Protein AF-0000000072326561 (afdb_homodimer)

InterPro domains:
  IPR000277 Cys/Met metabolism, pyridoxal phosphate-dependent enzyme [PF01053] (8-387)
  IPR000277 Cys/Met metabolism, pyridoxal phosphate-dependent enzyme [PIRSF001434] (3-389)
  IPR000277 Cys/Met metabolism, pyridoxal phosphate-dependent enzyme [PTHR11808] (8-388)
  IPR000277 Cys/Met metabolism, pyridoxal phosphate-dependent enzyme [cd00614] (28-388)
  IPR006234 O-succinylhomoserine sulfhydrylase [MF_02056] (9-388)
  IPR006234 O-succinylhomoserine sulfhydrylase [TIGR01325] (8-387)
  IPR015421 Pyridoxal phosphate-dependent transferase, major domain [G3DSA:3.40.640.10] (3-254)
  IPR015422 Pyridoxal phosphate-dependent transferase, small domain [G3DSA:3.90.1150.10] (255-389)
  IPR015424 Pyridoxal phosphate-dependent transferase [SSF53383] (29-388)

Structure (mmCIF, N/CA/C/O backbone):
data_AF-0000000072326561-model_v1
#
loop_
_entity.id
_entity.type
_entity.pdbx_description
1 polymer 'O-succinylhomoserine sulfhydrylase'
#
loop_
_atom_site.group_PDB
_atom_site.id
_atom_site.type_symbol
_atom_site.label_atom_id
_atom_site.label_alt_id
_atom_site.label_comp_id
_atom_site.label_asym_id
_atom_site.label_entity_id
_atom_site.label_seq_id
_atom_site.pdbx_PDB_ins_code
_atom_site.Cartn_x
_atom_site.Cartn_y
_atom_site.Cartn_z
_atom_site.occupancy
_atom_site.B_iso_or_equiv
_atom_site.auth_seq_id
_atom_site.auth_comp_id
_atom_site.auth_asym_id
_atom_site.auth_atom_id
_atom_site.pdbx_PDB_model_num
ATOM 1 N N . MET A 1 1 ? -1.196 -5.125 36.438 1 35.28 1 MET A N 1
ATOM 2 C CA . MET A 1 1 ? -1.536 -3.768 36.844 1 35.28 1 MET A CA 1
ATOM 3 C C . MET A 1 1 ? -2.959 -3.412 36.438 1 35.28 1 MET A C 1
ATOM 5 O O . MET A 1 1 ? -3.293 -3.465 35.25 1 35.28 1 MET A O 1
ATOM 9 N N . SER A 1 2 ? -3.906 -3.475 37.281 1 46.22 2 SER A N 1
ATOM 10 C CA . SER A 1 2 ? -5.344 -3.227 37.219 1 46.22 2 SER A CA 1
ATOM 11 C C . SER A 1 2 ? -5.641 -1.83 36.688 1 46.22 2 SER A C 1
ATOM 13 O O . SER A 1 2 ? -6.746 -1.561 36.219 1 46.22 2 SER A O 1
ATOM 15 N N . LYS A 1 3 ? -4.75 -0.728 36.812 1 58.72 3 LYS A N 1
ATOM 16 C CA . LYS A 1 3 ? -5.02 0.653 36.406 1 58.72 3 LYS A CA 1
ATOM 17 C C . LYS A 1 3 ? -4.621 0.899 34.969 1 58.72 3 LYS A C 1
ATOM 19 O O . LYS A 1 3 ? -3.635 0.342 34.469 1 58.72 3 LYS A O 1
ATOM 24 N N . LYS A 1 4 ? -5.52 1.552 34.344 1 77.81 4 LYS A N 1
ATOM 25 C CA . LYS A 1 4 ? -5.25 1.966 33 1 77.81 4 LYS A CA 1
ATOM 26 C C . LYS A 1 4 ? -3.951 2.762 32.906 1 77.81 4 LYS A C 1
ATOM 28 O O . LYS A 1 4 ? -3.768 3.744 33.625 1 77.81 4 LYS A O 1
ATOM 33 N N . LEU A 1 5 ? -2.961 2.301 32.156 1 82.69 5 LEU A N 1
ATOM 34 C CA . LEU A 1 5 ? -1.663 2.949 32 1 82.69 5 LEU A CA 1
ATOM 35 C C . LEU A 1 5 ? -1.807 4.273 31.266 1 82.69 5 LEU A C 1
ATOM 37 O O . LEU A 1 5 ? -2.723 4.445 30.453 1 82.69 5 LEU A O 1
ATOM 41 N N . HIS A 1 6 ? -0.915 5.25 31.656 1 86.94 6 HIS A N 1
ATOM 42 C CA . HIS A 1 6 ? -0.875 6.535 30.953 1 86.94 6 HIS A CA 1
ATOM 43 C C . HIS A 1 6 ? -0.348 6.379 29.531 1 86.94 6 HIS A C 1
ATOM 45 O O . HIS A 1 6 ? 0.373 5.426 29.234 1 86.94 6 HIS A O 1
ATOM 51 N N . PRO A 1 7 ? -0.666 7.363 28.625 1 86.5 7 PRO A N 1
ATOM 52 C CA . PRO A 1 7 ? -0.297 7.262 27.219 1 86.5 7 PRO A CA 1
ATOM 53 C C . PRO A 1 7 ? 1.213 7.168 27.016 1 86.5 7 PRO A C 1
ATOM 55 O O . PRO A 1 7 ? 1.67 6.465 26.109 1 86.5 7 PRO A O 1
ATOM 58 N N . GLN A 1 8 ? 1.987 7.852 27.859 1 82.31 8 GLN A N 1
ATOM 59 C CA . GLN A 1 8 ? 3.439 7.805 27.703 1 82.31 8 GLN A CA 1
ATOM 60 C C . GLN A 1 8 ? 3.969 6.391 27.938 1 82.31 8 GLN A C 1
ATOM 62 O O . GLN A 1 8 ? 4.898 5.953 27.266 1 82.31 8 GLN A O 1
ATOM 67 N N . THR A 1 9 ? 3.398 5.73 28.922 1 83.38 9 THR A N 1
ATOM 68 C CA . THR A 1 9 ? 3.775 4.352 29.203 1 83.38 9 THR A CA 1
ATOM 69 C C . THR A 1 9 ? 3.297 3.418 28.094 1 83.38 9 THR A C 1
ATOM 71 O O . THR A 1 9 ? 4.031 2.527 27.656 1 83.38 9 THR A O 1
ATOM 74 N N . LEU A 1 10 ? 2.07 3.693 27.578 1 87.19 10 LEU A N 1
ATOM 75 C CA . LEU A 1 10 ? 1.508 2.871 26.516 1 87.19 10 LEU A CA 1
ATOM 76 C C . LEU A 1 10 ? 2.332 2.996 25.25 1 87.19 10 LEU A C 1
ATOM 78 O O . LEU A 1 10 ? 2.488 2.023 24.5 1 87.19 10 LEU A O 1
ATOM 82 N N . ALA A 1 11 ? 2.867 4.16 24.969 1 88.44 11 ALA A N 1
ATOM 83 C CA . ALA A 1 11 ? 3.682 4.406 23.781 1 88.44 11 ALA A CA 1
ATOM 84 C C . ALA A 1 11 ? 4.941 3.545 23.797 1 88.44 11 ALA A C 1
ATOM 86 O O . ALA A 1 11 ? 5.457 3.172 22.734 1 88.44 11 ALA A O 1
ATOM 87 N N . ILE A 1 12 ? 5.395 3.17 24.969 1 80.5 12 ILE A N 1
ATOM 88 C CA . ILE A 1 12 ? 6.648 2.441 25.109 1 80.5 12 ILE A CA 1
ATOM 89 C C . ILE A 1 12 ? 6.367 0.949 25.281 1 80.5 12 ILE A C 1
ATOM 91 O O . ILE A 1 12 ? 7.047 0.113 24.672 1 80.5 12 ILE A O 1
ATOM 95 N N . ARG A 1 13 ? 5.242 0.658 26.062 1 79.81 13 ARG A N 1
ATOM 96 C CA . ARG A 1 13 ? 5.078 -0.721 26.5 1 79.81 13 ARG A CA 1
ATOM 97 C C . ARG A 1 13 ? 3.852 -1.361 25.859 1 79.81 13 ARG A C 1
ATOM 99 O O . ARG A 1 13 ? 3.693 -2.584 25.906 1 79.81 13 ARG A O 1
ATOM 106 N N . GLY A 1 14 ? 2.988 -0.538 25.25 1 82.69 14 GLY A N 1
ATOM 107 C CA . GLY A 1 14 ? 1.776 -1.095 24.672 1 82.69 14 GLY A CA 1
ATOM 108 C C . GLY A 1 14 ? 2.041 -1.977 23.469 1 82.69 14 GLY A C 1
ATOM 109 O O . GLY A 1 14 ? 2.932 -1.689 22.656 1 82.69 14 GLY A O 1
ATOM 110 N N . GLY A 1 15 ? 1.3 -3.074 23.391 1 83.25 15 GLY A N 1
ATOM 111 C CA . GLY A 1 15 ? 1.213 -3.883 22.188 1 83.25 15 GLY A CA 1
ATOM 112 C C . GLY A 1 15 ? 2.432 -4.762 21.969 1 83.25 15 GLY A C 1
ATOM 113 O O . GLY A 1 15 ? 2.561 -5.402 20.922 1 83.25 15 GLY A O 1
ATOM 114 N N . LYS A 1 16 ? 3.354 -4.738 22.828 1 78.19 16 LYS A N 1
ATOM 115 C CA . LYS A 1 16 ? 4.535 -5.562 22.594 1 78.19 16 LYS A CA 1
ATOM 116 C C . LYS A 1 16 ? 4.215 -7.043 22.797 1 78.19 16 LYS A C 1
ATOM 118 O O . LYS A 1 16 ? 3.494 -7.41 23.719 1 78.19 16 LYS A O 1
ATOM 123 N N . GLU A 1 17 ? 4.754 -7.793 21.812 1 84.69 17 GLU A N 1
ATOM 124 C CA . GLU A 1 17 ? 4.734 -9.25 21.922 1 84.69 17 GLU A CA 1
ATOM 125 C C . GLU A 1 17 ? 6.152 -9.82 21.953 1 84.69 17 GLU A C 1
ATOM 127 O O . GLU A 1 17 ? 7.094 -9.18 21.484 1 84.69 17 GLU A O 1
ATOM 132 N N . GLN A 1 18 ? 6.246 -10.891 22.703 1 83.88 18 GLN A N 1
ATOM 133 C CA . GLN A 1 18 ? 7.566 -11.5 22.844 1 83.88 18 GLN A CA 1
ATOM 134 C C . GLN A 1 18 ? 7.535 -12.977 22.469 1 83.88 18 GLN A C 1
ATOM 136 O O . GLN A 1 18 ? 6.523 -13.656 22.688 1 83.88 18 GLN A O 1
ATOM 141 N N . THR A 1 19 ? 8.625 -13.43 21.844 1 90.5 19 THR A N 1
ATOM 142 C CA . THR A 1 19 ? 8.797 -14.852 21.562 1 90.5 19 THR A CA 1
ATOM 143 C C . THR A 1 19 ? 9.391 -15.57 22.781 1 90.5 19 THR A C 1
ATOM 145 O O . THR A 1 19 ? 9.539 -14.977 23.844 1 90.5 19 THR A O 1
ATOM 148 N N . GLU A 1 20 ? 9.609 -16.859 22.625 1 88.19 20 GLU A N 1
ATOM 149 C CA . GLU A 1 20 ? 10.188 -17.672 23.688 1 88.19 20 GLU A CA 1
ATOM 150 C C . GLU A 1 20 ? 11.586 -17.172 24.062 1 88.19 20 GLU A C 1
ATOM 152 O O . GLU A 1 20 ? 12.117 -17.531 25.109 1 88.19 20 GLU A O 1
ATOM 157 N N . TYR A 1 21 ? 12.227 -16.328 23.312 1 83.75 21 TYR A N 1
ATOM 158 C CA . TYR A 1 21 ? 13.578 -15.852 23.578 1 83.75 21 TYR A CA 1
ATOM 159 C C . TYR A 1 21 ? 13.562 -14.656 24.516 1 83.75 21 TYR A C 1
ATOM 161 O O . TYR A 1 21 ? 14.609 -14.188 24.969 1 83.75 21 TYR A O 1
ATOM 169 N N . ARG A 1 22 ? 12.445 -14.047 24.75 1 81.88 22 ARG A N 1
ATOM 170 C CA . ARG A 1 22 ? 12.211 -13 25.75 1 81.88 22 ARG A CA 1
ATOM 171 C C . ARG A 1 22 ? 12.953 -11.719 25.391 1 81.88 22 ARG A C 1
ATOM 173 O O . ARG A 1 22 ? 13.562 -11.094 26.25 1 81.88 22 ARG A O 1
ATOM 180 N N . GLU A 1 23 ? 13 -11.422 24.062 1 85.06 23 GLU A N 1
ATOM 181 C CA . GLU A 1 23 ? 13.664 -10.203 23.625 1 85.06 23 GLU A CA 1
ATOM 182 C C . GLU A 1 23 ? 12.992 -8.969 24.219 1 85.06 23 GLU A C 1
ATOM 184 O O . GLU A 1 23 ? 11.773 -8.945 24.422 1 85.06 23 GLU A O 1
ATOM 189 N N . HIS A 1 24 ? 13.75 -7.938 24.609 1 81.88 24 HIS A N 1
ATOM 190 C CA . HIS A 1 24 ? 13.281 -6.703 25.234 1 81.88 24 HIS A CA 1
ATOM 191 C C . HIS A 1 24 ? 12.578 -5.812 24.203 1 81.88 24 HIS A C 1
ATOM 193 O O . HIS A 1 24 ? 11.625 -5.109 24.547 1 81.88 24 HIS A O 1
ATOM 199 N N . ASN A 1 25 ? 13.062 -5.84 22.984 1 86 25 ASN A N 1
ATOM 200 C CA . ASN A 1 25 ? 12.461 -5.078 21.891 1 86 25 ASN A CA 1
ATOM 201 C C . ASN A 1 25 ? 11.586 -5.965 21 1 86 25 ASN A C 1
ATOM 203 O O . ASN A 1 25 ? 11.82 -7.168 20.906 1 86 25 ASN A O 1
ATOM 207 N N . GLN A 1 26 ? 10.539 -5.332 20.312 1 90.31 26 GLN A N 1
ATOM 208 C CA . GLN A 1 26 ? 9.711 -6.07 19.359 1 90.31 26 GLN A CA 1
ATOM 209 C C . GLN A 1 26 ? 10.562 -6.68 18.25 1 90.31 26 GLN A C 1
ATOM 211 O O . GLN A 1 26 ? 11.359 -5.98 17.609 1 90.31 26 GLN A O 1
ATOM 216 N N . ALA A 1 27 ? 10.445 -8 18.062 1 91.12 27 ALA A N 1
ATOM 217 C CA . ALA A 1 27 ? 11.172 -8.672 17 1 91.12 27 ALA A CA 1
ATOM 218 C C . ALA A 1 27 ? 10.664 -8.242 15.625 1 91.12 27 ALA A C 1
ATOM 220 O O . ALA A 1 27 ? 9.484 -7.902 15.477 1 91.12 27 ALA A O 1
ATOM 221 N N . LEU A 1 28 ? 11.586 -8.117 14.648 1 94 28 LEU A N 1
ATOM 222 C CA . LEU A 1 28 ? 11.266 -7.867 13.25 1 94 28 LEU A CA 1
ATOM 223 C C . LEU A 1 28 ? 11.078 -9.172 12.484 1 94 28 LEU A C 1
ATOM 225 O O . LEU A 1 28 ? 12.039 -9.922 12.281 1 94 28 LEU A O 1
ATOM 229 N N . PHE A 1 29 ? 9.828 -9.5 12.156 1 93.75 29 PHE A N 1
ATOM 230 C CA . PHE A 1 29 ? 9.531 -10.719 11.414 1 93.75 29 PHE A CA 1
ATOM 231 C C . PHE A 1 29 ? 9.477 -10.445 9.914 1 93.75 29 PHE A C 1
ATOM 233 O O . PHE A 1 29 ? 8.43 -10.062 9.383 1 93.75 29 PHE A O 1
ATOM 240 N N . LEU A 1 30 ? 10.562 -10.641 9.227 1 93.81 30 LEU A N 1
ATOM 241 C CA . LEU A 1 30 ? 10.656 -10.508 7.777 1 93.81 30 LEU A CA 1
ATOM 242 C C . LEU A 1 30 ? 10.312 -11.82 7.09 1 93.81 30 LEU A C 1
ATOM 244 O O . LEU A 1 30 ? 11.203 -12.57 6.68 1 93.81 30 LEU A O 1
ATOM 248 N N . THR A 1 31 ? 9.031 -12.109 6.934 1 90.44 31 THR A N 1
ATOM 249 C CA . THR A 1 31 ? 8.516 -13.305 6.273 1 90.44 31 THR A CA 1
ATOM 250 C C . THR A 1 31 ? 7.219 -12.992 5.531 1 90.44 31 THR A C 1
ATOM 252 O O . THR A 1 31 ? 6.414 -12.18 5.992 1 90.44 31 THR A O 1
ATOM 255 N N . SER A 1 32 ? 7.004 -13.602 4.387 1 90.25 32 SER A N 1
ATOM 256 C CA . SER A 1 32 ? 5.766 -13.414 3.637 1 90.25 32 SER A CA 1
ATOM 257 C C . SER A 1 32 ? 4.664 -14.336 4.145 1 90.25 32 SER A C 1
ATOM 259 O O . SER A 1 32 ? 3.49 -13.961 4.16 1 90.25 32 SER A O 1
ATOM 261 N N . SER A 1 33 ? 5.039 -15.578 4.527 1 91.25 33 SER A N 1
ATOM 262 C CA . SER A 1 33 ? 4.043 -16.547 4.969 1 91.25 33 SER A CA 1
ATOM 263 C C . SER A 1 33 ? 4.477 -17.234 6.258 1 91.25 33 SER A C 1
ATOM 265 O O . SER A 1 33 ? 5.621 -17.094 6.688 1 91.25 33 SER A O 1
ATOM 267 N N . PHE A 1 34 ? 3.537 -17.859 6.914 1 91.81 34 PHE A N 1
ATOM 268 C CA . PHE A 1 34 ? 3.754 -18.625 8.133 1 91.81 34 PHE A CA 1
ATOM 269 C C . PHE A 1 34 ? 3.352 -20.078 7.941 1 91.81 34 PHE A C 1
ATOM 271 O O . PHE A 1 34 ? 2.496 -20.391 7.109 1 91.81 34 PHE A O 1
ATOM 278 N N . MET A 1 35 ? 4.02 -20.953 8.594 1 91.56 35 MET A N 1
ATOM 279 C CA . MET A 1 35 ? 3.758 -22.391 8.492 1 91.56 35 MET A CA 1
ATOM 280 C C . MET A 1 35 ? 2.66 -22.812 9.461 1 91.56 35 MET A C 1
ATOM 282 O O . MET A 1 35 ? 2.301 -22.062 10.367 1 91.56 35 MET A O 1
ATOM 286 N N . TRP A 1 36 ? 1.998 -23.953 9.227 1 91.75 36 TRP A N 1
ATOM 287 C CA . TRP A 1 36 ? 1.013 -24.531 10.133 1 91.75 36 TRP A CA 1
ATOM 288 C C . TRP A 1 36 ? 1.427 -25.922 10.578 1 91.75 36 TRP A C 1
ATOM 290 O O . TRP A 1 36 ? 2.275 -26.562 9.938 1 91.75 36 TRP A O 1
ATOM 300 N N . ASP A 1 37 ? 0.875 -26.359 11.672 1 90.31 37 ASP A N 1
ATOM 301 C CA . ASP A 1 37 ? 1.261 -27.625 12.289 1 90.31 37 ASP A CA 1
ATOM 302 C C . ASP A 1 37 ? 0.8 -28.812 11.453 1 90.31 37 ASP A C 1
ATOM 304 O O . ASP A 1 37 ? 1.492 -29.828 11.375 1 90.31 37 ASP A O 1
ATOM 308 N N . ASN A 1 38 ? -0.322 -28.734 10.875 1 92.69 38 ASN A N 1
ATOM 309 C CA . ASN A 1 38 ? -0.953 -29.781 10.078 1 92.69 38 ASN A CA 1
ATOM 310 C C . ASN A 1 38 ? -2.15 -29.234 9.297 1 92.69 38 ASN A C 1
ATOM 312 O O . ASN A 1 38 ? -2.443 -28.047 9.344 1 92.69 38 ASN A O 1
ATOM 316 N N . ALA A 1 39 ? -2.74 -30.156 8.508 1 92.06 39 ALA A N 1
ATOM 317 C CA . ALA A 1 39 ? -3.826 -29.766 7.621 1 92.06 39 ALA A CA 1
ATOM 318 C C . ALA A 1 39 ? -5.004 -29.188 8.406 1 92.06 39 ALA A C 1
ATOM 320 O O . ALA A 1 39 ? -5.641 -28.234 7.977 1 92.06 39 ALA A O 1
ATOM 321 N N . GLN A 1 40 ? -5.355 -29.844 9.484 1 90.75 40 GLN A N 1
ATOM 322 C CA . GLN A 1 40 ? -6.457 -29.344 10.305 1 90.75 40 GLN A CA 1
ATOM 323 C C . GLN A 1 40 ? -6.176 -27.938 10.828 1 90.75 40 GLN A C 1
ATOM 325 O O . GLN A 1 40 ? -7.043 -27.062 10.773 1 90.75 40 GLN A O 1
ATOM 330 N N . HIS A 1 41 ? -4.957 -27.828 11.367 1 92.5 41 HIS A N 1
ATOM 331 C CA . HIS A 1 41 ? -4.547 -26.516 11.836 1 92.5 41 HIS A CA 1
ATOM 332 C C . HIS A 1 41 ? -4.695 -25.469 10.734 1 92.5 41 HIS A C 1
ATOM 334 O O . HIS A 1 41 ? -5.211 -24.375 10.977 1 92.5 41 HIS A O 1
ATOM 340 N N . ALA A 1 42 ? -4.238 -25.766 9.555 1 92.12 42 ALA A N 1
ATOM 341 C CA . ALA A 1 42 ? -4.352 -24.875 8.398 1 92.12 42 ALA A CA 1
ATOM 342 C C . ALA A 1 42 ? -5.809 -24.531 8.109 1 92.12 42 ALA A C 1
ATOM 344 O O . ALA A 1 42 ? -6.148 -23.359 7.922 1 92.12 42 ALA A O 1
ATOM 345 N N . ALA A 1 43 ? -6.613 -25.547 8.047 1 90.38 43 ALA A N 1
ATOM 346 C CA . ALA A 1 43 ? -8.031 -25.344 7.762 1 90.38 43 ALA A CA 1
ATOM 347 C C . ALA A 1 43 ? -8.672 -24.422 8.797 1 90.38 43 ALA A C 1
ATOM 349 O O . ALA A 1 43 ? -9.5 -23.578 8.453 1 90.38 43 ALA A O 1
ATOM 350 N N . ASP A 1 44 ? -8.336 -24.625 10.062 1 92.44 44 ASP A N 1
ATOM 351 C CA . ASP A 1 44 ? -8.883 -23.812 11.156 1 92.44 44 ASP A CA 1
ATOM 352 C C . ASP A 1 44 ? -8.43 -22.359 11.047 1 92.44 44 ASP A C 1
ATOM 354 O O . ASP A 1 44 ? -9.211 -21.453 11.328 1 92.44 44 ASP A O 1
ATOM 358 N N . LEU A 1 45 ? -7.207 -22.172 10.617 1 90.5 45 LEU A N 1
ATOM 359 C CA . LEU A 1 45 ? -6.68 -20.828 10.422 1 90.5 45 LEU A CA 1
ATOM 360 C C . LEU A 1 45 ? -7.41 -20.125 9.289 1 90.5 45 LEU A C 1
ATOM 362 O O . LEU A 1 45 ? -7.859 -18.984 9.445 1 90.5 45 LEU A O 1
ATOM 366 N N . PHE A 1 46 ? -7.605 -20.812 8.219 1 88.69 46 PHE A N 1
ATOM 367 C CA . PHE A 1 46 ? -8.18 -20.203 7.023 1 88.69 46 PHE A CA 1
ATOM 368 C C . PHE A 1 46 ? -9.672 -19.953 7.203 1 88.69 46 PHE A C 1
ATOM 370 O O . PHE A 1 46 ? -10.234 -19.047 6.602 1 88.69 46 PHE A O 1
ATOM 377 N N . SER A 1 47 ? -10.312 -20.781 8.047 1 87.75 47 SER A N 1
ATOM 378 C CA . SER A 1 47 ? -11.734 -20.594 8.32 1 87.75 47 SER A CA 1
ATOM 379 C C . SER A 1 47 ? -11.953 -19.625 9.477 1 87.75 47 SER A C 1
ATOM 381 O O . SER A 1 47 ? -13.094 -19.344 9.844 1 87.75 47 SER A O 1
ATOM 383 N N . LYS A 1 48 ? -10.875 -19.156 10.117 1 85.94 48 LYS A N 1
ATOM 384 C CA . LYS A 1 48 ? -10.883 -18.172 11.211 1 85.94 48 LYS A CA 1
ATOM 385 C C . LYS A 1 48 ? -11.484 -18.781 12.477 1 85.94 48 LYS A C 1
ATOM 387 O O . LYS A 1 48 ? -12.008 -18.047 13.328 1 85.94 48 LYS A O 1
ATOM 392 N N . LYS A 1 49 ? -11.539 -20.141 12.469 1 88.25 49 LYS A N 1
ATOM 393 C CA . LYS A 1 49 ? -11.945 -20.797 13.703 1 88.25 49 LYS A CA 1
ATOM 394 C C . LYS A 1 49 ? -10.945 -20.531 14.82 1 88.25 49 LYS A C 1
ATOM 396 O O . LYS A 1 49 ? -11.312 -20.484 16 1 88.25 49 LYS A O 1
ATOM 401 N N . ILE A 1 50 ? -9.719 -20.406 14.461 1 90 50 ILE A N 1
ATOM 402 C CA . ILE A 1 50 ? -8.672 -20.016 15.398 1 90 50 ILE A CA 1
ATOM 403 C C . ILE A 1 50 ? -7.922 -18.797 14.859 1 90 50 ILE A C 1
ATOM 405 O O . ILE A 1 50 ? -7.945 -18.531 13.656 1 90 50 ILE A O 1
ATOM 409 N N . LYS A 1 51 ? -7.324 -18.078 15.805 1 89.31 51 LYS A N 1
ATOM 410 C CA . LYS A 1 51 ? -6.523 -16.922 15.414 1 89.31 51 LYS A CA 1
ATOM 411 C C . LYS A 1 51 ? -5.074 -17.312 15.148 1 89.31 51 LYS A C 1
ATOM 413 O O . LYS A 1 51 ? -4.559 -18.25 15.758 1 89.31 51 LYS A O 1
ATOM 418 N N . GLY A 1 52 ? -4.465 -16.609 14.25 1 90.88 52 GLY A N 1
ATOM 419 C CA . GLY A 1 52 ? -3.062 -16.828 13.93 1 90.88 52 GLY A CA 1
ATOM 420 C C . GLY A 1 52 ? -2.621 -16.109 12.664 1 90.88 52 GLY A C 1
ATOM 421 O O . GLY A 1 52 ? -3.387 -15.336 12.086 1 90.88 52 GLY A O 1
ATOM 422 N N . PHE A 1 53 ? -1.328 -16.359 12.383 1 91.81 53 PHE A N 1
ATOM 423 C CA . PHE A 1 53 ? -0.737 -15.719 11.211 1 91.81 53 PHE A CA 1
ATOM 424 C C . PHE A 1 53 ? -0.609 -16.703 10.055 1 91.81 53 PHE A C 1
ATOM 426 O O . PHE A 1 53 ? -0.121 -17.828 10.242 1 91.81 53 PHE A O 1
ATOM 433 N N . THR A 1 54 ? -1.023 -16.328 8.867 1 90.75 54 THR A N 1
ATOM 434 C CA . THR A 1 54 ? -0.924 -17.188 7.691 1 90.75 54 THR A CA 1
ATOM 435 C C . THR A 1 54 ? -0.097 -16.516 6.602 1 90.75 54 THR A C 1
ATOM 437 O O . THR A 1 54 ? 0.666 -17.172 5.895 1 90.75 54 THR A O 1
ATOM 440 N N . TYR A 1 55 ? -0.328 -15.312 6.441 1 92.88 55 TYR A N 1
ATOM 441 C CA . TYR A 1 55 ? 0.274 -14.523 5.375 1 92.88 55 TYR A CA 1
ATOM 442 C C . TYR A 1 55 ? 0.442 -13.07 5.797 1 92.88 55 TYR A C 1
ATOM 444 O O . TYR A 1 55 ? -0.462 -12.484 6.395 1 92.88 55 TYR A O 1
ATOM 452 N N . THR A 1 56 ? 1.533 -12.438 5.469 1 92.69 56 THR A N 1
ATOM 453 C CA . THR A 1 56 ? 1.912 -11.125 5.984 1 92.69 56 THR A CA 1
ATOM 454 C C . THR A 1 56 ? 0.965 -10.047 5.469 1 92.69 56 THR A C 1
ATOM 456 O O . THR A 1 56 ? 0.666 -9.086 6.18 1 92.69 56 THR A O 1
ATOM 459 N N . ARG A 1 57 ? 0.479 -10.172 4.27 1 92.12 57 ARG A N 1
ATOM 460 C CA . ARG A 1 57 ? -0.478 -9.188 3.775 1 92.12 57 ARG A CA 1
ATOM 461 C C . ARG A 1 57 ? -1.696 -9.102 4.688 1 92.12 57 ARG A C 1
ATOM 463 O O . ARG A 1 57 ? -2.318 -8.047 4.805 1 92.12 57 ARG A O 1
ATOM 470 N N . THR A 1 58 ? -2.031 -10.25 5.301 1 92.62 58 THR A N 1
ATOM 471 C CA . THR A 1 58 ? -3.172 -10.32 6.207 1 92.62 58 THR A CA 1
ATOM 472 C C . THR A 1 58 ? -2.789 -9.836 7.602 1 92.62 58 THR A C 1
ATOM 474 O O . THR A 1 58 ? -3.5 -9.016 8.195 1 92.62 58 THR A O 1
ATOM 477 N N . ALA A 1 59 ? -1.818 -10.398 8.078 1 93.56 59 ALA A N 1
ATOM 478 C CA . ALA A 1 59 ? -1.331 -10.047 9.406 1 93.56 59 ALA A CA 1
ATOM 479 C C . ALA A 1 59 ? 0.118 -10.484 9.594 1 93.56 59 ALA A C 1
ATOM 481 O O . ALA A 1 59 ? 0.547 -11.492 9.023 1 93.56 59 ALA A O 1
ATOM 482 N N . ASN A 1 60 ? 0.863 -9.781 10.344 1 95.88 60 ASN A N 1
ATOM 483 C CA . ASN A 1 60 ? 2.254 -9.992 10.719 1 95.88 60 ASN A CA 1
ATOM 484 C C . ASN A 1 60 ? 2.506 -9.594 12.172 1 95.88 60 ASN A C 1
ATOM 486 O O . ASN A 1 60 ? 2.008 -8.562 12.633 1 95.88 60 ASN A O 1
ATOM 490 N N . PRO A 1 61 ? 3.268 -10.445 12.883 1 95 61 PRO A N 1
ATOM 491 C CA . PRO A 1 61 ? 3.432 -10.148 14.312 1 95 61 PRO A CA 1
ATOM 492 C C . PRO A 1 61 ? 4.016 -8.758 14.562 1 95 61 PRO A C 1
ATOM 494 O O . PRO A 1 61 ? 3.635 -8.094 15.531 1 95 61 PRO A O 1
ATOM 497 N N . THR A 1 62 ? 4.988 -8.312 13.758 1 95.62 62 THR A N 1
ATOM 498 C CA . THR A 1 62 ? 5.586 -6.996 13.93 1 95.62 62 THR A CA 1
ATOM 499 C C . THR A 1 62 ? 4.559 -5.898 13.664 1 95.62 62 THR A C 1
ATOM 501 O O . THR A 1 62 ? 4.434 -4.953 14.445 1 95.62 62 THR A O 1
ATOM 504 N N . THR A 1 63 ? 3.848 -6 12.555 1 97.56 63 THR A N 1
ATOM 505 C CA . THR A 1 63 ? 2.82 -5.023 12.211 1 97.56 63 THR A CA 1
ATOM 506 C C . THR A 1 63 ? 1.696 -5.031 13.242 1 97.56 63 THR A C 1
ATOM 508 O O . THR A 1 63 ? 1.166 -3.979 13.602 1 97.56 63 THR A O 1
ATOM 511 N N . ALA A 1 64 ? 1.346 -6.215 13.711 1 96.81 64 ALA A N 1
ATOM 512 C CA . ALA A 1 64 ? 0.301 -6.348 14.719 1 96.81 64 ALA A CA 1
ATOM 513 C C . ALA A 1 64 ? 0.676 -5.602 16 1 96.81 64 ALA A C 1
ATOM 515 O O . ALA A 1 64 ? -0.183 -5.004 16.656 1 96.81 64 ALA A O 1
ATOM 516 N N . ALA A 1 65 ? 1.919 -5.691 16.375 1 95.62 65 ALA A N 1
ATOM 517 C CA . ALA A 1 65 ? 2.381 -4.973 17.562 1 95.62 65 ALA A CA 1
ATOM 518 C C . ALA A 1 65 ? 2.195 -3.467 17.391 1 95.62 65 ALA A C 1
ATOM 520 O O . ALA A 1 65 ? 1.762 -2.785 18.328 1 95.62 65 ALA A O 1
ATOM 521 N N . PHE A 1 66 ? 2.506 -2.967 16.25 1 97.38 66 PHE A N 1
ATOM 522 C CA . PHE A 1 66 ? 2.318 -1.551 15.953 1 97.38 66 PHE A CA 1
ATOM 523 C C . PHE A 1 66 ? 0.846 -1.171 16.031 1 97.38 66 PHE A C 1
ATOM 525 O O . PHE A 1 66 ? 0.493 -0.16 16.641 1 97.38 66 PHE A O 1
ATOM 532 N N . GLU A 1 67 ? -0.007 -1.983 15.422 1 98.25 67 GLU A N 1
ATOM 533 C CA . GLU A 1 67 ? -1.447 -1.745 15.438 1 98.25 67 GLU A CA 1
ATOM 534 C C . GLU A 1 67 ? -1.987 -1.698 16.859 1 98.25 67 GLU A C 1
ATOM 536 O O . GLU A 1 67 ? -2.744 -0.792 17.219 1 98.25 67 GLU A O 1
ATOM 541 N N . LYS A 1 68 ? -1.593 -2.646 17.609 1 97.31 68 LYS A N 1
ATOM 542 C CA . LYS A 1 68 ? -2.055 -2.717 19 1 97.31 68 LYS A CA 1
ATOM 543 C C . LYS A 1 68 ? -1.613 -1.488 19.781 1 97.31 68 LYS A C 1
ATOM 545 O O . LYS A 1 68 ? -2.383 -0.949 20.578 1 97.31 68 LYS A O 1
ATOM 550 N N . ARG A 1 69 ? -0.423 -1.077 19.609 1 96.19 69 ARG A N 1
ATOM 551 C CA . ARG A 1 69 ? 0.1 0.078 20.328 1 96.19 69 ARG A CA 1
ATOM 552 C C . ARG A 1 69 ? -0.655 1.348 19.953 1 96.19 69 ARG A C 1
ATOM 554 O O . ARG A 1 69 ? -1.024 2.141 20.812 1 96.19 69 ARG A O 1
ATOM 561 N N . ILE A 1 70 ? -0.875 1.556 18.688 1 97.94 70 ILE A N 1
ATOM 562 C CA . ILE A 1 70 ? -1.59 2.748 18.234 1 97.94 70 ILE A CA 1
ATOM 563 C C . ILE A 1 70 ? -3.027 2.707 18.75 1 97.94 70 ILE A C 1
ATOM 565 O O . ILE A 1 70 ? -3.578 3.732 19.156 1 97.94 70 ILE A O 1
ATOM 569 N N . ALA A 1 71 ? -3.668 1.513 18.625 1 98.06 71 ALA A N 1
ATOM 570 C CA . ALA A 1 71 ? -5.023 1.39 19.156 1 98.06 71 ALA A CA 1
ATOM 571 C C . ALA A 1 71 ? -5.082 1.836 20.625 1 98.06 71 ALA A C 1
ATOM 573 O O . ALA A 1 71 ? -5.984 2.574 21.016 1 98.06 71 ALA A O 1
ATOM 574 N N . ALA A 1 72 ? -4.129 1.408 21.375 1 95.5 72 ALA A N 1
ATOM 575 C CA . ALA A 1 72 ? -4.078 1.775 22.781 1 95.5 72 ALA A CA 1
ATOM 576 C C . ALA A 1 72 ? -3.939 3.285 22.953 1 95.5 72 ALA A C 1
ATOM 578 O O . ALA A 1 72 ? -4.598 3.885 23.812 1 95.5 72 ALA A O 1
ATOM 579 N N . LEU A 1 73 ? -3.135 3.906 22.188 1 95.69 73 LEU A N 1
ATOM 580 C CA . LEU A 1 73 ? -2.877 5.34 22.297 1 95.69 73 LEU A CA 1
ATOM 581 C C . LEU A 1 73 ? -4.098 6.145 21.859 1 95.69 73 LEU A C 1
ATOM 583 O O . LEU A 1 73 ? -4.348 7.23 22.391 1 95.69 73 LEU A O 1
ATOM 587 N N . GLU A 1 74 ? -4.859 5.598 20.938 1 96.69 74 GLU A N 1
ATOM 588 C CA . GLU A 1 74 ? -6.043 6.281 20.422 1 96.69 74 GLU A CA 1
ATOM 589 C C . GLU A 1 74 ? -7.27 5.996 21.281 1 96.69 74 GLU A C 1
ATOM 591 O O . GLU A 1 74 ? -8.305 6.637 21.125 1 96.69 74 GLU A O 1
ATOM 596 N N . GLY A 1 75 ? -7.152 5.102 22.203 1 95.62 75 GLY A N 1
ATOM 597 C CA . GLY A 1 75 ? -8.328 4.645 22.922 1 95.62 75 GLY A CA 1
ATOM 598 C C . GLY A 1 75 ? -9.281 3.838 22.062 1 95.62 75 GLY A C 1
ATOM 599 O O . GLY A 1 75 ? -10.5 3.924 22.234 1 95.62 75 GLY A O 1
ATOM 600 N N . ALA A 1 76 ? -8.766 3.193 21.078 1 98.06 76 ALA A N 1
ATOM 601 C CA . ALA A 1 76 ? -9.57 2.41 20.141 1 98.06 76 ALA A CA 1
ATOM 602 C C . ALA A 1 76 ? -9.555 0.93 20.5 1 98.06 76 ALA A C 1
ATOM 604 O O . ALA A 1 76 ? -8.68 0.477 21.25 1 98.06 76 ALA A O 1
ATOM 605 N N . GLU A 1 77 ? -10.523 0.201 20.031 1 98.19 77 GLU A N 1
ATOM 606 C CA . GLU A 1 77 ? -10.531 -1.249 20.188 1 98.19 77 GLU A CA 1
ATOM 607 C C . GLU A 1 77 ? -9.539 -1.919 19.25 1 98.19 77 GLU A C 1
ATOM 609 O O . GLU A 1 77 ? -8.969 -2.963 19.578 1 98.19 77 GLU A O 1
ATOM 614 N N . ARG A 1 78 ? -9.375 -1.328 18.125 1 98.25 78 ARG A N 1
ATOM 615 C CA . ARG A 1 78 ? -8.531 -1.92 17.094 1 98.25 78 ARG A CA 1
ATOM 616 C C . ARG A 1 78 ? -7.93 -0.845 16.188 1 98.25 78 ARG A C 1
ATOM 618 O O . ARG A 1 78 ? -8.484 0.251 16.062 1 98.25 78 ARG A O 1
ATOM 625 N N . ALA A 1 79 ? -6.773 -1.11 15.703 1 98.75 79 ALA A N 1
ATOM 626 C CA . ALA A 1 79 ? -6.172 -0.302 14.648 1 98.75 79 ALA A CA 1
ATOM 627 C C . ALA A 1 79 ? -5.723 -1.174 13.477 1 98.75 79 ALA A C 1
ATOM 629 O O . ALA A 1 79 ? -5.457 -2.365 13.648 1 98.75 79 ALA A O 1
ATOM 630 N N . VAL A 1 80 ? -5.688 -0.651 12.289 1 98.81 80 VAL A N 1
ATOM 631 C CA . VAL A 1 80 ? -5.219 -1.309 11.07 1 98.81 80 VAL A CA 1
ATOM 632 C C . VAL A 1 80 ? -4.152 -0.451 10.398 1 98.81 80 VAL A C 1
ATOM 634 O O . VAL A 1 80 ? -4.391 0.719 10.086 1 98.81 80 VAL A O 1
ATOM 637 N N . ALA A 1 81 ? -2.986 -1.072 10.227 1 98.69 81 ALA A N 1
ATOM 638 C CA . ALA A 1 81 ? -1.858 -0.379 9.609 1 98.69 81 ALA A CA 1
ATOM 639 C C . ALA A 1 81 ? -1.885 -0.527 8.094 1 98.69 81 ALA A C 1
ATOM 641 O O . ALA A 1 81 ? -2.279 -1.573 7.574 1 98.69 81 ALA A O 1
ATOM 642 N N . THR A 1 82 ? -1.465 0.539 7.391 1 98.56 82 THR A N 1
ATOM 643 C CA . THR A 1 82 ? -1.439 0.529 5.934 1 98.56 82 THR A CA 1
ATOM 644 C C . THR A 1 82 ? -0.107 1.06 5.41 1 98.56 82 THR A C 1
ATOM 646 O O . THR A 1 82 ? 0.708 1.571 6.184 1 98.56 82 THR A O 1
ATOM 649 N N . SER A 1 83 ? 0.114 0.978 4.082 1 97.31 83 SER A N 1
ATOM 650 C CA . SER A 1 83 ? 1.396 1.275 3.451 1 97.31 83 SER A CA 1
ATOM 651 C C . SER A 1 83 ? 1.72 2.764 3.535 1 97.31 83 SER A C 1
ATOM 653 O O . SER A 1 83 ? 2.889 3.152 3.494 1 97.31 83 SER A O 1
ATOM 655 N N . ALA A 1 84 ? 0.727 3.621 3.566 1 97.38 84 ALA A N 1
ATOM 656 C CA . ALA A 1 84 ? 0.889 5.07 3.652 1 97.38 84 ALA A CA 1
ATOM 657 C C . ALA A 1 84 ? -0.345 5.727 4.266 1 97.38 84 ALA A C 1
ATOM 659 O O . ALA A 1 84 ? -1.373 5.07 4.457 1 97.38 84 ALA A O 1
ATOM 660 N N . GLY A 1 85 ? -0.18 6.965 4.613 1 97.81 85 GLY A N 1
ATOM 661 C CA . GLY A 1 85 ? -1.34 7.723 5.059 1 97.81 85 GLY A CA 1
ATOM 662 C C . GLY A 1 85 ? -2.453 7.766 4.031 1 97.81 85 GLY A C 1
ATOM 663 O O . GLY A 1 85 ? -3.629 7.629 4.371 1 97.81 85 GLY A O 1
ATOM 664 N N . MET A 1 86 ? -2.111 7.926 2.752 1 97.19 86 MET A N 1
ATOM 665 C CA . MET A 1 86 ? -3.109 7.973 1.688 1 97.19 86 MET A CA 1
ATOM 666 C C . MET A 1 86 ? -3.795 6.617 1.524 1 97.19 86 MET A C 1
ATOM 668 O O . MET A 1 86 ? -4.977 6.555 1.186 1 97.19 86 MET A O 1
ATOM 672 N N . SER A 1 87 ? -3.021 5.562 1.792 1 98.31 87 SER A N 1
ATOM 673 C CA . SER A 1 87 ? -3.643 4.242 1.795 1 98.31 87 SER A CA 1
ATOM 674 C C . SER A 1 87 ? -4.684 4.121 2.904 1 98.31 87 SER A C 1
ATOM 676 O O . SER A 1 87 ? -5.719 3.482 2.725 1 98.31 87 SER A O 1
ATOM 678 N N . ALA A 1 88 ? -4.414 4.66 4.039 1 98.69 88 ALA A N 1
ATOM 679 C CA . ALA A 1 88 ? -5.367 4.66 5.145 1 98.69 88 ALA A CA 1
ATOM 680 C C . ALA A 1 88 ? -6.617 5.457 4.793 1 98.69 88 ALA A C 1
ATOM 682 O O . ALA A 1 88 ? -7.738 5.031 5.086 1 98.69 88 ALA A O 1
ATOM 683 N N . ILE A 1 89 ? -6.434 6.609 4.18 1 98.5 89 ILE A N 1
ATOM 684 C CA . ILE A 1 89 ? -7.566 7.43 3.758 1 98.5 89 ILE A CA 1
ATOM 685 C C . ILE A 1 89 ? -8.391 6.68 2.715 1 98.5 89 ILE A C 1
ATOM 687 O O . ILE A 1 89 ? -9.617 6.648 2.793 1 98.5 89 ILE A O 1
ATOM 691 N N . GLN A 1 90 ? -7.707 6.066 1.767 1 98.06 90 GLN A N 1
ATOM 692 C CA . GLN A 1 90 ? -8.391 5.219 0.797 1 98.06 90 GLN A CA 1
ATOM 693 C C . GLN A 1 90 ? -9.281 4.195 1.495 1 98.06 90 GLN A C 1
ATOM 695 O O . GLN A 1 90 ? -10.453 4.039 1.143 1 98.06 90 GLN A O 1
ATOM 700 N N . ALA A 1 91 ? -8.695 3.486 2.414 1 98.62 91 ALA A N 1
ATOM 701 C CA . ALA A 1 91 ? -9.422 2.436 3.123 1 98.62 91 ALA A CA 1
ATOM 702 C C . ALA A 1 91 ? -10.617 3.008 3.877 1 98.62 91 ALA A C 1
ATOM 704 O O . ALA A 1 91 ? -11.688 2.395 3.916 1 98.62 91 ALA A O 1
ATOM 705 N N . ALA A 1 92 ? -10.469 4.18 4.48 1 98.62 92 ALA A N 1
ATOM 706 C CA . ALA A 1 92 ? -11.539 4.82 5.246 1 98.62 92 ALA A CA 1
ATOM 707 C C . ALA A 1 92 ? -12.727 5.16 4.352 1 98.62 92 ALA A C 1
ATOM 709 O O . ALA A 1 92 ? -13.867 5.211 4.82 1 98.62 92 ALA A O 1
ATOM 710 N N . PHE A 1 93 ? -12.477 5.426 3.074 1 98.5 93 PHE A N 1
ATOM 711 C CA . PHE A 1 93 ? -13.539 5.754 2.129 1 98.5 93 PHE A CA 1
ATOM 712 C C . PHE A 1 93 ? -14.133 4.488 1.521 1 98.5 93 PHE A C 1
ATOM 714 O O . PHE A 1 93 ? -15.328 4.223 1.669 1 98.5 93 PHE A O 1
ATOM 721 N N . PHE A 1 94 ? -13.32 3.639 0.973 1 98.19 94 PHE A N 1
ATOM 722 C CA . PHE A 1 94 ? -13.781 2.623 0.032 1 98.19 94 PHE A CA 1
ATOM 723 C C . PHE A 1 94 ? -14.242 1.372 0.77 1 98.19 94 PHE A C 1
ATOM 725 O O . PHE A 1 94 ? -14.906 0.51 0.186 1 98.19 94 PHE A O 1
ATOM 732 N N . THR A 1 95 ? -13.883 1.271 2.033 1 98.5 95 THR A N 1
ATOM 733 C CA . THR A 1 95 ? -14.477 0.208 2.834 1 98.5 95 THR A CA 1
ATOM 734 C C . THR A 1 95 ? -15.977 0.434 3.008 1 98.5 95 THR A C 1
ATOM 736 O O . THR A 1 95 ? -16.766 -0.516 2.975 1 98.5 95 THR A O 1
ATOM 739 N N . PHE A 1 96 ? -16.422 1.717 3.117 1 98.38 96 PHE A N 1
ATOM 740 C CA . PHE A 1 96 ? -17.75 1.981 3.633 1 98.38 96 PHE A CA 1
ATOM 741 C C . PHE A 1 96 ? -18.625 2.652 2.574 1 98.38 96 PHE A C 1
ATOM 743 O O . PHE A 1 96 ? -19.797 2.916 2.805 1 98.38 96 PHE A O 1
ATOM 750 N N . LEU A 1 97 ? -18.062 2.982 1.412 1 98.31 97 LEU A N 1
ATOM 751 C CA . LEU A 1 97 ? -18.812 3.672 0.365 1 98.31 97 LEU A CA 1
ATOM 752 C C . LEU A 1 97 ? -18.953 2.791 -0.873 1 98.31 97 LEU A C 1
ATOM 754 O O . LEU A 1 97 ? -18.109 1.917 -1.113 1 98.31 97 LEU A O 1
ATOM 758 N N . GLN A 1 98 ? -19.938 2.98 -1.633 1 97.94 98 GLN A N 1
ATOM 759 C CA . GLN A 1 98 ? -20.203 2.336 -2.916 1 97.94 98 GLN A CA 1
ATOM 760 C C . GLN A 1 98 ? -20.891 3.299 -3.881 1 97.94 98 GLN A C 1
ATOM 762 O O . GLN A 1 98 ? -21.297 4.395 -3.488 1 97.94 98 GLN A O 1
ATOM 767 N N . ALA A 1 99 ? -21 2.871 -5.172 1 97.69 99 ALA A N 1
ATOM 768 C CA . ALA A 1 99 ? -21.703 3.688 -6.16 1 97.69 99 ALA A CA 1
ATOM 769 C C . ALA A 1 99 ? -23.094 4.074 -5.66 1 97.69 99 ALA A C 1
ATOM 771 O O . ALA A 1 99 ? -23.844 3.232 -5.152 1 97.69 99 ALA A O 1
ATOM 772 N N . GLY A 1 100 ? -23.438 5.398 -5.785 1 97.88 100 GLY A N 1
ATOM 773 C CA . GLY A 1 100 ? -24.734 5.883 -5.352 1 97.88 100 GLY A CA 1
ATOM 774 C C . GLY A 1 100 ? -24.703 6.547 -3.986 1 97.88 100 GLY A C 1
ATOM 775 O O . GLY A 1 100 ? -25.625 7.27 -3.617 1 97.88 100 GLY A O 1
ATOM 776 N N . ASP A 1 101 ? -23.609 6.375 -3.254 1 98.56 101 ASP A N 1
ATOM 777 C CA . ASP A 1 101 ? -23.5 6.977 -1.931 1 98.56 101 ASP A CA 1
ATOM 778 C C . ASP A 1 101 ? -23.031 8.43 -2.029 1 98.56 101 ASP A C 1
ATOM 780 O O . ASP A 1 101 ? -22.672 8.906 -3.113 1 98.56 101 ASP A O 1
ATOM 784 N N . HIS A 1 102 ? -23.109 9.109 -0.879 1 98.75 102 HIS A N 1
ATOM 785 C CA . HIS A 1 102 ? -22.719 10.516 -0.777 1 98.75 102 HIS A CA 1
ATOM 786 C C . HIS A 1 102 ? -21.797 10.75 0.419 1 98.75 102 HIS A C 1
ATOM 788 O O . HIS A 1 102 ? -22.031 10.188 1.495 1 98.75 102 HIS A O 1
ATOM 794 N N . VAL A 1 103 ? -20.734 11.477 0.189 1 98.62 103 VAL A N 1
ATOM 795 C CA . VAL A 1 103 ? -19.797 11.867 1.241 1 98.62 103 VAL A CA 1
ATOM 796 C C . VAL A 1 103 ? -19.766 13.383 1.378 1 98.62 103 VAL A C 1
ATOM 798 O O . VAL A 1 103 ? -19.812 14.102 0.378 1 98.62 103 VAL A O 1
ATOM 801 N N . ILE A 1 104 ? -19.734 13.875 2.635 1 98.75 104 ILE A N 1
ATOM 802 C CA . ILE A 1 104 ? -19.453 15.281 2.918 1 98.75 104 ILE A CA 1
ATOM 803 C C . ILE A 1 104 ? -18.031 15.43 3.43 1 98.75 104 ILE A C 1
ATOM 805 O O . ILE A 1 104 ? -17.656 14.812 4.43 1 98.75 104 ILE A O 1
ATOM 809 N N . SER A 1 105 ? -17.266 16.219 2.73 1 97.5 105 SER A N 1
ATOM 810 C CA . SER A 1 105 ? -15.867 16.422 3.064 1 97.5 105 SER A CA 1
ATOM 811 C C . SER A 1 105 ? -15.57 17.891 3.334 1 97.5 105 SER A C 1
ATOM 813 O O . SER A 1 105 ? -16.109 18.766 2.664 1 97.5 105 SER A O 1
ATOM 815 N N . SER A 1 106 ? -14.703 18.125 4.316 1 95.25 106 SER A N 1
ATOM 816 C CA . SER A 1 106 ? -14.188 19.484 4.473 1 95.25 106 SER A CA 1
ATOM 817 C C . SER A 1 106 ? -13.391 19.906 3.246 1 95.25 106 SER A C 1
ATOM 819 O O . SER A 1 106 ? -12.797 19.078 2.559 1 95.25 106 SER A O 1
ATOM 821 N N . ARG A 1 107 ? -13.359 21.172 3 1 90.69 107 ARG A N 1
ATOM 822 C CA . ARG A 1 107 ? -12.602 21.688 1.865 1 90.69 107 ARG A CA 1
ATOM 823 C C . ARG A 1 107 ? -11.141 21.891 2.234 1 90.69 107 ARG A C 1
ATOM 825 O O . ARG A 1 107 ? -10.273 21.953 1.356 1 90.69 107 ARG A O 1
ATOM 832 N N . SER A 1 108 ? -10.852 22.062 3.498 1 90.44 108 SER A N 1
ATOM 833 C CA . SER A 1 108 ? -9.492 22.281 3.967 1 90.44 108 SER A CA 1
ATOM 834 C C . SER A 1 108 ? -8.781 20.969 4.25 1 90.44 108 SER A C 1
ATOM 836 O O . SER A 1 108 ? -8.719 20.516 5.398 1 90.44 108 SER A O 1
ATOM 838 N N . LEU A 1 109 ? -8.297 20.359 3.141 1 91.69 109 LEU A N 1
ATOM 839 C CA . LEU A 1 109 ? -7.629 19.062 3.242 1 91.69 109 LEU A CA 1
ATOM 840 C C . LEU A 1 109 ? -6.246 19.109 2.607 1 91.69 109 LEU A C 1
ATOM 842 O O . LEU A 1 109 ? -5.93 20.047 1.864 1 91.69 109 LEU A O 1
ATOM 846 N N . PHE A 1 110 ? -5.418 18.188 2.996 1 88.44 110 PHE A N 1
ATOM 847 C CA . PHE A 1 110 ? -4.184 17.891 2.277 1 88.44 110 PHE A CA 1
ATOM 848 C C . PHE A 1 110 ? -4.449 17.75 0.783 1 88.44 110 PHE A C 1
ATOM 850 O O . PHE A 1 110 ? -5.457 17.172 0.374 1 88.44 110 PHE A O 1
ATOM 857 N N . GLY A 1 111 ? -3.609 18.344 -0.051 1 86.94 111 GLY A N 1
ATOM 858 C CA . GLY A 1 111 ? -3.826 18.422 -1.486 1 86.94 111 GLY A CA 1
ATOM 859 C C . GLY A 1 111 ? -4.059 17.062 -2.131 1 86.94 111 GLY A C 1
ATOM 860 O O . GLY A 1 111 ? -4.957 16.922 -2.963 1 86.94 111 GLY A O 1
ATOM 861 N N . THR A 1 112 ? -3.234 16.109 -1.803 1 89.19 112 THR A N 1
ATOM 862 C CA . THR A 1 112 ? -3.379 14.789 -2.395 1 89.19 112 THR A CA 1
ATOM 863 C C . THR A 1 112 ? -4.707 14.156 -1.985 1 89.19 112 THR A C 1
ATOM 865 O O . THR A 1 112 ? -5.316 13.422 -2.766 1 89.19 112 THR A O 1
ATOM 868 N N . THR A 1 113 ? -5.152 14.453 -0.771 1 93.88 113 THR A N 1
ATOM 869 C CA . THR A 1 113 ? -6.457 13.977 -0.338 1 93.88 113 THR A CA 1
ATOM 870 C C . THR A 1 113 ? -7.566 14.586 -1.188 1 93.88 113 THR A C 1
ATOM 872 O O . THR A 1 113 ? -8.5 13.883 -1.596 1 93.88 113 THR A O 1
ATOM 875 N N . VAL A 1 114 ? -7.453 15.844 -1.436 1 90.62 114 VAL A N 1
ATOM 876 C CA . VAL A 1 114 ? -8.422 16.516 -2.293 1 90.62 114 VAL A CA 1
ATOM 877 C C . VAL A 1 114 ? -8.453 15.844 -3.666 1 90.62 114 VAL A C 1
ATOM 879 O O . VAL A 1 114 ? -9.523 15.555 -4.203 1 90.62 114 VAL A O 1
ATOM 882 N N . GLY A 1 115 ? -7.273 15.625 -4.23 1 91.44 115 GLY A N 1
ATOM 883 C CA . GLY A 1 115 ? -7.188 14.945 -5.516 1 91.44 115 GLY A CA 1
ATOM 884 C C . GLY A 1 115 ? -7.812 13.562 -5.504 1 91.44 115 GLY A C 1
ATOM 885 O O . GLY A 1 115 ? -8.539 13.195 -6.43 1 91.44 115 GLY A O 1
ATOM 886 N N . PHE A 1 116 ? -7.562 12.828 -4.492 1 95.25 116 PHE A N 1
ATOM 887 C CA . PHE A 1 116 ? -8.141 11.5 -4.324 1 95.25 116 PHE A CA 1
ATOM 888 C C . PHE A 1 116 ? -9.656 11.57 -4.309 1 95.25 116 PHE A C 1
ATOM 890 O O . PHE A 1 116 ? -10.328 10.797 -5.004 1 95.25 116 PHE A O 1
ATOM 897 N N . ILE A 1 117 ? -10.211 12.484 -3.543 1 95.5 117 ILE A N 1
ATOM 898 C CA . ILE A 1 117 ? -11.656 12.594 -3.391 1 95.5 117 ILE A CA 1
ATOM 899 C C . ILE A 1 117 ? -12.289 13.031 -4.711 1 95.5 117 ILE A C 1
ATOM 901 O O . ILE A 1 117 ? -13.242 12.414 -5.188 1 95.5 117 ILE A O 1
ATOM 905 N N . ASN A 1 118 ? -11.688 14.008 -5.352 1 92.44 118 ASN A N 1
ATOM 906 C CA . ASN A 1 118 ? -12.297 14.617 -6.527 1 92.44 118 ASN A CA 1
ATOM 907 C C . ASN A 1 118 ? -12.109 13.75 -7.77 1 92.44 118 ASN A C 1
ATOM 909 O O . ASN A 1 118 ? -12.961 13.734 -8.664 1 92.44 118 ASN A O 1
ATOM 913 N N . ASN A 1 119 ? -10.992 13 -7.82 1 92.75 119 ASN A N 1
ATOM 914 C CA . ASN A 1 119 ? -10.648 12.328 -9.062 1 92.75 119 ASN A CA 1
ATOM 915 C C . ASN A 1 119 ? -10.867 10.82 -8.969 1 92.75 119 ASN A C 1
ATOM 917 O O . ASN A 1 119 ? -11.102 10.164 -9.984 1 92.75 119 ASN A O 1
ATOM 921 N N . ILE A 1 120 ? -10.758 10.289 -7.812 1 95.06 120 ILE A N 1
ATOM 922 C CA . ILE A 1 120 ? -10.859 8.836 -7.68 1 95.06 120 ILE A CA 1
ATOM 923 C C . ILE A 1 120 ? -12.211 8.469 -7.078 1 95.06 120 ILE A C 1
ATOM 925 O O . ILE A 1 120 ? -12.977 7.703 -7.676 1 95.06 120 ILE A O 1
ATOM 929 N N . VAL A 1 121 ? -12.531 9.023 -5.969 1 96.62 121 VAL A N 1
ATOM 930 C CA . VAL A 1 121 ? -13.789 8.695 -5.305 1 96.62 121 VAL A CA 1
ATOM 931 C C . VAL A 1 121 ? -14.961 9.008 -6.234 1 96.62 121 VAL A C 1
ATOM 933 O O . VAL A 1 121 ? -15.852 8.172 -6.43 1 96.62 121 VAL A O 1
ATOM 936 N N . ALA A 1 122 ? -14.93 10.125 -6.871 1 94.06 122 ALA A N 1
ATOM 937 C CA . ALA A 1 122 ? -16.031 10.609 -7.703 1 94.06 122 ALA A CA 1
ATOM 938 C C . ALA A 1 122 ? -16.219 9.719 -8.93 1 94.06 122 ALA A C 1
ATOM 940 O O . ALA A 1 122 ? -17.344 9.508 -9.383 1 94.06 122 ALA A O 1
ATOM 941 N N . LYS A 1 123 ? -15.219 9.148 -9.43 1 94 123 LYS A N 1
ATOM 942 C CA . LYS A 1 123 ? -15.352 8.391 -10.672 1 94 123 LYS A CA 1
ATOM 943 C C . LYS A 1 123 ? -16.047 7.055 -10.43 1 94 123 LYS A C 1
ATOM 945 O O . LYS A 1 123 ? -16.531 6.414 -11.367 1 94 123 LYS A O 1
ATOM 950 N N . PHE A 1 124 ? -16.172 6.672 -9.211 1 96.12 124 PHE A N 1
ATOM 951 C CA . PHE A 1 124 ? -16.828 5.41 -8.883 1 96.12 124 PHE A CA 1
ATOM 952 C C . PHE A 1 124 ? -18.297 5.641 -8.523 1 96.12 124 PHE A C 1
ATOM 954 O O . PHE A 1 124 ? -18.906 4.82 -7.828 1 96.12 124 PHE A O 1
ATOM 961 N N . GLY A 1 125 ? -18.859 6.828 -8.914 1 95.38 125 GLY A N 1
ATOM 962 C CA . GLY A 1 125 ? -20.281 7.117 -8.758 1 95.38 125 GLY A CA 1
ATOM 963 C C . GLY A 1 125 ? -20.656 7.539 -7.352 1 95.38 125 GLY A C 1
ATOM 964 O O . GLY A 1 125 ? -21.797 7.352 -6.922 1 95.38 125 GLY A O 1
ATOM 965 N N . ILE A 1 126 ? -19.734 7.988 -6.582 1 98.12 126 ILE A N 1
ATOM 966 C CA . ILE A 1 126 ? -19.953 8.516 -5.238 1 98.12 126 ILE A CA 1
ATOM 967 C C . ILE A 1 126 ? -20.016 10.047 -5.293 1 98.12 126 ILE A C 1
ATOM 969 O O . ILE A 1 126 ? -19.109 10.695 -5.816 1 98.12 126 ILE A O 1
ATOM 973 N N . GLU A 1 127 ? -21.078 10.57 -4.789 1 98.12 127 GLU A N 1
ATOM 974 C CA . GLU A 1 127 ? -21.25 12.023 -4.773 1 98.12 127 GLU A CA 1
ATOM 975 C C . GLU A 1 127 ? -20.453 12.656 -3.633 1 98.12 127 GLU A C 1
ATOM 977 O O . GLU A 1 127 ? -20.344 12.078 -2.547 1 98.12 127 GLU A O 1
ATOM 982 N N . VAL A 1 128 ? -19.922 13.852 -3.908 1 97.94 128 VAL A N 1
ATOM 983 C CA . VAL A 1 128 ? -19.109 14.531 -2.9 1 97.94 128 VAL A CA 1
ATOM 984 C C . VAL A 1 128 ? -19.609 15.969 -2.723 1 97.94 128 VAL A C 1
ATOM 986 O O . VAL A 1 128 ? -19.859 16.672 -3.703 1 97.94 128 VAL A O 1
ATOM 989 N N . SER A 1 129 ? -19.828 16.359 -1.488 1 98.06 129 SER A N 1
ATOM 990 C CA . SER A 1 129 ? -20.031 17.766 -1.126 1 98.06 129 SER A CA 1
ATOM 991 C C . SER A 1 129 ? -18.859 18.297 -0.306 1 98.06 129 SER A C 1
ATOM 993 O O . SER A 1 129 ? -18.406 17.656 0.641 1 98.06 129 SER A O 1
ATOM 995 N N . HIS A 1 130 ? -18.406 19.469 -0.695 1 96.06 130 HIS A N 1
ATOM 996 C CA . HIS A 1 130 ? -17.344 20.141 0.053 1 96.06 130 HIS A CA 1
ATOM 997 C C . HIS A 1 130 ? -17.906 21.266 0.909 1 96.06 130 HIS A C 1
ATOM 999 O O . HIS A 1 130 ? -18.719 22.062 0.438 1 96.06 130 HIS A O 1
ATOM 1005 N N . VAL A 1 131 ? -17.438 21.281 2.16 1 96.81 131 VAL A N 1
ATOM 1006 C CA . VAL A 1 131 ? -17.984 22.266 3.088 1 96.81 131 VAL A CA 1
ATOM 1007 C C . VAL A 1 131 ? -16.859 22.859 3.924 1 96.81 131 VAL A C 1
ATOM 1009 O O . VAL A 1 131 ? -15.742 22.359 3.918 1 96.81 131 VAL A O 1
ATOM 1012 N N . SER A 1 132 ? -17.172 23.969 4.613 1 95.12 132 SER A N 1
ATOM 1013 C CA . SER A 1 132 ? -16.25 24.562 5.566 1 95.12 132 SER A CA 1
ATOM 1014 C C . SER A 1 132 ? -15.969 23.625 6.73 1 95.12 132 SER A C 1
ATOM 1016 O O . SER A 1 132 ? -16.891 23 7.27 1 95.12 132 SER A O 1
ATOM 1018 N N . PRO A 1 133 ? -14.719 23.5 7.102 1 94.62 133 PRO A N 1
ATOM 1019 C CA . PRO A 1 133 ? -14.453 22.656 8.258 1 94.62 133 PRO A CA 1
ATOM 1020 C C . PRO A 1 133 ? -15.039 23.203 9.555 1 94.62 133 PRO A C 1
ATOM 1022 O O . PRO A 1 133 ? -15.289 22.453 10.5 1 94.62 133 PRO A O 1
ATOM 1025 N N . THR A 1 134 ? -15.305 24.516 9.594 1 95.75 134 THR A N 1
ATOM 1026 C CA . THR A 1 134 ? -15.641 25.125 10.875 1 95.75 134 THR A CA 1
ATOM 1027 C C . THR A 1 134 ? -17.109 25.531 10.922 1 95.75 134 THR A C 1
ATOM 1029 O O . THR A 1 134 ? -17.641 25.828 11.992 1 95.75 134 THR A O 1
ATOM 1032 N N . ASP A 1 135 ? -17.812 25.578 9.82 1 96.88 135 ASP A N 1
ATOM 1033 C CA . ASP A 1 135 ? -19.203 26 9.789 1 96.88 135 ASP A CA 1
ATOM 1034 C C . ASP A 1 135 ? -20.156 24.812 9.82 1 96.88 135 ASP A C 1
ATOM 1036 O O . ASP A 1 135 ? -20.516 24.266 8.773 1 96.88 135 ASP A O 1
ATOM 1040 N N . ILE A 1 136 ? -20.688 24.594 10.969 1 97.75 136 ILE A N 1
ATOM 1041 C CA . ILE A 1 136 ? -21.547 23.438 11.172 1 97.75 136 ILE A CA 1
ATOM 1042 C C . ILE A 1 136 ? -22.797 23.562 10.305 1 97.75 136 ILE A C 1
ATOM 1044 O O . ILE A 1 136 ? -23.359 22.562 9.883 1 97.75 136 ILE A O 1
ATOM 1048 N N . ASN A 1 137 ? -23.203 24.734 9.992 1 98.19 137 ASN A N 1
ATOM 1049 C CA . ASN A 1 137 ? -24.406 24.922 9.18 1 98.19 137 ASN A CA 1
ATOM 1050 C C . ASN A 1 137 ? -24.203 24.469 7.746 1 98.19 137 ASN A C 1
ATOM 1052 O O . ASN A 1 137 ? -25.125 23.984 7.105 1 98.19 137 ASN A O 1
ATOM 1056 N N . GLU A 1 138 ? -23.016 24.625 7.234 1 98.25 138 GLU A N 1
ATOM 1057 C CA . GLU A 1 138 ? -22.719 24.109 5.902 1 98.25 138 GLU A CA 1
ATOM 1058 C C . GLU A 1 138 ? -22.766 22.578 5.879 1 98.25 138 GLU A C 1
ATOM 1060 O O . GLU A 1 138 ? -23.234 21.984 4.902 1 98.25 138 GLU A O 1
ATOM 1065 N N . TRP A 1 139 ? -22.297 21.984 6.93 1 98.56 139 TRP A N 1
ATOM 1066 C CA . TRP A 1 139 ? -22.375 20.531 7.035 1 98.56 139 TRP A CA 1
ATOM 1067 C C . TRP A 1 139 ? -23.828 20.047 7.031 1 98.56 139 TRP A C 1
ATOM 1069 O O . TRP A 1 139 ? -24.188 19.156 6.273 1 98.56 139 TRP A O 1
ATOM 1079 N N . LYS A 1 140 ? -24.641 20.703 7.828 1 98.69 140 LYS A N 1
ATOM 1080 C CA . LYS A 1 140 ? -26.047 20.344 7.918 1 98.69 140 LYS A CA 1
ATOM 1081 C C . LYS A 1 140 ? -26.75 20.516 6.57 1 98.69 140 LYS A C 1
ATOM 1083 O O . LYS A 1 140 ? -27.547 19.656 6.164 1 98.69 140 LYS A O 1
ATOM 1088 N N . ALA A 1 141 ? -26.422 21.531 5.898 1 98.69 141 ALA A N 1
ATOM 1089 C CA . ALA A 1 141 ? -27.078 21.859 4.629 1 98.69 141 ALA A CA 1
ATOM 1090 C C . ALA A 1 141 ? -26.672 20.859 3.541 1 98.69 141 ALA A C 1
ATOM 1092 O O . ALA A 1 141 ? -27.406 20.656 2.574 1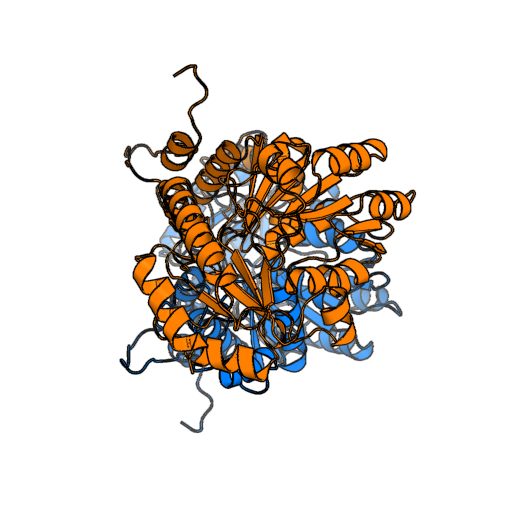 98.69 141 ALA A O 1
ATOM 1093 N N . ALA A 1 142 ? -25.531 20.219 3.719 1 98.69 142 ALA A N 1
ATOM 1094 C CA . ALA A 1 142 ? -25 19.328 2.689 1 98.69 142 ALA A CA 1
ATOM 1095 C C . ALA A 1 142 ? -25.547 17.906 2.848 1 98.69 142 ALA A C 1
ATOM 1097 O O . ALA A 1 142 ? -25.359 17.062 1.969 1 98.69 142 ALA A O 1
ATOM 1098 N N . VAL A 1 143 ? -26.281 17.625 3.895 1 98.75 143 VAL A N 1
ATOM 1099 C CA . VAL A 1 143 ? -26.781 16.281 4.176 1 98.75 143 VAL A CA 1
ATOM 1100 C C . VAL A 1 143 ? -27.812 15.875 3.125 1 98.75 143 VAL A C 1
ATOM 1102 O O . VAL A 1 143 ? -28.656 16.688 2.734 1 98.75 143 VAL A O 1
ATOM 1105 N N . LYS A 1 144 ? -27.625 14.742 2.631 1 98.62 144 LYS A N 1
ATOM 1106 C CA . LYS A 1 144 ? -28.578 14.078 1.743 1 98.62 144 LYS A CA 1
ATOM 1107 C C . LYS A 1 144 ? -29 12.727 2.311 1 98.62 144 LYS A C 1
ATOM 1109 O O . LYS A 1 144 ? -28.406 12.234 3.27 1 98.62 144 LYS A O 1
ATOM 1114 N N . ALA A 1 145 ? -30.062 12.117 1.677 1 98.25 145 ALA A N 1
ATOM 1115 C CA . ALA A 1 145 ? -30.594 10.836 2.139 1 98.25 145 ALA A CA 1
ATOM 1116 C C . ALA A 1 145 ? -29.547 9.727 1.995 1 98.25 145 ALA A C 1
ATOM 1118 O O . ALA A 1 145 ? -29.531 8.781 2.785 1 98.25 145 ALA A O 1
ATOM 1119 N N . ASN A 1 146 ? -28.672 9.891 1.05 1 98.56 146 ASN A N 1
ATOM 1120 C CA . ASN A 1 146 ? -27.688 8.844 0.769 1 98.56 146 ASN A CA 1
ATOM 1121 C C . ASN A 1 146 ? -26.328 9.18 1.37 1 98.56 146 ASN A C 1
ATOM 1123 O O . ASN A 1 146 ? -25.312 8.586 0.986 1 98.56 146 ASN A O 1
ATOM 1127 N N . THR A 1 147 ? -26.25 10.164 2.318 1 98.81 147 THR A N 1
ATOM 1128 C CA . THR A 1 147 ? -25 10.492 2.973 1 98.81 147 THR A CA 1
ATOM 1129 C C . THR A 1 147 ? -24.562 9.375 3.914 1 98.81 147 THR A C 1
ATOM 1131 O O . THR A 1 147 ? -25.328 8.961 4.789 1 98.81 147 THR A O 1
ATOM 1134 N N . LYS A 1 148 ? -23.312 8.906 3.703 1 98.81 148 LYS A N 1
ATOM 1135 C CA . LYS A 1 148 ? -22.875 7.754 4.484 1 98.81 148 LYS A CA 1
ATOM 1136 C C . LYS A 1 148 ? -21.641 8.086 5.316 1 98.81 148 LYS A C 1
ATOM 1138 O O . LYS A 1 148 ? -21.297 7.367 6.258 1 98.81 148 LYS A O 1
ATOM 1143 N N . LEU A 1 149 ? -20.953 9.188 4.969 1 98.81 149 LEU A N 1
ATOM 1144 C CA . LEU A 1 149 ? -19.656 9.445 5.57 1 98.81 149 LEU A CA 1
ATOM 1145 C C . LEU A 1 149 ? -19.359 10.945 5.613 1 98.81 149 LEU A C 1
ATOM 1147 O O . LEU A 1 149 ? -19.625 11.664 4.641 1 98.81 149 LEU A O 1
ATOM 1151 N N . LEU A 1 150 ? -18.953 11.469 6.75 1 98.94 150 LEU A N 1
ATOM 1152 C CA . LEU A 1 150 ? -18.312 12.773 6.902 1 98.94 150 LEU A CA 1
ATOM 1153 C C . LEU A 1 150 ? -16.812 12.633 7.09 1 98.94 150 LEU A C 1
ATOM 1155 O O . LEU A 1 150 ? -16.359 11.805 7.879 1 98.94 150 LEU A O 1
ATOM 1159 N N . PHE A 1 151 ? -16.062 13.422 6.332 1 98.75 151 PHE A N 1
ATOM 1160 C CA . PHE A 1 151 ? -14.602 13.344 6.387 1 98.75 151 PHE A CA 1
ATOM 1161 C C . PHE A 1 151 ? -13.984 14.727 6.59 1 98.75 151 PHE A C 1
ATOM 1163 O O . PHE A 1 151 ? -14.414 15.695 5.965 1 98.75 151 PHE A O 1
ATOM 1170 N N . LEU A 1 152 ? -12.969 14.789 7.492 1 97.88 152 LEU A N 1
ATOM 1171 C CA . LEU A 1 152 ? -12.258 16.047 7.664 1 97.88 152 LEU A CA 1
ATOM 1172 C C . LEU A 1 152 ? -10.852 15.812 8.211 1 97.88 152 LEU A C 1
ATOM 1174 O O . LEU A 1 152 ? -10.539 14.711 8.664 1 97.88 152 LEU A O 1
ATOM 1178 N N . GLU A 1 153 ? -10.062 16.812 8.031 1 96.19 153 GLU A N 1
ATOM 1179 C CA . GLU A 1 153 ? -8.75 16.969 8.648 1 96.19 153 GLU A CA 1
ATOM 1180 C C . GLU A 1 153 ? -8.75 18.125 9.656 1 96.19 153 GLU A C 1
ATOM 1182 O O . GLU A 1 153 ? -9.211 19.234 9.344 1 96.19 153 GLU A O 1
ATOM 1187 N N . THR A 1 154 ? -8.312 17.828 10.867 1 95.12 154 THR A N 1
ATOM 1188 C CA . THR A 1 154 ? -8.305 18.875 11.883 1 95.12 154 THR A CA 1
ATOM 1189 C C . THR A 1 154 ? -7.102 18.734 12.805 1 95.12 154 THR A C 1
ATOM 1191 O O . THR A 1 154 ? -6.816 17.625 13.289 1 95.12 154 THR A O 1
ATOM 1194 N N . PRO A 1 155 ? -6.359 19.828 13.07 1 95.88 155 PRO A N 1
ATOM 1195 C CA . PRO A 1 155 ? -6.496 21.125 12.406 1 95.88 155 PRO A CA 1
ATOM 1196 C C . PRO A 1 155 ? -6.137 21.062 10.922 1 95.88 155 PRO A C 1
ATOM 1198 O O . PRO A 1 155 ? -5.434 20.156 10.484 1 95.88 155 PRO A O 1
ATOM 1201 N N . SER A 1 156 ? -6.734 22 10.172 1 92.94 156 SER A N 1
ATOM 1202 C CA . SER A 1 156 ? -6.387 22.047 8.758 1 92.94 156 SER A CA 1
ATOM 1203 C C . SER A 1 156 ? -4.934 22.484 8.555 1 92.94 156 SER A C 1
ATOM 1205 O O . SER A 1 156 ? -4.355 23.141 9.422 1 92.94 156 SER A O 1
ATOM 1207 N N . ASN A 1 157 ? -4.344 22.078 7.484 1 89.06 157 ASN A N 1
ATOM 1208 C CA . ASN A 1 157 ? -2.982 22.406 7.07 1 89.06 157 ASN A CA 1
ATOM 1209 C C . ASN A 1 157 ? -2.967 23.344 5.863 1 89.06 157 ASN A C 1
ATOM 1211 O O . ASN A 1 157 ? -3.555 23.031 4.828 1 89.06 157 ASN A O 1
ATOM 1215 N N . PRO A 1 158 ? -2.426 24.516 5.996 1 89.12 158 PRO A N 1
ATOM 1216 C CA . PRO A 1 158 ? -1.573 24.984 7.094 1 89.12 158 PRO A CA 1
ATOM 1217 C C . PRO A 1 158 ? -2.25 26.047 7.957 1 89.12 158 PRO A C 1
ATOM 1219 O O . PRO A 1 158 ? -1.599 26.672 8.805 1 89.12 158 PRO A O 1
ATOM 1222 N N . LEU A 1 159 ? -3.512 26.234 7.805 1 91.19 159 LEU A N 1
ATOM 1223 C CA . LEU A 1 159 ? -4.125 27.422 8.375 1 91.19 159 LEU A CA 1
ATOM 1224 C C . LEU A 1 159 ? -4.625 27.156 9.797 1 91.19 159 LEU A C 1
ATOM 1226 O O . LEU A 1 159 ? -5.023 28.078 10.508 1 91.19 159 LEU A O 1
ATOM 1230 N N . GLY A 1 160 ? -4.641 25.922 10.18 1 93.88 160 GLY A N 1
ATOM 1231 C CA . GLY A 1 160 ? -4.957 25.609 11.562 1 93.88 160 GLY A CA 1
ATOM 1232 C C . GLY A 1 160 ? -6.418 25.828 11.906 1 93.88 160 GLY A C 1
ATOM 1233 O O . GLY A 1 160 ? -6.738 26.297 13 1 93.88 160 GLY A O 1
ATOM 1234 N N . GLU A 1 161 ? -7.293 25.594 10.977 1 94.25 161 GLU A N 1
ATOM 1235 C CA . GLU A 1 161 ? -8.727 25.594 11.258 1 94.25 161 GLU A CA 1
ATOM 1236 C C . GLU A 1 161 ? -9.141 24.328 11.992 1 94.25 161 GLU A C 1
ATOM 1238 O O . GLU A 1 161 ? -8.75 23.219 11.602 1 94.25 161 GLU A O 1
ATOM 1243 N N . VAL A 1 162 ? -9.938 24.547 13.07 1 96.94 162 VAL A N 1
ATOM 1244 C CA . VAL A 1 162 ? -10.273 23.406 13.922 1 96.94 162 VAL A CA 1
ATOM 1245 C C . VAL A 1 162 ? -11.766 23.109 13.82 1 96.94 162 VAL A C 1
ATOM 1247 O O . VAL A 1 162 ? -12.602 24 14.016 1 96.94 162 VAL A O 1
ATOM 1250 N N . ALA A 1 163 ? -12.07 21.891 13.492 1 97.12 163 ALA A N 1
ATOM 1251 C CA . ALA A 1 163 ? -13.461 21.453 13.406 1 97.12 163 ALA A CA 1
ATOM 1252 C C . ALA A 1 163 ? -13.992 21.047 14.781 1 97.12 163 ALA A C 1
ATOM 1254 O O . ALA A 1 163 ? -13.25 20.484 15.594 1 97.12 163 ALA A O 1
ATOM 1255 N N . ASP A 1 164 ? -15.289 21.312 15.047 1 98.06 164 ASP A N 1
ATOM 1256 C CA . ASP A 1 164 ? -15.953 20.875 16.266 1 98.06 164 ASP A CA 1
ATOM 1257 C C . ASP A 1 164 ? -16.359 19.406 16.156 1 98.06 164 ASP A C 1
ATOM 1259 O O . ASP A 1 164 ? -17.438 19.094 15.656 1 98.06 164 ASP A O 1
ATOM 1263 N N . LEU A 1 165 ? -15.555 18.531 16.703 1 98.56 165 LEU A N 1
ATOM 1264 C CA . LEU A 1 165 ? -15.719 17.094 16.516 1 98.56 165 LEU A CA 1
ATOM 1265 C C . LEU A 1 165 ? -17 16.609 17.172 1 98.56 165 LEU A C 1
ATOM 1267 O O . LEU A 1 165 ? -17.703 15.75 16.625 1 98.56 165 LEU A O 1
ATOM 1271 N N . GLU A 1 166 ? -17.344 17.094 18.359 1 98.5 166 GLU A N 1
ATOM 1272 C CA . GLU A 1 166 ? -18.578 16.656 19.031 1 98.5 166 GLU A CA 1
ATOM 1273 C C . GLU A 1 166 ? -19.812 17.031 18.219 1 98.5 166 GLU A C 1
ATOM 1275 O O . GLU A 1 166 ? -20.734 16.234 18.078 1 98.5 166 GLU A O 1
ATOM 1280 N N . ALA A 1 167 ? -19.797 18.234 17.719 1 98.44 167 ALA A N 1
ATOM 1281 C CA . ALA A 1 167 ? -20.922 18.672 16.906 1 98.44 167 ALA A CA 1
ATOM 1282 C C . ALA A 1 167 ? -21.047 17.828 15.633 1 98.44 167 ALA A C 1
ATOM 1284 O O . ALA A 1 167 ? -22.141 17.453 15.234 1 98.44 167 ALA A O 1
ATOM 1285 N N . LEU A 1 168 ? -19.953 17.578 15.016 1 98.75 168 LEU A N 1
ATOM 1286 C CA . LEU A 1 168 ? -19.953 16.781 13.789 1 98.75 168 LEU A CA 1
ATOM 1287 C C . LEU A 1 168 ? -20.359 15.344 14.062 1 98.75 168 LEU A C 1
ATOM 1289 O O . LEU A 1 168 ? -21.016 14.711 13.234 1 98.75 168 LEU A O 1
ATOM 1293 N N . ALA A 1 169 ? -19.906 14.797 15.172 1 98.75 169 ALA A N 1
ATOM 1294 C CA . ALA A 1 169 ? -20.297 13.438 15.555 1 98.75 169 ALA A CA 1
ATOM 1295 C C . ALA A 1 169 ? -21.797 13.336 15.742 1 98.75 169 ALA A C 1
ATOM 1297 O O . ALA A 1 169 ? -22.422 12.367 15.305 1 98.75 169 ALA A O 1
ATOM 1298 N N . GLU A 1 170 ? -22.328 14.32 16.438 1 98.69 170 GLU A N 1
ATOM 1299 C CA . GLU A 1 170 ? -23.781 14.344 16.625 1 98.69 170 GLU A CA 1
ATOM 1300 C C . GLU A 1 170 ? -24.516 14.367 15.289 1 98.69 170 GLU A C 1
ATOM 1302 O O . GLU A 1 170 ? -25.484 13.641 15.094 1 98.69 170 GLU A O 1
ATOM 1307 N N . LEU A 1 171 ? -24.031 15.219 14.414 1 98.62 171 LEU A N 1
ATOM 1308 C CA . LEU A 1 171 ? -24.625 15.312 13.086 1 98.62 171 LEU A CA 1
ATOM 1309 C C . LEU A 1 171 ? -24.531 13.984 12.344 1 98.62 171 LEU A C 1
ATOM 1311 O O . LEU A 1 171 ? -25.547 13.484 11.836 1 98.62 171 LEU A O 1
ATOM 1315 N N . ALA A 1 172 ? -23.359 13.398 12.258 1 98.81 172 ALA A N 1
ATOM 1316 C CA . ALA A 1 172 ? -23.109 12.156 11.523 1 98.81 172 ALA A CA 1
ATOM 1317 C C . ALA A 1 172 ? -24 11.031 12.055 1 98.81 172 ALA A C 1
ATOM 1319 O O . ALA A 1 172 ? -24.703 10.367 11.289 1 98.81 172 ALA A O 1
ATOM 1320 N N . HIS A 1 173 ? -24.016 10.867 13.344 1 98.69 173 HIS A N 1
ATOM 1321 C CA . HIS A 1 173 ? -24.75 9.781 13.969 1 98.69 173 HIS A CA 1
ATOM 1322 C C . HIS A 1 173 ? -26.25 9.992 13.844 1 98.69 173 HIS A C 1
ATOM 1324 O O . HIS A 1 173 ? -27.016 9.023 13.734 1 98.69 173 HIS A O 1
ATOM 1330 N N . GLY A 1 174 ? -26.641 11.242 13.867 1 98.5 174 GLY A N 1
ATOM 1331 C CA . GLY A 1 174 ? -28.047 11.547 13.703 1 98.5 174 GLY A CA 1
ATOM 1332 C C . GLY A 1 174 ? -28.609 11.086 12.375 1 98.5 174 GLY A C 1
ATOM 1333 O O . GLY A 1 174 ? -29.797 10.797 12.258 1 98.5 174 GLY A O 1
ATOM 1334 N N . ILE A 1 175 ? -27.781 10.953 11.367 1 98.44 175 ILE A N 1
ATOM 1335 C CA . ILE A 1 175 ? -28.25 10.562 10.039 1 98.44 175 ILE A CA 1
ATOM 1336 C C . ILE A 1 175 ? -27.75 9.156 9.711 1 98.44 175 ILE A C 1
ATOM 1338 O O . ILE A 1 175 ? -27.875 8.703 8.57 1 98.44 175 ILE A O 1
ATOM 1342 N N . GLY A 1 176 ? -27.109 8.516 10.648 1 98.38 176 GLY A N 1
ATOM 1343 C CA . GLY A 1 176 ? -26.625 7.156 10.461 1 98.38 176 GLY A CA 1
ATOM 1344 C C . GLY A 1 176 ? -25.344 7.086 9.648 1 98.38 176 GLY A C 1
ATOM 1345 O O . GLY A 1 176 ? -25.047 6.059 9.039 1 98.38 176 GLY A O 1
ATOM 1346 N N . ALA A 1 177 ? -24.609 8.188 9.578 1 98.81 177 ALA A N 1
ATOM 1347 C CA . ALA A 1 177 ? -23.359 8.234 8.844 1 98.81 177 ALA A CA 1
ATOM 1348 C C . ALA A 1 177 ? -22.172 8.07 9.781 1 98.81 177 ALA A C 1
ATOM 1350 O O . ALA A 1 177 ? -22.312 8.148 11 1 98.81 177 ALA A O 1
ATOM 1351 N N . LEU A 1 178 ? -21.016 7.734 9.164 1 98.88 178 LEU A N 1
ATOM 1352 C CA . LEU A 1 178 ? -19.766 7.648 9.906 1 98.88 178 LEU A CA 1
ATOM 1353 C C . LEU A 1 178 ? -19.031 8.992 9.906 1 98.88 178 LEU A C 1
ATOM 1355 O O . LEU A 1 178 ? -19.109 9.734 8.93 1 98.88 178 LEU A O 1
ATOM 1359 N N . LEU A 1 179 ? -18.359 9.328 10.984 1 98.94 179 LEU A N 1
ATOM 1360 C CA . LEU A 1 179 ? -17.422 10.438 11.039 1 98.94 179 LEU A CA 1
ATOM 1361 C C . LEU A 1 179 ? -15.984 9.938 11.047 1 98.94 179 LEU A C 1
ATOM 1363 O O . LEU A 1 179 ? -15.562 9.266 11.992 1 98.94 179 LEU A O 1
ATOM 1367 N N . VAL A 1 180 ? -15.25 10.25 9.977 1 98.94 180 VAL A N 1
ATOM 1368 C CA . VAL A 1 180 ? -13.836 9.898 9.852 1 98.94 180 VAL A CA 1
ATOM 1369 C C . VAL A 1 180 ? -12.977 11.148 9.953 1 98.94 180 VAL A C 1
ATOM 1371 O O . VAL A 1 180 ? -13.219 12.141 9.258 1 98.94 180 VAL A O 1
ATOM 1374 N N . VAL A 1 181 ? -11.938 11.117 10.797 1 98.81 181 VAL A N 1
ATOM 1375 C CA . VAL A 1 181 ? -11.109 12.289 11.062 1 98.81 181 VAL A CA 1
ATOM 1376 C C . VAL A 1 181 ? -9.648 11.969 10.742 1 98.81 181 VAL A C 1
ATOM 1378 O O . VAL A 1 181 ? -9.086 11.008 11.289 1 98.81 181 VAL A O 1
ATOM 1381 N N . ASP A 1 182 ? -9.047 12.727 9.844 1 98.44 182 ASP A N 1
ATOM 1382 C CA . ASP A 1 182 ? -7.602 12.68 9.641 1 98.44 182 ASP A CA 1
ATOM 1383 C C . ASP A 1 182 ? -6.867 13.445 10.734 1 98.44 182 ASP A C 1
ATOM 1385 O O . ASP A 1 182 ? -6.887 14.68 10.766 1 98.44 182 ASP A O 1
ATOM 1389 N N . ASN A 1 183 ? -6.191 12.734 11.547 1 97.81 183 ASN A N 1
ATOM 1390 C CA . ASN A 1 183 ? -5.508 13.258 12.727 1 97.81 183 ASN A CA 1
ATOM 1391 C C . ASN A 1 183 ? -3.996 13.289 12.531 1 97.81 183 ASN A C 1
ATOM 1393 O O . ASN A 1 183 ? -3.24 13.227 13.5 1 97.81 183 ASN A O 1
ATOM 1397 N N . SER A 1 184 ? -3.541 13.391 11.312 1 96.94 184 SER A N 1
ATOM 1398 C CA . SER A 1 184 ? -2.129 13.266 10.961 1 96.94 184 SER A CA 1
ATOM 1399 C C . SER A 1 184 ? -1.305 14.391 11.586 1 96.94 184 SER A C 1
ATOM 1401 O O . SER A 1 184 ? -0.143 14.18 11.945 1 96.94 184 SER A O 1
ATOM 1403 N N . LEU A 1 185 ? -1.855 15.562 11.766 1 95.62 185 LEU A N 1
ATOM 1404 C CA . LEU A 1 185 ? -1.074 16.719 12.203 1 95.62 185 LEU A CA 1
ATOM 1405 C C . LEU A 1 185 ? -0.795 16.656 13.695 1 95.62 185 LEU A C 1
ATOM 1407 O O . LEU A 1 185 ? 0.245 17.125 14.164 1 95.62 185 LEU A O 1
ATOM 1411 N N . LEU A 1 186 ? -1.777 16.109 14.453 1 96.81 186 LEU A N 1
ATOM 1412 C CA . LEU A 1 186 ? -1.644 16.141 15.906 1 96.81 186 LEU A CA 1
ATOM 1413 C C . LEU A 1 186 ? -1.278 14.773 16.453 1 96.81 186 LEU A C 1
ATOM 1415 O O . LEU A 1 186 ? -0.841 14.656 17.609 1 96.81 186 LEU A O 1
ATOM 1419 N N . SER A 1 187 ? -1.45 13.703 15.625 1 95.31 187 SER A N 1
ATOM 1420 C CA . SER A 1 187 ? -1.218 12.344 16.109 1 95.31 187 SER A CA 1
ATOM 1421 C C . SER A 1 187 ? -2.047 12.047 17.359 1 95.31 187 SER A C 1
ATOM 1423 O O . SER A 1 187 ? -2.826 12.891 17.797 1 95.31 187 SER A O 1
ATOM 1425 N N . PRO A 1 188 ? -1.892 10.836 17.953 1 94.56 188 PRO A N 1
ATOM 1426 C CA . PRO A 1 188 ? -2.666 10.516 19.156 1 94.56 188 PRO A CA 1
ATOM 1427 C C . PRO A 1 188 ? -2.232 11.328 20.375 1 94.56 188 PRO A C 1
ATOM 1429 O O . PRO A 1 188 ? -2.939 11.359 21.391 1 94.56 188 PRO A O 1
ATOM 1432 N N . VAL A 1 189 ? -1.154 11.977 20.297 1 93.62 189 VAL A N 1
ATOM 1433 C CA . VAL A 1 189 ? -0.655 12.773 21.422 1 93.62 189 VAL A CA 1
ATOM 1434 C C . VAL A 1 189 ? -1.401 14.102 21.484 1 93.62 189 VAL A C 1
ATOM 1436 O O . VAL A 1 189 ? -1.821 14.539 22.562 1 93.62 189 VAL A O 1
ATOM 1439 N N . GLY A 1 190 ? -1.592 14.711 20.406 1 96 190 GLY A N 1
ATOM 1440 C CA . GLY A 1 190 ? -2.195 16.031 20.359 1 96 190 GLY A CA 1
ATOM 1441 C C . GLY A 1 190 ? -3.713 16 20.359 1 96 190 GLY A C 1
ATOM 1442 O O . GLY A 1 190 ? -4.363 16.953 20.766 1 96 190 GLY A O 1
ATOM 1443 N N . SER A 1 191 ? -4.234 14.93 19.859 1 96.25 191 SER A N 1
ATOM 1444 C CA . SER A 1 191 ? -5.684 14.797 19.75 1 96.25 191 SER A CA 1
ATOM 1445 C C . SER A 1 191 ? -6.098 13.336 19.656 1 96.25 191 SER A C 1
ATOM 1447 O O . SER A 1 191 ? -5.363 12.508 19.109 1 96.25 191 SER A O 1
ATOM 1449 N N . GLN A 1 192 ? -7.191 12.977 20.266 1 96.88 192 GLN A N 1
ATOM 1450 C CA . GLN A 1 192 ? -7.848 11.68 20.141 1 96.88 192 GLN A CA 1
ATOM 1451 C C . GLN A 1 192 ? -9.297 11.836 19.672 1 96.88 192 GLN A C 1
ATOM 1453 O O . GLN A 1 192 ? -10.219 11.797 20.484 1 96.88 192 GLN A O 1
ATOM 1458 N N . PRO A 1 193 ? -9.477 11.906 18.391 1 98.31 193 PRO A N 1
ATOM 1459 C CA . PRO A 1 193 ? -10.789 12.203 17.828 1 98.31 193 PRO A CA 1
ATOM 1460 C C . PRO A 1 193 ? -11.875 11.25 18.312 1 98.31 193 PRO A C 1
ATOM 1462 O O . PRO A 1 193 ? -13.039 11.641 18.453 1 98.31 193 PRO A O 1
ATOM 1465 N N . LEU A 1 194 ? -11.516 10.008 18.625 1 98.44 194 LEU A N 1
ATOM 1466 C CA . LEU A 1 194 ? -12.492 9.008 19.047 1 98.44 194 LEU A CA 1
ATOM 1467 C C . LEU A 1 194 ? -13.156 9.43 20.359 1 98.44 194 LEU A C 1
ATOM 1469 O O . LEU A 1 194 ? -14.336 9.141 20.578 1 98.44 194 LEU A O 1
ATOM 1473 N N . LYS A 1 195 ? -12.438 10.117 21.234 1 97.25 195 LYS A N 1
ATOM 1474 C CA . LYS A 1 195 ? -12.969 10.609 22.5 1 97.25 195 LYS A CA 1
ATOM 1475 C C . LYS A 1 195 ? -14.055 11.656 22.281 1 97.25 195 LYS A C 1
ATOM 1477 O O . LYS A 1 195 ? -14.891 11.891 23.141 1 97.25 195 LYS A O 1
ATOM 1482 N N . HIS A 1 196 ? -14 12.25 21.188 1 98.06 196 HIS A N 1
ATOM 1483 C CA . HIS A 1 196 ? -14.938 13.336 20.891 1 98.06 196 HIS A CA 1
ATOM 1484 C C . HIS A 1 196 ? -16.016 12.883 19.922 1 98.06 196 HIS A C 1
ATOM 1486 O O . HIS A 1 196 ? -16.688 13.711 19.312 1 98.06 196 HIS A O 1
ATOM 1492 N N . GLY A 1 197 ? -16.078 11.586 19.625 1 98.5 197 GLY A N 1
ATOM 1493 C CA . GLY A 1 197 ? -17.219 11.031 18.938 1 98.5 197 GLY A CA 1
ATOM 1494 C C . GLY A 1 197 ? -16.891 10.547 17.531 1 98.5 197 GLY A C 1
ATOM 1495 O O . GLY A 1 197 ? -17.734 9.969 16.859 1 98.5 197 GLY A O 1
ATOM 1496 N N . ALA A 1 198 ? -15.695 10.773 17 1 98.81 198 ALA A N 1
ATOM 1497 C CA . ALA A 1 198 ? -15.328 10.227 15.703 1 98.81 198 ALA A CA 1
ATOM 1498 C C . ALA A 1 198 ? -15.438 8.703 15.703 1 98.81 198 ALA A C 1
ATOM 1500 O O . ALA A 1 198 ? -15.219 8.062 16.734 1 98.81 198 ALA A O 1
ATOM 1501 N N . ASP A 1 199 ? -15.805 8.109 14.562 1 98.88 199 ASP A N 1
ATOM 1502 C CA . ASP A 1 199 ? -15.898 6.66 14.445 1 98.88 199 ASP A CA 1
ATOM 1503 C C . ASP A 1 199 ? -14.539 6.055 14.094 1 98.88 199 ASP A C 1
ATOM 1505 O O . ASP A 1 199 ? -14.219 4.949 14.531 1 98.88 199 ASP A O 1
ATOM 1509 N N . ILE A 1 200 ? -13.828 6.742 13.242 1 98.94 200 ILE A N 1
ATOM 1510 C CA . ILE A 1 200 ? -12.508 6.293 12.805 1 98.94 200 ILE A CA 1
ATOM 1511 C C . ILE A 1 200 ? -11.531 7.465 12.828 1 98.94 200 ILE A C 1
ATOM 1513 O O . ILE A 1 200 ? -11.844 8.547 12.328 1 98.94 200 ILE A O 1
ATOM 1517 N N . SER A 1 201 ? -10.414 7.297 13.484 1 98.88 201 SER A N 1
ATOM 1518 C CA . SER A 1 201 ? -9.273 8.203 13.406 1 98.88 201 SER A CA 1
ATOM 1519 C C . SER A 1 201 ? -8.219 7.688 12.43 1 98.88 201 SER A C 1
ATOM 1521 O O . SER A 1 201 ? -7.766 6.551 12.547 1 98.88 201 SER A O 1
ATOM 1523 N N . VAL A 1 202 ? -7.883 8.492 11.453 1 98.69 202 VAL A N 1
ATOM 1524 C CA . VAL A 1 202 ? -6.863 8.156 10.469 1 98.69 202 VAL A CA 1
ATOM 1525 C C . VAL A 1 202 ? -5.605 8.984 10.727 1 98.69 202 VAL A C 1
ATOM 1527 O O . VAL A 1 202 ? -5.688 10.172 11.031 1 98.69 202 VAL A O 1
ATOM 1530 N N . SER A 1 203 ? -4.434 8.336 10.602 1 98.19 203 SER A N 1
ATOM 1531 C CA . SER A 1 203 ? -3.178 9.062 10.75 1 98.19 203 SER A CA 1
ATOM 1532 C C . SER A 1 203 ? -2.15 8.602 9.719 1 98.19 203 SER A C 1
ATOM 1534 O O . SER A 1 203 ? -2.047 7.41 9.43 1 98.19 203 SER A O 1
ATOM 1536 N N . SER A 1 204 ? -1.444 9.57 9.133 1 98.06 204 SER A N 1
ATOM 1537 C CA . SER A 1 204 ? -0.202 9.234 8.453 1 98.06 204 SER A CA 1
ATOM 1538 C C . SER A 1 204 ? 0.915 8.93 9.445 1 98.06 204 SER A C 1
ATOM 1540 O O . SER A 1 204 ? 1.404 9.836 10.125 1 98.06 204 SER A O 1
ATOM 1542 N N . ALA A 1 205 ? 1.321 7.688 9.453 1 97.94 205 ALA A N 1
ATOM 1543 C CA . ALA A 1 205 ? 2.4 7.301 10.359 1 97.94 205 ALA A CA 1
ATOM 1544 C C . ALA A 1 205 ? 3.75 7.801 9.852 1 97.94 205 ALA A C 1
ATOM 1546 O O . ALA A 1 205 ? 4.734 7.82 10.594 1 97.94 205 ALA A O 1
ATOM 1547 N N . THR A 1 206 ? 3.773 8.297 8.617 1 96.44 206 THR A N 1
ATOM 1548 C CA . THR A 1 206 ? 4.965 8.859 7.996 1 96.44 206 THR A CA 1
ATOM 1549 C C . THR A 1 206 ? 5.402 10.133 8.719 1 96.44 206 THR A C 1
ATOM 1551 O O . THR A 1 206 ? 6.574 10.508 8.672 1 96.44 206 THR A O 1
ATOM 1554 N N . LYS A 1 207 ? 4.477 10.82 9.336 1 96.88 207 LYS A N 1
ATOM 1555 C CA . LYS A 1 207 ? 4.707 12.133 9.922 1 96.88 207 LYS A CA 1
ATOM 1556 C C . LYS A 1 207 ? 5.254 12.016 11.344 1 96.88 207 LYS A C 1
ATOM 1558 O O . LYS A 1 207 ? 6.281 11.375 11.562 1 96.88 207 LYS A O 1
ATOM 1563 N N . ALA A 1 208 ? 4.602 12.531 12.305 1 95.88 208 ALA A N 1
ATOM 1564 C CA . ALA A 1 208 ? 5.121 12.617 13.664 1 95.88 208 ALA A CA 1
ATOM 1565 C C . ALA A 1 208 ? 5.312 11.227 14.266 1 95.88 208 ALA A C 1
ATOM 1567 O O . ALA A 1 208 ? 6.188 11.023 15.109 1 95.88 208 ALA A O 1
ATOM 1568 N N . ILE A 1 209 ? 4.508 10.242 13.883 1 97 209 ILE A N 1
ATOM 1569 C CA . ILE A 1 209 ? 4.629 8.898 14.438 1 97 209 ILE A CA 1
ATOM 1570 C C . ILE A 1 209 ? 6.008 8.32 14.117 1 97 209 ILE A C 1
ATOM 1572 O O . ILE A 1 209 ? 6.672 7.75 14.984 1 97 209 ILE A O 1
ATOM 1576 N N . ASP A 1 210 ? 6.41 8.422 12.867 1 97 210 ASP A N 1
ATOM 1577 C CA . ASP A 1 210 ? 7.809 8.117 12.57 1 97 210 ASP A CA 1
ATOM 1578 C C . ASP A 1 210 ? 8.75 9.047 13.336 1 97 210 ASP A C 1
ATOM 1580 O O . ASP A 1 210 ? 9.531 8.594 14.172 1 97 210 ASP A O 1
ATOM 1584 N N . GLY A 1 211 ? 8.633 10.289 13.102 1 95 211 GLY A N 1
ATOM 1585 C CA . GLY A 1 211 ? 9.32 11.328 13.852 1 95 211 GLY A CA 1
ATOM 1586 C C . GLY A 1 211 ? 10.703 11.633 13.32 1 95 211 GLY A C 1
ATOM 1587 O O . GLY A 1 211 ? 11.297 12.656 13.664 1 95 211 GLY A O 1
ATOM 1588 N N . HIS A 1 212 ? 11.258 10.781 12.438 1 92.19 212 HIS A N 1
ATOM 1589 C CA . HIS A 1 212 ? 12.633 10.953 11.984 1 92.19 212 HIS A CA 1
ATOM 1590 C C . HIS A 1 212 ? 12.711 10.969 10.461 1 92.19 212 HIS A C 1
ATOM 1592 O O . HIS A 1 212 ? 13.812 10.969 9.898 1 92.19 212 HIS A O 1
ATOM 1598 N N . GLY A 1 213 ? 11.555 10.992 9.797 1 93.62 213 GLY A N 1
ATOM 1599 C CA . GLY A 1 213 ? 11.516 11.109 8.344 1 93.62 213 GLY A CA 1
ATOM 1600 C C . GLY A 1 213 ? 12.102 9.898 7.637 1 93.62 213 GLY A C 1
ATOM 1601 O O . GLY A 1 213 ? 12.742 10.031 6.59 1 93.62 213 GLY A O 1
ATOM 1602 N N . ARG A 1 214 ? 11.906 8.617 8.094 1 92 214 ARG A N 1
ATOM 1603 C CA . ARG A 1 214 ? 12.648 7.457 7.613 1 92 214 ARG A CA 1
ATOM 1604 C C . ARG A 1 214 ? 11.766 6.574 6.73 1 92 214 ARG A C 1
ATOM 1606 O O . ARG A 1 214 ? 12.227 6.047 5.715 1 92 214 ARG A O 1
ATOM 1613 N N . VAL A 1 215 ? 10.43 6.402 7.156 1 95.44 215 VAL A N 1
ATOM 1614 C CA . VAL A 1 215 ? 9.609 5.41 6.469 1 95.44 215 VAL A CA 1
ATOM 1615 C C . VAL A 1 215 ? 8.188 5.941 6.301 1 95.44 215 VAL A C 1
ATOM 1617 O O . VAL A 1 215 ? 7.797 6.906 6.957 1 95.44 215 VAL A O 1
ATOM 1620 N N . MET A 1 216 ? 7.441 5.285 5.418 1 96.19 216 MET A N 1
ATOM 1621 C CA . MET A 1 216 ? 6.031 5.602 5.207 1 96.19 216 MET A CA 1
ATOM 1622 C C . MET A 1 216 ? 5.137 4.66 6.008 1 96.19 216 MET A C 1
ATOM 1624 O O . MET A 1 216 ? 5.551 3.553 6.359 1 96.19 216 MET A O 1
ATOM 1628 N N . GLY A 1 217 ? 3.963 5.094 6.238 1 97.62 217 GLY A N 1
ATOM 1629 C CA . GLY A 1 217 ? 2.926 4.281 6.852 1 97.62 217 GLY A CA 1
ATOM 1630 C C . GLY A 1 217 ? 1.634 5.039 7.086 1 97.62 217 GLY A C 1
ATOM 1631 O O . GLY A 1 217 ? 1.617 6.273 7.055 1 97.62 217 GLY A O 1
ATOM 1632 N N . GLY A 1 218 ? 0.575 4.34 7.238 1 98.56 218 GLY A N 1
ATOM 1633 C CA . GLY A 1 218 ? -0.725 4.828 7.668 1 98.56 218 GLY A CA 1
ATOM 1634 C C . GLY A 1 218 ? -1.375 3.951 8.719 1 98.56 218 GLY A C 1
ATOM 1635 O O . GLY A 1 218 ? -0.934 2.824 8.953 1 98.56 218 GLY A O 1
ATOM 1636 N N . VAL A 1 219 ? -2.365 4.496 9.383 1 98.75 219 VAL A N 1
ATOM 1637 C CA . VAL A 1 219 ? -3.055 3.689 10.391 1 98.75 219 VAL A CA 1
ATOM 1638 C C . VAL A 1 219 ? -4.457 4.242 10.617 1 98.75 219 VAL A C 1
ATOM 1640 O O . VAL A 1 219 ? -4.664 5.457 10.602 1 98.75 219 VAL A O 1
ATOM 1643 N N . LEU A 1 220 ? -5.418 3.377 10.695 1 98.88 220 LEU A N 1
ATOM 1644 C CA . LEU A 1 220 ? -6.789 3.656 11.109 1 98.88 220 LEU A CA 1
ATOM 1645 C C . LEU A 1 220 ? -7.074 3.07 12.484 1 98.88 220 LEU A C 1
ATOM 1647 O O . LEU A 1 220 ? -6.641 1.956 12.789 1 98.88 220 LEU A O 1
ATOM 1651 N N . ALA A 1 221 ? -7.785 3.725 13.336 1 98.81 221 ALA A N 1
ATOM 1652 C CA . ALA A 1 221 ? -8.164 3.252 14.664 1 98.81 221 ALA A CA 1
ATOM 1653 C C . ALA A 1 221 ? -9.648 3.48 14.922 1 98.81 221 ALA A C 1
ATOM 1655 O O . ALA A 1 221 ? -10.203 4.516 14.539 1 98.81 221 ALA A O 1
ATOM 1656 N N . GLY A 1 222 ? -10.359 2.582 15.547 1 98.81 222 GLY A N 1
ATOM 1657 C CA . GLY A 1 222 ? -11.781 2.635 15.859 1 98.81 222 GLY A CA 1
ATOM 1658 C C . GLY A 1 222 ? -12.289 1.375 16.531 1 98.81 222 GLY A C 1
ATOM 1659 O O . GLY A 1 222 ? -11.547 0.708 17.266 1 98.81 222 GLY A O 1
ATOM 1660 N N . SER A 1 223 ? -13.555 1.117 16.359 1 98.75 223 SER A N 1
ATOM 1661 C CA . SER A 1 223 ? -14.164 -0.065 16.953 1 98.75 223 SER A CA 1
ATOM 1662 C C . SER A 1 223 ? -13.742 -1.337 16.234 1 98.75 223 SER A C 1
ATOM 1664 O O . SER A 1 223 ? -13.367 -1.291 15.055 1 98.75 223 SER A O 1
ATOM 1666 N N . GLU A 1 224 ? -13.781 -2.436 16.969 1 98.19 224 GLU A N 1
ATOM 1667 C CA . GLU A 1 224 ? -13.5 -3.73 16.359 1 98.19 224 GLU A CA 1
ATOM 1668 C C . GLU A 1 224 ? -14.414 -3.986 15.164 1 98.19 224 GLU A C 1
ATOM 1670 O O . GLU A 1 224 ? -13.969 -4.504 14.133 1 98.19 224 GLU A O 1
ATOM 1675 N N . GLU A 1 225 ? -15.617 -3.648 15.305 1 98.25 225 GLU A N 1
ATOM 1676 C CA . GLU A 1 225 ? -16.609 -3.883 14.258 1 98.25 225 GLU A CA 1
ATOM 1677 C C . GLU A 1 225 ? -16.234 -3.152 12.969 1 98.25 225 GLU A C 1
ATOM 1679 O O . GLU A 1 225 ? -16.219 -3.752 11.891 1 98.25 225 GLU A O 1
ATOM 1684 N N . LEU A 1 226 ? -15.961 -1.905 13.055 1 98.56 226 LEU A N 1
ATOM 1685 C CA . LEU A 1 226 ? -15.617 -1.1 11.891 1 98.56 226 LEU A CA 1
ATOM 1686 C C . LEU A 1 226 ? -14.258 -1.504 11.328 1 98.56 226 LEU A C 1
ATOM 1688 O O . LEU A 1 226 ? -14.109 -1.663 10.109 1 98.56 226 LEU A O 1
ATOM 1692 N N . LEU A 1 227 ? -13.273 -1.76 12.219 1 98.69 227 LEU A N 1
ATOM 1693 C CA . LEU A 1 227 ? -11.906 -1.982 11.758 1 98.69 227 LEU A CA 1
ATOM 1694 C C . LEU A 1 227 ? -11.742 -3.398 11.219 1 98.69 227 LEU A C 1
ATOM 1696 O O . LEU A 1 227 ? -10.836 -3.66 10.422 1 98.69 227 LEU A O 1
ATOM 1700 N N . ALA A 1 228 ? -12.586 -4.285 11.617 1 97.75 228 ALA A N 1
ATOM 1701 C CA . ALA A 1 228 ? -12.578 -5.594 10.969 1 97.75 228 ALA A CA 1
ATOM 1702 C C . ALA A 1 228 ? -12.922 -5.48 9.484 1 97.75 228 ALA A C 1
ATOM 1704 O O . ALA A 1 228 ? -12.336 -6.172 8.648 1 97.75 228 ALA A O 1
ATOM 1705 N N . GLN A 1 229 ? -13.852 -4.617 9.18 1 97.94 229 GLN A N 1
ATOM 1706 C CA . GLN A 1 229 ? -14.211 -4.375 7.785 1 97.94 229 GLN A CA 1
ATOM 1707 C C . GLN A 1 229 ? -13.062 -3.701 7.031 1 97.94 229 GLN A C 1
ATOM 1709 O O . GLN A 1 229 ? -12.789 -4.039 5.879 1 97.94 229 GLN A O 1
ATOM 1714 N N . VAL A 1 230 ? -12.438 -2.781 7.723 1 98.5 230 VAL A N 1
ATOM 1715 C CA . VAL A 1 230 ? -11.305 -2.09 7.117 1 98.5 230 VAL A CA 1
ATOM 1716 C C . VAL A 1 230 ? -10.195 -3.092 6.805 1 98.5 230 VAL A C 1
ATOM 1718 O O . VAL A 1 230 ? -9.594 -3.045 5.73 1 98.5 230 VAL A O 1
ATOM 1721 N N . ALA A 1 231 ? -9.938 -3.965 7.742 1 97.69 231 ALA A N 1
ATOM 1722 C CA . ALA A 1 231 ? -8.883 -4.961 7.562 1 97.69 231 ALA A CA 1
ATOM 1723 C C . ALA A 1 231 ? -9.164 -5.844 6.348 1 97.69 231 ALA A C 1
ATOM 1725 O O . ALA A 1 231 ? -8.25 -6.195 5.602 1 97.69 231 ALA A O 1
ATOM 1726 N N . MET A 1 232 ? -10.391 -6.207 6.195 1 95.94 232 MET A N 1
ATOM 1727 C CA . MET A 1 232 ? -10.773 -7.031 5.051 1 95.94 232 MET A CA 1
ATOM 1728 C C . MET A 1 232 ? -10.531 -6.289 3.74 1 95.94 232 MET A C 1
ATOM 1730 O O . MET A 1 232 ? -10.016 -6.867 2.783 1 95.94 232 MET A O 1
ATOM 1734 N N . TYR A 1 233 ? -10.914 -5.051 3.662 1 97.5 233 TYR A N 1
ATOM 1735 C CA . TYR A 1 233 ? -10.672 -4.238 2.479 1 97.5 233 TYR A CA 1
ATOM 1736 C C . TYR A 1 233 ? -9.18 -4.125 2.193 1 97.5 233 TYR A C 1
ATOM 1738 O O . TYR A 1 233 ? -8.742 -4.293 1.05 1 97.5 233 TYR A O 1
ATOM 1746 N N . CYS A 1 234 ? -8.422 -3.818 3.262 1 97.56 234 CYS A N 1
ATOM 1747 C CA . CYS A 1 234 ? -6.984 -3.646 3.102 1 97.56 234 CYS A CA 1
ATOM 1748 C C . CYS A 1 234 ? -6.336 -4.922 2.586 1 97.56 234 CYS A C 1
ATOM 1750 O O . CYS A 1 234 ? -5.43 -4.871 1.75 1 97.56 234 CYS A O 1
ATOM 1752 N N . ASN A 1 235 ? -6.762 -6 3.123 1 95.56 235 ASN A N 1
ATOM 1753 C CA . ASN A 1 235 ? -6.234 -7.277 2.654 1 95.56 235 ASN A CA 1
ATOM 1754 C C . ASN A 1 235 ? -6.559 -7.512 1.182 1 95.56 235 ASN A C 1
ATOM 1756 O O . ASN A 1 235 ? -5.688 -7.91 0.407 1 95.56 235 ASN A O 1
ATOM 1760 N N . SER A 1 236 ? -7.777 -7.234 0.794 1 94.62 236 SER A N 1
ATOM 1761 C CA . SER A 1 236 ? -8.242 -7.457 -0.571 1 94.62 236 SER A CA 1
ATOM 1762 C C . SER A 1 236 ? -7.504 -6.562 -1.562 1 94.62 236 SER A C 1
ATOM 1764 O O . SER A 1 236 ? -7.262 -6.961 -2.703 1 94.62 236 SER A O 1
ATOM 1766 N N . CYS A 1 237 ? -7.121 -5.398 -1.075 1 95.25 237 CYS A N 1
ATOM 1767 C CA . CYS A 1 237 ? -6.605 -4.395 -1.998 1 95.25 237 CYS A CA 1
ATOM 1768 C C . CYS A 1 237 ? -5.094 -4.254 -1.856 1 95.25 237 CYS A C 1
ATOM 1770 O O . CYS A 1 237 ? -4.465 -3.486 -2.59 1 95.25 237 CYS A O 1
ATOM 1772 N N . GLY A 1 238 ? -4.531 -4.988 -0.944 1 96 238 GLY A N 1
ATOM 1773 C CA . GLY A 1 238 ? -3.086 -5.051 -0.807 1 96 238 GLY A CA 1
ATOM 1774 C C . GLY A 1 238 ? -2.49 -3.789 -0.206 1 96 238 GLY A C 1
ATOM 1775 O O . GLY A 1 238 ? -1.419 -3.344 -0.622 1 96 238 GLY A O 1
ATOM 1776 N N . LEU A 1 239 ? -3.152 -3.148 0.759 1 96.5 239 LEU A N 1
ATOM 1777 C CA . LEU A 1 239 ? -2.684 -1.904 1.359 1 96.5 239 LEU A CA 1
ATOM 1778 C C . LEU A 1 239 ? -1.771 -2.186 2.549 1 96.5 239 LEU A C 1
ATOM 1780 O O . LEU A 1 239 ? -1.685 -1.377 3.477 1 96.5 239 LEU A O 1
ATOM 1784 N N . ALA A 1 240 ? -1.043 -3.25 2.549 1 93.75 240 ALA A N 1
ATOM 1785 C CA . ALA A 1 240 ? -0.328 -3.742 3.725 1 93.75 240 ALA A CA 1
ATOM 1786 C C . ALA A 1 240 ? 0.931 -2.92 3.984 1 93.75 240 ALA A C 1
ATOM 1788 O O . ALA A 1 240 ? 1.657 -2.574 3.051 1 93.75 240 ALA A O 1
ATOM 1789 N N . MET A 1 241 ? 1.171 -2.611 5.246 1 96.56 241 MET A N 1
ATOM 1790 C CA . MET A 1 241 ? 2.422 -1.999 5.684 1 96.56 241 MET A CA 1
ATOM 1791 C C . MET A 1 241 ? 3.551 -3.023 5.703 1 96.56 241 MET A C 1
ATOM 1793 O O . MET A 1 241 ? 3.344 -4.176 6.094 1 96.56 241 MET A O 1
ATOM 1797 N N . SER A 1 242 ? 4.75 -2.539 5.289 1 96.5 242 SER A N 1
ATOM 1798 C CA . SER A 1 242 ? 5.945 -3.363 5.441 1 96.5 242 SER A CA 1
ATOM 1799 C C . SER A 1 242 ? 6.258 -3.617 6.914 1 96.5 242 SER A C 1
ATOM 1801 O O . SER A 1 242 ? 6.258 -2.686 7.723 1 96.5 242 SER A O 1
ATOM 1803 N N . PRO A 1 243 ? 6.605 -4.914 7.246 1 96.44 243 PRO A N 1
ATOM 1804 C CA . PRO A 1 243 ? 7.008 -5.18 8.633 1 96.44 243 PRO A CA 1
ATOM 1805 C C . PRO A 1 243 ? 8.219 -4.352 9.062 1 96.44 243 PRO A C 1
ATOM 1807 O O . PRO A 1 243 ? 8.312 -3.961 10.227 1 96.44 243 PRO A O 1
ATOM 1810 N N . PHE A 1 244 ? 9.141 -4.082 8.133 1 96.44 244 PHE A N 1
ATOM 1811 C CA . PHE A 1 244 ? 10.273 -3.234 8.469 1 96.44 244 PHE A CA 1
ATOM 1812 C C . PHE A 1 244 ? 9.812 -1.837 8.859 1 96.44 244 PHE A C 1
ATOM 1814 O O . PHE A 1 244 ? 10.312 -1.259 9.828 1 96.44 244 PHE A O 1
ATOM 1821 N N . ASN A 1 245 ? 8.93 -1.259 8.055 1 97.75 245 ASN A N 1
ATOM 1822 C CA . ASN A 1 245 ? 8.406 0.056 8.398 1 97.75 245 ASN A CA 1
ATOM 1823 C C . ASN A 1 245 ? 7.707 0.038 9.758 1 97.75 245 ASN A C 1
ATOM 1825 O O . ASN A 1 245 ? 7.863 0.966 10.555 1 97.75 245 ASN A O 1
ATOM 1829 N N . ALA A 1 246 ? 6.934 -1.056 10 1 97.75 246 ALA A N 1
ATOM 1830 C CA . ALA A 1 246 ? 6.262 -1.18 11.289 1 97.75 246 ALA A CA 1
ATOM 1831 C C . ALA A 1 246 ? 7.27 -1.188 12.43 1 97.75 246 ALA A C 1
ATOM 1833 O O . ALA A 1 246 ? 7.051 -0.55 13.469 1 97.75 246 ALA A O 1
ATOM 1834 N N . TRP A 1 247 ? 8.305 -1.95 12.203 1 95.44 247 TRP A N 1
ATOM 1835 C CA . TRP A 1 247 ? 9.359 -2.059 13.203 1 95.44 247 TRP A CA 1
ATOM 1836 C C . TRP A 1 247 ? 9.977 -0.693 13.492 1 95.44 247 TRP A C 1
ATOM 1838 O O . TRP A 1 247 ? 10.188 -0.338 14.656 1 95.44 247 TRP A O 1
ATOM 1848 N N . GLN A 1 248 ? 10.242 0.075 12.469 1 95.62 248 GLN A N 1
ATOM 1849 C CA . GLN A 1 248 ? 10.773 1.423 12.625 1 95.62 248 GLN A CA 1
ATOM 1850 C C . GLN A 1 248 ? 9.773 2.342 13.312 1 95.62 248 GLN A C 1
ATOM 1852 O O . GLN A 1 248 ? 10.148 3.145 14.172 1 95.62 248 GLN A O 1
ATOM 1857 N N . LEU A 1 249 ? 8.531 2.264 12.938 1 97.12 249 LEU A N 1
ATOM 1858 C CA . LEU A 1 249 ? 7.484 3.123 13.492 1 97.12 249 LEU A CA 1
ATOM 1859 C C . LEU A 1 249 ? 7.27 2.842 14.969 1 97.12 249 LEU A C 1
ATOM 1861 O O . LEU A 1 249 ? 6.977 3.754 15.742 1 97.12 249 LEU A O 1
ATOM 1865 N N . LEU A 1 250 ? 7.398 1.553 15.359 1 95.44 250 LEU A N 1
ATOM 1866 C CA . LEU A 1 250 ? 7.312 1.22 16.781 1 95.44 250 LEU A CA 1
ATOM 1867 C C . LEU A 1 250 ? 8.328 2.014 17.578 1 95.44 250 LEU A C 1
ATOM 1869 O O . LEU A 1 250 ? 8.008 2.539 18.656 1 95.44 250 LEU A O 1
ATOM 1873 N N . SER A 1 251 ? 9.508 2.113 17.078 1 92.12 251 SER A N 1
ATOM 1874 C CA . SER A 1 251 ? 10.539 2.9 17.734 1 92.12 251 SER A CA 1
ATOM 1875 C C . SER A 1 251 ? 10.164 4.379 17.766 1 92.12 251 SER A C 1
ATOM 1877 O O . SER A 1 251 ? 10.43 5.07 18.766 1 92.12 251 SER A O 1
ATOM 1879 N N . GLY A 1 252 ? 9.609 4.91 16.672 1 94.88 252 GLY A N 1
ATOM 1880 C CA . GLY A 1 252 ? 9.156 6.293 16.625 1 94.88 252 GLY A CA 1
ATOM 1881 C C . GLY A 1 252 ? 8.109 6.605 17.688 1 94.88 252 GLY A C 1
ATOM 1882 O O . GLY A 1 252 ? 8.148 7.668 18.312 1 94.88 252 GLY A O 1
ATOM 1883 N N . VAL A 1 253 ? 7.211 5.676 17.922 1 95.75 253 VAL A N 1
ATOM 1884 C CA . VAL A 1 253 ? 6.109 5.867 18.859 1 95.75 253 VAL A CA 1
ATOM 1885 C C . VAL A 1 253 ? 6.656 5.977 20.281 1 95.75 253 VAL A C 1
ATOM 1887 O O . VAL A 1 253 ? 6.113 6.715 21.109 1 95.75 253 VAL A O 1
ATOM 1890 N N . GLU A 1 254 ? 7.719 5.293 20.609 1 91.69 254 GLU A N 1
ATOM 1891 C CA . GLU A 1 254 ? 8.258 5.246 21.953 1 91.69 254 GLU A CA 1
ATOM 1892 C C . GLU A 1 254 ? 8.641 6.637 22.453 1 91.69 254 GLU A C 1
ATOM 1894 O O . GLU A 1 254 ? 8.578 6.91 23.656 1 91.69 254 GLU A O 1
ATOM 1899 N N . THR A 1 255 ? 8.992 7.578 21.547 1 93 255 THR A N 1
ATOM 1900 C CA . THR A 1 255 ? 9.391 8.922 21.953 1 93 255 THR A CA 1
ATOM 1901 C C . THR A 1 255 ? 8.367 9.953 21.5 1 93 255 THR A C 1
ATOM 1903 O O . THR A 1 255 ? 8.625 11.156 21.562 1 93 255 THR A O 1
ATOM 1906 N N . LEU A 1 256 ? 7.258 9.5 20.984 1 95.38 25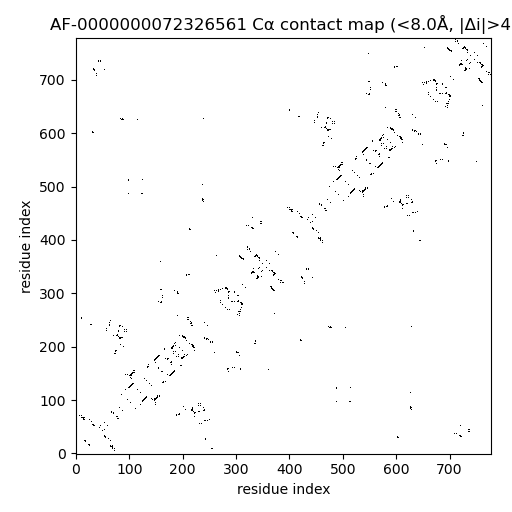6 LEU A N 1
ATOM 1907 C CA . LEU A 1 256 ? 6.289 10.367 20.312 1 95.38 256 LEU A CA 1
ATOM 1908 C C . LEU A 1 256 ? 5.844 11.492 21.25 1 95.38 256 LEU A C 1
ATOM 1910 O O . LEU A 1 256 ? 5.879 12.664 20.875 1 95.38 256 LEU A O 1
ATOM 1914 N N . SER A 1 257 ? 5.438 11.148 22.484 1 93.81 257 SER A N 1
ATOM 1915 C CA . SER A 1 257 ? 4.941 12.156 23.422 1 93.81 257 SER A CA 1
ATOM 1916 C C . SER A 1 257 ? 6.016 13.188 23.734 1 93.81 257 SER A C 1
ATOM 1918 O O . SER A 1 257 ? 5.746 14.391 23.719 1 93.81 257 SER A O 1
ATOM 1920 N N . LEU A 1 258 ? 7.207 12.734 24 1 91.5 258 LEU A N 1
ATOM 1921 C CA . LEU A 1 258 ? 8.32 13.617 24.344 1 91.5 258 LEU A CA 1
ATOM 1922 C C . LEU A 1 258 ? 8.625 14.562 23.172 1 91.5 258 LEU A C 1
ATOM 1924 O O . LEU A 1 258 ? 8.812 15.766 23.391 1 91.5 258 LEU A O 1
ATOM 1928 N N . ARG A 1 259 ? 8.672 14.047 22 1 96.06 259 ARG A N 1
ATOM 1929 C CA . ARG A 1 259 ? 9.008 14.836 20.828 1 96.06 259 ARG A CA 1
ATOM 1930 C C . ARG A 1 259 ? 7.922 15.867 20.531 1 96.06 259 ARG A C 1
ATOM 1932 O O . ARG A 1 259 ? 8.219 17.047 20.359 1 96.06 259 ARG A O 1
ATOM 1939 N N . MET A 1 260 ? 6.684 15.43 20.578 1 95.5 260 MET A N 1
ATOM 1940 C CA . MET A 1 260 ? 5.605 16.328 20.172 1 95.5 260 MET A CA 1
ATOM 1941 C C . MET A 1 260 ? 5.414 17.438 21.203 1 95.5 260 MET A C 1
ATOM 1943 O O . MET A 1 260 ? 5.191 18.594 20.844 1 95.5 260 MET A O 1
ATOM 1947 N N . GLU A 1 261 ? 5.52 17.125 22.469 1 94.31 261 GLU A N 1
ATOM 1948 C CA . GLU A 1 261 ? 5.398 18.156 23.5 1 94.31 261 GLU A CA 1
ATOM 1949 C C . GLU A 1 261 ? 6.465 19.219 23.328 1 94.31 261 GLU A C 1
ATOM 1951 O O . GLU A 1 261 ? 6.168 20.422 23.406 1 94.31 261 GLU A O 1
ATOM 1956 N N . LYS A 1 262 ? 7.676 18.766 23.094 1 94.44 262 LYS A N 1
ATOM 1957 C CA . LYS A 1 262 ? 8.766 19.719 22.875 1 94.44 262 LYS A CA 1
ATOM 1958 C C . LYS A 1 262 ? 8.547 20.516 21.594 1 94.44 262 LYS A C 1
ATOM 1960 O O . LYS A 1 262 ? 8.812 21.719 21.547 1 94.44 262 LYS A O 1
ATOM 1965 N N . GLN A 1 263 ? 8.086 19.906 20.547 1 96.94 263 GLN A N 1
ATOM 1966 C CA . GLN A 1 263 ? 7.832 20.578 19.281 1 96.94 263 GLN A CA 1
ATOM 1967 C C . GLN A 1 263 ? 6.691 21.594 19.422 1 96.94 263 GLN A C 1
ATOM 1969 O O . GLN A 1 263 ? 6.715 22.641 18.781 1 96.94 263 GLN A O 1
ATOM 1974 N N . PHE A 1 264 ? 5.672 21.266 20.25 1 97.06 264 PHE A N 1
ATOM 1975 C CA . PHE A 1 264 ? 4.605 22.219 20.547 1 97.06 264 PHE A CA 1
ATOM 1976 C C . PHE A 1 264 ? 5.168 23.469 21.219 1 97.06 264 PHE A C 1
ATOM 1978 O O . PHE A 1 264 ? 4.824 24.594 20.828 1 97.06 264 PHE A O 1
ATOM 1985 N N . ASP A 1 265 ? 6.035 23.219 22.156 1 96.69 265 ASP A N 1
ATOM 1986 C CA . ASP A 1 265 ? 6.656 24.328 22.875 1 96.69 265 ASP A CA 1
ATOM 1987 C C . ASP A 1 265 ? 7.461 25.203 21.922 1 96.69 265 ASP A C 1
ATOM 1989 O O . ASP A 1 265 ? 7.363 26.438 21.984 1 96.69 265 ASP A O 1
ATOM 1993 N N . ASN A 1 266 ? 8.297 24.562 21.125 1 97.5 266 ASN A N 1
ATOM 1994 C CA . ASN A 1 266 ? 9.102 25.297 20.156 1 97.5 266 ASN A CA 1
ATOM 1995 C C . ASN A 1 266 ? 8.227 26.078 19.188 1 97.5 266 ASN A C 1
ATOM 1997 O O . ASN A 1 266 ? 8.516 27.25 18.891 1 97.5 266 ASN A O 1
ATOM 2001 N N . ALA A 1 267 ? 7.168 25.453 18.688 1 98.25 267 ALA A N 1
ATOM 2002 C CA . ALA A 1 267 ? 6.277 26.094 17.719 1 98.25 267 ALA A CA 1
ATOM 2003 C C . ALA A 1 267 ? 5.598 27.312 18.328 1 98.25 267 ALA A C 1
ATOM 2005 O O . ALA A 1 267 ? 5.453 28.344 17.672 1 98.25 267 ALA A O 1
ATOM 2006 N N . LEU A 1 268 ? 5.176 27.203 19.547 1 98 268 LEU A N 1
ATOM 2007 C CA . LEU A 1 268 ? 4.539 28.328 20.219 1 98 268 LEU A CA 1
ATOM 2008 C C . LEU A 1 268 ? 5.492 29.516 20.312 1 98 268 LEU A C 1
ATOM 2010 O O . LEU A 1 268 ? 5.109 30.641 20 1 98 268 LEU A O 1
ATOM 2014 N N . LYS A 1 269 ? 6.719 29.297 20.688 1 98 269 LYS A N 1
ATOM 2015 C CA . LYS A 1 269 ? 7.715 30.359 20.797 1 98 269 LYS A CA 1
ATOM 2016 C C . LYS A 1 269 ? 7.977 31.016 19.438 1 98 269 LYS A C 1
ATOM 2018 O O . LYS A 1 269 ? 8.062 32.25 19.359 1 98 269 LYS A O 1
ATOM 2023 N N . ILE A 1 270 ? 8.07 30.203 18.453 1 98.5 270 ILE A N 1
ATOM 2024 C CA . ILE A 1 270 ? 8.328 30.719 17.109 1 98.5 270 ILE A CA 1
ATOM 2025 C C . ILE A 1 270 ? 7.125 31.531 16.625 1 98.5 270 ILE A C 1
A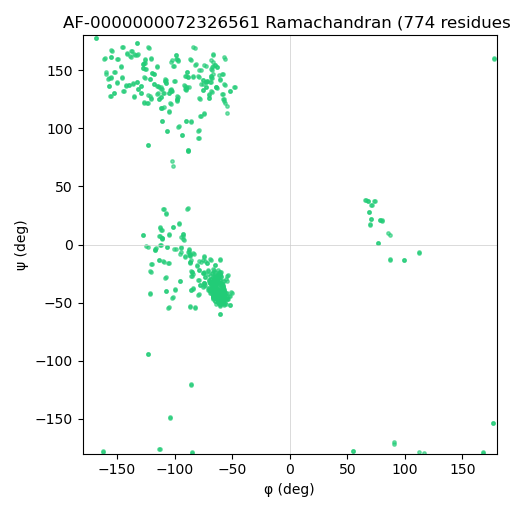TOM 2027 O O . ILE A 1 270 ? 7.281 32.625 16.062 1 98.5 270 ILE A O 1
ATOM 2031 N N . ALA A 1 271 ? 5.918 31 16.844 1 98.5 271 ALA A N 1
ATOM 2032 C CA . ALA A 1 271 ? 4.703 31.703 16.422 1 98.5 271 ALA A CA 1
ATOM 2033 C C . ALA A 1 271 ? 4.582 33.062 17.109 1 98.5 271 ALA A C 1
ATOM 2035 O O . ALA A 1 271 ? 4.258 34.062 16.453 1 98.5 271 ALA A O 1
ATOM 2036 N N . GLN A 1 272 ? 4.852 33.094 18.359 1 98.31 272 GLN A N 1
ATOM 2037 C CA . GLN A 1 272 ? 4.805 34.344 19.109 1 98.31 272 GLN A CA 1
ATOM 2038 C C . GLN A 1 272 ? 5.844 35.344 18.594 1 98.31 272 GLN A C 1
ATOM 2040 O O . GLN A 1 272 ? 5.555 36.531 18.453 1 98.31 272 GLN A O 1
ATOM 2045 N N . TRP A 1 273 ? 6.98 34.844 18.344 1 98.38 273 TRP A N 1
ATOM 2046 C CA . TRP A 1 273 ? 8.023 35.719 17.781 1 98.38 273 TRP A CA 1
ATOM 2047 C C . TRP A 1 273 ? 7.609 36.25 16.422 1 98.38 273 TRP A C 1
ATOM 2049 O O . TRP A 1 273 ? 7.805 37.438 16.125 1 98.38 273 TRP A O 1
ATOM 2059 N N . LEU A 1 274 ? 7.066 35.375 15.578 1 98.56 274 LEU A N 1
ATOM 2060 C CA . LEU A 1 274 ? 6.629 35.781 14.242 1 98.56 274 LEU A CA 1
ATOM 2061 C C . LEU A 1 274 ? 5.574 36.875 14.328 1 98.56 274 LEU A C 1
ATOM 2063 O O . LEU A 1 274 ? 5.57 37.812 13.508 1 98.56 274 LEU A O 1
ATOM 2067 N N . GLN A 1 275 ? 4.691 36.812 15.266 1 97.62 275 GLN A N 1
ATOM 2068 C CA . GLN A 1 275 ? 3.627 37.812 15.422 1 97.62 275 GLN A CA 1
ATOM 2069 C C . GLN A 1 275 ? 4.199 39.188 15.656 1 97.62 275 GLN A C 1
ATOM 2071 O O . GLN A 1 275 ? 3.557 40.188 15.344 1 97.62 275 GLN A O 1
ATOM 2076 N N . ALA A 1 276 ? 5.395 39.25 16.141 1 97.44 276 ALA A N 1
ATOM 2077 C CA . ALA A 1 276 ? 5.996 40.531 16.531 1 97.44 276 ALA A CA 1
ATOM 2078 C C . ALA A 1 276 ? 6.828 41.094 15.391 1 97.44 276 ALA A C 1
ATOM 2080 O O . ALA A 1 276 ? 7.363 42.219 15.508 1 97.44 276 ALA A O 1
ATOM 2081 N N . GLN A 1 277 ? 6.938 40.406 14.312 1 97.38 277 GLN A N 1
ATOM 2082 C CA . GLN A 1 277 ? 7.789 40.875 13.219 1 97.38 277 GLN A CA 1
ATOM 2083 C C . GLN A 1 277 ? 7.012 41.75 12.242 1 97.38 277 GLN A C 1
ATOM 2085 O O . GLN A 1 277 ? 5.938 41.344 11.773 1 97.38 277 GLN A O 1
ATOM 2090 N N . PRO A 1 278 ? 7.566 42.906 11.812 1 96.88 278 PRO A N 1
ATOM 2091 C CA . PRO A 1 278 ? 6.844 43.844 10.93 1 96.88 278 PRO A CA 1
ATOM 2092 C C . PRO A 1 278 ? 6.625 43.25 9.531 1 96.88 278 PRO A C 1
ATOM 2094 O O . PRO A 1 278 ? 5.684 43.656 8.836 1 96.88 278 PRO A O 1
ATOM 2097 N N . GLN A 1 279 ? 7.43 42.312 9.086 1 96.56 279 GLN A N 1
ATOM 2098 C CA . GLN A 1 279 ? 7.32 41.75 7.754 1 96.56 279 GLN A CA 1
ATOM 2099 C C . GLN A 1 279 ? 6.195 40.719 7.695 1 96.56 279 GLN A C 1
ATOM 2101 O O . GLN A 1 279 ? 5.801 40.281 6.613 1 96.56 279 GLN A O 1
ATOM 2106 N N . VAL A 1 280 ? 5.734 40.312 8.883 1 98.19 280 VAL A N 1
ATOM 2107 C CA . VAL A 1 280 ? 4.742 39.25 8.969 1 98.19 280 VAL A CA 1
ATOM 2108 C C . VAL A 1 280 ? 3.348 39.844 9.117 1 98.19 280 VAL A C 1
ATOM 2110 O O . VAL A 1 280 ? 3.094 40.625 10.039 1 98.19 280 VAL A O 1
ATOM 2113 N N . GLN A 1 281 ? 2.469 39.406 8.25 1 97.62 281 GLN A N 1
ATOM 2114 C CA . GLN A 1 281 ? 1.139 40 8.18 1 97.62 281 GLN A CA 1
ATOM 2115 C C . GLN A 1 281 ? 0.13 39.219 8.992 1 97.62 281 GLN A C 1
ATOM 2117 O O . GLN A 1 281 ? -0.874 39.75 9.461 1 97.62 281 GLN A O 1
ATOM 2122 N N . ALA A 1 282 ? 0.338 37.969 9.062 1 97.25 282 ALA A N 1
ATOM 2123 C CA . ALA A 1 282 ? -0.548 37.062 9.789 1 97.25 282 ALA A CA 1
ATOM 2124 C C . ALA A 1 282 ? 0.194 35.812 10.234 1 97.25 282 ALA A C 1
ATOM 2126 O O . ALA A 1 282 ? 1.123 35.375 9.562 1 97.25 282 ALA A O 1
ATOM 2127 N N . VAL A 1 283 ? -0.137 35.312 11.367 1 98 283 VAL A N 1
ATOM 2128 C CA . VAL A 1 283 ? 0.389 34.062 11.867 1 98 283 VAL A CA 1
ATOM 2129 C C . VAL A 1 283 ? -0.764 33.094 12.164 1 98 283 VAL A C 1
ATOM 2131 O O . VAL A 1 283 ? -1.743 33.469 12.805 1 98 283 VAL A O 1
ATOM 2134 N N . TYR A 1 284 ? -0.675 31.906 11.641 1 97.25 284 TYR A N 1
ATOM 2135 C CA . TYR A 1 284 ? -1.649 30.828 11.852 1 97.25 284 TYR A CA 1
ATOM 2136 C C . TYR A 1 284 ? -1.051 29.703 12.688 1 97.25 284 TYR A C 1
ATOM 2138 O O . TYR A 1 284 ? -0.238 28.922 12.195 1 97.25 284 TYR A O 1
ATOM 2146 N N . TYR A 1 285 ? -1.465 29.641 13.891 1 97.56 285 TYR A N 1
ATOM 2147 C CA . TYR A 1 285 ? -1.018 28.594 14.805 1 97.56 285 TYR A CA 1
ATOM 2148 C C . TYR A 1 285 ? -2.041 28.359 15.906 1 97.56 285 TYR A C 1
ATOM 2150 O O . TYR A 1 285 ? -2.396 29.297 16.641 1 97.56 285 TYR A O 1
ATOM 2158 N N . THR A 1 286 ? -2.422 27.125 16.078 1 96.56 286 THR A N 1
ATOM 2159 C CA . THR A 1 286 ? -3.531 26.781 16.969 1 96.56 286 THR A CA 1
ATOM 2160 C C . THR A 1 286 ? -3.135 26.953 18.422 1 96.56 286 THR A C 1
ATOM 2162 O O . THR A 1 286 ? -3.996 27.047 19.297 1 96.56 286 THR A O 1
ATOM 2165 N N . GLY A 1 287 ? -1.856 27.047 18.703 1 95.56 287 GLY A N 1
ATOM 2166 C CA . GLY A 1 287 ? -1.403 27.156 20.078 1 95.56 287 GLY A CA 1
ATOM 2167 C C . GLY A 1 287 ? -1.431 28.578 20.594 1 95.56 287 GLY A C 1
ATOM 2168 O O . GLY A 1 287 ? -1.219 28.812 21.797 1 95.56 287 GLY A O 1
ATOM 2169 N N . LEU A 1 288 ? -1.685 29.5 19.781 1 96.19 288 LEU A N 1
ATOM 2170 C CA . LEU A 1 288 ? -1.715 30.891 20.188 1 96.19 288 LEU A CA 1
ATOM 2171 C C . LEU A 1 288 ? -2.949 31.172 21.047 1 96.19 288 LEU A C 1
ATOM 2173 O O . LEU A 1 288 ? -4.043 30.703 20.734 1 96.19 288 LEU A O 1
ATOM 2177 N N . SER A 1 289 ? -2.787 31.953 22.031 1 93.25 289 SER A N 1
ATOM 2178 C CA . SER A 1 289 ? -3.875 32.25 22.953 1 93.25 289 SER A CA 1
ATOM 2179 C C . SER A 1 289 ? -4.941 33.125 22.281 1 93.25 289 SER A C 1
ATOM 2181 O O . SER A 1 289 ? -6.113 33.094 22.672 1 93.25 289 SER A O 1
ATOM 2183 N N . ASP A 1 290 ? -4.578 33.844 21.328 1 93.56 290 ASP A N 1
ATOM 2184 C CA . ASP A 1 290 ? -5.512 34.75 20.656 1 93.56 290 ASP A CA 1
ATOM 2185 C C . ASP A 1 290 ? -6.133 34.094 19.438 1 93.56 290 ASP A C 1
ATOM 2187 O O . ASP A 1 290 ? -6.762 34.75 18.609 1 93.56 290 ASP A O 1
ATOM 2191 N N . HIS A 1 291 ? -5.867 32.844 19.266 1 94.12 291 HIS A N 1
ATOM 2192 C CA . HIS A 1 291 ? -6.547 32.125 18.188 1 94.12 291 HIS A CA 1
ATOM 2193 C C . HIS A 1 291 ? -8.062 32.219 18.328 1 94.12 291 HIS A C 1
ATOM 2195 O O . HIS A 1 291 ? -8.602 32.094 19.422 1 94.12 291 HIS A O 1
ATOM 2201 N N . PRO A 1 292 ? -8.758 32.438 17.219 1 93.19 292 PRO A N 1
ATOM 2202 C CA . PRO A 1 292 ? -10.203 32.656 17.281 1 93.19 292 PRO A CA 1
ATOM 2203 C C . PRO A 1 292 ? -10.961 31.453 17.859 1 93.19 292 PRO A C 1
ATOM 2205 O O . PRO A 1 292 ? -12.055 31.609 18.406 1 93.19 292 PRO A O 1
ATOM 2208 N N . GLN A 1 293 ? -10.375 30.266 17.781 1 95.94 293 GLN A N 1
ATOM 2209 C CA . GLN A 1 293 ? -11.039 29.047 18.25 1 95.94 293 GLN A CA 1
ATOM 2210 C C . GLN A 1 293 ? -10.383 28.516 19.516 1 95.94 293 GLN A C 1
ATOM 2212 O O . GLN A 1 293 ? -10.359 27.312 19.75 1 95.94 293 GLN A O 1
ATOM 2217 N N . ALA A 1 294 ? -9.852 29.359 20.297 1 95.25 294 ALA A N 1
ATOM 2218 C CA . ALA A 1 294 ? -9.031 29 21.453 1 95.25 294 ALA A CA 1
ATOM 2219 C C . ALA A 1 294 ? -9.82 28.094 22.422 1 95.25 294 ALA A C 1
ATOM 2221 O O . ALA A 1 294 ? -9.273 27.141 22.969 1 95.25 294 ALA A O 1
ATOM 2222 N N . ALA A 1 295 ? -11.055 28.375 22.672 1 95.75 295 ALA A N 1
ATOM 2223 C CA . ALA A 1 295 ? -11.867 27.578 23.594 1 95.75 295 ALA A CA 1
ATOM 2224 C C . ALA A 1 295 ? -12.062 26.156 23.078 1 95.75 295 ALA A C 1
ATOM 2226 O O . ALA A 1 295 ? -11.961 25.203 23.844 1 95.75 295 ALA A O 1
ATOM 2227 N N . LEU A 1 296 ? -12.375 26.062 21.781 1 96.56 296 LEU A N 1
ATOM 2228 C CA . LEU A 1 296 ? -12.562 24.75 21.172 1 96.56 296 LEU A CA 1
ATOM 2229 C C . LEU A 1 296 ? -11.266 23.953 21.188 1 96.56 296 LEU A C 1
ATOM 2231 O O . LEU A 1 296 ? -11.273 22.75 21.453 1 96.56 296 LEU A O 1
ATOM 2235 N N . ILE A 1 297 ? -10.172 24.609 20.922 1 96.75 297 ILE A N 1
ATOM 2236 C CA . ILE A 1 297 ? -8.852 24 20.891 1 96.75 297 ILE A CA 1
ATOM 2237 C C . ILE A 1 297 ? -8.516 23.453 22.281 1 96.75 297 ILE A C 1
ATOM 2239 O O . ILE A 1 297 ? -8.086 22.297 22.406 1 96.75 297 ILE A O 1
ATOM 2243 N N . ARG A 1 298 ? -8.75 24.203 23.266 1 94.75 298 ARG A N 1
ATOM 2244 C CA . ARG A 1 298 ? -8.484 23.781 24.641 1 94.75 298 ARG A CA 1
ATOM 2245 C C . ARG A 1 298 ? -9.32 22.562 25.016 1 94.75 298 ARG A C 1
ATOM 2247 O O . ARG A 1 298 ? -8.867 21.703 25.766 1 94.75 298 ARG A O 1
ATOM 2254 N N . LYS A 1 299 ? -10.461 22.516 24.453 1 95.06 299 LYS A N 1
ATOM 2255 C CA . LYS A 1 299 ? -11.398 21.438 24.781 1 95.06 299 LYS A CA 1
ATOM 2256 C C . LYS A 1 299 ? -10.984 20.125 24.125 1 95.06 299 LYS A C 1
ATOM 2258 O O . LYS A 1 299 ? -11.141 19.062 24.703 1 95.06 299 LYS A O 1
ATOM 2263 N N . GLN A 1 300 ? -10.438 20.156 22.891 1 95.81 300 GLN A N 1
ATOM 2264 C CA . GLN A 1 300 ? -10.352 18.891 22.188 1 95.81 300 GLN A CA 1
ATOM 2265 C C . GLN A 1 300 ? -8.922 18.578 21.781 1 95.81 300 GLN A C 1
ATOM 2267 O O . GLN A 1 300 ? -8.641 17.516 21.219 1 95.81 300 GLN A O 1
ATOM 2272 N N . GLN A 1 301 ? -7.945 19.469 22.062 1 95.31 301 GLN A N 1
ATOM 2273 C CA . GLN A 1 301 ? -6.547 19.234 21.719 1 95.31 301 GLN A CA 1
ATOM 2274 C C . GLN A 1 301 ? -5.652 19.359 22.953 1 95.31 301 GLN A C 1
ATOM 2276 O O . GLN A 1 301 ? -6 20.031 23.906 1 95.31 301 GLN A O 1
ATOM 2281 N N . ASN A 1 302 ? -4.559 18.562 22.828 1 91.44 302 ASN A N 1
ATOM 2282 C CA . ASN A 1 302 ? -3.475 18.672 23.797 1 91.44 302 ASN A CA 1
ATOM 2283 C C . ASN A 1 302 ? -2.301 19.469 23.234 1 91.44 302 ASN A C 1
ATOM 2285 O O . ASN A 1 302 ? -1.264 18.891 22.891 1 91.44 302 ASN A O 1
ATOM 2289 N N . GLY A 1 303 ? -2.43 20.828 22.969 1 89.06 303 GLY A N 1
ATOM 2290 C CA . GLY A 1 303 ? -1.38 21.672 22.422 1 89.06 303 GLY A CA 1
ATOM 2291 C C . GLY A 1 303 ? -1.733 22.234 21.062 1 89.06 303 GLY A C 1
ATOM 2292 O O . GLY A 1 303 ? -2.84 22.031 20.547 1 89.06 303 GLY A O 1
ATOM 2293 N N . GLY A 1 304 ? -0.775 23.016 20.516 1 93.75 304 GLY A N 1
ATOM 2294 C CA . GLY A 1 304 ? -1.081 23.75 19.312 1 93.75 304 GLY A CA 1
ATOM 2295 C C . GLY A 1 304 ? -0.578 23.078 18.047 1 93.75 304 GLY A C 1
ATOM 2296 O O . GLY A 1 304 ? -0.821 23.562 16.938 1 93.75 304 GLY A O 1
ATOM 2297 N N . GLY A 1 305 ? 0.137 21.953 18.156 1 95.12 305 GLY A N 1
ATOM 2298 C CA . GLY A 1 305 ? 0.665 21.266 16.984 1 95.12 305 GLY A CA 1
ATOM 2299 C C . GLY A 1 305 ? 2.059 21.734 16.609 1 95.12 305 GLY A C 1
ATOM 2300 O O . GLY A 1 305 ? 2.707 22.453 17.359 1 95.12 305 GLY A O 1
ATOM 2301 N N . ILE A 1 306 ? 2.514 21.25 15.406 1 96.25 306 ILE A N 1
ATOM 2302 C CA . ILE A 1 306 ? 3.906 21.469 15.023 1 96.25 306 ILE A CA 1
ATOM 2303 C C . ILE A 1 306 ? 3.973 22.344 13.781 1 96.25 306 ILE A C 1
ATOM 2305 O O . ILE A 1 306 ? 5.059 22.703 13.32 1 96.25 306 ILE A O 1
ATOM 2309 N N . VAL A 1 307 ? 2.795 22.688 13.234 1 97.56 307 VAL A N 1
ATOM 2310 C CA . VAL A 1 307 ? 2.738 23.406 11.969 1 97.56 307 VAL A CA 1
ATOM 2311 C C . VAL A 1 307 ? 2.377 24.875 12.219 1 97.56 307 VAL A C 1
ATOM 2313 O O . VAL A 1 307 ? 1.453 25.172 12.984 1 97.56 307 VAL A O 1
ATOM 2316 N N . ILE A 1 308 ? 3.135 25.781 11.641 1 98.06 308 ILE A N 1
ATOM 2317 C CA . ILE A 1 308 ? 2.859 27.219 11.656 1 98.06 308 ILE A CA 1
ATOM 2318 C C . ILE A 1 308 ? 2.715 27.734 10.227 1 98.06 308 ILE A C 1
ATOM 2320 O O . ILE A 1 308 ? 3.574 27.469 9.383 1 98.06 308 ILE A O 1
ATOM 2324 N N . GLY A 1 309 ? 1.604 28.359 9.977 1 97.69 309 GLY A N 1
ATOM 2325 C CA . GLY A 1 309 ? 1.518 29.188 8.789 1 97.69 309 GLY A CA 1
ATOM 2326 C C . GLY A 1 309 ? 1.708 30.672 9.07 1 97.69 309 GLY A C 1
ATOM 2327 O O . GLY A 1 309 ? 1.259 31.172 10.102 1 97.69 309 GLY A O 1
ATOM 2328 N N . PHE A 1 310 ? 2.406 31.391 8.195 1 98.31 310 PHE A N 1
ATOM 2329 C CA . PHE A 1 310 ? 2.465 32.844 8.32 1 98.31 310 PHE A CA 1
ATOM 2330 C C . PHE A 1 310 ? 2.535 33.5 6.949 1 98.31 310 PHE A C 1
ATOM 2332 O O . PHE A 1 310 ? 2.941 32.875 5.969 1 98.31 310 PHE A O 1
ATOM 2339 N N . GLU A 1 311 ? 2.072 34.688 6.914 1 98.06 311 GLU A N 1
ATOM 2340 C CA . GLU A 1 311 ? 1.985 35.375 5.633 1 98.06 311 GLU A CA 1
ATOM 2341 C C . GLU A 1 311 ? 2.947 36.562 5.582 1 98.06 311 GLU A C 1
ATOM 2343 O O . GLU A 1 311 ? 3.076 37.312 6.559 1 98.06 311 GLU A O 1
ATOM 2348 N N . VAL A 1 312 ? 3.602 36.656 4.48 1 98.12 312 VAL A N 1
ATOM 2349 C CA . VAL A 1 312 ? 4.371 37.844 4.109 1 98.12 312 VAL A CA 1
ATOM 2350 C C . VAL A 1 312 ? 3.727 38.5 2.896 1 98.12 312 VAL A C 1
ATOM 2352 O O . VAL A 1 312 ? 2.623 38.156 2.486 1 98.12 312 VAL A O 1
ATOM 2355 N N . ALA A 1 313 ? 4.332 39.531 2.369 1 96.81 313 ALA A N 1
ATOM 2356 C CA . ALA A 1 313 ? 3.688 40.469 1.461 1 96.81 313 ALA A CA 1
ATOM 2357 C C . ALA A 1 313 ? 3.182 39.781 0.205 1 96.81 313 ALA A C 1
ATOM 2359 O O . ALA A 1 313 ? 2.098 40.062 -0.293 1 96.81 313 ALA A O 1
ATOM 2360 N N . ASP A 1 314 ? 3.967 39 -0.385 1 96.88 314 ASP A N 1
ATOM 2361 C CA . ASP A 1 314 ? 3.66 38.344 -1.664 1 96.88 314 ASP A CA 1
ATOM 2362 C C . ASP A 1 314 ? 4.562 37.156 -1.912 1 96.88 314 ASP A C 1
ATOM 2364 O O . ASP A 1 314 ? 5.277 36.719 -1.012 1 96.88 314 ASP A O 1
ATOM 2368 N N . GLN A 1 315 ? 4.355 36.562 -3.068 1 96.75 315 GLN A N 1
ATOM 2369 C CA . GLN A 1 315 ? 5.125 35.375 -3.42 1 96.75 315 GLN A CA 1
ATOM 2370 C C . GLN A 1 315 ? 6.625 35.656 -3.387 1 96.75 315 GLN A C 1
ATOM 2372 O O . GLN A 1 315 ? 7.41 34.844 -2.926 1 96.75 315 GLN A O 1
ATOM 2377 N N . GLU A 1 316 ? 7.027 36.781 -3.949 1 96.94 316 GLU A N 1
ATOM 2378 C CA . GLU A 1 316 ? 8.445 37.156 -3.98 1 96.94 316 GLU A CA 1
ATOM 2379 C C . GLU A 1 316 ? 9.031 37.188 -2.572 1 96.94 316 GLU A C 1
ATOM 2381 O O . GLU A 1 316 ? 10.117 36.656 -2.336 1 96.94 316 GLU A O 1
ATOM 2386 N N . ALA A 1 317 ? 8.32 37.812 -1.681 1 97.38 317 ALA A N 1
ATOM 2387 C CA . ALA A 1 317 ? 8.773 37.875 -0.293 1 97.38 317 ALA A CA 1
ATOM 2388 C C . ALA A 1 317 ? 8.836 36.469 0.328 1 97.38 317 ALA A C 1
ATOM 2390 O O . ALA A 1 317 ? 9.773 36.156 1.066 1 97.38 317 ALA A O 1
ATOM 2391 N N . ALA A 1 318 ? 7.832 35.688 0.102 1 97.75 318 ALA A N 1
ATOM 2392 C CA . ALA A 1 318 ? 7.805 34.312 0.622 1 97.75 318 ALA A CA 1
ATOM 2393 C C . ALA A 1 318 ? 8.992 33.5 0.113 1 97.75 318 ALA A C 1
ATOM 2395 O O . ALA A 1 318 ? 9.625 32.781 0.876 1 97.75 318 ALA A O 1
ATOM 2396 N N . TRP A 1 319 ? 9.289 33.625 -1.16 1 97.25 319 TRP A N 1
ATOM 2397 C CA . TRP A 1 319 ? 10.414 32.906 -1.756 1 97.25 319 TRP A CA 1
ATOM 2398 C C . TRP A 1 319 ? 11.734 33.375 -1.142 1 97.25 319 TRP A C 1
ATOM 2400 O O . TRP A 1 319 ? 12.641 32.562 -0.938 1 97.25 319 TRP A O 1
ATOM 2410 N N . LYS A 1 320 ? 11.828 34.625 -0.912 1 96.94 320 LYS A N 1
ATOM 2411 C CA . LYS A 1 320 ? 13.039 35.125 -0.273 1 96.94 320 LYS A CA 1
ATOM 2412 C C . LYS A 1 320 ? 13.25 34.5 1.094 1 96.94 320 LYS A C 1
ATOM 2414 O O . LYS A 1 320 ? 14.383 34.188 1.463 1 96.94 320 LYS A O 1
ATOM 2419 N N . VAL A 1 321 ? 12.195 34.375 1.854 1 97.56 321 VAL A N 1
ATOM 2420 C CA . VAL A 1 321 ? 12.297 33.75 3.162 1 97.56 321 VAL A CA 1
ATOM 2421 C C . VAL A 1 321 ? 12.742 32.281 2.996 1 97.56 321 VAL A C 1
ATOM 2423 O O . VAL A 1 321 ? 13.703 31.844 3.637 1 97.56 321 VAL A O 1
ATOM 2426 N N . VAL A 1 322 ? 12.078 31.5 2.133 1 97.38 322 VAL A N 1
ATOM 2427 C CA . VAL A 1 322 ? 12.367 30.094 1.904 1 97.38 322 VAL A CA 1
ATOM 2428 C C . VAL A 1 322 ? 13.812 29.922 1.439 1 97.38 322 VAL A C 1
ATOM 2430 O O . VAL A 1 322 ? 14.523 29.016 1.894 1 97.38 322 VAL A O 1
ATOM 2433 N N . ASP A 1 323 ? 14.242 30.812 0.563 1 97.06 323 ASP A N 1
ATOM 2434 C CA . ASP A 1 323 ? 15.594 30.719 0.023 1 97.06 323 ASP A CA 1
ATOM 2435 C C . ASP A 1 323 ? 16.625 31.172 1.059 1 97.06 323 ASP A C 1
ATOM 2437 O O . ASP A 1 323 ? 17.797 30.781 0.982 1 97.06 323 ASP A O 1
ATOM 2441 N N . GLY A 1 324 ? 16.188 31.969 1.96 1 95.81 324 GLY A N 1
ATOM 2442 C CA . GLY A 1 324 ? 17.109 32.625 2.871 1 95.81 324 GLY A CA 1
ATOM 2443 C C . GLY A 1 324 ? 17.469 31.781 4.082 1 95.81 324 GLY A C 1
ATOM 2444 O O . GLY A 1 324 ? 18.484 32.031 4.734 1 95.81 324 GLY A O 1
ATOM 2445 N N . VAL A 1 325 ? 16.609 30.828 4.434 1 95.25 325 VAL A N 1
ATOM 2446 C CA . VAL A 1 325 ? 16.875 30.031 5.633 1 95.25 325 VAL A CA 1
ATOM 2447 C C . VAL A 1 325 ? 18.094 29.141 5.406 1 95.25 325 VAL A C 1
ATOM 2449 O O . VAL A 1 325 ? 18.375 28.719 4.281 1 95.25 325 VAL A O 1
ATOM 2452 N N . GLU A 1 326 ? 18.828 28.828 6.484 1 91.44 326 GLU A N 1
ATOM 2453 C CA . GLU A 1 326 ? 20.047 28.031 6.43 1 91.44 326 GLU A CA 1
ATOM 2454 C C . GLU A 1 326 ? 19.922 26.766 7.27 1 91.44 326 GLU A C 1
ATOM 2456 O O . GLU A 1 326 ? 20.656 25.797 7.066 1 91.44 326 GLU A O 1
ATOM 2461 N N . LEU A 1 327 ? 19.031 26.859 8.227 1 92.38 327 LEU A N 1
ATOM 2462 C CA . LEU A 1 327 ? 18.859 25.734 9.141 1 92.38 327 LEU A CA 1
ATOM 2463 C C . LEU A 1 327 ? 17.625 24.922 8.781 1 92.38 327 LEU A C 1
ATOM 2465 O O . LEU A 1 327 ? 17.656 23.688 8.773 1 92.38 327 LEU A O 1
ATOM 2469 N N . PHE A 1 328 ? 16.453 25.594 8.5 1 95.19 328 PHE A N 1
ATOM 2470 C CA . PHE A 1 328 ? 15.234 24.906 8.078 1 95.19 328 PHE A CA 1
ATOM 2471 C C . PHE A 1 328 ? 15.484 24.109 6.801 1 95.19 328 PHE A C 1
ATOM 2473 O O . PHE A 1 328 ? 16.109 24.609 5.859 1 95.19 328 PHE A O 1
ATOM 2480 N N . SER A 1 329 ? 15.086 22.812 6.824 1 94.62 329 SER A N 1
ATOM 2481 C CA . SER A 1 329 ? 15.109 22.047 5.582 1 94.62 329 SER A CA 1
ATOM 2482 C C . SER A 1 329 ? 14.031 22.531 4.617 1 94.62 329 SER A C 1
ATOM 2484 O O . SER A 1 329 ? 12.867 22.672 4.996 1 94.62 329 SER A O 1
ATOM 2486 N N . ARG A 1 330 ? 14.406 22.828 3.385 1 95.31 330 ARG A N 1
ATOM 2487 C CA . ARG A 1 330 ? 13.445 23.156 2.34 1 95.31 330 ARG A CA 1
ATOM 2488 C C . ARG A 1 330 ? 12.789 21.906 1.781 1 95.31 330 ARG A C 1
ATOM 2490 O O . ARG A 1 330 ? 13.281 21.312 0.817 1 95.31 330 ARG A O 1
ATOM 2497 N N . THR A 1 331 ? 11.711 21.547 2.332 1 94 331 THR A N 1
ATOM 2498 C CA . THR A 1 331 ? 10.906 20.391 1.954 1 94 331 THR A CA 1
ATOM 2499 C C . THR A 1 331 ? 9.484 20.516 2.488 1 94 331 THR A C 1
ATOM 2501 O O . THR A 1 331 ? 9.227 21.312 3.396 1 94 331 THR A O 1
ATOM 2504 N N . ALA A 1 332 ? 8.602 19.812 1.929 1 92.06 332 ALA A N 1
ATOM 2505 C CA . ALA A 1 332 ? 7.195 19.984 2.266 1 92.06 332 ALA A CA 1
ATOM 2506 C C . ALA A 1 332 ? 6.758 19 3.336 1 92.06 332 ALA A C 1
ATOM 2508 O O . ALA A 1 332 ? 5.633 19.062 3.834 1 92.06 332 ALA A O 1
ATOM 2509 N N . ASN A 1 333 ? 7.582 18.062 3.742 1 89.81 333 ASN A N 1
ATOM 2510 C CA . ASN A 1 333 ? 7.211 17.062 4.75 1 89.81 333 ASN A CA 1
ATOM 2511 C C . ASN A 1 333 ? 7 17.719 6.117 1 89.81 333 ASN A C 1
ATOM 2513 O O . ASN A 1 333 ? 7.352 18.875 6.32 1 89.81 333 ASN A O 1
ATOM 2517 N N . LEU A 1 334 ? 6.332 16.984 7.008 1 93.62 334 LEU A N 1
ATOM 2518 C CA . LEU A 1 334 ? 6.09 17.469 8.367 1 93.62 334 LEU A CA 1
ATOM 2519 C C . LEU A 1 334 ? 6.316 16.359 9.383 1 93.62 334 LEU A C 1
ATOM 2521 O O . LEU A 1 334 ? 6.348 15.18 9.031 1 93.62 334 LEU A O 1
ATOM 2525 N N . GLY A 1 335 ? 6.5 16.781 10.617 1 93.38 335 GLY A N 1
ATOM 2526 C CA . GLY A 1 335 ? 6.535 15.852 11.734 1 93.38 335 GLY A CA 1
ATOM 2527 C C . GLY A 1 335 ? 7.906 15.242 11.961 1 93.38 335 GLY A C 1
ATOM 2528 O O . GLY A 1 335 ? 8.062 14.336 12.781 1 93.38 335 GLY A O 1
ATOM 2529 N N . ASP A 1 336 ? 8.938 15.758 11.273 1 94.19 336 ASP A N 1
ATOM 2530 C CA . ASP A 1 336 ? 10.328 15.336 11.453 1 94.19 336 ASP A CA 1
ATOM 2531 C C . ASP A 1 336 ? 10.969 16.031 12.641 1 94.19 336 ASP A C 1
ATOM 2533 O O . ASP A 1 336 ? 10.5 17.094 13.078 1 94.19 336 ASP A O 1
ATOM 2537 N N . VAL A 1 337 ? 12.039 15.375 13.258 1 92.56 337 VAL A N 1
ATOM 2538 C CA . VAL A 1 337 ? 12.789 16.047 14.32 1 92.56 337 VAL A CA 1
ATOM 2539 C C . VAL A 1 337 ? 13.5 17.266 13.758 1 92.56 337 VAL A C 1
ATOM 2541 O O . VAL A 1 337 ? 13.914 18.156 14.508 1 92.56 337 VAL A O 1
ATOM 2544 N N . ARG A 1 338 ? 13.672 17.391 12.43 1 93.62 338 ARG A N 1
ATOM 2545 C CA . ARG A 1 338 ? 14.227 18.547 11.75 1 93.62 338 ARG A CA 1
ATOM 2546 C C . ARG A 1 338 ? 13.117 19.516 11.328 1 93.62 338 ARG A C 1
ATOM 2548 O O . ARG A 1 338 ? 12.078 19.094 10.812 1 93.62 338 ARG A O 1
ATOM 2555 N N . SER A 1 339 ? 13.312 20.688 11.5 1 95.31 339 SER A N 1
ATOM 2556 C CA . SER A 1 339 ? 12.367 21.719 11.07 1 95.31 339 SER A CA 1
ATOM 2557 C C . SER A 1 339 ? 12.383 21.891 9.555 1 95.31 339 SER A C 1
ATOM 2559 O O . SER A 1 339 ? 13.438 21.844 8.93 1 95.31 339 SER A O 1
ATOM 2561 N N . THR A 1 340 ? 11.141 22.078 9.008 1 96.56 340 THR A N 1
ATOM 2562 C CA . THR A 1 340 ? 11.031 22.203 7.559 1 96.56 340 THR A CA 1
ATOM 2563 C C . THR A 1 340 ? 10.258 23.469 7.188 1 96.56 340 THR A C 1
ATOM 2565 O O . THR A 1 340 ? 9.516 24.016 8.008 1 96.56 340 THR A O 1
ATOM 2568 N N . ILE A 1 341 ? 10.5 24 5.98 1 96.62 341 ILE A N 1
ATOM 2569 C CA . ILE A 1 341 ? 9.859 25.203 5.465 1 96.62 341 ILE A CA 1
ATOM 2570 C C . ILE A 1 341 ? 9.445 24.984 4.012 1 96.62 341 ILE A C 1
ATOM 2572 O O . ILE A 1 341 ? 10.18 24.344 3.244 1 96.62 341 ILE A O 1
ATOM 2576 N N . THR A 1 342 ? 8.273 25.438 3.67 1 96.56 342 THR A N 1
ATOM 2577 C CA . THR A 1 342 ? 7.812 25.344 2.287 1 96.56 342 THR A CA 1
ATOM 2578 C C . THR A 1 342 ? 6.883 26.516 1.954 1 96.56 342 THR A C 1
ATOM 2580 O O . THR A 1 342 ? 6.457 27.25 2.848 1 96.56 342 THR A O 1
ATOM 2583 N N . HIS A 1 343 ? 6.73 26.781 0.661 1 97.12 343 HIS A N 1
ATOM 2584 C CA . HIS A 1 343 ? 5.793 27.766 0.112 1 97.12 343 HIS A CA 1
ATOM 2585 C C . HIS A 1 343 ? 4.609 27.078 -0.555 1 97.12 343 HIS A C 1
ATOM 2587 O O . HIS A 1 343 ? 4.645 26.781 -1.754 1 97.12 343 HIS A O 1
ATOM 2593 N N . PRO A 1 344 ? 3.467 26.953 0.19 1 94.44 344 PRO A N 1
ATOM 2594 C CA . PRO A 1 344 ? 2.35 26.125 -0.272 1 94.44 344 PRO A CA 1
ATOM 2595 C C . PRO A 1 344 ? 1.819 26.562 -1.637 1 94.44 344 PRO A C 1
ATOM 2597 O O . PRO A 1 344 ? 1.463 25.719 -2.463 1 94.44 344 PRO A O 1
ATOM 2600 N N . TRP A 1 345 ? 1.785 27.797 -1.942 1 94 345 TRP A N 1
ATOM 2601 C CA . TRP A 1 345 ? 1.203 28.328 -3.172 1 94 345 TRP A CA 1
ATOM 2602 C C . TRP A 1 345 ? 1.882 27.719 -4.398 1 94 345 TRP A C 1
ATOM 2604 O O . TRP A 1 345 ? 1.229 27.469 -5.41 1 94 345 TRP A O 1
ATOM 2614 N N . THR A 1 346 ? 3.174 27.453 -4.324 1 93.62 346 THR A N 1
ATOM 2615 C CA . THR A 1 346 ? 3.898 27 -5.508 1 93.62 346 THR A CA 1
ATOM 2616 C C . THR A 1 346 ? 4.348 25.547 -5.34 1 93.62 346 THR A C 1
ATOM 2618 O O . THR A 1 346 ? 5.047 25.016 -6.199 1 93.62 346 THR A O 1
ATOM 2621 N N . THR A 1 347 ? 4.062 24.891 -4.227 1 92.88 347 THR A N 1
ATOM 2622 C CA . THR A 1 347 ? 4.484 23.516 -3.994 1 92.88 347 THR A CA 1
ATOM 2623 C C . THR A 1 347 ? 3.281 22.625 -3.705 1 92.88 347 THR A C 1
ATOM 2625 O O . THR A 1 347 ? 2.582 22.188 -4.625 1 92.88 347 THR A O 1
ATOM 2628 N N . THR A 1 348 ? 2.939 22.422 -2.467 1 86.81 348 THR A N 1
ATOM 2629 C CA . THR A 1 348 ? 1.944 21.453 -2.025 1 86.81 348 THR A CA 1
ATOM 2630 C C . THR A 1 348 ? 0.579 21.766 -2.631 1 86.81 348 THR A C 1
ATOM 2632 O O . THR A 1 348 ? -0.237 20.859 -2.836 1 86.81 348 THR A O 1
ATOM 2635 N N . HIS A 1 349 ? 0.297 22.969 -2.877 1 85.56 349 HIS A N 1
ATOM 2636 C CA . HIS A 1 349 ? -0.978 23.359 -3.463 1 85.56 349 HIS A CA 1
ATOM 2637 C C . HIS A 1 349 ? -0.788 23.906 -4.871 1 85.56 349 HIS A C 1
ATOM 2639 O O . HIS A 1 349 ? -1.686 24.562 -5.414 1 85.56 349 HIS A O 1
ATOM 2645 N N . GLY A 1 350 ? 0.33 23.672 -5.434 1 83.88 350 GLY A N 1
ATOM 2646 C CA . GLY A 1 350 ? 0.708 24.25 -6.715 1 83.88 350 GLY A CA 1
ATOM 2647 C C . GLY A 1 350 ? -0.2 23.828 -7.852 1 83.88 350 GLY A C 1
ATOM 2648 O O . GLY A 1 350 ? -0.359 24.547 -8.836 1 83.88 350 GLY A O 1
ATOM 2649 N N . ARG A 1 351 ? -0.822 22.688 -7.766 1 77.75 351 ARG A N 1
ATOM 2650 C CA . ARG A 1 351 ? -1.595 22.125 -8.875 1 77.75 351 ARG A CA 1
ATOM 2651 C C . ARG A 1 351 ? -3.025 22.656 -8.859 1 77.75 351 ARG A C 1
ATOM 2653 O O . ARG A 1 351 ? -3.773 22.453 -9.82 1 77.75 351 ARG A O 1
ATOM 2660 N N . MET A 1 352 ? -3.363 23.328 -7.824 1 79.69 352 MET A N 1
ATOM 2661 C CA . MET A 1 352 ? -4.691 23.922 -7.742 1 79.69 352 MET A CA 1
ATOM 2662 C C . MET A 1 352 ? -4.762 25.203 -8.562 1 79.69 352 MET A C 1
ATOM 2664 O O . MET A 1 352 ? -3.756 25.906 -8.719 1 79.69 352 MET A O 1
ATOM 2668 N N . GLN A 1 353 ? -5.957 25.469 -9.055 1 85.12 353 GLN A N 1
ATOM 2669 C CA . GLN A 1 353 ? -6.16 26.75 -9.727 1 85.12 353 GLN A CA 1
ATOM 2670 C C . GLN A 1 353 ? -6.09 27.906 -8.734 1 85.12 353 GLN A C 1
ATOM 2672 O O . GLN A 1 353 ? -6.469 27.75 -7.566 1 85.12 353 GLN A O 1
ATOM 2677 N N . PRO A 1 354 ? -5.539 29.031 -9.25 1 90.06 354 PRO A N 1
ATOM 2678 C CA . PRO A 1 354 ? -5.391 30.172 -8.344 1 90.06 354 PRO A CA 1
ATOM 2679 C C . PRO A 1 354 ? -6.68 30.5 -7.594 1 90.06 354 PRO A C 1
ATOM 2681 O O . PRO A 1 354 ? -6.645 30.797 -6.398 1 90.06 354 PRO A O 1
ATOM 2684 N N . GLU A 1 355 ? -7.777 30.453 -8.258 1 88.69 355 GLU A N 1
ATOM 2685 C CA . GLU A 1 355 ? -9.055 30.781 -7.633 1 88.69 355 GLU A CA 1
ATOM 2686 C C . GLU A 1 355 ? -9.391 29.797 -6.512 1 88.69 355 GLU A C 1
ATOM 2688 O O . GLU A 1 355 ? -9.922 30.188 -5.469 1 88.69 355 GLU A O 1
ATOM 2693 N N . GLU A 1 356 ? -9.094 28.531 -6.688 1 82.25 356 GLU A N 1
ATOM 2694 C CA . GLU A 1 356 ? -9.336 27.5 -5.676 1 82.25 356 GLU A CA 1
ATOM 2695 C C . GLU A 1 356 ? -8.422 27.703 -4.469 1 82.25 356 GLU A C 1
ATOM 2697 O O . GLU A 1 356 ? -8.844 27.5 -3.328 1 82.25 356 GLU A O 1
ATOM 2702 N N . LYS A 1 357 ? -7.156 28.109 -4.773 1 87.88 357 LYS A N 1
ATOM 2703 C CA . LYS A 1 357 ? -6.211 28.375 -3.695 1 87.88 357 LYS A CA 1
ATOM 2704 C C . LYS A 1 357 ? -6.695 29.516 -2.809 1 87.88 357 LYS A C 1
ATOM 2706 O O . LYS A 1 357 ? -6.711 29.391 -1.583 1 87.88 357 LYS A O 1
ATOM 2711 N N . LEU A 1 358 ? -7.129 30.531 -3.484 1 89.06 358 LEU A N 1
ATOM 2712 C CA . LEU A 1 358 ? -7.598 31.703 -2.756 1 89.06 358 LEU A CA 1
ATOM 2713 C C . LEU A 1 358 ? -8.859 31.375 -1.959 1 89.06 358 LEU A C 1
ATOM 2715 O O . LEU A 1 358 ? -9.016 31.844 -0.825 1 89.06 358 LEU A O 1
ATOM 2719 N N . ALA A 1 359 ? -9.695 30.516 -2.529 1 82.38 359 ALA A N 1
ATOM 2720 C CA . ALA A 1 359 ? -10.914 30.094 -1.84 1 82.38 359 ALA A CA 1
ATOM 2721 C C . ALA A 1 359 ? -10.578 29.266 -0.592 1 82.38 359 ALA A C 1
ATOM 2723 O O . ALA A 1 359 ? -11.312 29.312 0.401 1 82.38 359 ALA A O 1
ATOM 2724 N N . ALA A 1 360 ? -9.477 28.625 -0.64 1 81.56 360 ALA A N 1
ATOM 2725 C CA . ALA A 1 360 ? -9.031 27.828 0.496 1 81.56 360 ALA A CA 1
ATOM 2726 C C . ALA A 1 360 ? -8.125 28.641 1.418 1 81.56 360 ALA A C 1
ATOM 2728 O O . ALA A 1 360 ? -7.508 28.094 2.334 1 81.56 360 ALA A O 1
ATOM 2729 N N . ASN A 1 361 ? -7.969 29.938 1.096 1 87.88 361 ASN A N 1
ATOM 2730 C CA . ASN A 1 361 ? -7.191 30.906 1.87 1 87.88 361 ASN A CA 1
ATOM 2731 C C . ASN A 1 361 ? -5.695 30.625 1.769 1 87.88 361 ASN A C 1
ATOM 2733 O O . ASN A 1 361 ? -4.941 30.906 2.701 1 87.88 361 ASN A O 1
ATOM 2737 N N . ILE A 1 362 ? -5.34 29.938 0.729 1 91.69 362 ILE A N 1
ATOM 2738 C CA . ILE A 1 362 ? -3.928 29.797 0.4 1 91.69 362 ILE A CA 1
ATOM 2739 C C . ILE A 1 362 ? -3.461 30.984 -0.437 1 91.69 362 ILE A C 1
ATOM 2741 O O . ILE A 1 362 ? -3.73 31.047 -1.639 1 91.69 362 ILE A O 1
ATOM 2745 N N . ARG A 1 363 ? -2.723 31.844 0.167 1 95.12 363 ARG A N 1
ATOM 2746 C CA . ARG A 1 363 ? -2.314 33.094 -0.47 1 95.12 363 ARG A CA 1
ATOM 2747 C C . ARG A 1 363 ? -0.868 33.031 -0.946 1 95.12 363 ARG A C 1
ATOM 2749 O O . ARG A 1 363 ? -0.086 32.219 -0.448 1 95.12 363 ARG A O 1
ATOM 2756 N N . PRO A 1 364 ? -0.513 33.844 -1.905 1 96.31 364 PRO A N 1
ATOM 2757 C CA . PRO A 1 364 ? 0.833 33.812 -2.48 1 96.31 364 PRO A CA 1
ATOM 2758 C C . PRO A 1 364 ? 1.925 34.094 -1.449 1 96.31 364 PRO A C 1
ATOM 2760 O O . PRO A 1 364 ? 3.064 33.656 -1.614 1 96.31 364 PRO A O 1
ATOM 2763 N N . GLY A 1 365 ? 1.573 34.812 -0.424 1 97.62 365 GLY A N 1
ATOM 2764 C CA . GLY A 1 365 ? 2.576 35.125 0.573 1 97.62 365 GLY A CA 1
ATOM 2765 C C . GLY A 1 365 ? 2.633 34.156 1.724 1 97.62 365 GLY A C 1
ATOM 2766 O O . GLY A 1 365 ? 3.396 34.344 2.674 1 97.62 365 GLY A O 1
ATOM 2767 N N . LEU A 1 366 ? 1.907 33.031 1.621 1 97.62 366 LEU A N 1
ATOM 2768 C CA . LEU A 1 366 ? 1.81 32.062 2.707 1 97.62 366 LEU A CA 1
ATOM 2769 C C . LEU A 1 366 ? 3.053 31.188 2.764 1 97.62 366 LEU A C 1
ATOM 2771 O O . LEU A 1 366 ? 3.471 30.625 1.747 1 97.62 366 LEU A O 1
ATOM 2775 N N . VAL A 1 367 ? 3.705 31.109 3.922 1 98.19 367 VAL A N 1
ATOM 2776 C CA . VAL A 1 367 ? 4.816 30.219 4.223 1 98.19 367 VAL A CA 1
ATOM 2777 C C . VAL A 1 367 ? 4.406 29.234 5.316 1 98.19 367 VAL A C 1
ATOM 2779 O O . VAL A 1 367 ? 3.721 29.609 6.27 1 98.19 367 VAL A O 1
ATOM 2782 N N . ARG A 1 368 ? 4.738 28.016 5.156 1 98 368 ARG A N 1
ATOM 2783 C CA . ARG A 1 368 ? 4.406 27 6.152 1 98 368 ARG A CA 1
ATOM 2784 C C . ARG A 1 368 ? 5.668 26.422 6.789 1 98 368 ARG A C 1
ATOM 2786 O O . ARG A 1 368 ? 6.598 26.016 6.082 1 98 368 ARG A O 1
ATOM 2793 N N . LEU A 1 369 ? 5.691 26.391 8.055 1 98.06 369 LEU A N 1
ATOM 2794 C CA . LEU A 1 369 ? 6.742 25.734 8.828 1 98.06 369 LEU A CA 1
ATOM 2795 C C . LEU A 1 369 ? 6.227 24.453 9.469 1 98.06 369 LEU A C 1
ATOM 2797 O O . LEU A 1 369 ? 5.059 24.375 9.852 1 98.06 369 LEU A O 1
ATOM 2801 N N . SER A 1 370 ? 7.004 23.422 9.523 1 97.94 370 SER A N 1
ATOM 2802 C CA . SER A 1 370 ? 6.898 22.328 10.484 1 97.94 370 SER A CA 1
ATOM 2803 C C . SER A 1 370 ? 8.07 22.328 11.453 1 97.94 370 SER A C 1
ATOM 2805 O O . SER A 1 370 ? 9.219 22.094 11.062 1 97.94 370 SER A O 1
ATOM 2807 N N . VAL A 1 371 ? 7.781 22.516 12.703 1 97.62 371 VAL A N 1
ATOM 2808 C CA . VAL A 1 371 ? 8.82 22.828 13.688 1 97.62 371 VAL A CA 1
ATOM 2809 C C . VAL A 1 371 ? 9.359 21.531 14.289 1 97.62 371 VAL A C 1
ATOM 2811 O O . VAL A 1 371 ? 8.586 20.641 14.672 1 97.62 371 VAL A O 1
ATOM 2814 N N . GLY A 1 372 ? 10.68 21.422 14.375 1 96.25 372 GLY A N 1
ATOM 2815 C CA . GLY A 1 372 ? 11.352 20.25 14.898 1 96.25 372 GLY A CA 1
ATOM 2816 C C . GLY A 1 372 ? 11.898 20.453 16.297 1 96.25 372 GLY A C 1
ATOM 2817 O O . GLY A 1 372 ? 11.273 21.125 17.125 1 96.25 372 GLY A O 1
ATOM 2818 N N . LEU A 1 373 ? 13.031 19.734 16.578 1 94.81 373 LEU A N 1
ATOM 2819 C CA . LEU A 1 373 ? 13.531 19.656 17.953 1 94.81 373 LEU A CA 1
ATOM 2820 C C . LEU A 1 373 ? 14.836 20.422 18.109 1 94.81 373 LEU A C 1
ATOM 2822 O O . LEU A 1 373 ? 15.477 20.375 19.156 1 94.81 373 LEU A O 1
ATOM 2826 N N . GLU A 1 374 ? 15.266 21.109 17.078 1 92.81 374 GLU A N 1
ATOM 2827 C CA . GLU A 1 374 ? 16.453 21.953 17.203 1 92.81 374 GLU A CA 1
ATOM 2828 C C . GLU A 1 374 ? 16.297 22.984 18.328 1 92.81 374 GLU A C 1
ATOM 2830 O O . GLU A 1 374 ? 15.172 23.25 18.766 1 92.81 374 GLU A O 1
ATOM 2835 N N . TYR A 1 375 ? 17.469 23.484 18.766 1 92.69 375 TYR A N 1
ATOM 2836 C CA . TYR A 1 375 ? 17.375 24.578 19.719 1 92.69 375 TYR A CA 1
ATOM 2837 C C . TYR A 1 375 ? 16.547 25.734 19.172 1 92.69 375 TYR A C 1
ATOM 2839 O O . TYR A 1 375 ? 16.875 26.281 18.109 1 92.69 375 TYR A O 1
ATOM 2847 N N . VAL A 1 376 ? 15.492 26.062 19.891 1 96.44 376 VAL A N 1
ATOM 2848 C CA . VAL A 1 376 ? 14.477 26.969 19.359 1 96.44 376 VAL A CA 1
ATOM 2849 C C . VAL A 1 376 ? 15.102 28.328 19.062 1 96.44 376 VAL A C 1
ATOM 2851 O O . VAL A 1 376 ? 14.719 29.016 18.109 1 96.44 376 VAL A O 1
ATOM 2854 N N . GLY A 1 377 ? 16.047 28.812 19.844 1 95.56 377 GLY A N 1
ATOM 2855 C CA . GLY A 1 377 ? 16.75 30.062 19.578 1 95.56 377 GLY A CA 1
ATOM 2856 C C . GLY A 1 377 ? 17.438 30.078 18.219 1 95.56 377 GLY A C 1
ATOM 2857 O O . GLY A 1 377 ? 17.469 31.109 17.547 1 95.56 377 GLY A O 1
ATOM 2858 N N . ASP A 1 378 ? 18.016 28.891 17.828 1 96.06 378 ASP A N 1
ATOM 2859 C CA . ASP A 1 378 ? 18.656 28.781 16.516 1 96.06 378 ASP A CA 1
ATOM 2860 C C . ASP A 1 378 ? 17.641 28.891 15.391 1 96.06 378 ASP A C 1
ATOM 2862 O O . ASP A 1 378 ? 17.922 29.469 14.344 1 96.06 378 ASP A O 1
ATOM 2866 N N . LEU A 1 379 ? 16.484 28.312 15.578 1 96.94 379 LEU A N 1
ATOM 2867 C CA . LEU A 1 379 ? 15.414 28.375 14.586 1 96.94 379 LEU A CA 1
ATOM 2868 C C . LEU A 1 379 ? 14.938 29.812 14.398 1 96.94 379 LEU A C 1
ATOM 2870 O O . LEU A 1 379 ? 14.742 30.266 13.266 1 96.94 379 LEU A O 1
ATOM 2874 N N . ILE A 1 380 ? 14.773 30.516 15.5 1 97.56 380 ILE A N 1
ATOM 2875 C CA . ILE A 1 380 ? 14.32 31.906 15.461 1 97.56 380 ILE A CA 1
ATOM 2876 C C . ILE A 1 380 ? 15.383 32.75 14.773 1 97.56 380 ILE A C 1
ATOM 2878 O O . ILE A 1 380 ? 15.062 33.594 13.93 1 97.56 380 ILE A O 1
ATOM 2882 N N . ASP A 1 381 ? 16.656 32.5 15.086 1 96.38 381 ASP A N 1
ATOM 2883 C CA . ASP A 1 381 ? 17.75 33.25 14.461 1 96.38 381 ASP A CA 1
ATOM 2884 C C . ASP A 1 381 ? 17.781 33.031 12.953 1 96.38 381 ASP A C 1
ATOM 2886 O O . ASP A 1 381 ? 18.078 33.938 12.18 1 96.38 381 ASP A O 1
ATOM 2890 N N . ASP A 1 382 ? 17.531 31.812 12.578 1 96.75 382 ASP A N 1
ATOM 2891 C CA . ASP A 1 382 ? 17.5 31.469 11.156 1 96.75 382 ASP A CA 1
ATOM 2892 C C . ASP A 1 382 ? 16.391 32.25 10.438 1 96.75 382 ASP A C 1
ATOM 2894 O O . ASP A 1 382 ? 16.625 32.844 9.383 1 96.75 382 ASP A O 1
ATOM 2898 N N . LEU A 1 383 ? 15.203 32.281 10.977 1 97.88 383 LEU A N 1
ATOM 2899 C CA . LEU A 1 383 ? 14.078 33 10.406 1 97.88 383 LEU A CA 1
ATOM 2900 C C . LEU A 1 383 ? 14.336 34.5 10.398 1 97.88 383 LEU A C 1
ATOM 2902 O O . LEU A 1 383 ? 13.969 35.219 9.453 1 97.88 383 LEU A O 1
ATOM 2906 N N . LYS A 1 384 ? 14.93 34.969 11.492 1 97.19 384 LYS A N 1
ATOM 2907 C CA . LYS A 1 384 ? 15.234 36.375 11.609 1 97.19 384 LYS A CA 1
ATOM 2908 C C . LYS A 1 384 ? 16.109 36.844 10.461 1 97.19 384 LYS A C 1
ATOM 2910 O O . LYS A 1 384 ? 15.805 37.844 9.805 1 97.19 384 LYS A O 1
ATOM 2915 N N . GLN A 1 385 ? 17.156 36.156 10.258 1 96.44 385 GLN A N 1
ATOM 2916 C CA . GLN A 1 385 ? 18.062 36.531 9.18 1 96.44 385 GLN A CA 1
ATOM 2917 C C . GLN A 1 385 ? 17.406 36.375 7.816 1 96.44 385 GLN A C 1
ATOM 2919 O O . GLN A 1 385 ? 17.672 37.125 6.891 1 96.44 385 GLN A O 1
ATOM 2924 N N . ALA A 1 386 ? 16.578 35.375 7.625 1 96.25 386 ALA A N 1
ATOM 2925 C CA . ALA A 1 386 ? 15.891 35.156 6.352 1 96.25 386 ALA A CA 1
ATOM 2926 C C . ALA A 1 386 ? 14.883 36.25 6.07 1 96.25 386 ALA A C 1
ATOM 2928 O O . ALA A 1 386 ? 14.719 36.688 4.922 1 96.25 386 ALA A O 1
ATOM 2929 N N . LEU A 1 387 ? 14.195 36.75 7.07 1 96.5 387 LEU A N 1
ATOM 2930 C CA . LEU A 1 387 ? 13.188 37.781 6.938 1 96.5 387 LEU A CA 1
ATOM 2931 C C . LEU A 1 387 ? 13.836 39.156 6.699 1 96.5 387 LEU A C 1
ATOM 2933 O O . LEU A 1 387 ? 13.203 40.062 6.156 1 96.5 387 LEU A O 1
ATOM 2937 N N . ALA A 1 388 ? 15.039 39.25 7.113 1 92.62 388 ALA A N 1
ATOM 2938 C CA . ALA A 1 388 ? 15.742 40.531 6.996 1 92.62 388 ALA A CA 1
ATOM 2939 C C . ALA A 1 388 ? 16.281 40.75 5.586 1 92.62 388 ALA A C 1
ATOM 2941 O O . ALA A 1 388 ? 16.625 41.844 5.195 1 92.62 388 ALA A O 1
ATOM 2942 N N . ARG A 1 389 ? 16.406 39.688 4.781 1 86 389 ARG A N 1
ATOM 2943 C CA . ARG A 1 389 ? 16.938 39.75 3.428 1 86 389 ARG A CA 1
ATOM 2944 C C . ARG A 1 389 ? 15.945 40.406 2.482 1 86 389 ARG A C 1
ATOM 2946 O O . ARG A 1 389 ? 14.734 40.281 2.648 1 86 389 ARG A O 1
ATOM 2953 N N . MET B 1 1 ? 27.875 -0.283 -24.422 1 34.59 1 MET B N 1
ATOM 2954 C CA . MET B 1 1 ? 27.5 -1.505 -25.125 1 34.59 1 MET B CA 1
ATOM 2955 C C . MET B 1 1 ? 26.203 -1.307 -25.906 1 34.59 1 MET B C 1
ATOM 2957 O O . MET B 1 1 ? 25.156 -1.012 -25.328 1 34.59 1 MET B O 1
ATOM 2961 N N . SER B 1 2 ? 26.266 -1.028 -27.141 1 44.38 2 SER B N 1
ATOM 2962 C CA . SER B 1 2 ? 25.234 -0.778 -28.141 1 44.38 2 SER B CA 1
ATOM 2963 C C . SER B 1 2 ? 24.219 -1.915 -28.203 1 44.38 2 SER B C 1
ATOM 2965 O O . SER B 1 2 ? 23.125 -1.758 -28.75 1 44.38 2 SER B O 1
ATOM 2967 N N . LYS B 1 3 ? 24.547 -3.264 -27.812 1 58.41 3 LYS B N 1
ATOM 2968 C CA . LYS B 1 3 ? 23.688 -4.441 -27.969 1 58.41 3 LYS B CA 1
ATOM 2969 C C . LYS B 1 3 ? 22.766 -4.613 -26.766 1 58.41 3 LYS B C 1
ATOM 2971 O O . LYS B 1 3 ? 23.156 -4.297 -25.641 1 58.41 3 LYS B O 1
ATOM 2976 N N . LYS B 1 4 ? 21.547 -4.887 -27.125 1 78.75 4 LYS B N 1
ATOM 2977 C CA . LYS B 1 4 ? 20.562 -5.199 -26.078 1 78.75 4 LYS B CA 1
ATOM 2978 C C . LYS B 1 4 ? 21.062 -6.332 -25.188 1 78.75 4 LYS B C 1
ATOM 2980 O O . LYS B 1 4 ? 21.469 -7.387 -25.672 1 78.75 4 LYS B O 1
ATOM 2985 N N . LEU B 1 5 ? 21.344 -6.051 -23.953 1 83.5 5 LEU B N 1
ATOM 2986 C CA . LEU B 1 5 ? 21.828 -7.035 -22.984 1 83.5 5 LEU B CA 1
ATOM 2987 C C . LEU B 1 5 ? 20.797 -8.141 -22.781 1 83.5 5 LEU B C 1
ATOM 2989 O O . LEU B 1 5 ? 19.594 -7.922 -22.953 1 83.5 5 LEU B O 1
ATOM 2993 N N . HIS B 1 6 ? 21.312 -9.398 -22.547 1 87 6 HIS B N 1
ATOM 2994 C CA . HIS B 1 6 ? 20.438 -10.531 -22.219 1 87 6 HIS B CA 1
ATOM 2995 C C . HIS B 1 6 ? 19.766 -10.344 -20.875 1 87 6 HIS B C 1
ATOM 2997 O O . HIS B 1 6 ? 20.266 -9.617 -20.016 1 87 6 HIS B O 1
ATOM 3003 N N . PRO B 1 7 ? 18.609 -11.031 -20.641 1 86.5 7 PRO B N 1
ATOM 3004 C CA . PRO B 1 7 ? 17.828 -10.852 -19.406 1 86.5 7 PRO B CA 1
ATOM 3005 C C . PRO B 1 7 ? 18.609 -11.18 -18.156 1 86.5 7 PRO B C 1
ATOM 3007 O O . PRO B 1 7 ? 18.438 -10.531 -17.125 1 86.5 7 PRO B O 1
ATOM 3010 N N . GLN B 1 8 ? 19.516 -12.18 -18.219 1 82.5 8 GLN B N 1
ATOM 3011 C CA . GLN B 1 8 ? 20.297 -12.547 -17.047 1 82.5 8 GLN B CA 1
ATOM 3012 C C . GLN B 1 8 ? 21.219 -11.398 -16.625 1 82.5 8 GLN B C 1
ATOM 3014 O O . GLN B 1 8 ? 21.406 -11.172 -15.422 1 82.5 8 GLN B O 1
ATOM 3019 N N . THR B 1 9 ? 21.797 -10.734 -17.609 1 83.31 9 THR B N 1
ATOM 3020 C CA . THR B 1 9 ? 22.641 -9.578 -17.328 1 83.31 9 THR B CA 1
ATOM 3021 C C . THR B 1 9 ? 21.812 -8.406 -16.812 1 83.31 9 THR B C 1
ATOM 3023 O O . THR B 1 9 ? 22.203 -7.723 -15.867 1 83.31 9 THR B O 1
ATOM 3026 N N . LEU B 1 10 ? 20.609 -8.227 -17.438 1 87.31 10 LEU B N 1
ATOM 3027 C CA . LEU B 1 10 ? 19.734 -7.137 -17.031 1 87.31 10 LEU B CA 1
ATOM 3028 C C . LEU B 1 10 ? 19.25 -7.324 -15.594 1 87.31 10 LEU B C 1
ATOM 3030 O O . LEU B 1 10 ? 19.078 -6.348 -14.859 1 87.31 10 LEU B O 1
ATOM 3034 N N . ALA B 1 11 ? 19.031 -8.547 -15.164 1 88.5 11 ALA B N 1
ATOM 3035 C CA . ALA B 1 11 ? 18.578 -8.852 -13.812 1 88.5 11 ALA B CA 1
ATOM 3036 C C . ALA B 1 11 ? 19.594 -8.414 -12.773 1 88.5 11 ALA B C 1
ATOM 3038 O O . ALA B 1 11 ? 19.234 -8.07 -11.648 1 88.5 11 ALA B O 1
ATOM 3039 N N . ILE B 1 12 ? 20.844 -8.344 -13.172 1 80.38 12 ILE B N 1
ATOM 3040 C CA . ILE B 1 12 ? 21.938 -8.047 -12.242 1 80.38 12 ILE B CA 1
ATOM 3041 C C . ILE B 1 12 ? 22.312 -6.57 -12.359 1 80.38 12 ILE B C 1
ATOM 3043 O O . ILE B 1 12 ? 22.531 -5.898 -11.344 1 80.38 12 ILE B O 1
ATOM 3047 N N . ARG B 1 13 ? 22.297 -6.074 -13.664 1 79.69 13 ARG B N 1
ATOM 3048 C CA . ARG B 1 13 ? 22.938 -4.781 -13.898 1 79.69 13 ARG B CA 1
ATOM 3049 C C . ARG B 1 13 ? 21.906 -3.729 -14.297 1 79.69 13 ARG B C 1
ATOM 3051 O O . ARG B 1 13 ? 22.203 -2.531 -14.273 1 79.69 13 ARG B O 1
ATOM 3058 N N . GLY B 1 14 ? 20.688 -4.172 -14.641 1 82.88 14 GLY B N 1
ATOM 3059 C CA . GLY B 1 14 ? 19.703 -3.211 -15.094 1 82.88 14 GLY B CA 1
ATOM 3060 C C . GLY B 1 14 ? 19.219 -2.287 -13.984 1 82.88 14 GLY B C 1
ATOM 3061 O O . GLY B 1 14 ? 19.078 -2.709 -12.836 1 82.88 14 GLY B O 1
ATOM 3062 N N . GLY B 1 15 ? 19.047 -1.025 -14.336 1 83.5 15 GLY B N 1
ATOM 3063 C CA . GLY B 1 15 ? 18.344 -0.07 -13.5 1 83.5 15 GLY B CA 1
ATOM 3064 C C . GLY B 1 15 ? 19.172 0.43 -12.328 1 83.5 15 GLY B C 1
ATOM 3065 O O . GLY B 1 15 ? 18.672 1.142 -11.461 1 83.5 15 GLY B O 1
ATOM 3066 N N . LYS B 1 16 ? 20.359 0.013 -12.211 1 78.19 16 LYS B N 1
ATOM 3067 C CA . LYS B 1 16 ? 21.141 0.477 -11.07 1 78.19 16 LYS B CA 1
ATOM 3068 C C . LYS B 1 16 ? 21.547 1.94 -11.234 1 78.19 16 LYS B C 1
ATOM 3070 O O . LYS B 1 16 ? 21.906 2.367 -12.336 1 78.19 16 LYS B O 1
ATOM 3075 N N . GLU B 1 17 ? 21.375 2.633 -10.109 1 84.69 17 GLU B N 1
ATOM 3076 C CA . GLU B 1 17 ? 21.875 4 -9.992 1 84.69 17 GLU B CA 1
ATOM 3077 C C . GLU B 1 17 ? 22.922 4.113 -8.898 1 84.69 17 GLU B C 1
ATOM 3079 O O . GLU B 1 17 ? 22.953 3.299 -7.973 1 84.69 17 GLU B O 1
ATOM 3084 N N . GLN B 1 18 ? 23.859 5.008 -9.156 1 84 18 GLN B N 1
ATOM 3085 C CA . GLN B 1 18 ? 24.922 5.176 -8.188 1 84 18 GLN B CA 1
ATOM 3086 C C . GLN B 1 18 ? 25.062 6.637 -7.766 1 84 18 GLN B C 1
ATOM 3088 O O . GLN B 1 18 ? 24.812 7.543 -8.562 1 84 18 GLN B O 1
ATOM 3093 N N . THR B 1 19 ? 25.391 6.824 -6.488 1 90.56 19 THR B N 1
ATOM 3094 C CA . THR B 1 19 ? 25.703 8.156 -5.984 1 90.56 19 THR B CA 1
ATOM 3095 C C . THR B 1 19 ? 27.172 8.492 -6.246 1 90.56 19 THR B C 1
ATOM 3097 O O . THR B 1 19 ? 27.875 7.742 -6.918 1 90.56 19 THR B O 1
ATOM 3100 N N . GLU B 1 20 ? 27.547 9.664 -5.809 1 88 20 GLU B N 1
ATOM 3101 C CA . GLU B 1 20 ? 28.938 10.117 -5.969 1 88 20 GLU B CA 1
ATOM 3102 C C . GLU B 1 20 ? 29.906 9.188 -5.246 1 88 20 GLU B C 1
ATOM 3104 O O . GLU B 1 20 ? 31.109 9.227 -5.488 1 88 20 GLU B O 1
ATOM 3109 N N . TYR B 1 21 ? 29.5 8.281 -4.398 1 83.75 21 TYR B N 1
ATOM 3110 C CA . TYR B 1 21 ? 30.359 7.395 -3.633 1 83.75 21 TYR B CA 1
ATOM 3111 C C . TYR B 1 21 ? 30.703 6.141 -4.43 1 83.75 21 TYR B C 1
ATOM 3113 O O . TYR B 1 21 ? 31.516 5.328 -4.004 1 83.75 21 TYR B O 1
ATOM 3121 N N . ARG B 1 22 ? 30 5.883 -5.484 1 82.12 22 ARG B N 1
ATOM 3122 C CA . ARG B 1 22 ? 30.281 4.836 -6.461 1 82.12 22 ARG B CA 1
ATOM 3123 C C . ARG B 1 22 ? 30.094 3.451 -5.848 1 82.12 22 ARG B C 1
ATOM 3125 O O . ARG B 1 22 ? 30.922 2.559 -6.055 1 82.12 22 ARG B O 1
ATOM 3132 N N . GLU B 1 23 ? 29.078 3.326 -4.988 1 84.94 23 GLU B N 1
ATOM 3133 C CA . GLU B 1 23 ? 28.797 2.033 -4.371 1 84.94 23 GLU B CA 1
ATOM 3134 C C . GLU B 1 23 ? 28.469 0.979 -5.426 1 84.94 23 GLU B C 1
ATOM 3136 O O . GLU B 1 23 ? 27.859 1.29 -6.457 1 84.94 23 GLU B O 1
ATOM 3141 N N . HIS B 1 24 ? 28.891 -0.268 -5.258 1 82.19 24 HIS B N 1
ATOM 3142 C CA . HIS B 1 24 ? 28.703 -1.376 -6.184 1 82.19 24 HIS B CA 1
ATOM 3143 C C . HIS B 1 24 ? 27.266 -1.879 -6.148 1 82.19 24 HIS B C 1
ATOM 3145 O O . HIS B 1 24 ? 26.734 -2.316 -7.172 1 82.19 24 HIS B O 1
ATOM 3151 N N . ASN B 1 25 ? 26.641 -1.817 -4.984 1 86.19 25 ASN B N 1
ATOM 3152 C CA . ASN B 1 25 ? 25.25 -2.207 -4.812 1 86.19 25 ASN B CA 1
ATOM 3153 C C . ASN B 1 25 ? 24.328 -0.989 -4.75 1 86.19 25 ASN B C 1
ATOM 3155 O O . ASN B 1 25 ? 24.75 0.096 -4.352 1 86.19 25 ASN B O 1
ATOM 3159 N N . GLN B 1 26 ? 23 -1.181 -5.16 1 90.44 26 GLN B N 1
ATOM 3160 C CA . GLN B 1 26 ? 22.016 -0.107 -5.039 1 90.44 26 GLN B CA 1
ATOM 3161 C C . GLN B 1 26 ? 21.906 0.367 -3.594 1 90.44 26 GLN B C 1
ATOM 3163 O O . GLN B 1 26 ? 21.703 -0.441 -2.684 1 90.44 26 GLN B O 1
ATOM 3168 N N . ALA B 1 27 ? 22.078 1.673 -3.383 1 91 27 ALA B N 1
ATOM 3169 C CA . ALA B 1 27 ? 21.938 2.238 -2.043 1 91 27 ALA B CA 1
ATOM 3170 C C . ALA B 1 27 ? 20.484 2.168 -1.574 1 91 27 ALA B C 1
ATOM 3172 O O . ALA B 1 27 ? 19.562 2.215 -2.389 1 91 27 ALA B O 1
ATOM 3173 N N . LEU B 1 28 ? 20.281 1.913 -0.257 1 94.06 28 LEU B N 1
ATOM 3174 C CA . LEU B 1 28 ? 18.984 1.96 0.397 1 94.06 28 LEU B CA 1
ATOM 3175 C C . LEU B 1 28 ? 18.688 3.355 0.939 1 94.06 28 LEU B C 1
ATOM 3177 O O . LEU B 1 28 ? 19.344 3.805 1.886 1 94.06 28 LEU B O 1
ATOM 3181 N N . PHE B 1 29 ? 17.781 4.082 0.284 1 93.81 29 PHE B N 1
ATOM 3182 C CA . PHE B 1 29 ? 17.422 5.426 0.718 1 93.81 29 PHE B CA 1
ATOM 3183 C C . PHE B 1 29 ? 16.203 5.387 1.63 1 93.81 29 PHE B C 1
ATOM 3185 O O . PHE B 1 29 ? 15.062 5.41 1.155 1 93.81 29 PHE B O 1
ATOM 3192 N N . LEU B 1 30 ? 16.406 5.344 2.91 1 93.88 30 LEU B N 1
ATOM 3193 C CA . LEU B 1 30 ? 15.352 5.395 3.92 1 93.88 30 LEU B CA 1
ATOM 3194 C C . LEU B 1 30 ? 15.023 6.836 4.293 1 93.88 30 LEU B C 1
ATOM 3196 O O . LEU B 1 30 ? 15.492 7.336 5.32 1 93.88 30 LEU B O 1
ATOM 3200 N N . THR B 1 31 ? 14.219 7.508 3.496 1 90.56 31 THR B N 1
ATOM 3201 C CA . THR B 1 31 ? 13.766 8.883 3.705 1 90.56 31 THR B CA 1
ATOM 3202 C C . THR B 1 31 ? 12.336 9.07 3.191 1 90.56 31 THR B C 1
ATOM 3204 O O . THR B 1 31 ? 11.953 8.477 2.18 1 90.56 31 THR B O 1
ATOM 3207 N N . SER B 1 32 ? 11.547 9.859 3.865 1 90.56 32 SER B N 1
ATOM 3208 C CA . SER B 1 32 ? 10.195 10.148 3.416 1 90.56 32 SER B CA 1
ATOM 3209 C C . SER B 1 32 ? 10.18 11.281 2.387 1 90.56 32 SER B C 1
ATOM 3211 O O . SER B 1 32 ? 9.398 11.242 1.435 1 90.56 32 SER B O 1
ATOM 3213 N N . SER B 1 33 ? 11.039 12.305 2.588 1 91.5 33 SER B N 1
ATOM 3214 C CA . SER B 1 33 ? 11.047 13.453 1.686 1 91.5 33 SER B CA 1
ATOM 3215 C C . SER B 1 33 ? 12.469 13.797 1.248 1 91.5 33 SER B C 1
ATOM 3217 O O . SER B 1 33 ? 13.438 13.258 1.788 1 91.5 33 SER B O 1
ATOM 3219 N N . PHE B 1 34 ? 12.57 14.57 0.213 1 92.06 34 PHE B N 1
ATOM 3220 C CA . PHE B 1 34 ? 13.828 15.055 -0.332 1 92.06 34 PHE B CA 1
ATOM 3221 C C . PHE B 1 34 ? 13.883 16.578 -0.304 1 92.06 34 PHE B C 1
ATOM 3223 O O . PHE B 1 34 ? 12.836 17.234 -0.343 1 92.06 34 PHE B O 1
ATOM 3230 N N . MET B 1 35 ? 15.031 17.125 -0.124 1 91.88 35 MET B N 1
ATOM 3231 C CA . MET B 1 35 ? 15.219 18.562 -0.051 1 91.88 35 MET B CA 1
ATOM 3232 C C . MET B 1 35 ? 15.398 19.156 -1.443 1 91.88 35 MET B C 1
ATOM 3234 O O . MET B 1 35 ? 15.641 18.438 -2.408 1 91.88 35 MET B O 1
ATOM 3238 N N . TRP B 1 36 ? 15.164 20.469 -1.62 1 91.94 36 TRP B N 1
ATOM 3239 C CA . TRP B 1 36 ? 15.406 21.172 -2.873 1 91.94 36 TRP B CA 1
ATOM 3240 C C . TRP B 1 36 ? 16.406 22.312 -2.672 1 91.94 36 TRP B C 1
ATOM 3242 O O . TRP B 1 36 ? 16.625 22.75 -1.544 1 91.94 36 TRP B O 1
ATOM 3252 N N . ASP B 1 37 ? 17 22.75 -3.738 1 90.5 37 ASP B N 1
ATOM 3253 C CA . ASP B 1 37 ? 18.078 23.734 -3.697 1 90.5 37 ASP B CA 1
ATOM 3254 C C . ASP B 1 37 ? 17.531 25.109 -3.324 1 90.5 37 ASP B C 1
ATOM 3256 O O . ASP B 1 37 ? 18.188 25.891 -2.631 1 90.5 37 ASP B O 1
ATOM 3260 N N . ASN B 1 38 ? 16.391 25.438 -3.781 1 92.94 38 ASN B N 1
ATOM 3261 C CA . ASN B 1 38 ? 15.719 26.719 -3.58 1 92.94 38 ASN B CA 1
ATOM 3262 C C . ASN B 1 38 ? 14.266 26.672 -4.02 1 92.94 38 ASN B C 1
ATOM 3264 O O . ASN B 1 38 ? 13.766 25.609 -4.43 1 92.94 38 ASN B O 1
ATOM 3268 N N . ALA B 1 39 ? 13.602 27.812 -3.814 1 92.19 39 ALA B N 1
ATOM 3269 C CA . ALA B 1 39 ? 12.172 27.891 -4.082 1 92.19 39 ALA B CA 1
ATOM 3270 C C . ALA B 1 39 ? 11.875 27.594 -5.551 1 92.19 39 ALA B C 1
ATOM 3272 O O . ALA B 1 39 ? 10.883 26.922 -5.867 1 92.19 39 ALA B O 1
ATOM 3273 N N . GLN B 1 40 ? 12.641 28.156 -6.441 1 90.88 40 GLN B N 1
ATOM 3274 C CA . GLN B 1 40 ? 12.438 27.906 -7.863 1 90.88 40 GLN B CA 1
ATOM 3275 C C . GLN B 1 40 ? 12.578 26.422 -8.188 1 90.88 40 GLN B C 1
ATOM 3277 O O . GLN B 1 40 ? 11.758 25.859 -8.922 1 90.88 40 GLN B O 1
ATOM 3282 N N . HIS B 1 41 ? 13.672 25.875 -7.652 1 92.5 41 HIS B N 1
ATOM 3283 C CA . HIS B 1 41 ? 13.875 24.438 -7.84 1 92.5 41 HIS B CA 1
ATOM 3284 C C . HIS B 1 41 ? 12.664 23.641 -7.363 1 92.5 41 HIS B C 1
ATOM 3286 O O . HIS B 1 41 ? 12.211 22.734 -8.055 1 92.5 41 HIS B O 1
ATOM 3292 N N . ALA B 1 42 ? 12.148 23.969 -6.215 1 92.19 42 ALA B N 1
ATOM 3293 C CA . ALA B 1 42 ? 10.969 23.312 -5.656 1 92.19 42 ALA B CA 1
ATOM 3294 C C . ALA B 1 42 ? 9.773 23.453 -6.594 1 92.19 42 ALA B C 1
ATOM 3296 O O . ALA B 1 42 ? 9.078 22.484 -6.879 1 92.19 42 ALA B O 1
ATOM 3297 N N . ALA B 1 43 ? 9.539 24.672 -7 1 90.31 43 ALA B N 1
ATOM 3298 C CA . ALA B 1 43 ? 8.414 24.938 -7.891 1 90.31 43 ALA B CA 1
ATOM 3299 C C . ALA B 1 43 ? 8.523 24.109 -9.172 1 90.31 43 ALA B C 1
ATOM 3301 O O . ALA B 1 43 ? 7.516 23.609 -9.672 1 90.31 43 ALA B O 1
ATOM 3302 N N . ASP B 1 44 ? 9.719 24.031 -9.734 1 92.44 44 ASP B N 1
ATOM 3303 C CA . ASP B 1 44 ? 9.961 23.281 -10.969 1 92.44 44 ASP B CA 1
ATOM 3304 C C . ASP B 1 44 ? 9.711 21.781 -10.758 1 92.44 44 ASP B C 1
ATOM 3306 O O . ASP B 1 44 ? 9.18 21.109 -11.641 1 92.44 44 ASP B O 1
ATOM 3310 N N . LEU B 1 45 ? 10.078 21.297 -9.602 1 90.62 45 LEU B N 1
ATOM 3311 C CA . LEU B 1 45 ? 9.852 19.8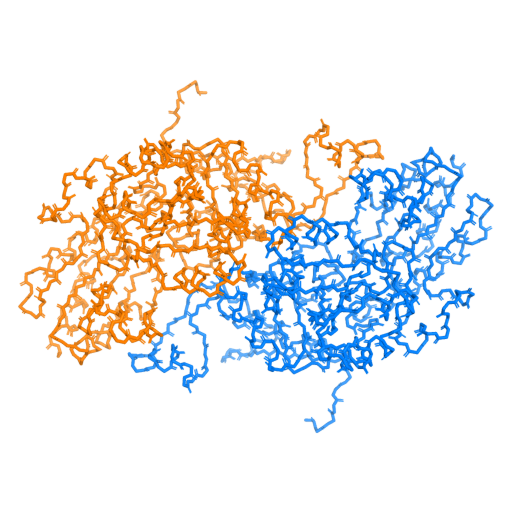91 -9.273 1 90.62 45 LEU B CA 1
ATOM 3312 C C . LEU B 1 45 ? 8.359 19.594 -9.156 1 90.62 45 LEU B C 1
ATOM 3314 O O . LEU B 1 45 ? 7.867 18.641 -9.75 1 90.62 45 LEU B O 1
ATOM 3318 N N . PHE B 1 46 ? 7.668 20.453 -8.5 1 88.75 46 PHE B N 1
ATOM 3319 C CA . PHE B 1 46 ? 6.258 20.219 -8.219 1 88.75 46 PHE B CA 1
ATOM 3320 C C . PHE B 1 46 ? 5.414 20.406 -9.477 1 88.75 46 PHE B C 1
ATOM 3322 O O . PHE B 1 46 ? 4.359 19.781 -9.617 1 88.75 46 PHE B O 1
ATOM 3329 N N . SER B 1 47 ? 5.895 21.25 -10.383 1 87.69 47 SER B N 1
ATOM 3330 C CA . SER B 1 47 ? 5.184 21.453 -11.641 1 87.69 47 SER B CA 1
ATOM 3331 C C . SER B 1 47 ? 5.613 20.438 -12.695 1 87.69 47 SER B C 1
ATOM 3333 O O . SER B 1 47 ? 5.113 20.469 -13.82 1 87.69 47 SER B O 1
ATOM 3335 N N . LYS B 1 48 ? 6.602 19.594 -12.398 1 85.88 48 LYS B N 1
ATOM 3336 C CA . LYS B 1 48 ? 7.117 18.516 -13.25 1 85.88 48 LYS B CA 1
ATOM 3337 C C . LYS B 1 48 ? 7.867 19.094 -14.453 1 85.88 48 LYS B C 1
ATOM 3339 O O . LYS B 1 48 ? 7.957 18.438 -15.5 1 85.88 48 LYS B O 1
ATOM 3344 N N . LYS B 1 49 ? 8.242 20.406 -14.305 1 88.19 49 LYS B N 1
ATOM 3345 C CA . LYS B 1 49 ? 9.102 20.969 -15.328 1 88.19 49 LYS B CA 1
ATOM 3346 C C . LYS B 1 49 ? 10.453 20.266 -15.367 1 88.19 49 LYS B C 1
ATOM 3348 O O . LYS B 1 49 ? 11.086 20.172 -16.422 1 88.19 49 LYS B O 1
ATOM 3353 N N . ILE B 1 50 ? 10.883 19.828 -14.242 1 89.94 50 ILE B N 1
ATOM 3354 C CA . ILE B 1 50 ? 12.094 19.031 -14.148 1 89.94 50 ILE B CA 1
ATOM 3355 C C . ILE B 1 50 ? 11.789 17.734 -13.398 1 89.94 50 ILE B C 1
ATOM 3357 O O . ILE B 1 50 ? 10.812 17.656 -12.656 1 89.94 50 ILE B O 1
ATOM 3361 N N . LYS B 1 51 ? 12.633 16.734 -13.664 1 89.38 51 LYS B N 1
ATOM 3362 C CA . LYS B 1 51 ? 12.484 15.453 -12.977 1 89.38 51 LYS B CA 1
ATOM 3363 C C . LYS B 1 51 ? 13.281 15.445 -11.672 1 89.38 51 LYS B C 1
ATOM 3365 O O . LYS B 1 51 ? 14.328 16.094 -11.57 1 89.38 51 LYS B O 1
ATOM 3370 N N . GLY B 1 52 ? 12.773 14.719 -10.727 1 90.88 52 GLY B N 1
ATOM 3371 C CA . GLY B 1 52 ? 13.453 14.562 -9.453 1 90.88 52 GLY B CA 1
ATOM 3372 C C . GLY B 1 52 ? 12.57 13.93 -8.391 1 90.88 52 GLY B C 1
ATOM 3373 O O . GLY B 1 52 ? 11.453 13.5 -8.672 1 90.88 52 GLY B O 1
ATOM 3374 N N . PHE B 1 53 ? 13.219 13.812 -7.207 1 91.81 53 PHE B N 1
ATOM 3375 C CA . PHE B 1 53 ? 12.523 13.195 -6.086 1 91.81 53 PHE B CA 1
ATOM 3376 C C . PHE B 1 53 ? 12.039 14.258 -5.102 1 91.81 53 PHE B C 1
ATOM 3378 O O . PHE B 1 53 ? 12.797 15.148 -4.715 1 91.81 53 PHE B O 1
ATOM 3385 N N . THR B 1 54 ? 10.797 14.18 -4.672 1 90.81 54 THR B N 1
ATOM 3386 C CA . THR B 1 54 ? 10.234 15.125 -3.707 1 90.81 54 THR B CA 1
ATOM 3387 C C . THR B 1 54 ? 9.734 14.391 -2.465 1 90.81 54 THR B C 1
ATOM 3389 O O . THR B 1 54 ? 9.875 14.891 -1.346 1 90.81 54 THR B O 1
ATOM 3392 N N . TYR B 1 55 ? 9.125 13.344 -2.699 1 92.94 55 TYR B N 1
ATOM 3393 C CA . TYR B 1 55 ? 8.477 12.562 -1.649 1 92.94 55 TYR B CA 1
ATOM 3394 C C . TYR B 1 55 ? 8.461 11.078 -1.999 1 92.94 55 TYR B C 1
ATOM 3396 O O . TYR B 1 55 ? 8.188 10.711 -3.143 1 92.94 55 TYR B O 1
ATOM 3404 N N . THR B 1 56 ? 8.688 10.203 -1.058 1 92.81 56 THR B N 1
ATOM 3405 C CA . THR B 1 56 ? 8.906 8.781 -1.294 1 92.81 56 THR B CA 1
ATOM 3406 C C . THR B 1 56 ? 7.633 8.109 -1.799 1 92.81 56 THR B C 1
ATOM 3408 O O . THR B 1 56 ? 7.691 7.195 -2.619 1 92.81 56 THR B O 1
ATOM 3411 N N . ARG B 1 57 ? 6.492 8.539 -1.348 1 92.31 57 ARG B N 1
ATOM 3412 C CA . ARG B 1 57 ? 5.254 7.953 -1.86 1 92.31 57 ARG B CA 1
ATOM 3413 C C . ARG B 1 57 ? 5.168 8.102 -3.375 1 92.31 57 ARG B C 1
ATOM 3415 O O . ARG B 1 57 ? 4.559 7.27 -4.051 1 92.31 57 ARG B O 1
ATOM 3422 N N . THR B 1 58 ? 5.758 9.203 -3.871 1 92.69 58 THR B N 1
ATOM 3423 C CA . THR B 1 58 ? 5.754 9.477 -5.305 1 92.69 58 THR B CA 1
ATOM 3424 C C . THR B 1 58 ? 6.875 8.711 -6.004 1 92.69 58 THR B C 1
ATOM 3426 O O . THR B 1 58 ? 6.645 8.07 -7.027 1 92.69 58 THR B O 1
ATOM 3429 N N . ALA B 1 59 ? 7.984 8.906 -5.535 1 93.62 59 ALA B N 1
ATOM 3430 C CA . ALA B 1 59 ? 9.164 8.25 -6.102 1 93.62 59 ALA B CA 1
ATOM 3431 C C . ALA B 1 59 ? 10.312 8.219 -5.098 1 93.62 59 ALA B C 1
ATOM 3433 O O . ALA B 1 59 ? 10.438 9.125 -4.27 1 93.62 59 ALA B O 1
ATOM 3434 N N . ASN B 1 60 ? 11.102 7.23 -5.125 1 95.94 60 ASN B N 1
ATOM 3435 C CA . ASN B 1 60 ? 12.289 6.973 -4.32 1 95.94 60 ASN B CA 1
ATOM 3436 C C . ASN B 1 60 ? 13.391 6.32 -5.145 1 95.94 60 ASN B C 1
ATOM 3438 O O . ASN B 1 60 ? 13.125 5.43 -5.953 1 95.94 60 ASN B O 1
ATOM 3442 N N . PRO B 1 61 ? 14.641 6.812 -4.934 1 95 61 PRO B N 1
ATOM 3443 C CA . PRO B 1 61 ? 15.703 6.289 -5.797 1 95 61 PRO B CA 1
ATOM 3444 C C . PRO B 1 61 ? 15.828 4.77 -5.719 1 95 61 PRO B C 1
ATOM 3446 O O . PRO B 1 61 ? 16.125 4.117 -6.727 1 95 61 PRO B O 1
ATOM 3449 N N . THR B 1 62 ? 15.688 4.164 -4.527 1 95.62 62 THR B N 1
ATOM 3450 C CA . THR B 1 62 ? 15.789 2.717 -4.371 1 95.62 62 THR B CA 1
ATOM 3451 C C . THR B 1 62 ? 14.648 2.016 -5.105 1 95.62 62 THR B C 1
ATOM 3453 O O . THR B 1 62 ? 14.875 1.053 -5.84 1 95.62 62 THR B O 1
ATOM 3456 N N . THR B 1 63 ? 13.43 2.471 -4.891 1 97.56 63 THR B N 1
ATOM 3457 C CA . THR B 1 63 ? 12.266 1.895 -5.555 1 97.56 63 THR B CA 1
ATOM 3458 C C . THR B 1 63 ? 12.344 2.094 -7.066 1 97.56 63 THR B C 1
ATOM 3460 O O . THR B 1 63 ? 11.977 1.204 -7.836 1 97.56 63 THR B O 1
ATOM 3463 N N . ALA B 1 64 ? 12.82 3.258 -7.473 1 96.75 64 ALA B N 1
ATOM 3464 C CA . ALA B 1 64 ? 12.977 3.553 -8.891 1 96.75 64 ALA B CA 1
ATOM 3465 C C . ALA B 1 64 ? 13.93 2.564 -9.555 1 96.75 64 ALA B C 1
ATOM 3467 O O . ALA B 1 64 ? 13.719 2.16 -10.703 1 96.75 64 ALA B O 1
ATOM 3468 N N . ALA B 1 65 ? 14.984 2.234 -8.867 1 95.69 65 ALA B N 1
ATOM 3469 C CA . ALA B 1 65 ? 15.938 1.262 -9.406 1 95.69 65 ALA B CA 1
ATOM 3470 C C . ALA B 1 65 ? 15.258 -0.087 -9.641 1 95.69 65 ALA B C 1
ATOM 3472 O O . ALA B 1 65 ? 15.492 -0.732 -10.664 1 95.69 65 ALA B O 1
ATOM 3473 N N . PHE B 1 66 ? 14.453 -0.5 -8.719 1 97.38 66 PHE B N 1
ATOM 3474 C CA . PHE B 1 66 ? 13.711 -1.746 -8.859 1 97.38 66 PHE B CA 1
ATOM 3475 C C . PHE B 1 66 ? 12.766 -1.685 -10.055 1 97.38 66 PHE B C 1
ATOM 3477 O O . PHE B 1 66 ? 12.703 -2.619 -10.852 1 97.38 66 PHE B O 1
ATOM 3484 N N . GLU B 1 67 ? 12.023 -0.585 -10.18 1 98.19 67 GLU B N 1
ATOM 3485 C CA . GLU B 1 67 ? 11.094 -0.389 -11.289 1 98.19 67 GLU B CA 1
ATOM 3486 C C . GLU B 1 67 ? 11.812 -0.471 -12.633 1 98.19 67 GLU B C 1
ATOM 3488 O O . GLU B 1 67 ? 11.344 -1.154 -13.547 1 98.19 67 GLU B O 1
ATOM 3493 N N . LYS B 1 68 ? 12.891 0.214 -12.711 1 97.25 68 LYS B N 1
ATOM 3494 C CA . LYS B 1 68 ? 13.656 0.229 -13.953 1 97.25 68 LYS B CA 1
ATOM 3495 C C . LYS B 1 68 ? 14.148 -1.171 -14.312 1 97.25 68 LYS B C 1
ATOM 3497 O O . LYS B 1 68 ? 14.109 -1.563 -15.477 1 97.25 68 LYS B O 1
ATOM 3502 N N . ARG B 1 69 ? 14.602 -1.887 -13.359 1 96.12 69 ARG B N 1
ATOM 3503 C CA . ARG B 1 69 ? 15.109 -3.232 -13.609 1 96.12 69 ARG B CA 1
ATOM 3504 C C . ARG B 1 69 ? 14 -4.16 -14.086 1 96.12 69 ARG B C 1
ATOM 3506 O O . ARG B 1 69 ? 14.188 -4.918 -15.039 1 96.12 69 ARG B O 1
ATOM 3513 N N . ILE B 1 70 ? 12.875 -4.125 -13.445 1 97.88 70 ILE B N 1
ATOM 3514 C CA . ILE B 1 70 ? 11.766 -4.98 -13.852 1 97.88 70 ILE B CA 1
ATOM 3515 C C . ILE B 1 70 ? 11.281 -4.586 -15.242 1 97.88 70 ILE B C 1
ATOM 3517 O O . ILE B 1 70 ? 10.953 -5.449 -16.062 1 97.88 70 ILE B O 1
ATOM 3521 N N . ALA B 1 71 ? 11.148 -3.25 -15.469 1 98 71 ALA B N 1
ATOM 3522 C CA . ALA B 1 71 ? 10.766 -2.807 -16.812 1 98 71 ALA B CA 1
ATOM 3523 C C . ALA B 1 71 ? 11.672 -3.41 -17.875 1 98 71 ALA B C 1
ATOM 3525 O O . ALA B 1 71 ? 11.203 -3.9 -18.906 1 98 71 ALA B O 1
ATOM 3526 N N . ALA B 1 72 ? 12.945 -3.389 -17.609 1 95.5 72 ALA B N 1
ATOM 3527 C CA . ALA B 1 72 ? 13.914 -3.945 -18.547 1 95.5 72 ALA B CA 1
ATOM 3528 C C . ALA B 1 72 ? 13.672 -5.438 -18.766 1 95.5 72 ALA B C 1
ATOM 3530 O O . ALA B 1 72 ? 13.727 -5.926 -19.891 1 95.5 72 ALA B O 1
ATOM 3531 N N . LEU B 1 73 ? 13.398 -6.156 -17.75 1 95.69 73 LEU B N 1
ATOM 3532 C CA . LEU B 1 73 ? 13.219 -7.602 -17.812 1 95.69 73 LEU B CA 1
ATOM 3533 C C . LEU B 1 73 ? 11.922 -7.949 -18.547 1 95.69 73 LEU B C 1
ATOM 3535 O O . LEU B 1 73 ? 11.844 -8.977 -19.234 1 95.69 73 LEU B O 1
ATOM 3539 N N . GLU B 1 74 ? 10.945 -7.082 -18.438 1 96.69 74 GLU B N 1
ATOM 3540 C CA . GLU B 1 74 ? 9.648 -7.312 -19.062 1 96.69 74 GLU B CA 1
ATOM 3541 C C . GLU B 1 74 ? 9.625 -6.801 -20.5 1 96.69 74 GLU B C 1
ATOM 3543 O O . GLU B 1 74 ? 8.688 -7.09 -21.25 1 96.69 74 GLU B O 1
ATOM 3548 N N . GLY B 1 75 ? 10.633 -6.109 -20.891 1 95.62 75 GLY B N 1
ATOM 3549 C CA . GLY B 1 75 ? 10.594 -5.43 -22.172 1 95.62 75 GLY B CA 1
ATOM 3550 C C . GLY B 1 75 ? 9.609 -4.27 -22.203 1 95.62 75 GLY B C 1
ATOM 3551 O O . GLY B 1 75 ? 8.969 -4.02 -23.234 1 95.62 75 GLY B O 1
ATOM 3552 N N . ALA B 1 76 ? 9.375 -3.67 -21.078 1 98.06 76 ALA B N 1
ATOM 3553 C CA . ALA B 1 76 ? 8.43 -2.564 -20.953 1 98.06 76 ALA B CA 1
ATOM 3554 C C . ALA B 1 76 ? 9.148 -1.22 -20.984 1 98.06 76 ALA B C 1
ATOM 3556 O O . ALA B 1 76 ? 10.367 -1.15 -20.766 1 98.06 76 ALA B O 1
ATOM 3557 N N . GLU B 1 77 ? 8.43 -0.178 -21.297 1 98.12 77 GLU B N 1
ATOM 3558 C CA . GLU B 1 77 ? 8.969 1.177 -21.219 1 98.12 77 GLU B CA 1
ATOM 3559 C C . GLU B 1 77 ? 9.078 1.647 -19.766 1 98.12 77 GLU B C 1
ATOM 3561 O O . GLU B 1 77 ? 9.969 2.424 -19.422 1 98.12 77 GLU B O 1
ATOM 3566 N N . ARG B 1 78 ? 8.156 1.188 -18.969 1 98.25 78 ARG B N 1
ATOM 3567 C CA . ARG B 1 78 ? 8.078 1.641 -17.594 1 98.25 78 ARG B CA 1
ATOM 3568 C C . ARG B 1 78 ? 7.461 0.57 -16.703 1 98.25 78 ARG B C 1
ATOM 3570 O O . ARG B 1 78 ? 6.715 -0.289 -17.172 1 98.25 78 ARG B O 1
ATOM 3577 N N . ALA B 1 79 ? 7.895 0.55 -15.484 1 98.75 79 ALA B N 1
ATOM 3578 C CA . ALA B 1 79 ? 7.242 -0.249 -14.453 1 98.75 79 ALA B CA 1
ATOM 3579 C C . ALA B 1 79 ? 6.902 0.604 -13.234 1 98.75 79 ALA B C 1
ATOM 3581 O O . ALA B 1 79 ? 7.539 1.632 -12.992 1 98.75 79 ALA B O 1
ATOM 3582 N N . VAL B 1 80 ? 5.883 0.254 -12.492 1 98.81 80 VAL B N 1
ATOM 3583 C CA . VAL B 1 80 ? 5.461 0.904 -11.258 1 98.81 80 VAL B CA 1
ATOM 3584 C C . VAL B 1 80 ? 5.355 -0.13 -10.141 1 98.81 80 VAL B C 1
ATOM 3586 O O . VAL B 1 80 ? 4.637 -1.123 -10.266 1 98.81 80 VAL B O 1
ATOM 3589 N N . ALA B 1 81 ? 6.121 0.139 -9.086 1 98.69 81 ALA B N 1
ATOM 3590 C CA . ALA B 1 81 ? 6.148 -0.766 -7.938 1 98.69 81 ALA B CA 1
ATOM 3591 C C . ALA B 1 81 ? 5.055 -0.412 -6.934 1 98.69 81 ALA B C 1
ATOM 3593 O O . ALA B 1 81 ? 4.734 0.764 -6.742 1 98.69 81 ALA B O 1
ATOM 3594 N N . THR B 1 82 ? 4.48 -1.455 -6.305 1 98.56 82 THR B N 1
ATOM 3595 C CA . THR B 1 82 ? 3.42 -1.255 -5.32 1 98.56 82 THR B CA 1
ATOM 3596 C C . THR B 1 82 ? 3.686 -2.078 -4.062 1 98.56 82 THR B C 1
ATOM 3598 O O . THR B 1 82 ? 4.598 -2.906 -4.039 1 98.56 82 THR B O 1
ATOM 3601 N N . SER B 1 83 ? 2.865 -1.878 -3.014 1 97.31 83 SER B N 1
ATOM 3602 C CA . SER B 1 83 ? 3.088 -2.449 -1.69 1 97.31 83 SER B CA 1
ATOM 3603 C C . SER B 1 83 ? 2.906 -3.965 -1.705 1 97.31 83 SER B C 1
ATOM 3605 O O . SER B 1 83 ? 3.475 -4.672 -0.871 1 97.31 83 SER B O 1
ATOM 3607 N N . ALA B 1 84 ? 2.07 -4.484 -2.568 1 97.38 84 ALA B N 1
ATOM 3608 C CA . ALA B 1 84 ? 1.801 -5.914 -2.699 1 97.38 84 ALA B CA 1
ATOM 3609 C C . ALA B 1 84 ? 1.313 -6.254 -4.105 1 97.38 84 ALA B C 1
ATOM 3611 O O . ALA B 1 84 ? 1.021 -5.355 -4.902 1 97.38 84 ALA B O 1
ATOM 3612 N N . GLY B 1 85 ? 1.306 -7.531 -4.387 1 97.88 85 GLY B N 1
ATOM 3613 C CA . GLY B 1 85 ? 0.709 -7.965 -5.641 1 97.88 85 GLY B CA 1
ATOM 3614 C C . GLY B 1 85 ? -0.74 -7.543 -5.789 1 97.88 85 GLY B C 1
ATOM 3615 O O . GLY B 1 85 ? -1.158 -7.109 -6.867 1 97.88 85 GLY B O 1
ATOM 3616 N N . MET B 1 86 ? -1.521 -7.613 -4.715 1 97.19 86 MET B N 1
ATOM 3617 C CA . MET B 1 86 ? -2.928 -7.219 -4.758 1 97.19 86 MET B CA 1
ATOM 3618 C C . MET B 1 86 ? -3.064 -5.715 -4.977 1 97.19 86 MET B C 1
ATOM 3620 O O . MET B 1 86 ? -4.012 -5.262 -5.621 1 97.19 86 MET B O 1
ATOM 3624 N N . SER B 1 87 ? -2.092 -4.977 -4.438 1 98.31 87 SER B N 1
ATOM 3625 C CA . SER B 1 87 ? -2.078 -3.547 -4.723 1 98.31 87 SER B CA 1
ATOM 3626 C C . SER B 1 87 ? -1.852 -3.281 -6.207 1 98.31 87 SER B C 1
ATOM 3628 O O . SER B 1 87 ? -2.422 -2.346 -6.77 1 98.31 87 SER B O 1
ATOM 3630 N N . ALA B 1 88 ? -1.006 -4.023 -6.828 1 98.69 88 ALA B N 1
ATOM 3631 C CA . ALA B 1 88 ? -0.76 -3.896 -8.266 1 98.69 88 ALA B CA 1
ATOM 3632 C C . ALA B 1 88 ? -2.012 -4.238 -9.07 1 98.69 88 ALA B C 1
ATOM 3634 O O . ALA B 1 88 ? -2.348 -3.545 -10.031 1 98.69 88 ALA B O 1
ATOM 3635 N N . ILE B 1 89 ? -2.697 -5.297 -8.68 1 98.56 89 ILE B N 1
ATOM 3636 C CA . ILE B 1 89 ? -3.932 -5.688 -9.352 1 98.56 89 ILE B CA 1
ATOM 3637 C C . ILE B 1 89 ? -4.98 -4.594 -9.18 1 98.56 89 ILE B C 1
ATOM 3639 O O . ILE B 1 89 ? -5.656 -4.211 -10.133 1 98.56 89 ILE B O 1
ATOM 3643 N N . GLN B 1 90 ? -5.082 -4.082 -7.965 1 98.06 90 GLN B N 1
ATOM 3644 C CA . GLN B 1 90 ? -5.969 -2.949 -7.719 1 98.06 90 GLN B CA 1
ATOM 3645 C C . GLN B 1 90 ? -5.691 -1.812 -8.695 1 98.06 90 GLN B C 1
ATOM 3647 O O . GLN B 1 90 ? -6.613 -1.271 -9.305 1 98.06 90 GLN B O 1
ATOM 3652 N N . ALA B 1 91 ? -4.453 -1.443 -8.773 1 98.62 91 ALA B N 1
ATOM 3653 C CA . ALA B 1 91 ? -4.062 -0.33 -9.633 1 98.62 91 ALA B CA 1
ATOM 3654 C C . ALA B 1 91 ? -4.395 -0.621 -11.094 1 98.62 91 ALA B C 1
ATOM 3656 O O . ALA B 1 91 ? -4.836 0.269 -11.828 1 98.62 91 ALA B O 1
ATOM 3657 N N . ALA B 1 92 ? -4.203 -1.852 -11.539 1 98.62 92 ALA B N 1
ATOM 3658 C CA . ALA B 1 92 ? -4.469 -2.246 -12.922 1 98.62 92 ALA B CA 1
ATOM 3659 C C . ALA B 1 92 ? -5.953 -2.1 -13.25 1 98.62 92 ALA B C 1
ATOM 3661 O O . ALA B 1 92 ? -6.316 -1.875 -14.406 1 98.62 92 ALA B O 1
ATOM 3662 N N . PHE B 1 93 ? -6.816 -2.256 -12.266 1 98.5 93 PHE B N 1
ATOM 3663 C CA . PHE B 1 93 ? -8.258 -2.127 -12.469 1 98.5 93 PHE B CA 1
ATOM 3664 C C . PHE B 1 93 ? -8.695 -0.672 -12.336 1 98.5 93 PHE B C 1
ATOM 3666 O O . PHE B 1 93 ? -9.227 -0.09 -13.281 1 98.5 93 PHE B O 1
ATOM 3673 N N . PHE B 1 94 ? -8.367 -0.03 -11.266 1 98.12 94 PHE B N 1
ATOM 3674 C CA . PHE B 1 94 ? -9.039 1.193 -10.844 1 98.12 94 PHE B CA 1
ATOM 3675 C C . PHE B 1 94 ? -8.406 2.414 -11.508 1 98.12 94 PHE B C 1
ATOM 3677 O O . PHE B 1 94 ? -8.992 3.5 -11.492 1 98.12 94 PHE B O 1
ATOM 3684 N N . THR B 1 95 ? -7.223 2.23 -12.055 1 98.5 95 THR B N 1
ATOM 3685 C CA . THR B 1 95 ? -6.68 3.305 -12.883 1 98.5 95 THR B CA 1
ATOM 3686 C C . THR B 1 95 ? -7.523 3.504 -14.133 1 98.5 95 THR B C 1
ATOM 3688 O O . THR B 1 95 ? -7.746 4.637 -14.562 1 98.5 95 THR B O 1
ATOM 3691 N N . PHE B 1 96 ? -8.086 2.41 -14.695 1 98.38 96 PHE B N 1
ATOM 3692 C CA . PHE B 1 96 ? -8.594 2.484 -16.062 1 98.38 96 PHE B CA 1
ATOM 3693 C C . PHE B 1 96 ? -10.094 2.244 -16.094 1 98.38 96 PHE B C 1
ATOM 3695 O O . PHE B 1 96 ? -10.719 2.312 -17.156 1 98.38 96 PHE B O 1
ATOM 3702 N N . LEU B 1 97 ? -10.711 1.926 -14.977 1 98.31 97 LEU B N 1
ATOM 3703 C CA . LEU B 1 97 ? -12.141 1.637 -14.93 1 98.31 97 LEU B CA 1
ATOM 3704 C C . LEU B 1 97 ? -12.883 2.678 -14.094 1 98.31 97 LEU B C 1
ATOM 3706 O O . LEU B 1 97 ? -12.297 3.291 -13.195 1 98.31 97 LEU B O 1
ATOM 3710 N N . GLN B 1 98 ? -14.109 2.9 -14.352 1 97.88 98 GLN B N 1
ATOM 3711 C CA . GLN B 1 98 ? -15.023 3.762 -13.617 1 97.88 98 GLN B CA 1
ATOM 3712 C C . GLN B 1 98 ? -16.438 3.184 -13.617 1 97.88 98 GLN B C 1
ATOM 3714 O O . GLN B 1 98 ? -16.719 2.215 -14.32 1 97.88 98 GLN B O 1
ATOM 3719 N N . ALA B 1 99 ? -17.328 3.795 -12.789 1 97.69 99 ALA B N 1
ATOM 3720 C CA . ALA B 1 99 ? -18.734 3.361 -12.766 1 97.69 99 ALA B CA 1
ATOM 3721 C C . ALA B 1 99 ? -19.312 3.336 -14.18 1 97.69 99 ALA B C 1
ATOM 3723 O O . ALA B 1 99 ? -19.141 4.281 -14.945 1 97.69 99 ALA B O 1
ATOM 3724 N N . GLY B 1 100 ? -20 2.205 -14.523 1 97.88 100 GLY B N 1
ATOM 3725 C CA . GLY B 1 100 ? -20.609 2.068 -15.844 1 97.88 100 GLY B CA 1
ATOM 3726 C C . GLY B 1 100 ? -19.766 1.242 -16.797 1 97.88 100 GLY B C 1
ATOM 3727 O O . GLY B 1 100 ? -20.281 0.78 -17.828 1 97.88 100 GLY B O 1
ATOM 3728 N N . ASP B 1 101 ? -18.531 0.989 -16.453 1 98.5 101 ASP B N 1
ATOM 3729 C CA . ASP B 1 101 ? -17.641 0.203 -17.312 1 98.5 101 ASP B CA 1
ATOM 3730 C C . ASP B 1 101 ? -17.875 -1.293 -17.109 1 98.5 101 ASP B C 1
ATOM 3732 O O . ASP B 1 101 ? -18.594 -1.697 -16.203 1 98.5 101 ASP B O 1
ATOM 3736 N N . HIS B 1 102 ? -17.266 -2.072 -18.016 1 98.75 102 HIS B N 1
ATOM 3737 C CA . HIS B 1 102 ? -17.375 -3.525 -17.984 1 98.75 102 HIS B CA 1
ATOM 3738 C C . HIS B 1 102 ? -16 -4.18 -18.125 1 98.75 102 HIS B C 1
ATOM 3740 O O . HIS B 1 102 ? -15.172 -3.73 -18.938 1 98.75 102 HIS B O 1
ATOM 3746 N N . VAL B 1 103 ? -15.734 -5.152 -17.281 1 98.62 103 VAL B N 1
ATOM 3747 C CA . VAL B 1 103 ? -14.5 -5.93 -17.344 1 98.62 103 VAL B CA 1
ATOM 3748 C C . VAL B 1 103 ? -14.828 -7.398 -17.609 1 98.62 103 VAL B C 1
ATOM 3750 O O . VAL B 1 103 ? -15.805 -7.93 -17.078 1 98.62 103 VAL B O 1
ATOM 3753 N N . ILE B 1 104 ? -14.031 -8.039 -18.484 1 98.75 104 ILE B N 1
ATOM 3754 C CA . ILE B 1 104 ? -14.062 -9.484 -18.656 1 98.75 104 ILE B CA 1
ATOM 3755 C C . ILE B 1 104 ? -12.867 -10.117 -17.953 1 98.75 104 ILE B C 1
ATOM 3757 O O . ILE B 1 104 ? -11.719 -9.781 -18.25 1 98.75 104 ILE B O 1
ATOM 3761 N N . SER B 1 105 ? -13.156 -10.992 -17.031 1 97.5 105 SER B N 1
ATOM 3762 C CA . SER B 1 105 ? -12.117 -11.648 -16.25 1 97.5 105 SER B CA 1
ATOM 3763 C C . SER B 1 105 ? -12.18 -13.164 -16.406 1 97.5 105 SER B C 1
ATOM 3765 O O . SER B 1 105 ? -13.258 -13.75 -16.484 1 97.5 105 SER B O 1
ATOM 3767 N N . SER B 1 106 ? -10.992 -13.766 -16.453 1 95.19 106 SER B N 1
ATOM 3768 C CA . SER B 1 106 ? -10.969 -15.219 -16.375 1 95.19 106 SER B CA 1
ATOM 3769 C C . SER B 1 106 ? -11.508 -15.711 -15.031 1 95.19 106 SER B C 1
ATOM 3771 O O . SER B 1 106 ? -11.422 -15 -14.023 1 95.19 106 SER B O 1
ATOM 3773 N N . ARG B 1 107 ? -12.047 -16.891 -15.016 1 90.44 107 ARG B N 1
ATOM 3774 C CA . ARG B 1 107 ? -12.578 -17.453 -13.781 1 90.44 107 ARG B CA 1
ATOM 3775 C C . ARG B 1 107 ? -11.469 -18.109 -12.961 1 90.44 107 ARG B C 1
ATOM 3777 O O . ARG B 1 107 ? -11.617 -18.297 -11.75 1 90.44 107 ARG B O 1
ATOM 3784 N N . SER B 1 108 ? -10.414 -18.531 -13.602 1 90.19 108 SER B N 1
ATOM 3785 C CA . SER B 1 108 ? -9.312 -19.203 -12.93 1 90.19 108 SER B CA 1
ATOM 3786 C C . SER B 1 108 ? -8.281 -18.203 -12.414 1 90.19 108 SER B C 1
ATOM 3788 O O . SER B 1 108 ? -7.262 -17.969 -13.062 1 90.19 108 SER B O 1
ATOM 3790 N N . LEU B 1 109 ? -8.633 -17.625 -11.25 1 91.62 109 LEU B N 1
ATOM 3791 C CA . LEU B 1 109 ? -7.773 -16.609 -10.648 1 91.62 109 LEU B CA 1
ATOM 3792 C C . LEU B 1 109 ? -7.422 -16.984 -9.211 1 91.62 109 LEU B C 1
ATOM 3794 O O . LEU B 1 109 ? -8.062 -17.859 -8.617 1 91.62 109 LEU B O 1
ATOM 3798 N N . PHE B 1 110 ? -6.359 -16.391 -8.727 1 88.31 110 PHE B N 1
ATOM 3799 C CA . PHE B 1 110 ? -6.055 -16.375 -7.297 1 88.31 110 PHE B CA 1
ATOM 3800 C C . PHE B 1 110 ? -7.281 -15.969 -6.484 1 88.31 110 PHE B C 1
ATOM 3802 O O . PHE B 1 110 ? -8.023 -15.078 -6.887 1 88.31 110 PHE B O 1
ATOM 3809 N N . GLY B 1 111 ? -7.559 -16.656 -5.398 1 86.81 111 GLY B N 1
ATOM 3810 C CA . GLY B 1 111 ? -8.773 -16.469 -4.621 1 86.81 111 GLY B CA 1
ATOM 3811 C C . GLY B 1 111 ? -8.992 -15.031 -4.184 1 86.81 111 GLY B C 1
ATOM 3812 O O . GLY B 1 111 ? -10.109 -14.508 -4.277 1 86.81 111 GLY B O 1
ATOM 3813 N N . THR B 1 112 ? -7.969 -14.43 -3.664 1 89.12 112 THR B N 1
ATOM 3814 C CA . THR B 1 112 ? -8.109 -13.055 -3.201 1 89.12 112 THR B CA 1
ATOM 3815 C C . THR B 1 112 ? -8.422 -12.117 -4.363 1 89.12 112 THR B C 1
ATOM 3817 O O . THR B 1 112 ? -9.148 -11.141 -4.203 1 89.12 112 THR B O 1
ATOM 3820 N N . THR B 1 113 ? -7.879 -12.438 -5.531 1 93.88 113 THR B N 1
ATOM 3821 C CA . THR B 1 113 ? -8.203 -11.656 -6.719 1 93.88 113 THR B CA 1
ATOM 3822 C C . THR B 1 113 ? -9.688 -11.789 -7.062 1 93.88 113 THR B C 1
ATOM 3824 O O . THR B 1 113 ? -10.344 -10.797 -7.387 1 93.88 113 THR B O 1
ATOM 3827 N N . VAL B 1 114 ? -10.172 -12.969 -6.988 1 90.56 114 VAL B N 1
ATOM 3828 C CA . VAL B 1 114 ? -11.594 -13.195 -7.234 1 90.56 114 VAL B CA 1
ATOM 3829 C C . VAL B 1 114 ? -12.43 -12.375 -6.258 1 90.56 114 VAL B C 1
ATOM 3831 O O . VAL B 1 114 ? -13.391 -11.719 -6.656 1 90.56 114 VAL B O 1
ATOM 3834 N N . GLY B 1 115 ? -12.07 -12.445 -4.977 1 91.38 115 GLY B N 1
ATOM 3835 C CA . GLY B 1 115 ? -12.766 -11.648 -3.975 1 91.38 115 GLY B CA 1
ATOM 3836 C C . GLY B 1 115 ? -12.727 -10.164 -4.258 1 91.38 115 GLY B C 1
ATOM 3837 O O . GLY B 1 115 ? -13.742 -9.477 -4.137 1 91.38 115 GLY B O 1
ATOM 3838 N N . PHE B 1 116 ? -11.609 -9.672 -4.641 1 95.25 116 PHE B N 1
ATOM 3839 C CA . PHE B 1 116 ? -11.445 -8.273 -5 1 95.25 116 PHE B CA 1
ATOM 3840 C C . PHE B 1 116 ? -12.375 -7.895 -6.145 1 95.25 116 PHE B C 1
ATOM 3842 O O . PHE B 1 116 ? -13.07 -6.879 -6.078 1 95.25 116 PHE B O 1
ATOM 3849 N N . ILE B 1 117 ? -12.414 -8.695 -7.191 1 95.31 117 ILE B N 1
ATOM 3850 C CA . ILE B 1 117 ? -13.211 -8.391 -8.383 1 95.31 117 ILE B CA 1
ATOM 3851 C C . ILE B 1 117 ? -14.695 -8.445 -8.039 1 95.31 117 ILE B C 1
ATOM 3853 O O . ILE B 1 117 ? -15.445 -7.52 -8.352 1 95.31 117 ILE B O 1
ATOM 3857 N N . ASN B 1 118 ? -15.094 -9.453 -7.293 1 92.38 118 ASN B N 1
ATOM 3858 C CA . ASN B 1 118 ? -16.516 -9.695 -7.055 1 92.38 118 ASN B CA 1
ATOM 3859 C C . ASN B 1 118 ? -17.062 -8.766 -5.977 1 92.38 118 ASN B C 1
ATOM 3861 O O . ASN B 1 118 ? -18.234 -8.375 -6.02 1 92.38 118 ASN B O 1
ATOM 3865 N N . ASN B 1 119 ? -16.203 -8.375 -5.02 1 92.75 119 ASN B N 1
ATOM 3866 C CA . ASN B 1 119 ? -16.719 -7.676 -3.85 1 92.75 119 ASN B CA 1
ATOM 3867 C C . ASN B 1 119 ? -16.344 -6.199 -3.871 1 92.75 119 ASN B C 1
ATOM 3869 O O . ASN B 1 119 ? -17.047 -5.363 -3.291 1 92.75 119 ASN B O 1
ATOM 3873 N N . ILE B 1 120 ? -15.25 -5.883 -4.473 1 95.06 120 ILE B N 1
ATOM 3874 C CA . ILE B 1 120 ? -14.789 -4.5 -4.434 1 95.06 120 ILE B CA 1
ATOM 3875 C C . ILE B 1 120 ? -15.055 -3.83 -5.781 1 95.06 120 ILE B C 1
ATOM 3877 O O . ILE B 1 120 ? -15.734 -2.801 -5.844 1 95.06 120 ILE B O 1
ATOM 3881 N N . VAL B 1 121 ? -14.594 -4.406 -6.828 1 96.56 121 VAL B N 1
ATOM 3882 C CA . VAL B 1 121 ? -14.773 -3.812 -8.148 1 96.56 121 VAL B CA 1
ATOM 3883 C C . VAL B 1 121 ? -16.266 -3.641 -8.445 1 96.56 121 VAL B C 1
ATOM 3885 O O . VAL B 1 121 ? -16.703 -2.564 -8.859 1 96.56 121 VAL B O 1
ATOM 3888 N N . ALA B 1 122 ? -17.047 -4.621 -8.156 1 93.94 122 ALA B N 1
ATOM 3889 C CA . ALA B 1 122 ? -18.469 -4.641 -8.484 1 93.94 122 ALA B CA 1
ATOM 3890 C C . ALA B 1 122 ? -19.219 -3.576 -7.695 1 93.94 122 ALA B C 1
ATOM 3892 O O . ALA B 1 122 ? -20.188 -2.99 -8.203 1 93.94 122 ALA B O 1
ATOM 3893 N N . LYS B 1 123 ? -18.828 -3.26 -6.547 1 94 123 LYS B N 1
ATOM 3894 C CA . LYS B 1 123 ? -19.594 -2.334 -5.727 1 94 123 LYS B CA 1
ATOM 3895 C C . LYS B 1 123 ? -19.453 -0.9 -6.23 1 94 123 LYS B C 1
ATOM 3897 O O . LYS B 1 123 ? -20.25 -0.026 -5.871 1 94 123 LYS B O 1
ATOM 3902 N N . PHE B 1 124 ? -18.516 -0.67 -7.066 1 96.19 124 PHE B N 1
ATOM 3903 C CA . PHE B 1 124 ? -18.312 0.671 -7.598 1 96.19 124 PHE B CA 1
ATOM 3904 C C . PHE B 1 124 ? -19 0.833 -8.945 1 96.19 124 PHE B C 1
ATOM 3906 O O . PHE B 1 124 ? -18.609 1.694 -9.742 1 96.19 124 PHE B O 1
ATOM 3913 N N . GLY B 1 125 ? -19.984 -0.076 -9.273 1 95.44 125 GLY B N 1
ATOM 3914 C CA . GLY B 1 125 ? -20.812 0.046 -10.461 1 95.44 125 GLY B CA 1
ATOM 3915 C C . GLY B 1 125 ? -20.109 -0.433 -11.719 1 95.44 125 GLY B C 1
ATOM 3916 O O . GLY B 1 125 ? -20.438 0.022 -12.82 1 95.44 125 GLY B O 1
ATOM 3917 N N . ILE B 1 126 ? -19.109 -1.234 -11.609 1 98.12 126 ILE B N 1
ATOM 3918 C CA . ILE B 1 126 ? -18.406 -1.848 -12.727 1 98.12 126 ILE B CA 1
ATOM 3919 C C . ILE B 1 126 ? -18.938 -3.266 -12.953 1 98.12 126 ILE B C 1
ATOM 3921 O O . ILE B 1 126 ? -18.953 -4.078 -12.023 1 98.12 126 ILE B O 1
ATOM 3925 N N . GLU B 1 127 ? -19.359 -3.516 -14.141 1 98.06 127 GLU B N 1
ATOM 3926 C CA . GLU B 1 127 ? -19.875 -4.844 -14.469 1 98.06 127 GLU B CA 1
ATOM 3927 C C . GLU B 1 127 ? -18.734 -5.828 -14.719 1 98.06 127 GLU B C 1
ATOM 3929 O O . GLU B 1 127 ? -17.703 -5.461 -15.281 1 98.06 127 GLU B O 1
ATOM 3934 N N . VAL B 1 128 ? -18.969 -7.082 -14.305 1 97.94 128 VAL B N 1
ATOM 3935 C CA . VAL B 1 128 ? -17.938 -8.102 -14.461 1 97.94 128 VAL B CA 1
ATOM 3936 C C . VAL B 1 128 ? -18.531 -9.336 -15.141 1 97.94 128 VAL B C 1
ATOM 3938 O O . VAL B 1 128 ? -19.609 -9.805 -14.766 1 97.94 128 VAL B O 1
ATOM 3941 N N . SER B 1 129 ? -17.859 -9.812 -16.172 1 98 129 SER B N 1
ATOM 3942 C CA . SER B 1 129 ? -18.141 -11.117 -16.75 1 98 129 SER B CA 1
ATOM 3943 C C . SER B 1 129 ? -16.984 -12.086 -16.5 1 98 129 SER B C 1
ATOM 3945 O O . SER B 1 129 ? -15.812 -11.734 -16.703 1 98 129 SER B O 1
ATOM 3947 N N . HIS B 1 130 ? -17.344 -13.281 -16.078 1 96 130 HIS B N 1
ATOM 3948 C CA . HIS B 1 130 ? -16.344 -14.328 -15.867 1 96 130 HIS B CA 1
ATOM 3949 C C . HIS B 1 130 ? -16.375 -15.344 -17 1 96 130 HIS B C 1
ATOM 3951 O O . HIS B 1 130 ? -17.453 -15.797 -17.406 1 96 130 HIS B O 1
ATOM 3957 N N . VAL B 1 131 ? -15.172 -15.656 -17.5 1 96.69 131 VAL B N 1
ATOM 3958 C CA . VAL B 1 131 ? -15.109 -16.547 -18.641 1 96.69 131 VAL B CA 1
ATOM 3959 C C . VAL B 1 131 ? -13.984 -17.562 -18.453 1 96.69 131 VAL B C 1
ATOM 3961 O O . VAL B 1 131 ? -13.156 -17.422 -17.547 1 96.69 131 VAL B O 1
ATOM 3964 N N . SER B 1 132 ? -13.984 -18.609 -19.281 1 95 132 SER B N 1
ATOM 3965 C CA . SER B 1 132 ? -12.891 -19.578 -19.297 1 95 132 SER B CA 1
ATOM 3966 C C . SER B 1 132 ? -11.586 -18.922 -19.734 1 95 132 SER B C 1
ATOM 3968 O O . SER B 1 132 ? -11.562 -18.125 -20.656 1 95 132 SER B O 1
ATOM 3970 N N . PRO B 1 133 ? -10.523 -19.234 -19.031 1 94.62 133 PRO B N 1
ATOM 3971 C CA . PRO B 1 133 ? -9.258 -18.656 -19.484 1 94.62 133 PRO B CA 1
ATOM 3972 C C . PRO B 1 133 ? -8.82 -19.188 -20.844 1 94.62 133 PRO B C 1
ATOM 3974 O O . PRO B 1 133 ? -8.047 -18.531 -21.547 1 94.62 133 PRO B O 1
ATOM 3977 N N . THR B 1 134 ? -9.328 -20.359 -21.25 1 95.75 134 THR B N 1
ATOM 3978 C CA . THR B 1 134 ? -8.766 -21.016 -22.422 1 95.75 134 THR B CA 1
ATOM 3979 C C . THR B 1 134 ? -9.734 -20.969 -23.594 1 95.75 134 THR B C 1
ATOM 3981 O O . THR B 1 134 ? -9.359 -21.234 -24.734 1 95.75 134 THR B O 1
ATOM 3984 N N . ASP B 1 135 ? -11 -20.656 -23.406 1 96.81 135 ASP B N 1
ATOM 3985 C CA . ASP B 1 135 ? -11.992 -20.656 -24.469 1 96.81 135 ASP B CA 1
ATOM 3986 C C . ASP B 1 135 ? -12.195 -19.25 -25.031 1 96.81 135 ASP B C 1
ATOM 3988 O O . ASP B 1 135 ? -13.023 -18.484 -24.531 1 96.81 135 ASP B O 1
ATOM 3992 N N . ILE B 1 136 ? -11.602 -19.031 -26.141 1 97.69 136 ILE B N 1
ATOM 3993 C CA . ILE B 1 136 ? -11.633 -17.719 -26.766 1 97.69 136 ILE B CA 1
ATOM 3994 C C . ILE B 1 136 ? -13.07 -17.344 -27.125 1 97.69 136 ILE B C 1
ATOM 3996 O O . ILE B 1 136 ? -13.438 -16.172 -27.125 1 97.69 136 ILE B O 1
ATOM 4000 N N . ASN B 1 137 ? -13.898 -18.281 -27.391 1 98.19 137 ASN B N 1
ATOM 4001 C CA . ASN B 1 137 ? -15.273 -18.016 -27.766 1 98.19 137 ASN B CA 1
ATOM 4002 C C . ASN B 1 137 ? -16.078 -17.438 -26.609 1 98.19 137 ASN B C 1
ATOM 4004 O O . ASN B 1 137 ? -16.969 -16.609 -26.797 1 98.19 137 ASN B O 1
ATOM 4008 N N . GLU B 1 138 ? -15.781 -17.875 -25.406 1 98.25 138 GLU B N 1
ATOM 4009 C CA . GLU B 1 138 ? -16.422 -17.297 -24.234 1 98.25 138 GLU B CA 1
ATOM 4010 C C . GLU B 1 138 ? -16.031 -15.836 -24.062 1 98.25 138 GLU B C 1
ATOM 4012 O O . GLU B 1 138 ? -16.859 -15 -23.672 1 98.25 138 GLU B O 1
ATOM 4017 N N . TRP B 1 139 ? -14.797 -15.539 -24.328 1 98.56 139 TRP B N 1
ATOM 4018 C CA . TRP B 1 139 ? -14.336 -14.156 -24.25 1 98.56 139 TRP B CA 1
ATOM 4019 C C . TRP B 1 139 ? -15.078 -13.289 -25.266 1 98.56 139 TRP B C 1
ATOM 4021 O O . TRP B 1 139 ? -15.594 -12.227 -24.906 1 98.56 139 TRP B O 1
ATOM 4031 N N . LYS B 1 140 ? -15.172 -13.758 -26.469 1 98.69 140 LYS B N 1
ATOM 4032 C CA . LYS B 1 140 ? -15.859 -13.023 -27.531 1 98.69 140 LYS B CA 1
ATOM 4033 C C . LYS B 1 140 ? -17.328 -12.789 -27.172 1 98.69 140 LYS B C 1
ATOM 4035 O O . LYS B 1 140 ? -17.844 -11.688 -27.375 1 98.69 140 LYS B O 1
ATOM 4040 N N . ALA B 1 141 ? -17.922 -13.758 -26.625 1 98.69 141 ALA B N 1
ATOM 4041 C CA . ALA B 1 141 ? -19.344 -13.695 -26.312 1 98.69 141 ALA B CA 1
ATOM 4042 C C . ALA B 1 141 ? -19.609 -12.734 -25.156 1 98.69 141 ALA B C 1
ATOM 4044 O O . ALA B 1 141 ? -20.719 -12.188 -25.047 1 98.69 141 ALA B O 1
ATOM 4045 N N . ALA B 1 142 ? -18.609 -12.484 -24.359 1 98.69 142 ALA B N 1
ATOM 4046 C CA . ALA B 1 142 ? -18.781 -11.664 -23.156 1 98.69 142 ALA B CA 1
ATOM 4047 C C . ALA B 1 142 ? -18.578 -10.18 -23.469 1 98.69 142 ALA B C 1
ATOM 4049 O O . ALA B 1 142 ? -18.875 -9.32 -22.641 1 98.69 142 ALA B O 1
ATOM 4050 N N . VAL B 1 143 ? -18.172 -9.836 -24.672 1 98.75 143 VAL B N 1
ATOM 4051 C CA . VAL B 1 143 ? -17.859 -8.461 -25.047 1 98.75 143 VAL B CA 1
ATOM 4052 C C . VAL B 1 143 ? -19.141 -7.629 -25.062 1 98.75 143 VAL B C 1
ATOM 4054 O O . VAL B 1 143 ? -20.172 -8.086 -25.547 1 98.75 143 VAL B O 1
ATOM 4057 N N . LYS B 1 144 ? -19.062 -6.539 -24.453 1 98.62 144 LYS B N 1
ATOM 4058 C CA . LYS B 1 144 ? -20.109 -5.512 -24.484 1 98.62 144 LYS B CA 1
ATOM 4059 C C . LYS B 1 144 ? -19.547 -4.184 -24.984 1 98.62 144 LYS B C 1
ATOM 4061 O O . LYS B 1 144 ? -18.344 -4.02 -25.109 1 98.62 144 LYS B O 1
ATOM 4066 N N . ALA B 1 145 ? -20.484 -3.209 -25.25 1 98.25 145 ALA B N 1
ATOM 4067 C CA . ALA B 1 145 ? -20.078 -1.902 -25.781 1 98.25 145 ALA B CA 1
ATOM 4068 C C . ALA B 1 145 ? -19.234 -1.142 -24.766 1 98.25 145 ALA B C 1
ATOM 4070 O O . ALA B 1 145 ? -18.359 -0.357 -25.141 1 98.25 145 ALA B O 1
ATOM 4071 N N . ASN B 1 146 ? -19.438 -1.43 -23.5 1 98.56 146 ASN B N 1
ATOM 4072 C CA . ASN B 1 146 ? -18.75 -0.691 -22.453 1 98.56 146 ASN B CA 1
ATOM 4073 C C . ASN B 1 146 ? -17.562 -1.486 -21.891 1 98.56 146 ASN B C 1
ATOM 4075 O O . ASN B 1 146 ? -17.062 -1.175 -20.812 1 98.56 146 ASN B O 1
ATOM 4079 N N . THR B 1 147 ? -17.109 -2.572 -22.594 1 98.81 147 THR B N 1
ATOM 4080 C CA . THR B 1 147 ? -15.969 -3.346 -22.141 1 98.81 147 THR B CA 1
ATOM 4081 C C . THR B 1 147 ? -14.68 -2.539 -22.297 1 98.81 147 THR B C 1
ATOM 4083 O O . THR B 1 147 ? -14.375 -2.045 -23.375 1 98.81 147 THR B O 1
ATOM 4086 N N . LYS B 1 148 ? -13.945 -2.436 -21.156 1 98.81 148 LYS B N 1
ATOM 4087 C CA . LYS B 1 148 ? -12.758 -1.58 -21.188 1 98.81 148 LYS B CA 1
ATOM 4088 C C . LYS B 1 148 ? -11.492 -2.375 -20.875 1 98.81 148 LYS B C 1
ATOM 4090 O O . LYS B 1 148 ? -10.383 -1.919 -21.156 1 98.81 148 LYS B O 1
ATOM 4095 N N . LEU B 1 149 ? -11.664 -3.574 -20.297 1 98.81 149 LEU B N 1
ATOM 4096 C CA . LEU B 1 149 ? -10.508 -4.285 -19.766 1 98.81 149 LEU B CA 1
ATOM 4097 C C . LEU B 1 149 ? -10.734 -5.793 -19.781 1 98.81 149 LEU B C 1
ATOM 4099 O O . LEU B 1 149 ? -11.82 -6.262 -19.438 1 98.81 149 LEU B O 1
ATOM 4103 N N . LEU B 1 150 ? -9.797 -6.559 -20.297 1 98.94 150 LEU B N 1
ATOM 4104 C CA . LEU B 1 150 ? -9.688 -8 -20.109 1 98.94 150 LEU B CA 1
ATOM 4105 C C . LEU B 1 150 ? -8.594 -8.336 -19.094 1 98.94 150 LEU B C 1
ATOM 4107 O O . LEU B 1 150 ? -7.488 -7.797 -19.172 1 98.94 150 LEU B O 1
ATOM 4111 N N . PHE B 1 151 ? -8.93 -9.203 -18.141 1 98.75 151 PHE B N 1
ATOM 4112 C CA . PHE B 1 151 ? -7.984 -9.562 -17.094 1 98.75 151 PHE B CA 1
ATOM 4113 C C . PHE B 1 151 ? -7.871 -11.078 -16.953 1 98.75 151 PHE B C 1
ATOM 4115 O O . PHE B 1 151 ? -8.875 -11.789 -17 1 98.75 151 PHE B O 1
ATOM 4122 N N . LEU B 1 152 ? -6.602 -11.562 -16.812 1 97.88 152 LEU B N 1
ATOM 4123 C CA . LEU B 1 152 ? -6.418 -12.984 -16.578 1 97.88 152 LEU B CA 1
ATOM 4124 C C . LEU B 1 152 ? -5.094 -13.25 -15.867 1 97.88 152 LEU B C 1
ATOM 4126 O O . LEU B 1 152 ? -4.242 -12.367 -15.781 1 97.88 152 LEU B O 1
ATOM 4130 N N . GLU B 1 153 ? -5.039 -14.414 -15.289 1 96.19 153 GLU B N 1
ATOM 4131 C CA . GLU B 1 153 ? -3.836 -15.039 -14.75 1 96.19 153 GLU B CA 1
ATOM 4132 C C . GLU B 1 153 ? -3.438 -16.266 -15.57 1 96.19 153 GLU B C 1
ATOM 4134 O O . GLU B 1 153 ? -4.27 -17.141 -15.844 1 96.19 153 GLU B O 1
ATOM 4139 N N . THR B 1 154 ? -2.193 -16.281 -16.016 1 95.25 154 THR B N 1
ATOM 4140 C CA . THR B 1 154 ? -1.749 -17.406 -16.828 1 95.25 154 THR B CA 1
ATOM 4141 C C . THR B 1 154 ? -0.29 -17.734 -16.531 1 95.25 154 THR B C 1
ATOM 4143 O O . THR B 1 154 ? 0.565 -16.859 -16.516 1 95.25 154 THR B O 1
ATOM 4146 N N . PRO B 1 155 ? 0.027 -19.047 -16.297 1 95.81 155 PRO B N 1
ATOM 4147 C CA . PRO B 1 155 ? -0.93 -20.141 -16.125 1 95.81 155 PRO B CA 1
ATOM 4148 C C . PRO B 1 155 ? -1.791 -19.984 -14.875 1 95.81 155 PRO B C 1
ATOM 4150 O O . PRO B 1 155 ? -1.414 -19.266 -13.945 1 95.81 155 PRO B O 1
ATOM 4153 N N . SER B 1 156 ? -2.979 -20.594 -14.945 1 92.94 156 SER B N 1
ATOM 4154 C CA . SER B 1 156 ? -3.828 -20.562 -13.758 1 92.94 156 SER B CA 1
ATOM 4155 C C . SER B 1 156 ? -3.217 -21.359 -12.617 1 92.94 156 SER B C 1
ATOM 4157 O O . SER B 1 156 ? -2.42 -22.266 -12.844 1 92.94 156 SER B O 1
ATOM 4159 N N . ASN B 1 157 ? -3.541 -21.016 -11.414 1 89.19 157 ASN B N 1
ATOM 4160 C CA . ASN B 1 157 ? -3.105 -21.672 -10.18 1 89.19 157 ASN B CA 1
ATOM 4161 C C . ASN B 1 157 ? -4.258 -22.391 -9.492 1 89.19 157 ASN B C 1
ATOM 4163 O O . ASN B 1 157 ? -5.285 -21.781 -9.188 1 89.19 157 ASN B O 1
ATOM 4167 N N . PRO B 1 158 ? -4.191 -23.688 -9.344 1 89.12 158 PRO B N 1
ATOM 4168 C CA . PRO B 1 158 ? -3.002 -24.531 -9.508 1 89.12 158 PRO B CA 1
ATOM 4169 C C . PRO B 1 158 ? -3.094 -25.453 -10.727 1 89.12 158 PRO B C 1
ATOM 4171 O O . PRO B 1 158 ? -2.258 -26.344 -10.898 1 89.12 158 PRO B O 1
ATOM 4174 N N . LEU B 1 159 ? -4.023 -25.234 -11.586 1 91.06 159 LEU B N 1
ATOM 4175 C CA . LEU B 1 159 ? -4.324 -26.25 -12.578 1 91.06 159 LEU B CA 1
ATOM 4176 C C . LEU B 1 159 ? -3.496 -26.031 -13.844 1 91.06 159 LEU B C 1
ATOM 4178 O O . LEU B 1 159 ? -3.492 -26.875 -14.742 1 91.06 159 LEU B O 1
ATOM 4182 N N . GLY B 1 160 ? -2.85 -24.938 -13.938 1 93.81 160 GLY B N 1
ATOM 4183 C CA . GLY B 1 160 ? -1.923 -24.719 -15.039 1 93.81 160 GLY B CA 1
ATOM 4184 C C . GLY B 1 160 ? -2.615 -24.547 -16.375 1 93.81 160 GLY B C 1
ATOM 4185 O O . GLY B 1 160 ? -2.139 -25.031 -17.406 1 93.81 160 GLY B O 1
ATOM 4186 N N . GLU B 1 161 ? -3.77 -23.953 -16.391 1 94.12 161 GLU B N 1
ATOM 4187 C CA . GLU B 1 161 ? -4.426 -23.562 -17.641 1 94.12 161 GLU B CA 1
ATOM 4188 C C . GLU B 1 161 ? -3.766 -22.328 -18.25 1 94.12 161 GLU B C 1
ATOM 4190 O O . GLU B 1 161 ? -3.492 -21.359 -17.547 1 94.12 161 GLU B O 1
ATOM 4195 N N . VAL B 1 162 ? -3.516 -22.453 -19.578 1 96.88 162 VAL B N 1
ATOM 4196 C CA . VAL B 1 162 ? -2.754 -21.391 -20.234 1 96.88 162 VAL B CA 1
ATOM 4197 C C . VAL B 1 162 ? -3.646 -20.656 -21.234 1 96.88 162 VAL B C 1
ATOM 4199 O O . VAL B 1 162 ? -4.266 -21.281 -22.094 1 96.88 162 VAL B O 1
ATOM 4202 N N . ALA B 1 163 ? -3.729 -19.375 -21.078 1 97.12 163 ALA B N 1
ATOM 4203 C CA . ALA B 1 163 ? -4.508 -18.531 -22 1 97.12 163 ALA B CA 1
ATOM 4204 C C . ALA B 1 163 ? -3.693 -18.172 -23.234 1 97.12 163 ALA B C 1
ATOM 4206 O O . ALA B 1 163 ? -2.48 -17.969 -23.141 1 97.12 163 ALA B O 1
ATOM 4207 N N . ASP B 1 164 ? -4.359 -18.094 -24.391 1 98.06 164 ASP B N 1
ATOM 4208 C CA . ASP B 1 164 ? -3.73 -17.625 -25.625 1 98.06 164 ASP B CA 1
ATOM 4209 C C . ASP B 1 164 ? -3.621 -16.109 -25.656 1 98.06 164 ASP B C 1
ATOM 4211 O O . ASP B 1 164 ? -4.555 -15.422 -26.078 1 98.06 164 ASP B O 1
ATOM 4215 N N . LEU B 1 165 ? -2.471 -15.602 -25.312 1 98.56 165 LEU B N 1
ATOM 4216 C CA . LEU B 1 165 ? -2.285 -14.172 -25.109 1 98.56 165 LEU B CA 1
ATOM 4217 C C . LEU B 1 165 ? -2.428 -13.414 -26.422 1 98.56 165 LEU B C 1
ATOM 4219 O O . LEU B 1 165 ? -3 -12.328 -26.469 1 98.56 165 LEU B O 1
ATOM 4223 N N . GLU B 1 166 ? -1.912 -13.93 -27.531 1 98.5 166 GLU B N 1
ATOM 4224 C CA . GLU B 1 166 ? -2.025 -13.266 -28.812 1 98.5 166 GLU B CA 1
ATOM 4225 C C . GLU B 1 166 ? -3.482 -13.141 -29.25 1 98.5 166 GLU B C 1
ATOM 4227 O O . GLU B 1 166 ? -3.906 -12.086 -29.734 1 98.5 166 GLU B O 1
ATOM 4232 N N . ALA B 1 167 ? -4.207 -14.203 -29.078 1 98.38 167 ALA B N 1
ATOM 4233 C CA . ALA B 1 167 ? -5.625 -14.18 -29.422 1 98.38 167 ALA B CA 1
ATOM 4234 C C . ALA B 1 167 ? -6.383 -13.172 -28.562 1 98.38 167 ALA B C 1
ATOM 4236 O O . ALA B 1 167 ? -7.242 -12.438 -29.062 1 98.38 167 ALA B O 1
ATOM 4237 N N . LEU B 1 168 ? -6.098 -13.164 -27.312 1 98.69 168 LEU B N 1
ATOM 4238 C CA . LEU B 1 168 ? -6.777 -12.258 -26.391 1 98.69 168 LEU B CA 1
ATOM 4239 C C . LEU B 1 168 ? -6.391 -10.805 -26.672 1 98.69 168 LEU B C 1
ATOM 4241 O O . LEU B 1 168 ? -7.219 -9.898 -26.531 1 98.69 168 LEU B O 1
ATOM 4245 N N . ALA B 1 169 ? -5.133 -10.57 -27 1 98.75 169 ALA B N 1
ATOM 4246 C CA . ALA B 1 169 ? -4.688 -9.227 -27.359 1 98.75 169 ALA B CA 1
ATOM 4247 C C . ALA B 1 169 ? -5.43 -8.711 -28.578 1 98.75 169 ALA B C 1
ATOM 4249 O O . ALA B 1 169 ? -5.852 -7.551 -28.625 1 98.75 169 ALA B O 1
ATOM 4250 N N . GLU B 1 170 ? -5.531 -9.57 -29.562 1 98.69 170 GLU B N 1
ATOM 4251 C CA . GLU B 1 170 ? -6.277 -9.203 -30.766 1 98.69 170 GLU B CA 1
ATOM 4252 C C . GLU B 1 170 ? -7.719 -8.828 -30.422 1 98.69 170 GLU B C 1
ATOM 4254 O O . GLU B 1 170 ? -8.234 -7.824 -30.922 1 98.69 170 GLU B O 1
ATOM 4259 N N . LEU B 1 171 ? -8.328 -9.656 -29.609 1 98.62 171 LEU B N 1
ATOM 4260 C CA . LEU B 1 171 ? -9.703 -9.391 -29.188 1 98.62 171 LEU B CA 1
ATOM 4261 C C . LEU B 1 171 ? -9.797 -8.062 -28.453 1 98.62 171 LEU B C 1
ATOM 4263 O O . LEU B 1 171 ? -10.641 -7.223 -28.797 1 98.62 171 LEU B O 1
ATOM 4267 N N . ALA B 1 172 ? -8.977 -7.844 -27.422 1 98.81 172 ALA B N 1
ATOM 4268 C CA . ALA B 1 172 ? -9.008 -6.641 -26.609 1 98.81 172 ALA B CA 1
ATOM 4269 C C . ALA B 1 172 ? -8.82 -5.387 -27.453 1 98.81 172 ALA B C 1
ATOM 4271 O O . ALA B 1 172 ? -9.617 -4.449 -27.375 1 98.81 172 ALA B O 1
ATOM 4272 N N . HIS B 1 173 ? -7.828 -5.402 -28.297 1 98.69 173 HIS B N 1
ATOM 4273 C CA . HIS B 1 173 ? -7.492 -4.238 -29.109 1 98.69 173 HIS B CA 1
ATOM 4274 C C . HIS B 1 173 ? -8.555 -3.98 -30.172 1 98.69 173 HIS B C 1
ATOM 4276 O O . HIS B 1 173 ? -8.812 -2.828 -30.531 1 98.69 173 HIS B O 1
ATOM 4282 N N . GLY B 1 174 ? -9.148 -5.039 -30.641 1 98.5 174 GLY B N 1
ATOM 4283 C CA . GLY B 1 174 ? -10.219 -4.898 -31.609 1 98.5 174 GLY B CA 1
ATOM 4284 C C . GLY B 1 174 ? -11.406 -4.113 -31.094 1 98.5 174 GLY B C 1
ATOM 4285 O O . GLY B 1 174 ? -12.133 -3.477 -31.859 1 98.5 174 GLY B O 1
ATOM 4286 N N . ILE B 1 175 ? -11.602 -4.102 -29.781 1 98.44 175 ILE B N 1
ATOM 4287 C CA . ILE B 1 175 ? -12.75 -3.41 -29.203 1 98.44 175 ILE B CA 1
ATOM 4288 C C . ILE B 1 175 ? -12.273 -2.188 -28.422 1 98.44 175 ILE B C 1
ATOM 4290 O O . ILE B 1 175 ? -13.055 -1.564 -27.703 1 98.44 175 ILE B O 1
ATOM 4294 N N . GLY B 1 176 ? -11 -1.896 -28.484 1 98.38 176 GLY B N 1
ATOM 4295 C CA . GLY B 1 176 ? -10.445 -0.729 -27.828 1 98.38 176 GLY B CA 1
ATOM 4296 C C . GLY B 1 176 ? -10.25 -0.931 -26.328 1 98.38 176 GLY B C 1
ATOM 4297 O O . GLY B 1 176 ? -10.211 0.036 -25.562 1 98.38 176 GLY B O 1
ATOM 4298 N N . ALA B 1 177 ? -10.188 -2.174 -25.906 1 98.81 177 ALA B N 1
ATOM 4299 C CA . ALA B 1 177 ? -9.977 -2.49 -24.484 1 98.81 177 ALA B CA 1
ATOM 4300 C C . ALA B 1 177 ? -8.516 -2.812 -24.203 1 98.81 177 ALA B C 1
ATOM 4302 O O . ALA B 1 177 ? -7.727 -3.014 -25.125 1 98.81 177 ALA B O 1
ATOM 4303 N N . LEU B 1 178 ? -8.172 -2.752 -22.906 1 98.88 178 LEU B N 1
ATOM 4304 C CA . LEU B 1 178 ? -6.836 -3.139 -22.469 1 98.88 178 LEU B CA 1
ATOM 4305 C C . LEU B 1 178 ? -6.789 -4.621 -22.109 1 98.88 178 LEU B C 1
ATOM 4307 O O . LEU B 1 178 ? -7.773 -5.172 -21.609 1 98.88 178 LEU B O 1
ATOM 4311 N N . LEU B 1 179 ? -5.684 -5.281 -22.375 1 98.94 179 LEU B N 1
ATOM 4312 C CA . LEU B 1 179 ? -5.398 -6.621 -21.859 1 98.94 179 LEU B CA 1
ATOM 4313 C C . LEU B 1 179 ? -4.375 -6.57 -20.734 1 98.94 179 LEU B C 1
ATOM 4315 O O . LEU B 1 179 ? -3.223 -6.188 -20.953 1 98.94 179 LEU B O 1
ATOM 4319 N N . VAL B 1 180 ? -4.809 -6.941 -19.531 1 98.94 180 VAL B N 1
ATOM 4320 C CA . VAL B 1 180 ? -3.945 -7 -18.344 1 98.94 180 VAL B CA 1
ATOM 4321 C C . VAL B 1 180 ? -3.717 -8.453 -17.953 1 98.94 180 VAL B C 1
ATOM 4323 O O . VAL B 1 180 ? -4.672 -9.227 -17.797 1 98.94 180 VAL B O 1
ATOM 4326 N N . VAL B 1 181 ? -2.455 -8.836 -17.734 1 98.81 181 VAL B N 1
ATOM 4327 C CA . VAL B 1 181 ? -2.102 -10.227 -17.453 1 98.81 181 VAL B CA 1
ATOM 4328 C C . VAL B 1 181 ? -1.356 -10.305 -16.125 1 98.81 181 VAL B C 1
ATOM 4330 O O . VAL B 1 181 ? -0.334 -9.648 -15.93 1 98.81 181 VAL B O 1
ATOM 4333 N N . ASP B 1 182 ? -1.891 -11.086 -15.18 1 98.44 182 ASP B N 1
ATOM 4334 C CA . ASP B 1 182 ? -1.157 -11.438 -13.969 1 98.44 182 ASP B CA 1
ATOM 4335 C C . ASP B 1 182 ? -0.124 -12.531 -14.25 1 98.44 182 ASP B C 1
ATOM 4337 O O . ASP B 1 182 ? -0.479 -13.695 -14.453 1 98.44 182 ASP B O 1
ATOM 4341 N N . ASN B 1 183 ? 1.097 -12.156 -14.188 1 97.81 183 ASN B N 1
ATOM 4342 C CA . ASN B 1 183 ? 2.225 -13.016 -14.531 1 97.81 183 ASN B CA 1
ATOM 4343 C C . ASN B 1 183 ? 2.99 -13.461 -13.289 1 97.81 183 ASN B C 1
ATOM 4345 O O . ASN B 1 183 ? 4.18 -13.773 -13.367 1 97.81 183 ASN B O 1
ATOM 4349 N N . SER B 1 184 ? 2.332 -13.531 -12.164 1 96.94 184 SER B N 1
ATOM 4350 C CA . SER B 1 184 ? 2.963 -13.789 -10.875 1 96.94 184 SER B CA 1
ATOM 4351 C C . SER B 1 184 ? 3.598 -15.172 -10.828 1 96.94 184 SER B C 1
ATOM 4353 O O . SER B 1 184 ? 4.629 -15.367 -10.188 1 96.94 184 SER B O 1
ATOM 4355 N N . LEU B 1 185 ? 3.053 -16.141 -11.516 1 95.62 185 LEU B N 1
ATOM 4356 C CA . LEU B 1 185 ? 3.508 -17.531 -11.383 1 95.62 185 LEU B CA 1
ATOM 4357 C C . LEU B 1 185 ? 4.805 -17.75 -12.156 1 95.62 185 LEU B C 1
ATOM 4359 O O . LEU B 1 185 ? 5.641 -18.562 -11.75 1 95.62 185 LEU B O 1
ATOM 4363 N N . LEU B 1 186 ? 4.93 -17.047 -13.305 1 96.75 186 LEU B N 1
ATOM 4364 C CA . LEU B 1 186 ? 6.07 -17.312 -14.172 1 96.75 186 LEU B CA 1
ATOM 4365 C C . LEU B 1 186 ? 7.105 -16.203 -14.07 1 96.75 186 LEU B C 1
ATOM 4367 O O . LEU B 1 186 ? 8.25 -16.375 -14.484 1 96.75 186 LEU B O 1
ATOM 4371 N N . SER B 1 187 ? 6.707 -15.031 -13.508 1 95.44 187 SER B N 1
ATOM 4372 C CA . SER B 1 187 ? 7.602 -13.875 -13.469 1 95.44 187 SER B CA 1
ATOM 4373 C C . SER B 1 187 ? 8.109 -13.523 -14.859 1 95.44 187 SER B C 1
ATOM 4375 O O . SER B 1 187 ? 7.723 -14.156 -15.844 1 95.44 187 SER B O 1
ATOM 4377 N N . PRO B 1 188 ? 8.992 -12.5 -14.984 1 94.62 188 PRO B N 1
ATOM 4378 C CA . PRO B 1 188 ? 9.508 -12.133 -16.297 1 94.62 188 PRO B CA 1
ATOM 4379 C C . PRO B 1 188 ? 10.43 -13.188 -16.891 1 94.62 188 PRO B C 1
ATOM 4381 O O . PRO B 1 188 ? 10.75 -13.148 -18.094 1 94.62 188 PRO B O 1
ATOM 4384 N N . VAL B 1 189 ? 10.852 -14.117 -16.125 1 93.75 189 VAL B N 1
ATOM 4385 C CA . VAL B 1 189 ? 11.742 -15.164 -16.609 1 93.75 189 VAL B CA 1
ATOM 4386 C C . VAL B 1 189 ? 10.953 -16.219 -17.375 1 93.75 189 VAL B C 1
ATOM 4388 O O . VAL B 1 189 ? 11.367 -16.641 -18.453 1 93.75 189 VAL B O 1
ATOM 4391 N N . GLY B 1 190 ? 9.852 -16.594 -16.891 1 96 190 GLY B N 1
ATOM 4392 C CA . GLY B 1 190 ? 9.07 -17.656 -17.5 1 96 190 GLY B CA 1
ATOM 4393 C C . GLY B 1 190 ? 8.156 -17.172 -18.609 1 96 190 GLY B C 1
ATOM 4394 O O . GLY B 1 190 ? 7.785 -17.953 -19.5 1 96 190 GLY B O 1
ATOM 4395 N N . SER B 1 191 ? 7.777 -15.945 -18.516 1 96.31 191 SER B N 1
ATOM 4396 C CA . SER B 1 191 ? 6.863 -15.375 -19.5 1 96.31 191 SER B CA 1
ATOM 4397 C C . SER B 1 191 ? 6.98 -13.859 -19.547 1 96.31 191 SER B C 1
ATOM 4399 O O . SER B 1 191 ? 7.262 -13.219 -18.531 1 96.31 191 SER B O 1
ATOM 4401 N N . GLN B 1 192 ? 6.871 -13.281 -20.703 1 96.88 192 GLN B N 1
ATOM 4402 C CA . GLN B 1 192 ? 6.762 -11.844 -20.938 1 96.88 192 GLN B CA 1
ATOM 4403 C C . GLN B 1 192 ? 5.5 -11.5 -21.719 1 96.88 192 GLN B C 1
ATOM 4405 O O . GLN B 1 192 ? 5.555 -11.305 -22.938 1 96.88 192 GLN B O 1
ATOM 4410 N N . PRO B 1 193 ? 4.418 -11.344 -21.016 1 98.31 193 PRO B N 1
ATOM 4411 C CA . PRO B 1 193 ? 3.113 -11.156 -21.656 1 98.31 193 PRO B CA 1
ATOM 4412 C C . PRO B 1 193 ? 3.104 -10 -22.656 1 98.31 193 PRO B C 1
ATOM 4414 O O . PRO B 1 193 ? 2.381 -10.047 -23.656 1 98.31 193 PRO B O 1
ATOM 4417 N N . LEU B 1 194 ? 3.9 -8.969 -22.422 1 98.44 194 LEU B N 1
ATOM 4418 C CA . LEU B 1 194 ? 3.922 -7.801 -23.297 1 98.44 194 LEU B CA 1
ATOM 4419 C C . LEU B 1 194 ? 4.363 -8.18 -24.703 1 98.44 194 LEU B C 1
ATOM 4421 O O . LEU B 1 194 ? 3.904 -7.59 -25.688 1 98.44 194 LEU B O 1
ATOM 4425 N N . LYS B 1 195 ? 5.23 -9.164 -24.844 1 97.25 195 LYS B N 1
ATOM 4426 C CA . LYS B 1 195 ? 5.707 -9.641 -26.141 1 97.25 195 LYS B CA 1
ATOM 4427 C C . LYS B 1 195 ? 4.578 -10.281 -26.938 1 97.25 195 LYS B C 1
ATOM 4429 O O . LYS B 1 195 ? 4.648 -10.375 -28.156 1 97.25 195 LYS B O 1
ATOM 4434 N N . HIS B 1 196 ? 3.627 -10.711 -26.25 1 98.06 196 HIS B N 1
ATOM 4435 C CA . HIS B 1 196 ? 2.527 -11.422 -26.906 1 98.06 196 HIS B CA 1
ATOM 4436 C C . HIS B 1 196 ? 1.285 -10.547 -27 1 98.06 196 HIS B C 1
ATOM 4438 O O . HIS B 1 196 ? 0.18 -11.047 -27.219 1 98.06 196 HIS B O 1
ATOM 4444 N N . GLY B 1 197 ? 1.42 -9.266 -26.672 1 98.44 197 GLY B N 1
ATOM 4445 C CA . GLY B 1 197 ? 0.372 -8.312 -26.984 1 98.44 197 GLY B CA 1
ATOM 4446 C C . GLY B 1 197 ? -0.323 -7.762 -25.75 1 98.44 197 GLY B C 1
ATOM 4447 O O . GLY B 1 197 ? -1.168 -6.871 -25.859 1 98.44 197 GLY B O 1
ATOM 4448 N N . ALA B 1 198 ? -0.049 -8.258 -24.562 1 98.81 198 ALA B N 1
ATOM 4449 C CA . ALA B 1 198 ? -0.628 -7.664 -23.359 1 98.81 198 ALA B CA 1
ATOM 4450 C C . ALA B 1 198 ? -0.246 -6.195 -23.234 1 98.81 198 ALA B C 1
ATOM 4452 O O . ALA B 1 198 ? 0.834 -5.785 -23.672 1 98.81 198 ALA B O 1
ATOM 4453 N N . ASP B 1 199 ? -1.133 -5.367 -22.672 1 98.88 199 ASP B N 1
ATOM 4454 C CA . ASP B 1 199 ? -0.848 -3.949 -22.453 1 98.88 199 ASP B CA 1
ATOM 4455 C C . ASP B 1 199 ? -0.112 -3.727 -21.141 1 98.88 199 ASP B C 1
ATOM 4457 O O . ASP B 1 199 ? 0.737 -2.838 -21.047 1 98.88 199 ASP B O 1
ATOM 4461 N N . ILE B 1 200 ? -0.512 -4.477 -20.156 1 98.94 200 ILE B N 1
ATOM 4462 C CA . ILE B 1 200 ? 0.094 -4.379 -18.828 1 98.94 200 ILE B CA 1
ATOM 4463 C C . ILE B 1 200 ? 0.36 -5.777 -18.281 1 98.94 200 ILE B C 1
ATOM 4465 O O . ILE B 1 200 ? -0.514 -6.648 -18.328 1 98.94 200 ILE B O 1
ATOM 4469 N N . SER B 1 201 ? 1.572 -6.039 -17.859 1 98.88 201 SER B N 1
ATOM 4470 C CA . SER B 1 201 ? 1.938 -7.223 -17.078 1 98.88 201 SER B CA 1
ATOM 4471 C C . SER B 1 201 ? 2.006 -6.91 -15.586 1 98.88 201 SER B C 1
ATOM 4473 O O . SER B 1 201 ? 2.699 -5.977 -15.18 1 98.88 201 SER B O 1
ATOM 4475 N N . VAL B 1 202 ? 1.255 -7.645 -14.812 1 98.69 202 VAL B N 1
ATOM 4476 C CA . VAL B 1 202 ? 1.244 -7.492 -13.359 1 98.69 202 VAL B CA 1
ATOM 4477 C C . VAL B 1 202 ? 1.952 -8.68 -12.711 1 98.69 202 VAL B C 1
ATOM 4479 O O . VAL B 1 202 ? 1.773 -9.82 -13.133 1 98.69 202 VAL B O 1
ATOM 4482 N N . SER B 1 203 ? 2.762 -8.391 -11.672 1 98.19 203 SER B N 1
ATOM 4483 C CA . SER B 1 203 ? 3.416 -9.469 -10.938 1 98.19 203 SER B CA 1
ATOM 4484 C C . SER B 1 203 ? 3.408 -9.195 -9.438 1 98.19 203 SER B C 1
ATOM 4486 O O . SER B 1 203 ? 3.604 -8.055 -9.008 1 98.19 203 SER B O 1
ATOM 4488 N N . SER B 1 204 ? 3.121 -10.242 -8.656 1 98.12 204 SER B N 1
ATOM 4489 C CA . SER B 1 204 ? 3.461 -10.195 -7.242 1 98.12 204 SER B CA 1
ATOM 4490 C C . SER B 1 204 ? 4.957 -10.375 -7.023 1 98.12 204 SER B C 1
ATOM 4492 O O . SER B 1 204 ? 5.492 -11.469 -7.227 1 98.12 204 SER B O 1
ATOM 4494 N N . ALA B 1 205 ? 5.578 -9.312 -6.562 1 97.94 205 ALA B N 1
ATOM 4495 C CA . ALA B 1 205 ? 7.016 -9.383 -6.309 1 97.94 205 ALA B CA 1
ATOM 4496 C C . ALA B 1 205 ? 7.309 -10.188 -5.043 1 97.94 205 ALA B C 1
ATOM 4498 O O . ALA B 1 205 ? 8.445 -10.594 -4.809 1 97.94 205 ALA B O 1
ATOM 4499 N N . THR B 1 206 ? 6.27 -10.492 -4.277 1 96.44 206 THR B N 1
ATOM 4500 C CA . THR B 1 206 ? 6.367 -11.297 -3.062 1 96.44 206 THR B CA 1
ATOM 4501 C C . THR B 1 206 ? 6.793 -12.719 -3.391 1 96.44 206 THR B C 1
ATOM 4503 O O . THR B 1 206 ? 7.352 -13.414 -2.541 1 96.44 206 THR B O 1
ATOM 4506 N N . LYS B 1 207 ? 6.484 -13.188 -4.578 1 96.88 207 LYS B N 1
ATOM 4507 C CA . LYS B 1 207 ? 6.668 -14.578 -4.973 1 96.88 207 LYS B CA 1
ATOM 4508 C C . LYS B 1 207 ? 8.086 -14.82 -5.492 1 96.88 207 LYS B C 1
ATOM 4510 O O . LYS B 1 207 ? 9.062 -14.555 -4.789 1 96.88 207 LYS B O 1
ATOM 4515 N N . ALA B 1 208 ? 8.242 -15.25 -6.676 1 95.88 208 ALA B N 1
ATOM 4516 C CA . ALA B 1 208 ? 9.539 -15.672 -7.203 1 95.88 208 ALA B CA 1
ATOM 4517 C C . ALA B 1 208 ? 10.508 -14.492 -7.273 1 95.88 208 ALA B C 1
ATOM 4519 O O . ALA B 1 208 ? 11.727 -14.672 -7.16 1 95.88 208 ALA B O 1
ATOM 4520 N N . ILE B 1 209 ? 10.031 -13.273 -7.48 1 97 209 ILE B N 1
ATOM 4521 C CA . ILE B 1 209 ? 10.914 -12.109 -7.578 1 97 209 ILE B CA 1
ATOM 4522 C C . ILE B 1 209 ? 11.68 -11.93 -6.27 1 97 209 ILE B C 1
ATOM 4524 O O . ILE B 1 209 ? 12.891 -11.703 -6.277 1 97 209 ILE B O 1
ATOM 4528 N N . ASP B 1 210 ? 10.969 -11.977 -5.16 1 97 210 ASP B N 1
ATOM 4529 C CA . ASP B 1 210 ? 11.688 -12.055 -3.893 1 97 210 ASP B CA 1
ATOM 4530 C C . ASP B 1 210 ? 12.547 -13.32 -3.826 1 97 210 ASP B C 1
ATOM 4532 O O . ASP B 1 210 ? 13.773 -13.242 -3.729 1 97 210 ASP B O 1
ATOM 4536 N N . GLY B 1 211 ? 11.938 -14.422 -3.92 1 95 211 GLY B N 1
ATOM 4537 C CA . GLY B 1 211 ? 12.594 -15.719 -4.047 1 95 211 GLY B CA 1
ATOM 4538 C C . GLY B 1 211 ? 12.953 -16.344 -2.711 1 95 211 GLY B C 1
ATOM 4539 O O . GLY B 1 211 ? 13.258 -17.531 -2.637 1 95 211 GLY B O 1
ATOM 4540 N N . HIS B 1 212 ? 12.883 -15.578 -1.613 1 92.06 212 HIS B N 1
ATOM 4541 C CA . HIS B 1 212 ? 13.344 -16.078 -0.322 1 92.06 212 HIS B CA 1
ATOM 4542 C C . HIS B 1 212 ? 12.266 -15.906 0.748 1 92.06 212 HIS B C 1
ATOM 4544 O O . HIS B 1 212 ? 12.523 -16.125 1.934 1 92.06 212 HIS B O 1
ATOM 4550 N N . GLY B 1 213 ? 11.055 -15.516 0.343 1 93.44 213 GLY B N 1
ATOM 4551 C CA . GLY B 1 213 ? 9.938 -15.414 1.265 1 93.44 213 GLY B CA 1
ATOM 4552 C C . GLY B 1 213 ? 10.125 -14.344 2.322 1 93.44 213 GLY B C 1
ATOM 4553 O O . GLY B 1 213 ? 9.711 -14.516 3.471 1 93.44 213 GLY B O 1
ATOM 4554 N N . ARG B 1 214 ? 10.719 -13.125 2.045 1 91.06 214 ARG B N 1
ATOM 4555 C CA . ARG B 1 214 ? 11.156 -12.172 3.062 1 91.06 214 ARG B CA 1
ATOM 4556 C C . ARG B 1 214 ? 10.234 -10.961 3.115 1 91.06 214 ARG B C 1
ATOM 4558 O O . ARG B 1 214 ? 9.922 -10.461 4.199 1 91.06 214 ARG B O 1
ATOM 4565 N N . VAL B 1 215 ? 9.781 -10.469 1.861 1 95.38 215 VAL B N 1
ATOM 4566 C CA . VAL B 1 215 ? 9.062 -9.195 1.847 1 95.38 215 VAL B CA 1
ATOM 4567 C C . VAL B 1 215 ? 7.922 -9.258 0.839 1 95.38 215 VAL B C 1
ATOM 4569 O O . VAL B 1 215 ? 7.891 -10.141 -0.023 1 95.38 215 VAL B O 1
ATOM 4572 N N . MET B 1 216 ? 7.008 -8.297 0.956 1 96.06 216 MET B N 1
ATOM 4573 C CA . MET B 1 216 ? 5.902 -8.148 0.009 1 96.06 216 MET B CA 1
ATOM 4574 C C . MET B 1 216 ? 6.234 -7.105 -1.053 1 96.06 216 MET B C 1
ATOM 4576 O O . MET B 1 216 ? 7.074 -6.23 -0.83 1 96.06 216 MET B O 1
ATOM 4580 N N . GLY B 1 217 ? 5.57 -7.199 -2.129 1 97.56 217 GLY B N 1
ATOM 4581 C CA . GLY B 1 217 ? 5.633 -6.207 -3.189 1 97.56 217 GLY B CA 1
ATOM 4582 C C . GLY B 1 217 ? 4.801 -6.574 -4.402 1 97.56 217 GLY B C 1
ATOM 4583 O O . GLY B 1 217 ? 4.398 -7.727 -4.559 1 97.56 217 GLY B O 1
ATOM 4584 N N . GLY B 1 218 ? 4.484 -5.625 -5.199 1 98.56 218 GLY B N 1
ATOM 4585 C CA . GLY B 1 218 ? 3.869 -5.766 -6.512 1 98.56 218 GLY B CA 1
ATOM 4586 C C . GLY B 1 218 ? 4.512 -4.887 -7.566 1 98.56 218 GLY B C 1
ATOM 4587 O O . GLY B 1 218 ? 5.285 -3.982 -7.242 1 98.56 218 GLY B O 1
ATOM 4588 N N . VAL B 1 219 ? 4.238 -5.199 -8.812 1 98.75 219 VAL B N 1
ATOM 4589 C CA . VAL B 1 219 ? 4.797 -4.367 -9.875 1 98.75 219 VAL B CA 1
ATOM 4590 C C . VAL B 1 219 ? 3.957 -4.512 -11.141 1 98.75 219 VAL B C 1
ATOM 4592 O O . VAL B 1 219 ? 3.463 -5.598 -11.445 1 98.75 219 VAL B O 1
ATOM 4595 N N . LEU B 1 220 ? 3.686 -3.42 -11.781 1 98.88 220 LEU B N 1
ATOM 4596 C CA . LEU B 1 220 ? 3.078 -3.338 -13.109 1 98.88 220 LEU B CA 1
ATOM 4597 C C . LEU B 1 220 ? 4.098 -2.887 -14.148 1 98.88 220 LEU B C 1
ATOM 4599 O O . LEU B 1 220 ? 4.914 -2.004 -13.875 1 98.88 220 LEU B O 1
ATOM 4603 N N . ALA B 1 221 ? 4.098 -3.412 -15.32 1 98.81 221 ALA B N 1
ATOM 4604 C CA . ALA B 1 221 ? 4.992 -3.035 -16.422 1 98.81 221 ALA B CA 1
ATOM 4605 C C . ALA B 1 221 ? 4.219 -2.848 -17.719 1 98.81 221 ALA B C 1
ATOM 4607 O O . ALA B 1 221 ? 3.293 -3.607 -18.016 1 98.81 221 ALA B O 1
ATOM 4608 N N . GLY B 1 222 ? 4.52 -1.867 -18.531 1 98.81 222 GLY B N 1
ATOM 4609 C CA . GLY B 1 222 ? 3.873 -1.54 -19.797 1 98.81 222 GLY B CA 1
ATOM 4610 C C . GLY B 1 222 ? 4.434 -0.289 -20.438 1 98.81 222 GLY B C 1
ATOM 4611 O O . GLY B 1 222 ? 5.613 0.028 -20.281 1 98.81 222 GLY B O 1
ATOM 4612 N N . SER B 1 223 ? 3.607 0.349 -21.219 1 98.75 223 SER B N 1
ATOM 4613 C CA . SER B 1 223 ? 4.031 1.562 -21.922 1 98.75 223 SER B CA 1
ATOM 4614 C C . SER B 1 223 ? 4.121 2.742 -20.953 1 98.75 223 SER B C 1
ATOM 4616 O O . SER B 1 223 ? 3.475 2.746 -19.906 1 98.75 223 SER B O 1
ATOM 4618 N N . GLU B 1 224 ? 4.973 3.691 -21.328 1 98.12 224 GLU B N 1
ATOM 4619 C CA . GLU B 1 224 ? 5.07 4.918 -20.547 1 98.12 224 GLU B CA 1
ATOM 4620 C C . GLU B 1 224 ? 3.705 5.59 -20.391 1 98.12 224 GLU B C 1
ATOM 4622 O O . GLU B 1 224 ? 3.369 6.094 -19.328 1 98.12 224 GLU B O 1
ATOM 4627 N N . GLU B 1 225 ? 2.977 5.602 -21.422 1 98.25 225 GLU B N 1
ATOM 4628 C CA . GLU B 1 225 ? 1.67 6.254 -21.438 1 98.25 225 GLU B CA 1
ATOM 4629 C C . GLU B 1 225 ? 0.734 5.625 -20.406 1 98.25 225 GLU B C 1
ATOM 4631 O O . GLU B 1 225 ? 0.122 6.336 -19.609 1 98.25 225 GLU B O 1
ATOM 4636 N N . LEU B 1 226 ? 0.604 4.355 -20.422 1 98.56 226 LEU B N 1
ATOM 4637 C CA . LEU B 1 226 ? -0.291 3.65 -19.516 1 98.56 226 LEU B CA 1
ATOM 4638 C C . LEU B 1 226 ? 0.235 3.711 -18.078 1 98.56 226 LEU B C 1
ATOM 4640 O O . LEU B 1 226 ? -0.523 3.982 -17.156 1 98.56 226 LEU B O 1
ATOM 4644 N N . LEU B 1 227 ? 1.568 3.539 -17.922 1 98.62 227 LEU B N 1
ATOM 4645 C CA . LEU B 1 227 ? 2.119 3.408 -16.578 1 98.62 227 LEU B CA 1
ATOM 4646 C C . LEU B 1 227 ? 2.236 4.77 -15.898 1 98.62 227 LEU B C 1
ATOM 4648 O O . LEU B 1 227 ? 2.275 4.859 -14.672 1 98.62 227 LEU B O 1
ATOM 4652 N N . ALA B 1 228 ? 2.283 5.816 -16.656 1 97.75 228 ALA B N 1
ATOM 4653 C CA . ALA B 1 228 ? 2.199 7.141 -16.047 1 97.75 228 ALA B CA 1
ATOM 4654 C C . ALA B 1 228 ? 0.863 7.332 -15.336 1 97.75 228 ALA B C 1
ATOM 4656 O O . ALA B 1 228 ? 0.807 7.926 -14.258 1 97.75 228 ALA B O 1
ATOM 4657 N N . GLN B 1 229 ? -0.188 6.832 -15.945 1 97.94 229 GLN B N 1
ATOM 4658 C CA . GLN B 1 229 ? -1.507 6.898 -15.32 1 97.94 229 GLN B CA 1
ATOM 4659 C C . GLN B 1 229 ? -1.57 6.023 -14.07 1 97.94 229 GLN B C 1
ATOM 4661 O O . GLN B 1 229 ? -2.152 6.418 -13.062 1 97.94 229 GLN B O 1
ATOM 4666 N N . VAL B 1 230 ? -0.943 4.875 -14.188 1 98.5 230 VAL B N 1
ATOM 4667 C CA . VAL B 1 230 ? -0.907 3.971 -13.047 1 98.5 230 VAL B CA 1
ATOM 4668 C C . VAL B 1 230 ? -0.171 4.633 -11.883 1 98.5 230 VAL B C 1
ATOM 4670 O O . VAL B 1 230 ? -0.613 4.559 -10.734 1 98.5 230 VAL B O 1
ATOM 4673 N N . ALA B 1 231 ? 0.936 5.258 -12.188 1 97.69 231 ALA B N 1
ATOM 4674 C CA . ALA B 1 231 ? 1.734 5.914 -11.164 1 97.69 231 ALA B CA 1
ATOM 4675 C C . ALA B 1 231 ? 0.926 6.996 -10.445 1 97.69 231 ALA B C 1
ATOM 4677 O O . ALA B 1 231 ? 1.032 7.156 -9.227 1 97.69 231 ALA B O 1
ATOM 4678 N N . MET B 1 232 ? 0.175 7.723 -11.203 1 95.88 232 MET B N 1
ATOM 4679 C CA . MET B 1 232 ? -0.657 8.773 -10.617 1 95.88 232 MET B CA 1
ATOM 4680 C C . MET B 1 232 ? -1.701 8.18 -9.68 1 95.88 232 MET B C 1
ATOM 4682 O O . MET B 1 232 ? -1.932 8.703 -8.594 1 95.88 232 MET B O 1
ATOM 4686 N N . TYR B 1 233 ? -2.348 7.125 -10.078 1 97.5 233 TYR B N 1
ATOM 4687 C CA . TYR B 1 233 ? -3.314 6.445 -9.227 1 97.5 233 TYR B CA 1
ATOM 4688 C C . TYR B 1 233 ? -2.654 5.938 -7.945 1 97.5 233 TYR B C 1
ATOM 4690 O O . TYR B 1 233 ? -3.189 6.125 -6.848 1 97.5 233 TYR B O 1
ATOM 4698 N N . CYS B 1 234 ? -1.5 5.277 -8.1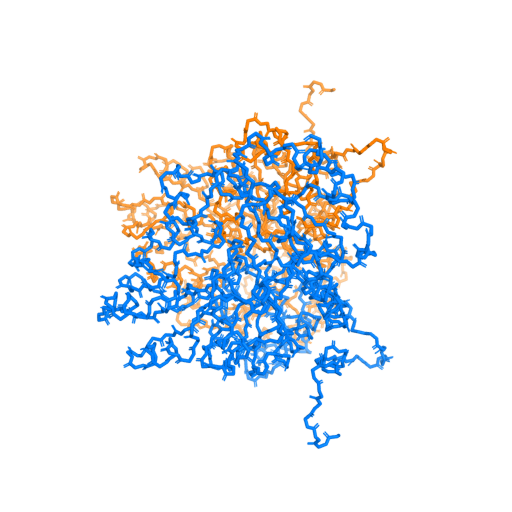33 1 97.56 234 CYS B N 1
ATOM 4699 C CA . CYS B 1 234 ? -0.799 4.711 -6.988 1 97.56 234 CYS B CA 1
ATOM 4700 C C . CYS B 1 234 ? -0.412 5.801 -5.992 1 97.56 234 CYS B C 1
ATOM 4702 O O . CYS B 1 234 ? -0.496 5.598 -4.781 1 97.56 234 CYS B O 1
ATOM 4704 N N . ASN B 1 235 ? 0.04 6.871 -6.512 1 95.62 235 ASN B N 1
ATOM 4705 C CA . ASN B 1 235 ? 0.388 7.992 -5.645 1 95.62 235 ASN B CA 1
ATOM 4706 C C . ASN B 1 235 ? -0.828 8.508 -4.879 1 95.62 235 ASN B C 1
ATOM 4708 O O . ASN B 1 235 ? -0.755 8.734 -3.67 1 95.62 235 ASN B O 1
ATOM 4712 N N . SER B 1 236 ? -1.935 8.656 -5.562 1 94.62 236 SER B N 1
ATOM 4713 C CA . SER B 1 236 ? -3.158 9.195 -4.973 1 94.62 236 S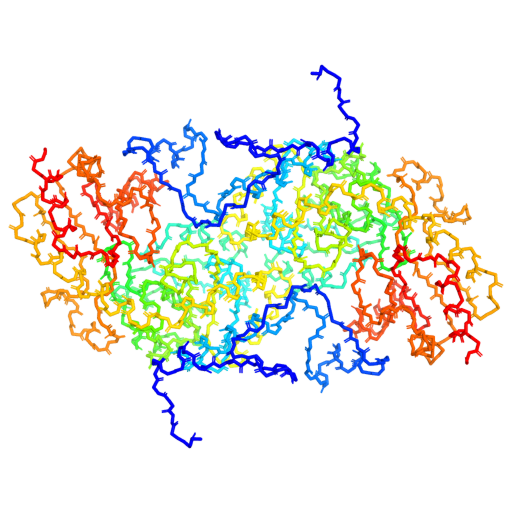ER B CA 1
ATOM 4714 C C . SER B 1 236 ? -3.707 8.266 -3.9 1 94.62 236 SER B C 1
ATOM 4716 O O . SER B 1 236 ? -4.285 8.719 -2.912 1 94.62 236 SER B O 1
ATOM 4718 N N . CYS B 1 237 ? -3.457 6.984 -4.098 1 95.31 237 CYS B N 1
ATOM 4719 C CA . CYS B 1 237 ? -4.121 6.008 -3.242 1 95.31 237 CYS B CA 1
ATOM 4720 C C . CYS B 1 237 ? -3.146 5.41 -2.236 1 95.31 237 CYS B C 1
ATOM 4722 O O . CYS B 1 237 ? -3.537 4.602 -1.39 1 95.31 237 CYS B O 1
ATOM 4724 N N . GLY B 1 238 ? -1.917 5.809 -2.322 1 96.06 238 GLY B N 1
ATOM 4725 C CA . GLY B 1 238 ? -0.923 5.426 -1.332 1 96.06 238 GLY B CA 1
ATOM 4726 C C . GLY B 1 238 ? -0.486 3.977 -1.456 1 96.06 238 GLY B C 1
ATOM 4727 O O . GLY B 1 238 ? -0.276 3.297 -0.449 1 96.06 238 GLY B O 1
ATOM 4728 N N . LEU B 1 239 ? -0.36 3.434 -2.674 1 96.56 239 LEU B N 1
ATOM 4729 C CA . LEU B 1 239 ? 0.002 2.035 -2.887 1 96.56 239 LEU B CA 1
ATOM 4730 C C . LEU B 1 239 ? 1.517 1.871 -2.955 1 96.56 239 LEU B C 1
ATOM 4732 O O . LEU B 1 239 ? 2.016 0.954 -3.609 1 96.56 239 LEU B O 1
ATOM 4736 N N . ALA B 1 240 ? 2.268 2.68 -2.279 1 93.94 240 ALA B N 1
ATOM 4737 C CA . ALA B 1 240 ? 3.715 2.773 -2.457 1 93.94 240 ALA B CA 1
ATOM 4738 C C . ALA B 1 240 ? 4.426 1.588 -1.812 1 93.94 240 ALA B C 1
ATOM 4740 O O . ALA B 1 240 ? 4.074 1.173 -0.704 1 93.94 240 ALA B O 1
ATOM 4741 N N . MET B 1 241 ? 5.414 1.051 -2.502 1 96.62 241 MET B N 1
ATOM 4742 C CA . MET B 1 241 ? 6.312 0.043 -1.949 1 96.62 241 MET B CA 1
ATOM 4743 C C . MET B 1 241 ? 7.312 0.674 -0.986 1 96.62 241 MET B C 1
ATOM 4745 O O . MET B 1 241 ? 7.812 1.771 -1.237 1 96.62 241 MET B O 1
ATOM 4749 N N . SER B 1 242 ? 7.586 -0.084 0.102 1 96.5 242 SER B N 1
ATOM 4750 C CA . SER B 1 242 ? 8.664 0.318 0.997 1 96.5 242 SER B CA 1
ATOM 4751 C C . SER B 1 242 ? 10.016 0.269 0.29 1 96.5 242 SER B C 1
ATOM 4753 O O . SER B 1 242 ? 10.344 -0.722 -0.365 1 96.5 242 SER B O 1
ATOM 4755 N N . PRO B 1 243 ? 10.844 1.352 0.507 1 96.5 243 PRO B N 1
ATOM 4756 C CA . PRO B 1 243 ? 12.195 1.299 -0.072 1 96.5 243 PRO B CA 1
ATOM 4757 C C . PRO B 1 243 ? 13 0.104 0.426 1 96.5 243 PRO B C 1
ATOM 4759 O O . PRO B 1 243 ? 13.805 -0.456 -0.323 1 96.5 243 PRO B O 1
ATOM 4762 N N . PHE B 1 244 ? 12.797 -0.291 1.688 1 96.38 244 PHE B N 1
ATOM 4763 C CA . PHE B 1 244 ? 13.484 -1.472 2.193 1 96.38 244 PHE B CA 1
ATOM 4764 C C . PHE B 1 244 ? 13.086 -2.713 1.403 1 96.38 244 PHE B C 1
ATOM 4766 O O . PHE B 1 244 ? 13.938 -3.537 1.062 1 96.38 244 PHE B O 1
ATOM 4773 N N . ASN B 1 245 ? 11.797 -2.895 1.206 1 97.75 245 ASN B N 1
ATOM 4774 C CA . ASN B 1 245 ? 11.344 -4.027 0.406 1 97.75 245 ASN B CA 1
ATOM 4775 C C . ASN B 1 245 ? 11.93 -3.99 -1.002 1 97.75 245 ASN B C 1
ATOM 4777 O O . ASN B 1 245 ? 12.344 -5.02 -1.536 1 97.75 245 ASN B O 1
ATOM 4781 N N . ALA B 1 246 ? 11.961 -2.764 -1.589 1 97.75 246 ALA B N 1
ATOM 4782 C CA . ALA B 1 246 ? 12.539 -2.625 -2.92 1 97.75 246 ALA B CA 1
ATOM 4783 C C . ALA B 1 246 ? 14 -3.07 -2.93 1 97.75 246 ALA B C 1
ATOM 4785 O O . ALA B 1 246 ? 14.445 -3.748 -3.859 1 97.75 246 ALA B O 1
ATOM 4786 N N . TRP B 1 247 ? 14.68 -2.621 -1.901 1 95.44 247 TRP B N 1
ATOM 4787 C CA . TRP B 1 247 ? 16.094 -2.965 -1.768 1 95.44 247 TRP B CA 1
ATOM 4788 C C . TRP B 1 247 ? 16.281 -4.477 -1.691 1 95.44 247 TRP B C 1
ATOM 4790 O O . TRP B 1 247 ? 17.156 -5.035 -2.348 1 95.44 247 TRP B O 1
ATOM 4800 N N . GLN B 1 248 ? 15.453 -5.145 -0.926 1 95.69 248 GLN B N 1
ATOM 4801 C CA . GLN B 1 248 ? 15.5 -6.598 -0.809 1 95.69 248 GLN B CA 1
ATOM 4802 C C . GLN B 1 248 ? 15.133 -7.27 -2.131 1 95.69 248 GLN B C 1
ATOM 4804 O O . GLN B 1 248 ? 15.758 -8.25 -2.529 1 95.69 248 GLN B O 1
ATOM 4809 N N . LEU B 1 249 ? 14.117 -6.781 -2.799 1 97.06 249 LEU B N 1
ATOM 4810 C CA . LEU B 1 249 ? 13.641 -7.359 -4.047 1 97.06 249 LEU B CA 1
ATOM 4811 C C . LEU B 1 249 ? 14.688 -7.23 -5.145 1 97.06 249 LEU B C 1
ATOM 4813 O O . LEU B 1 249 ? 14.82 -8.117 -5.996 1 97.06 249 LEU B O 1
ATOM 4817 N N . LEU B 1 250 ? 15.438 -6.102 -5.133 1 95.44 250 LEU B N 1
ATOM 4818 C CA . LEU B 1 250 ? 16.531 -5.953 -6.086 1 95.44 250 LEU B CA 1
ATOM 4819 C C . LEU B 1 250 ? 17.516 -7.117 -5.977 1 95.44 250 LEU B C 1
ATOM 4821 O O . LEU B 1 250 ? 17.953 -7.664 -6.988 1 95.44 250 LEU B O 1
ATOM 4825 N N . SER B 1 251 ? 17.812 -7.48 -4.781 1 92.12 251 SER B N 1
ATOM 4826 C CA . SER B 1 251 ? 18.703 -8.617 -4.562 1 92.12 251 SER B CA 1
ATOM 4827 C C . SER B 1 251 ? 18.078 -9.914 -5.055 1 92.12 251 SER B C 1
ATOM 4829 O O . SER B 1 251 ? 18.75 -10.773 -5.617 1 92.12 251 SER B O 1
ATOM 4831 N N . GLY B 1 252 ? 16.766 -10.109 -4.809 1 94.88 252 GLY B N 1
ATOM 4832 C CA . GLY B 1 252 ? 16.062 -11.281 -5.305 1 94.88 252 GLY B CA 1
ATOM 4833 C C . GLY B 1 252 ? 16.109 -11.414 -6.816 1 94.88 252 GLY B C 1
ATOM 4834 O O . GLY B 1 252 ? 16.281 -12.508 -7.344 1 94.88 252 GLY B O 1
ATOM 4835 N N . VAL B 1 253 ? 16 -10.297 -7.52 1 95.75 253 VAL B N 1
ATOM 4836 C CA . VAL B 1 253 ? 15.969 -10.281 -8.977 1 95.75 253 VAL B CA 1
ATOM 4837 C C . VAL B 1 253 ? 17.312 -10.734 -9.531 1 95.75 253 VAL B C 1
ATOM 4839 O O . VAL B 1 253 ? 17.375 -11.383 -10.578 1 95.75 253 VAL B O 1
ATOM 4842 N N . GLU B 1 254 ? 18.406 -10.445 -8.867 1 91.69 254 GLU B N 1
ATOM 4843 C CA . GLU B 1 254 ? 19.75 -10.734 -9.359 1 91.69 254 GLU B CA 1
ATOM 4844 C C . GLU B 1 254 ? 19.938 -12.234 -9.594 1 91.69 254 GLU B C 1
ATOM 4846 O O . GLU B 1 254 ? 20.703 -12.641 -10.469 1 91.69 254 GLU B O 1
ATOM 4851 N N . THR B 1 255 ? 19.203 -13.109 -8.859 1 93.06 255 THR B N 1
ATOM 4852 C CA . THR B 1 255 ? 19.359 -14.555 -9.016 1 93.06 255 THR B CA 1
ATOM 4853 C C . THR B 1 255 ? 18.094 -15.172 -9.609 1 93.06 255 THR B C 1
ATOM 4855 O O . THR B 1 255 ? 17.938 -16.391 -9.625 1 93.06 255 THR B O 1
ATOM 4858 N N . LEU B 1 256 ? 17.172 -14.344 -10.016 1 95.38 256 LEU B N 1
ATOM 4859 C CA . LEU B 1 256 ? 15.836 -14.789 -10.414 1 95.38 256 LEU B CA 1
ATOM 4860 C C . LEU B 1 256 ? 15.93 -15.852 -11.508 1 95.38 256 LEU B C 1
ATOM 4862 O O . LEU B 1 256 ? 15.328 -16.922 -11.391 1 95.38 256 LEU B O 1
ATOM 4866 N N . SER B 1 257 ? 16.688 -15.57 -12.578 1 93.88 257 SER B N 1
ATOM 4867 C CA . SER B 1 257 ? 16.797 -16.5 -13.695 1 93.88 257 SER B CA 1
ATOM 4868 C C . SER B 1 257 ? 17.375 -17.844 -13.242 1 93.88 257 SER B C 1
ATOM 4870 O O . SER B 1 257 ? 16.844 -18.891 -13.594 1 93.88 257 SER B O 1
ATOM 4872 N N . LEU B 1 258 ? 18.422 -17.797 -12.484 1 91.5 258 LEU B N 1
ATOM 4873 C CA . LEU B 1 258 ? 19.094 -19 -12 1 91.5 258 LEU B CA 1
ATOM 4874 C C . LEU B 1 258 ? 18.141 -19.828 -11.141 1 91.5 258 LEU B C 1
ATOM 4876 O O . LEU B 1 258 ? 18.047 -21.047 -11.305 1 91.5 258 LEU B O 1
ATOM 4880 N N . ARG B 1 259 ? 17.453 -19.188 -10.273 1 96.06 259 ARG B N 1
ATOM 4881 C CA . ARG B 1 259 ? 16.547 -19.875 -9.352 1 96.06 259 ARG B CA 1
ATOM 4882 C C . ARG B 1 259 ? 15.375 -20.5 -10.102 1 96.06 259 ARG B C 1
ATOM 4884 O O . ARG B 1 259 ? 15.086 -21.688 -9.938 1 96.06 259 ARG B O 1
ATOM 4891 N N . MET B 1 260 ? 14.773 -19.719 -10.984 1 95.5 260 MET B N 1
ATOM 4892 C CA . MET B 1 260 ? 13.562 -20.203 -11.633 1 95.5 260 MET B CA 1
ATOM 4893 C C . MET B 1 260 ? 13.875 -21.344 -12.609 1 95.5 260 MET B C 1
ATOM 4895 O O . MET B 1 260 ? 13.133 -22.312 -12.695 1 95.5 260 MET B O 1
ATOM 4899 N N . GLU B 1 261 ? 14.969 -21.234 -13.328 1 94.25 261 GLU B N 1
ATOM 4900 C CA . GLU B 1 261 ? 15.352 -22.312 -14.234 1 94.25 261 GLU B CA 1
ATOM 4901 C C . GLU B 1 261 ? 15.555 -23.625 -13.477 1 94.25 261 GLU B C 1
ATOM 4903 O O . GLU B 1 261 ? 15.078 -24.688 -13.914 1 94.25 261 GLU B O 1
ATOM 4908 N N . LYS B 1 262 ? 16.266 -23.531 -12.367 1 94.44 262 LYS B N 1
ATOM 4909 C CA . LYS B 1 262 ? 16.469 -24.719 -11.547 1 94.44 262 LYS B CA 1
ATOM 4910 C C . LYS B 1 262 ? 15.156 -25.234 -10.969 1 94.44 262 LYS B C 1
ATOM 4912 O O . LYS B 1 262 ? 14.93 -26.438 -10.906 1 94.44 262 LYS B O 1
ATOM 4917 N N . GLN B 1 263 ? 14.289 -24.375 -10.531 1 96.94 263 GLN B N 1
ATOM 4918 C CA . GLN B 1 263 ? 12.992 -24.766 -9.984 1 96.94 263 GLN B CA 1
ATOM 4919 C C . GLN B 1 263 ? 12.109 -25.406 -11.055 1 96.94 263 GLN B C 1
ATOM 4921 O O . GLN B 1 263 ? 11.344 -26.328 -10.766 1 96.94 263 GLN B O 1
ATOM 4926 N N . PHE B 1 264 ? 12.203 -24.906 -12.32 1 97.06 264 PHE B N 1
ATOM 4927 C CA . PHE B 1 264 ? 11.5 -25.531 -13.43 1 97.06 264 PHE B CA 1
ATOM 4928 C C . PHE B 1 264 ? 11.969 -26.969 -13.625 1 97.06 264 PHE B C 1
ATOM 4930 O O . PHE B 1 264 ? 11.148 -27.875 -13.781 1 97.06 264 PHE B O 1
ATOM 4937 N N . ASP B 1 265 ? 13.258 -27.125 -13.562 1 96.62 265 ASP B N 1
ATOM 4938 C CA . ASP B 1 265 ? 13.844 -28.453 -13.727 1 96.62 265 ASP B CA 1
ATOM 4939 C C . ASP B 1 265 ? 13.375 -29.391 -12.625 1 96.62 265 ASP B C 1
ATOM 4941 O O . ASP B 1 265 ? 12.992 -30.531 -12.898 1 96.62 265 ASP B O 1
ATOM 4945 N N . ASN B 1 266 ? 13.477 -28.922 -11.391 1 97.44 266 ASN B N 1
ATOM 4946 C CA . ASN B 1 266 ? 13.023 -29.719 -10.258 1 97.44 266 ASN B CA 1
ATOM 4947 C C . ASN B 1 266 ? 11.547 -30.078 -10.375 1 97.44 266 ASN B C 1
ATOM 4949 O O . ASN B 1 266 ? 11.156 -31.219 -10.125 1 97.44 266 ASN B O 1
ATOM 4953 N N . ALA B 1 267 ? 10.727 -29.094 -10.75 1 98.19 267 ALA B N 1
ATOM 4954 C CA . ALA B 1 267 ? 9.281 -29.297 -10.859 1 98.19 267 ALA B CA 1
ATOM 4955 C C . ALA B 1 267 ? 8.961 -30.344 -11.93 1 98.19 267 ALA B C 1
ATOM 4957 O O . ALA B 1 267 ? 8.078 -31.188 -11.734 1 98.19 267 ALA B O 1
ATOM 4958 N N . LEU B 1 268 ? 9.641 -30.281 -13.023 1 98 268 LEU B N 1
ATOM 4959 C CA . LEU B 1 268 ? 9.422 -31.25 -14.086 1 98 268 LEU B CA 1
ATOM 4960 C C . LEU B 1 268 ? 9.711 -32.656 -13.602 1 98 268 LEU B C 1
ATOM 4962 O O . LEU B 1 268 ? 8.914 -33.594 -13.836 1 98 268 LEU B O 1
ATOM 4966 N N . LYS B 1 269 ? 10.789 -32.875 -12.914 1 98 269 LYS B N 1
ATOM 4967 C CA . LYS B 1 269 ? 11.164 -34.188 -12.391 1 98 269 LYS B CA 1
ATOM 4968 C C . LYS B 1 269 ? 10.125 -34.719 -11.398 1 98 269 LYS B C 1
ATOM 4970 O O . LYS B 1 269 ? 9.75 -35.875 -11.445 1 98 269 LYS B O 1
ATOM 4975 N N . ILE B 1 270 ? 9.688 -33.844 -10.562 1 98.5 270 ILE B N 1
ATOM 4976 C CA . ILE B 1 270 ? 8.703 -34.219 -9.562 1 98.5 270 ILE B CA 1
ATOM 4977 C C . ILE B 1 270 ? 7.375 -34.562 -10.242 1 98.5 270 ILE B C 1
ATOM 4979 O O . ILE B 1 270 ? 6.734 -35.562 -9.906 1 98.5 270 ILE B O 1
ATOM 4983 N N . ALA B 1 271 ? 6.957 -33.719 -11.211 1 98.5 271 ALA B N 1
ATOM 4984 C CA . ALA B 1 271 ? 5.707 -33.969 -11.93 1 98.5 271 ALA B CA 1
ATOM 4985 C C . ALA B 1 271 ? 5.738 -35.312 -12.648 1 98.5 271 ALA B C 1
ATOM 4987 O O . ALA B 1 271 ? 4.77 -36.062 -12.602 1 98.5 271 ALA B O 1
ATOM 4988 N N . GLN B 1 272 ? 6.82 -35.594 -13.281 1 98.25 272 GLN B N 1
ATOM 4989 C CA . GLN B 1 272 ? 6.977 -36.875 -13.984 1 98.25 272 GLN B CA 1
ATOM 4990 C C . GLN B 1 272 ? 6.93 -38.031 -13.008 1 98.25 272 GLN B C 1
ATOM 4992 O O . GLN B 1 272 ? 6.297 -39.062 -13.281 1 98.25 272 GLN B O 1
ATOM 4997 N N . TRP B 1 273 ? 7.574 -37.906 -11.93 1 98.38 273 TRP B N 1
ATOM 4998 C CA . TRP B 1 273 ? 7.539 -38.938 -10.906 1 98.38 273 TRP B CA 1
ATOM 4999 C C . TRP B 1 273 ? 6.121 -39.156 -10.391 1 98.38 273 TRP B C 1
ATOM 5001 O O . TRP B 1 273 ? 5.676 -40.281 -10.219 1 98.38 273 TRP B O 1
ATOM 5011 N N . LEU B 1 274 ? 5.426 -38.031 -10.117 1 98.5 274 LEU B N 1
ATOM 5012 C CA . LEU B 1 274 ? 4.059 -38.094 -9.617 1 98.5 274 LEU B CA 1
ATOM 5013 C C . LEU B 1 274 ? 3.156 -38.844 -10.602 1 98.5 274 LEU B C 1
ATOM 5015 O O . LEU B 1 274 ? 2.279 -39.625 -10.195 1 98.5 274 LEU B O 1
ATOM 5019 N N . GLN B 1 275 ? 3.324 -38.656 -11.867 1 97.56 275 GLN B N 1
ATOM 5020 C CA . GLN B 1 275 ? 2.512 -39.312 -12.898 1 97.56 275 GLN B CA 1
ATOM 5021 C C . GLN B 1 275 ? 2.625 -40.812 -12.82 1 97.56 275 GLN B C 1
ATOM 5023 O O . GLN B 1 275 ? 1.707 -41.531 -13.219 1 97.56 275 GLN B O 1
ATOM 5028 N N . ALA B 1 276 ? 3.689 -41.281 -12.258 1 97.38 276 ALA B N 1
ATOM 5029 C CA . ALA B 1 276 ? 3.967 -42.719 -12.242 1 97.38 276 ALA B CA 1
ATOM 5030 C C . ALA B 1 276 ? 3.453 -43.344 -10.953 1 97.38 276 ALA B C 1
ATOM 5032 O O . ALA B 1 276 ? 3.531 -44.562 -10.789 1 97.38 276 ALA B O 1
ATOM 5033 N N . GLN B 1 277 ? 2.928 -42.594 -10.07 1 97.31 277 GLN B N 1
ATOM 5034 C CA . GLN B 1 277 ? 2.498 -43.125 -8.781 1 97.31 277 GLN B CA 1
ATOM 5035 C C . GLN B 1 277 ? 1.045 -43.594 -8.836 1 97.31 277 GLN B C 1
ATOM 5037 O O . GLN B 1 277 ? 0.164 -42.844 -9.266 1 97.31 277 GLN B O 1
ATOM 5042 N N . PRO B 1 278 ? 0.717 -44.812 -8.312 1 96.81 278 PRO B N 1
ATOM 5043 C CA . PRO B 1 278 ? -0.643 -45.344 -8.398 1 96.81 278 PRO B CA 1
ATOM 5044 C C . PRO B 1 278 ? -1.642 -44.531 -7.555 1 96.81 278 PRO B C 1
ATOM 5046 O O . PRO B 1 278 ? -2.84 -44.562 -7.848 1 96.81 278 PRO B O 1
ATOM 5049 N N . GLN B 1 279 ? -1.207 -43.844 -6.531 1 96.56 279 GLN B N 1
ATOM 5050 C CA . GLN B 1 279 ? -2.086 -43.062 -5.652 1 96.56 279 GLN B CA 1
ATOM 5051 C C . GLN B 1 279 ? -2.508 -41.75 -6.309 1 96.56 279 GLN B C 1
ATOM 5053 O O . GLN B 1 279 ? -3.42 -41.094 -5.824 1 96.56 279 GLN B O 1
ATOM 5058 N N . VAL B 1 280 ? -1.786 -41.406 -7.367 1 98.19 280 VAL B N 1
ATOM 5059 C CA . VAL B 1 280 ? -2.014 -40.125 -8.008 1 98.19 280 VAL B CA 1
ATOM 5060 C C . VAL B 1 280 ? -2.928 -40.281 -9.219 1 98.19 280 VAL B C 1
ATOM 5062 O O . VAL B 1 280 ? -2.625 -41.062 -10.125 1 98.19 280 VAL B O 1
ATOM 5065 N N . GLN B 1 281 ? -3.977 -39.5 -9.242 1 97.62 281 GLN B N 1
ATOM 5066 C CA . GLN B 1 281 ? -5.012 -39.656 -10.258 1 97.62 281 GLN B CA 1
ATOM 5067 C C . GLN B 1 281 ? -4.781 -38.719 -11.43 1 97.62 281 GLN B C 1
ATOM 5069 O O . GLN B 1 281 ? -5.207 -39 -12.555 1 97.62 281 GLN B O 1
ATOM 5074 N N . ALA B 1 282 ? -4.234 -37.625 -11.156 1 97.19 282 ALA B N 1
ATOM 5075 C CA . ALA B 1 282 ? -3.965 -36.594 -12.172 1 97.19 282 ALA B CA 1
ATOM 5076 C C . ALA B 1 282 ? -2.816 -35.688 -11.742 1 97.19 282 ALA B C 1
ATOM 5078 O O . ALA B 1 282 ? -2.621 -35.438 -10.547 1 97.19 282 ALA B O 1
ATOM 5079 N N . VAL B 1 283 ? -2.025 -35.281 -12.664 1 97.94 283 VAL B N 1
ATOM 5080 C CA . VAL B 1 283 ? -0.964 -34.312 -12.438 1 97.94 283 VAL B CA 1
ATOM 5081 C C . VAL B 1 283 ? -1.158 -33.094 -13.352 1 97.94 283 VAL B C 1
ATOM 5083 O O . VAL B 1 283 ? -1.381 -33.25 -14.555 1 97.94 283 VAL B O 1
ATOM 5086 N N . TYR B 1 284 ? -1.146 -31.938 -12.789 1 97.19 284 TYR B N 1
ATOM 5087 C CA . TYR B 1 284 ? -1.261 -30.672 -13.508 1 97.19 284 TYR B CA 1
ATOM 5088 C C . TYR B 1 284 ? 0.052 -29.891 -13.461 1 97.19 284 TYR B C 1
ATOM 5090 O O . TYR B 1 284 ? 0.41 -29.328 -12.43 1 97.19 284 TYR B O 1
ATOM 5098 N N . TYR B 1 285 ? 0.721 -29.859 -14.539 1 97.56 285 TYR B N 1
ATOM 5099 C CA . TYR B 1 285 ? 1.976 -29.125 -14.672 1 97.56 285 TYR B CA 1
ATOM 5100 C C . TYR B 1 285 ? 2.246 -28.766 -16.125 1 97.56 285 TYR B C 1
ATOM 5102 O O . TYR B 1 285 ? 2.295 -29.641 -17 1 97.56 285 TYR B O 1
ATOM 5110 N N . THR B 1 286 ? 2.506 -27.5 -16.359 1 96.5 286 THR B N 1
ATOM 5111 C CA . THR B 1 286 ? 2.588 -26.969 -17.719 1 96.5 286 THR B CA 1
ATOM 5112 C C . THR B 1 286 ? 3.859 -27.453 -18.406 1 96.5 286 THR B C 1
ATOM 5114 O O . THR B 1 286 ? 3.965 -27.406 -19.641 1 96.5 286 THR B O 1
ATOM 5117 N N . GLY B 1 287 ? 4.816 -27.953 -17.656 1 95.5 287 GLY B N 1
ATOM 5118 C CA . GLY B 1 287 ? 6.078 -28.391 -18.234 1 95.5 287 GLY B CA 1
ATOM 5119 C C . GLY B 1 287 ? 6.027 -29.797 -18.797 1 95.5 287 GLY B C 1
ATOM 5120 O O . GLY B 1 287 ? 6.969 -30.25 -19.453 1 95.5 287 GLY B O 1
ATOM 5121 N N . LEU B 1 288 ? 4.984 -30.469 -18.562 1 96.12 288 LEU B N 1
ATOM 5122 C CA . LEU B 1 288 ? 4.863 -31.844 -19.047 1 96.12 288 LEU B CA 1
ATOM 5123 C C . LEU B 1 288 ? 4.66 -31.875 -20.562 1 96.12 288 LEU B C 1
ATOM 5125 O O . LEU B 1 288 ? 3.91 -31.047 -21.109 1 96.12 288 LEU B O 1
ATOM 5129 N N . SER B 1 289 ? 5.266 -32.781 -21.188 1 93.06 289 SER B N 1
ATOM 5130 C CA . SER B 1 289 ? 5.207 -32.875 -22.641 1 93.06 289 SER B CA 1
ATOM 5131 C C . SER B 1 289 ? 3.814 -33.281 -23.125 1 93.06 289 SER B C 1
ATOM 5133 O O . SER B 1 289 ? 3.41 -32.969 -24.234 1 93.06 289 SER B O 1
ATOM 5135 N N . ASP B 1 290 ? 3.1 -33.969 -22.328 1 93.38 290 ASP B N 1
ATOM 5136 C CA . ASP B 1 290 ? 1.777 -34.438 -22.703 1 93.38 290 ASP B CA 1
ATOM 5137 C C . ASP B 1 290 ? 0.688 -33.469 -22.266 1 93.38 290 ASP B C 1
ATOM 5139 O O . ASP B 1 290 ? -0.499 -33.812 -22.297 1 93.38 290 ASP B O 1
ATOM 5143 N N . HIS B 1 291 ? 1.098 -32.312 -21.797 1 94 291 HIS B N 1
ATOM 5144 C CA . HIS B 1 291 ? 0.106 -31.297 -21.484 1 94 291 HIS B CA 1
ATOM 5145 C C . HIS B 1 291 ? -0.745 -30.969 -22.719 1 94 291 HIS B C 1
ATOM 5147 O O . HIS B 1 291 ? -0.219 -30.828 -23.812 1 94 291 HIS B O 1
ATOM 5153 N N . PRO B 1 292 ? -2.055 -30.812 -22.516 1 93 292 PRO B N 1
ATOM 5154 C CA . PRO B 1 292 ? -2.945 -30.609 -23.672 1 93 292 PRO B CA 1
ATOM 5155 C C . PRO B 1 292 ? -2.627 -29.328 -24.438 1 93 292 PRO B C 1
ATOM 5157 O O . PRO B 1 292 ? -2.93 -29.234 -25.641 1 93 292 PRO B O 1
ATOM 5160 N N . GLN B 1 293 ? -1.98 -28.375 -23.797 1 95.88 293 GLN B N 1
ATOM 5161 C CA . GLN B 1 293 ? -1.681 -27.094 -24.438 1 95.88 293 GLN B CA 1
ATOM 5162 C C . GLN B 1 293 ? -0.186 -26.953 -24.703 1 95.88 293 GLN B C 1
ATOM 5164 O O . GLN B 1 293 ? 0.355 -25.844 -24.672 1 95.88 293 GLN B O 1
ATOM 5169 N N . ALA B 1 294 ? 0.476 -28.016 -24.938 1 95.12 294 ALA B N 1
ATOM 5170 C CA . ALA B 1 294 ? 1.932 -28.047 -25.047 1 95.12 294 ALA B CA 1
ATOM 5171 C C . ALA B 1 294 ? 2.43 -27.109 -26.141 1 95.12 294 ALA B C 1
ATOM 5173 O O . ALA B 1 294 ? 3.443 -26.422 -25.953 1 95.12 294 ALA B O 1
ATOM 5174 N N . ALA B 1 295 ? 1.779 -27.031 -27.266 1 95.69 295 ALA B N 1
ATOM 5175 C CA . ALA B 1 295 ? 2.205 -26.172 -28.375 1 95.69 295 ALA B CA 1
ATOM 5176 C C . ALA B 1 295 ? 2.125 -24.703 -27.984 1 95.69 295 ALA B C 1
ATOM 5178 O O . ALA B 1 295 ? 3.033 -23.922 -28.281 1 95.69 295 ALA B O 1
ATOM 5179 N N . LEU B 1 296 ? 1.008 -24.328 -27.344 1 96.56 296 LEU B N 1
ATOM 5180 C CA . LEU B 1 296 ? 0.821 -22.953 -26.891 1 96.56 296 LEU B CA 1
ATOM 5181 C C . LEU B 1 296 ? 1.852 -22.594 -25.828 1 96.56 296 LEU B C 1
ATOM 5183 O O . LEU B 1 296 ? 2.395 -21.484 -25.844 1 96.56 296 LEU B O 1
ATOM 5187 N N . ILE B 1 297 ? 2.123 -23.5 -24.938 1 96.69 297 ILE B N 1
ATOM 5188 C CA . ILE B 1 297 ? 3.088 -23.312 -23.859 1 96.69 297 ILE B CA 1
ATOM 5189 C C . ILE B 1 297 ? 4.477 -23.078 -24.453 1 96.69 297 ILE B C 1
ATOM 5191 O O . ILE B 1 297 ? 5.172 -22.125 -24.062 1 96.69 297 ILE B O 1
ATOM 5195 N N . ARG B 1 298 ? 4.848 -23.859 -25.375 1 94.62 298 ARG B N 1
ATOM 5196 C CA . ARG B 1 298 ? 6.145 -23.719 -26.031 1 94.62 298 ARG B CA 1
ATOM 5197 C C . ARG B 1 298 ? 6.27 -22.375 -26.719 1 94.62 298 ARG B C 1
ATOM 5199 O O . ARG B 1 298 ? 7.352 -21.781 -26.766 1 94.62 298 ARG B O 1
ATOM 5206 N N . LYS B 1 299 ? 5.18 -21.906 -27.203 1 95 299 LYS B N 1
ATOM 5207 C CA . LYS B 1 299 ? 5.16 -20.656 -27.953 1 95 299 LYS B CA 1
ATOM 5208 C C . LYS B 1 299 ? 5.309 -19.453 -27.047 1 95 299 LYS B C 1
ATOM 5210 O O . LYS B 1 299 ? 5.961 -18.469 -27.406 1 95 299 LYS B O 1
ATOM 5215 N N . GLN B 1 300 ? 4.734 -19.484 -25.828 1 95.81 300 GLN B N 1
ATOM 5216 C CA . GLN B 1 300 ? 4.637 -18.203 -25.125 1 95.81 300 GLN B CA 1
ATOM 5217 C C . GLN B 1 300 ? 5.293 -18.281 -23.75 1 95.81 300 GLN B C 1
ATOM 5219 O O . GLN B 1 300 ? 5.352 -17.281 -23.031 1 95.81 300 GLN B O 1
ATOM 5224 N N . GLN B 1 301 ? 5.832 -19.453 -23.344 1 95.19 301 GLN B N 1
ATOM 5225 C CA . GLN B 1 301 ? 6.492 -19.594 -22.047 1 95.19 301 GLN B CA 1
ATOM 5226 C C . GLN B 1 301 ? 7.91 -20.141 -22.203 1 95.19 301 GLN B C 1
ATOM 5228 O O . GLN B 1 301 ? 8.219 -20.797 -23.203 1 95.19 301 GLN B O 1
ATOM 5233 N N . ASN B 1 302 ? 8.703 -19.703 -21.219 1 91.38 302 ASN B N 1
ATOM 5234 C CA . ASN B 1 302 ? 10.031 -20.266 -21.062 1 91.38 302 ASN B CA 1
ATOM 5235 C C . ASN B 1 302 ? 10.078 -21.281 -19.922 1 91.38 302 ASN B C 1
ATOM 5237 O O . ASN B 1 302 ? 10.578 -20.984 -18.828 1 91.38 302 ASN B O 1
ATOM 5241 N N . GLY B 1 303 ? 9.469 -22.516 -20.062 1 88.94 303 GLY B N 1
ATOM 5242 C CA . GLY B 1 303 ? 9.43 -23.547 -19.031 1 88.94 303 GLY B CA 1
ATOM 5243 C C . GLY B 1 303 ? 8.039 -23.781 -18.484 1 88.94 303 GLY B C 1
ATOM 5244 O O . GLY B 1 303 ? 7.066 -23.203 -18.953 1 88.94 303 GLY B O 1
ATOM 5245 N N . GLY B 1 304 ? 7.988 -24.703 -17.5 1 93.62 304 GLY B N 1
ATOM 5246 C CA . GLY B 1 304 ? 6.684 -25.156 -17.031 1 93.62 304 GLY B CA 1
ATOM 5247 C C . GLY B 1 304 ? 6.258 -24.484 -15.734 1 93.62 304 GLY B C 1
ATOM 5248 O O . GLY B 1 304 ? 5.148 -24.719 -15.25 1 93.62 304 GLY B O 1
ATOM 5249 N N . GLY B 1 305 ? 7.105 -23.656 -15.133 1 95.12 305 GLY B N 1
ATOM 5250 C CA . GLY B 1 305 ? 6.766 -23 -13.883 1 95.12 305 GLY B CA 1
ATOM 5251 C C . GLY B 1 305 ? 7.184 -23.781 -12.656 1 95.12 305 GLY B C 1
ATOM 5252 O O . GLY B 1 305 ? 7.922 -24.766 -12.773 1 95.12 305 GLY B O 1
ATOM 5253 N N . ILE B 1 306 ? 6.707 -23.312 -11.461 1 96.19 306 ILE B N 1
ATOM 5254 C CA . ILE B 1 306 ? 7.207 -23.859 -10.211 1 96.19 306 ILE B CA 1
ATOM 5255 C C . ILE B 1 306 ? 6.07 -24.547 -9.453 1 96.19 306 ILE B C 1
ATOM 5257 O O . ILE B 1 306 ? 6.289 -25.141 -8.398 1 96.19 306 ILE B O 1
ATOM 5261 N N . VAL B 1 307 ? 4.848 -24.453 -10.008 1 97.56 307 VAL B N 1
ATOM 5262 C CA . VAL B 1 307 ? 3.668 -24.938 -9.312 1 97.56 307 VAL B CA 1
ATOM 5263 C C . VAL B 1 307 ? 3.207 -26.25 -9.945 1 97.56 307 VAL B C 1
ATOM 5265 O O . VAL B 1 307 ? 3.123 -26.359 -11.172 1 97.56 307 VAL B O 1
ATOM 5268 N N . ILE B 1 308 ? 2.973 -27.266 -9.133 1 98.06 308 ILE B N 1
ATOM 5269 C CA . ILE B 1 308 ? 2.395 -28.531 -9.539 1 98.06 308 ILE B CA 1
ATOM 5270 C C . ILE B 1 308 ? 1.097 -28.781 -8.773 1 98.06 308 ILE B C 1
ATOM 5272 O O . ILE B 1 308 ? 1.062 -28.672 -7.547 1 98.06 308 ILE B O 1
ATOM 5276 N N . GLY B 1 309 ? 0.052 -29.031 -9.523 1 97.69 309 GLY B N 1
ATOM 5277 C CA . GLY B 1 309 ? -1.127 -29.625 -8.914 1 97.69 309 GLY B CA 1
ATOM 5278 C C . GLY B 1 309 ? -1.237 -31.109 -9.164 1 97.69 309 GLY B C 1
ATOM 5279 O O . GLY B 1 309 ? -0.898 -31.594 -10.242 1 97.69 309 GLY B O 1
ATOM 5280 N N . PHE B 1 310 ? -1.672 -31.875 -8.156 1 98.31 310 PHE B N 1
ATOM 5281 C CA . PHE B 1 310 ? -1.973 -33.281 -8.391 1 98.31 310 PHE B CA 1
ATOM 5282 C C . PHE B 1 310 ? -3.139 -33.75 -7.52 1 98.31 310 PHE B C 1
ATOM 5284 O O . PHE B 1 310 ? -3.428 -33.125 -6.488 1 98.31 310 PHE B O 1
ATOM 5291 N N . GLU B 1 311 ? -3.803 -34.719 -8.008 1 98.06 311 GLU B N 1
ATOM 5292 C CA . GLU B 1 311 ? -5.008 -35.188 -7.32 1 98.06 311 GLU B CA 1
ATOM 5293 C C . GLU B 1 311 ? -4.812 -36.594 -6.738 1 98.06 311 GLU B C 1
ATOM 5295 O O . GLU B 1 311 ? -4.23 -37.469 -7.387 1 98.06 311 GLU B O 1
ATOM 5300 N N . VAL B 1 312 ? -5.258 -36.719 -5.535 1 98.12 312 VAL B N 1
ATOM 5301 C CA . VAL B 1 312 ? -5.422 -38 -4.883 1 98.12 312 VAL B CA 1
ATOM 5302 C C . VAL B 1 312 ? -6.906 -38.281 -4.652 1 98.12 312 VAL B C 1
ATOM 5304 O O . VAL B 1 312 ? -7.766 -37.562 -5.152 1 98.12 312 VAL B O 1
ATOM 5307 N N . ALA B 1 313 ? -7.242 -39.344 -4.008 1 96.81 313 ALA B N 1
ATOM 5308 C CA . ALA B 1 313 ? -8.586 -39.938 -4.016 1 96.81 313 ALA B CA 1
ATOM 5309 C C . ALA B 1 313 ? -9.609 -38.938 -3.465 1 96.81 313 ALA B C 1
ATOM 5311 O O . ALA B 1 313 ? -10.719 -38.844 -3.986 1 96.81 313 ALA B O 1
ATOM 5312 N N . ASP B 1 314 ? -9.344 -38.344 -2.383 1 96.81 314 ASP B N 1
ATOM 5313 C CA . ASP B 1 314 ? -10.289 -37.5 -1.683 1 96.81 314 ASP B CA 1
ATOM 5314 C C . ASP B 1 314 ? -9.562 -36.594 -0.687 1 96.81 314 ASP B C 1
ATOM 5316 O O . ASP B 1 314 ? -8.336 -36.5 -0.691 1 96.81 314 ASP B O 1
ATOM 5320 N N . GLN B 1 315 ? -10.367 -35.812 0.004 1 96.75 315 GLN B N 1
ATOM 5321 C CA . GLN B 1 315 ? -9.812 -34.875 0.968 1 96.75 315 GLN B CA 1
ATOM 5322 C C . GLN B 1 315 ? -8.961 -35.594 2.014 1 96.75 315 GLN B C 1
ATOM 5324 O O . GLN B 1 315 ? -7.902 -35.094 2.404 1 96.75 315 GLN B O 1
ATOM 5329 N N . GLU B 1 316 ? -9.469 -36.688 2.529 1 96.88 316 GLU B N 1
ATOM 5330 C CA . GLU B 1 316 ? -8.742 -37.438 3.547 1 96.88 316 GLU B CA 1
ATOM 5331 C C . GLU B 1 316 ? -7.352 -37.844 3.049 1 96.88 316 GLU B C 1
ATOM 5333 O O . GLU B 1 316 ? -6.363 -37.688 3.766 1 96.88 316 GLU B O 1
ATOM 5338 N N . ALA B 1 317 ? -7.305 -38.344 1.854 1 97.31 317 ALA B N 1
ATOM 5339 C CA . ALA B 1 317 ? -6.023 -38.719 1.261 1 97.31 317 ALA B CA 1
ATOM 5340 C C . ALA B 1 317 ? -5.113 -37.531 1.091 1 97.31 317 ALA B C 1
ATOM 5342 O O . ALA B 1 317 ? -3.91 -37.594 1.341 1 97.31 317 ALA B O 1
ATOM 5343 N N . ALA B 1 318 ? -5.652 -36.438 0.601 1 97.69 318 ALA B N 1
ATOM 5344 C CA . ALA B 1 318 ? -4.883 -35.188 0.421 1 97.69 318 ALA B CA 1
ATOM 5345 C C . ALA B 1 318 ? -4.301 -34.719 1.747 1 97.69 318 ALA B C 1
ATOM 5347 O O . ALA B 1 318 ? -3.137 -34.312 1.811 1 97.69 318 ALA B O 1
ATOM 5348 N N . TRP B 1 319 ? -5.098 -34.75 2.787 1 97.25 319 TRP B N 1
ATOM 5349 C CA . TRP B 1 319 ? -4.645 -34.312 4.109 1 97.25 319 TRP B CA 1
ATOM 5350 C C . TRP B 1 319 ? -3.531 -35.219 4.617 1 97.25 319 TRP B C 1
ATOM 5352 O O . TRP B 1 319 ? -2.59 -34.75 5.266 1 97.25 319 TRP B O 1
ATOM 5362 N N . LYS B 1 320 ? -3.674 -36.469 4.367 1 96.94 320 LYS B N 1
ATOM 5363 C CA . LYS B 1 320 ? -2.623 -37.406 4.773 1 96.94 320 LYS B CA 1
ATOM 5364 C C . LYS B 1 320 ? -1.291 -37.062 4.117 1 96.94 320 LYS B C 1
ATOM 5366 O O . LYS B 1 320 ? -0.239 -37.125 4.754 1 96.94 320 LYS B O 1
ATOM 5371 N N . VAL B 1 321 ? -1.332 -36.719 2.848 1 97.5 321 VAL B N 1
ATOM 5372 C CA . VAL B 1 321 ? -0.116 -36.344 2.146 1 97.5 321 VAL B CA 1
ATOM 5373 C C . VAL B 1 321 ? 0.461 -35.062 2.785 1 97.5 321 VAL B C 1
ATOM 5375 O O . VAL B 1 321 ? 1.644 -35.031 3.133 1 97.5 321 VAL B O 1
ATOM 5378 N N . VAL B 1 322 ? -0.352 -34 2.965 1 97.31 322 VAL B N 1
ATOM 5379 C CA . VAL B 1 322 ? 0.072 -32.719 3.523 1 97.31 322 VAL B CA 1
ATOM 5380 C C . VAL B 1 322 ? 0.649 -32.938 4.922 1 97.31 322 VAL B C 1
ATOM 5382 O O . VAL B 1 322 ? 1.68 -32.375 5.27 1 97.31 322 VAL B O 1
ATOM 5385 N N . ASP B 1 323 ? -0.001 -33.781 5.699 1 97 323 ASP B N 1
ATOM 5386 C CA . ASP B 1 323 ? 0.438 -34.031 7.07 1 97 323 ASP B CA 1
ATOM 5387 C C . ASP B 1 323 ? 1.695 -34.906 7.094 1 97 323 ASP B C 1
ATOM 5389 O O . ASP B 1 323 ? 2.455 -34.875 8.062 1 97 323 ASP B O 1
ATOM 5393 N N . GLY B 1 324 ? 1.872 -35.656 6.066 1 95.69 324 GLY B N 1
ATOM 5394 C CA . GLY B 1 324 ? 2.908 -36.656 6.059 1 95.69 324 GLY B CA 1
ATOM 5395 C C . GLY B 1 324 ? 4.266 -36.125 5.633 1 95.69 324 GLY B C 1
ATOM 5396 O O . GLY B 1 324 ? 5.293 -36.75 5.918 1 95.69 324 GLY B O 1
ATOM 5397 N N . VAL B 1 325 ? 4.297 -35.031 4.906 1 95.12 325 VAL B N 1
ATOM 5398 C CA . VAL B 1 325 ? 5.574 -34.5 4.418 1 95.12 325 VAL B CA 1
ATOM 5399 C C . VAL B 1 325 ? 6.414 -34 5.594 1 95.12 325 VAL B C 1
ATOM 5401 O O . VAL B 1 325 ? 5.871 -33.562 6.602 1 95.12 325 VAL B O 1
ATOM 5404 N N . GLU B 1 326 ? 7.746 -34.062 5.465 1 91.25 326 GLU B N 1
ATOM 5405 C CA . GLU B 1 3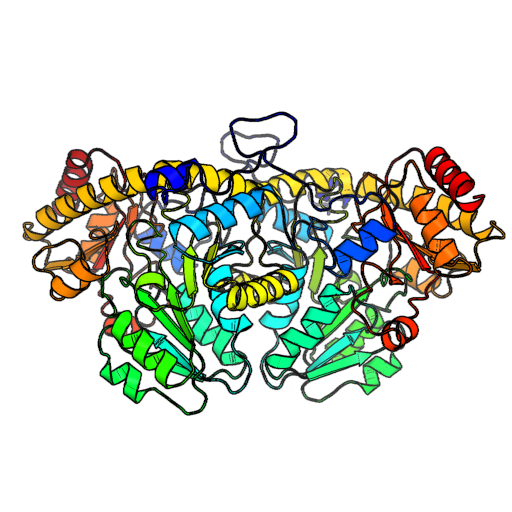26 ? 8.68 -33.656 6.512 1 91.25 326 GLU B CA 1
ATOM 5406 C C . GLU B 1 326 ? 9.602 -32.562 6.035 1 91.25 326 GLU B C 1
ATOM 5408 O O . GLU B 1 326 ? 10.195 -31.828 6.848 1 91.25 326 GLU B O 1
ATOM 5413 N N . LEU B 1 327 ? 9.742 -32.5 4.734 1 92.06 327 LEU B N 1
ATOM 5414 C CA . LEU B 1 327 ? 10.648 -31.516 4.156 1 92.06 327 LEU B CA 1
ATOM 5415 C C . LEU B 1 327 ? 9.875 -30.328 3.586 1 92.06 327 LEU B C 1
ATOM 5417 O O . LEU B 1 327 ? 10.258 -29.172 3.791 1 92.06 327 LEU B O 1
ATOM 5421 N N . PHE B 1 328 ? 8.75 -30.578 2.807 1 95 328 PHE B N 1
ATOM 5422 C CA . PHE B 1 328 ? 7.91 -29.516 2.283 1 95 328 PHE B CA 1
ATOM 5423 C C . PHE B 1 328 ? 7.355 -28.656 3.418 1 95 328 PHE B C 1
ATOM 5425 O O . PHE B 1 328 ? 6.887 -29.188 4.426 1 95 328 PHE B O 1
ATOM 5432 N N . SER B 1 329 ? 7.508 -27.328 3.277 1 94.5 329 SER B N 1
ATOM 5433 C CA . SER B 1 329 ? 6.828 -26.438 4.219 1 94.5 329 SER B CA 1
ATOM 5434 C C . SER B 1 329 ? 5.32 -26.453 3.996 1 94.5 329 SER B C 1
ATOM 5436 O O . SER B 1 329 ? 4.852 -26.297 2.867 1 94.5 329 SER B O 1
ATOM 5438 N N . ARG B 1 330 ? 4.555 -26.656 5.047 1 95.25 330 ARG B N 1
ATOM 5439 C CA . ARG B 1 330 ? 3.1 -26.547 4.984 1 95.25 330 ARG B CA 1
ATOM 5440 C C . ARG B 1 330 ? 2.658 -25.094 5.035 1 95.25 330 ARG B C 1
ATOM 5442 O O . ARG B 1 330 ? 2.414 -24.547 6.117 1 95.25 330 ARG B O 1
ATOM 5449 N N . THR B 1 331 ? 2.52 -24.5 3.934 1 94 331 THR B N 1
ATOM 5450 C CA . THR B 1 331 ? 2.094 -23.125 3.746 1 94 331 THR B CA 1
ATOM 5451 C C . THR B 1 331 ? 1.586 -22.906 2.324 1 94 331 THR B C 1
ATOM 5453 O O . THR B 1 331 ? 1.877 -23.688 1.425 1 94 331 THR B O 1
ATOM 5456 N N . ALA B 1 332 ? 0.843 -21.906 2.127 1 92.12 332 ALA B N 1
ATOM 5457 C CA . ALA B 1 332 ? 0.179 -21.703 0.841 1 92.12 332 ALA B CA 1
ATOM 5458 C C . ALA B 1 332 ? 0.993 -20.781 -0.059 1 92.12 332 ALA B C 1
ATOM 5460 O O . ALA B 1 332 ? 0.665 -20.609 -1.234 1 92.12 332 ALA B O 1
ATOM 5461 N N . ASN B 1 333 ? 2.045 -20.172 0.417 1 89.81 333 ASN B N 1
ATOM 5462 C CA . ASN B 1 333 ? 2.844 -19.266 -0.399 1 89.81 333 ASN B CA 1
ATOM 5463 C C . ASN B 1 333 ? 3.562 -20.016 -1.522 1 89.81 333 ASN B C 1
ATOM 5465 O O . ASN B 1 333 ? 3.592 -21.234 -1.538 1 89.81 333 ASN B O 1
ATOM 5469 N N . LEU B 1 334 ? 4.051 -19.266 -2.516 1 93.38 334 LEU B N 1
ATOM 5470 C CA . LEU B 1 334 ? 4.781 -19.859 -3.627 1 93.38 334 LEU B CA 1
ATOM 5471 C C . LEU B 1 334 ? 5.984 -19 -4.008 1 93.38 334 LEU B C 1
ATOM 5473 O O . LEU B 1 334 ? 6.078 -17.844 -3.598 1 93.38 334 LEU B O 1
ATOM 5477 N N . GLY B 1 335 ? 6.875 -19.609 -4.727 1 93.38 335 GLY B N 1
ATOM 5478 C CA . GLY B 1 335 ? 7.992 -18.891 -5.32 1 93.38 335 GLY B CA 1
ATOM 5479 C C . GLY B 1 335 ? 9.18 -18.766 -4.387 1 93.38 335 GLY B C 1
ATOM 5480 O O . GLY B 1 335 ? 10.164 -18.094 -4.715 1 93.38 335 GLY B O 1
ATOM 5481 N N . ASP B 1 336 ? 9.148 -19.438 -3.229 1 94.06 336 ASP B N 1
ATOM 5482 C CA . ASP B 1 336 ? 10.25 -19.469 -2.268 1 94.06 336 ASP B CA 1
ATOM 5483 C C . ASP B 1 336 ? 11.305 -20.484 -2.672 1 94.06 336 ASP B C 1
ATOM 5485 O O . ASP B 1 336 ? 11.023 -21.406 -3.445 1 94.06 336 ASP B O 1
ATOM 5489 N N . VAL B 1 337 ? 12.609 -20.266 -2.203 1 92.31 337 VAL B N 1
ATOM 5490 C CA . VAL B 1 337 ? 13.648 -21.266 -2.439 1 92.31 337 VAL B CA 1
ATOM 5491 C C . VAL B 1 337 ? 13.305 -22.562 -1.701 1 92.31 337 VAL B C 1
ATOM 5493 O O . VAL B 1 337 ? 13.836 -23.625 -2.014 1 92.31 337 VAL B O 1
ATOM 5496 N N . ARG B 1 338 ? 12.406 -22.531 -0.714 1 93.44 338 ARG B N 1
ATOM 5497 C CA . ARG B 1 338 ? 11.891 -23.688 -0.011 1 93.44 338 ARG B CA 1
ATOM 5498 C C . ARG B 1 338 ? 10.625 -24.219 -0.681 1 93.44 338 ARG B C 1
ATOM 5500 O O . ARG B 1 338 ? 9.734 -23.453 -1.038 1 93.44 338 ARG B O 1
ATOM 5507 N N . SER B 1 339 ? 10.523 -25.422 -0.825 1 95.19 339 SER B N 1
ATOM 5508 C CA . SER B 1 339 ? 9.336 -26.047 -1.383 1 95.19 339 SER B CA 1
ATOM 5509 C C . SER B 1 339 ? 8.172 -26.016 -0.395 1 95.19 339 SER B C 1
ATOM 5511 O O . SER B 1 339 ? 8.367 -26.203 0.809 1 95.19 339 SER B O 1
ATOM 5513 N N . THR B 1 340 ? 6.961 -25.75 -0.971 1 96.56 340 THR B N 1
ATOM 5514 C CA . THR B 1 340 ? 5.785 -25.656 -0.114 1 96.56 340 THR B CA 1
ATOM 5515 C C . THR B 1 340 ? 4.668 -26.562 -0.614 1 96.56 340 THR B C 1
ATOM 5517 O O . THR B 1 340 ? 4.672 -26.969 -1.776 1 96.56 340 THR B O 1
ATOM 5520 N N . ILE B 1 341 ? 3.77 -26.969 0.287 1 96.56 341 ILE B N 1
ATOM 5521 C CA . ILE B 1 341 ? 2.643 -27.844 -0.014 1 96.56 341 ILE B CA 1
ATOM 5522 C C . ILE B 1 341 ? 1.384 -27.328 0.672 1 96.56 341 ILE B C 1
ATOM 5524 O O . ILE B 1 341 ? 1.443 -26.828 1.802 1 96.56 341 ILE B O 1
ATOM 5528 N N . THR B 1 342 ? 0.282 -27.375 -0.027 1 96.44 342 THR B N 1
ATOM 5529 C CA . THR B 1 342 ? -0.992 -26.953 0.554 1 96.44 342 THR B CA 1
ATOM 5530 C C . THR B 1 342 ? -2.146 -27.734 -0.071 1 96.44 342 THR B C 1
ATOM 5532 O O . THR B 1 342 ? -1.965 -28.422 -1.08 1 96.44 342 THR B O 1
ATOM 5535 N N . HIS B 1 343 ? -3.275 -27.766 0.632 1 97.12 343 HIS B N 1
ATOM 5536 C CA . HIS B 1 343 ? -4.535 -28.344 0.171 1 97.12 343 HIS B CA 1
ATOM 5537 C C . HIS B 1 343 ? -5.543 -27.25 -0.173 1 97.12 343 HIS B C 1
ATOM 5539 O O . HIS B 1 343 ? -6.324 -26.828 0.684 1 97.12 343 HIS B O 1
ATOM 5545 N N . PRO B 1 344 ? -5.648 -26.906 -1.497 1 94.5 344 PRO B N 1
ATOM 5546 C CA . PRO B 1 344 ? -6.426 -25.734 -1.908 1 94.5 344 PRO B CA 1
ATOM 5547 C C . PRO B 1 344 ? -7.883 -25.797 -1.458 1 94.5 344 PRO B C 1
ATOM 5549 O O . PRO B 1 344 ? -8.461 -24.781 -1.059 1 94.5 344 PRO B O 1
ATOM 5552 N N . TRP B 1 345 ? -8.492 -26.922 -1.456 1 94 345 TRP B N 1
ATOM 5553 C CA . TRP B 1 345 ? -9.914 -27.094 -1.149 1 94 345 TRP B CA 1
ATOM 5554 C C . TRP B 1 345 ? -10.234 -26.547 0.241 1 94 345 TRP B C 1
ATOM 5556 O O . TRP B 1 345 ? -11.297 -25.969 0.458 1 94 345 TRP B O 1
ATOM 5566 N N . THR B 1 346 ? -9.32 -26.688 1.189 1 93.62 346 THR B N 1
ATOM 5567 C CA . THR B 1 346 ? -9.617 -26.312 2.566 1 93.62 346 THR B CA 1
ATOM 5568 C C . THR B 1 346 ? -8.805 -25.094 2.988 1 93.62 346 THR B C 1
ATOM 5570 O O . THR B 1 346 ? -8.867 -24.656 4.141 1 93.62 346 THR B O 1
ATOM 5573 N N . THR B 1 347 ? -7.957 -24.531 2.137 1 92.88 347 THR B N 1
ATOM 5574 C CA . THR B 1 347 ? -7.125 -23.391 2.488 1 92.88 347 THR B CA 1
ATOM 5575 C C . THR B 1 347 ? -7.375 -22.234 1.532 1 92.88 347 THR B C 1
ATOM 5577 O O . THR B 1 347 ? -8.344 -21.484 1.686 1 92.88 347 THR B O 1
ATOM 5580 N N . THR B 1 348 ? -6.598 -22.094 0.489 1 86.81 348 THR B N 1
ATOM 5581 C CA . THR B 1 348 ? -6.586 -20.938 -0.403 1 86.81 348 THR B CA 1
ATOM 5582 C C . THR B 1 348 ? -7.949 -20.75 -1.056 1 86.81 348 THR B C 1
ATOM 5584 O O . THR B 1 348 ? -8.328 -19.625 -1.397 1 86.81 348 THR B O 1
ATOM 5587 N N . HIS B 1 349 ? -8.656 -21.766 -1.271 1 85.56 349 HIS B N 1
ATOM 5588 C CA . HIS B 1 349 ? -9.977 -21.688 -1.883 1 85.56 349 HIS B CA 1
ATOM 5589 C C . HIS B 1 349 ? -11.07 -22.078 -0.894 1 85.56 349 HIS B C 1
ATOM 5591 O O . HIS B 1 349 ? -12.203 -22.344 -1.291 1 85.56 349 HIS B O 1
ATOM 5597 N N . GLY B 1 350 ? -10.742 -22.125 0.334 1 83.88 350 GLY B N 1
ATOM 5598 C CA . GLY B 1 350 ? -11.633 -22.609 1.379 1 83.88 350 GLY B CA 1
ATOM 5599 C C . GLY B 1 350 ? -12.898 -21.781 1.515 1 83.88 350 GLY B C 1
ATOM 5600 O O . GLY B 1 350 ? -13.938 -22.281 1.941 1 83.88 350 GLY B O 1
ATOM 5601 N N . ARG B 1 351 ? -12.867 -20.531 1.161 1 77.69 351 ARG B N 1
ATOM 5602 C CA . ARG B 1 351 ? -13.992 -19.625 1.396 1 77.69 351 ARG B CA 1
ATOM 5603 C C . ARG B 1 351 ? -15 -19.703 0.256 1 77.69 351 ARG B C 1
ATOM 5605 O O . ARG B 1 351 ? -16.109 -19.156 0.364 1 77.69 351 ARG B O 1
ATOM 5612 N N . MET B 1 352 ? -14.641 -20.359 -0.769 1 79.56 352 MET B N 1
ATOM 5613 C CA . MET B 1 352 ? -15.562 -20.547 -1.89 1 79.56 352 MET B CA 1
ATOM 5614 C C . MET B 1 352 ? -16.594 -21.625 -1.58 1 79.56 352 MET B C 1
ATOM 5616 O O . MET B 1 352 ? -16.297 -22.562 -0.826 1 79.56 352 MET B O 1
ATOM 5620 N N . GLN B 1 353 ? -17.75 -21.469 -2.168 1 84.81 353 GLN B N 1
ATOM 5621 C CA . GLN B 1 353 ? -18.75 -22.531 -2.053 1 84.81 353 GLN B CA 1
ATOM 5622 C C . GLN B 1 353 ? -18.312 -23.781 -2.814 1 84.81 353 GLN B C 1
ATOM 5624 O O . GLN B 1 353 ? -17.641 -23.672 -3.842 1 84.81 353 GLN B O 1
ATOM 5629 N N . PRO B 1 354 ? -18.688 -24.938 -2.229 1 90 354 PRO B N 1
ATOM 5630 C CA . PRO B 1 354 ? -18.25 -26.188 -2.871 1 90 354 PRO B CA 1
ATOM 5631 C C . PRO B 1 354 ? -18.578 -26.219 -4.363 1 90 354 PRO B C 1
ATOM 5633 O O . PRO B 1 354 ? -17.766 -26.672 -5.168 1 90 354 PRO B O 1
ATOM 5636 N N . GLU B 1 355 ? -19.719 -25.75 -4.73 1 88.38 355 GLU B N 1
ATOM 5637 C CA . GLU B 1 355 ? -20.125 -25.766 -6.133 1 88.38 355 GLU B CA 1
ATOM 5638 C C . GLU B 1 355 ? -19.203 -24.891 -6.984 1 88.38 355 GLU B C 1
ATOM 5640 O O . GLU B 1 355 ? -18.875 -25.25 -8.109 1 88.38 355 GLU B O 1
ATOM 5645 N N . GLU B 1 356 ? -18.797 -23.766 -6.469 1 81.94 356 GLU B N 1
ATOM 5646 C CA . GLU B 1 356 ? -17.891 -22.859 -7.172 1 81.94 356 GLU B CA 1
ATOM 5647 C C . GLU B 1 356 ? -16.5 -23.469 -7.32 1 81.94 356 GLU B C 1
ATOM 5649 O O . GLU B 1 356 ? -15.844 -23.312 -8.352 1 81.94 356 GLU B O 1
ATOM 5654 N N . LYS B 1 357 ? -16.062 -24.188 -6.238 1 87.69 357 LYS B N 1
ATOM 5655 C CA . LYS B 1 357 ? -14.781 -24.875 -6.285 1 87.69 357 LYS B CA 1
ATOM 5656 C C . LYS B 1 357 ? -14.75 -25.922 -7.387 1 87.69 357 LYS B C 1
ATOM 5658 O O . LYS B 1 357 ? -13.82 -25.969 -8.195 1 87.69 357 LYS B O 1
ATOM 5663 N N . LEU B 1 358 ? -15.82 -26.656 -7.41 1 88.81 358 LEU B N 1
ATOM 5664 C CA . LEU B 1 358 ? -15.906 -27.734 -8.398 1 88.81 358 LEU B CA 1
ATOM 5665 C C . LEU B 1 358 ? -15.984 -27.156 -9.812 1 88.81 358 LEU B C 1
ATOM 5667 O O . LEU B 1 358 ? -15.375 -27.703 -10.734 1 88.81 358 LEU B O 1
ATOM 5671 N N . ALA B 1 359 ? -16.672 -26.016 -9.938 1 82.19 359 ALA B N 1
ATOM 5672 C CA . ALA B 1 359 ? -16.766 -25.344 -11.227 1 82.19 359 ALA B CA 1
ATOM 5673 C C . ALA B 1 359 ? -15.398 -24.844 -11.688 1 82.19 359 ALA B C 1
ATOM 5675 O O . ALA B 1 359 ? -15.117 -24.797 -12.891 1 82.19 359 ALA B O 1
ATOM 5676 N N . ALA B 1 360 ? -14.578 -24.547 -10.758 1 81.25 360 ALA B N 1
ATOM 5677 C CA . ALA B 1 360 ? -13.227 -24.078 -11.055 1 81.25 360 ALA B CA 1
ATOM 5678 C C . ALA B 1 360 ? -12.242 -25.25 -11.109 1 81.25 360 ALA B C 1
ATOM 5680 O O . ALA B 1 360 ? -11.031 -25.047 -11.172 1 81.25 360 ALA B O 1
ATOM 5681 N N . ASN B 1 361 ? -12.758 -26.484 -10.961 1 87.69 361 ASN B N 1
ATOM 5682 C CA . ASN B 1 361 ? -12 -27.719 -11.023 1 87.69 361 ASN B CA 1
ATOM 5683 C C . ASN B 1 361 ? -11.094 -27.891 -9.812 1 87.69 361 ASN B C 1
ATOM 5685 O O . ASN B 1 361 ? -10.031 -28.516 -9.906 1 87.69 361 ASN B O 1
ATOM 5689 N N . ILE B 1 362 ? -11.445 -27.219 -8.773 1 91.62 362 ILE B N 1
ATOM 5690 C CA . ILE B 1 362 ? -10.789 -27.438 -7.488 1 91.62 362 ILE B CA 1
ATOM 5691 C C . ILE B 1 362 ? -11.477 -28.594 -6.754 1 91.62 362 ILE B C 1
ATOM 5693 O O . ILE B 1 362 ? -12.547 -28.406 -6.168 1 91.62 362 ILE B O 1
ATOM 5697 N N . ARG B 1 363 ? -10.852 -29.703 -6.719 1 95.06 363 ARG B N 1
ATOM 5698 C CA . ARG B 1 363 ? -11.445 -30.922 -6.164 1 95.06 363 ARG B CA 1
ATOM 5699 C C . ARG B 1 363 ? -10.898 -31.203 -4.77 1 95.06 363 ARG B C 1
ATOM 5701 O O . ARG B 1 363 ? -9.82 -30.734 -4.41 1 95.06 363 ARG B O 1
ATOM 5708 N N . PRO B 1 364 ? -11.641 -31.984 -3.99 1 96.31 364 PRO B N 1
ATOM 5709 C CA . PRO B 1 364 ? -11.234 -32.25 -2.611 1 96.31 364 PRO B CA 1
ATOM 5710 C C . PRO B 1 364 ? -9.898 -32.969 -2.523 1 96.31 364 PRO B C 1
ATOM 5712 O O . PRO B 1 364 ? -9.195 -32.875 -1.515 1 96.31 364 PRO B O 1
ATOM 5715 N N . GLY B 1 365 ? -9.562 -33.688 -3.555 1 97.62 365 GLY B N 1
ATOM 5716 C CA . GLY B 1 365 ? -8.32 -34.438 -3.52 1 97.62 365 GLY B CA 1
ATOM 5717 C C . GLY B 1 365 ? -7.145 -33.688 -4.105 1 97.62 365 GLY B C 1
ATOM 5718 O O . GLY B 1 365 ? -6.039 -34.219 -4.199 1 97.62 365 GLY B O 1
ATOM 5719 N N . LEU B 1 366 ? -7.328 -32.406 -4.43 1 97.62 366 LEU B N 1
ATOM 5720 C CA . LEU B 1 366 ? -6.301 -31.594 -5.086 1 97.62 366 LEU B CA 1
ATOM 5721 C C . LEU B 1 366 ? -5.246 -31.141 -4.086 1 97.62 366 LEU B C 1
ATOM 5723 O O . LEU B 1 366 ? -5.582 -30.594 -3.033 1 97.62 366 LEU B O 1
ATOM 5727 N N . VAL B 1 367 ? -3.969 -31.422 -4.34 1 98.19 367 VAL B N 1
ATOM 5728 C CA . VAL B 1 367 ? -2.811 -30.938 -3.592 1 98.19 367 VAL B CA 1
ATOM 5729 C C . VAL B 1 367 ? -1.959 -30.031 -4.484 1 98.19 367 VAL B C 1
ATOM 5731 O O . VAL B 1 367 ? -1.782 -30.312 -5.672 1 98.19 367 VAL B O 1
ATOM 5734 N N . ARG B 1 368 ? -1.516 -28.953 -3.973 1 98 368 ARG B N 1
ATOM 5735 C CA . ARG B 1 368 ? -0.678 -28.031 -4.734 1 98 368 ARG B CA 1
ATOM 5736 C C . ARG B 1 368 ? 0.725 -27.953 -4.145 1 98 368 ARG B C 1
ATOM 5738 O O . ARG B 1 368 ? 0.885 -27.75 -2.938 1 98 368 ARG B O 1
ATOM 5745 N N . LEU B 1 369 ? 1.693 -28.094 -4.953 1 98.06 369 LEU B N 1
ATOM 5746 C CA . LEU B 1 369 ? 3.092 -27.891 -4.59 1 98.06 369 LEU B CA 1
ATOM 5747 C C . LEU B 1 369 ? 3.635 -26.609 -5.223 1 98.06 369 LEU B C 1
ATOM 5749 O O . LEU B 1 369 ? 3.236 -26.25 -6.332 1 98.06 369 LEU B O 1
ATOM 5753 N N . SER B 1 370 ? 4.441 -25.891 -4.559 1 97.94 370 SER B N 1
ATOM 5754 C CA . SER B 1 370 ? 5.41 -24.953 -5.117 1 97.94 370 SER B CA 1
ATOM 5755 C C . SER B 1 370 ? 6.84 -25.438 -4.898 1 97.94 370 SER B C 1
ATOM 5757 O O . SER B 1 370 ? 7.305 -25.5 -3.758 1 97.94 370 SER B O 1
ATOM 5759 N N . VAL B 1 371 ? 7.527 -25.688 -5.949 1 97.56 371 VAL B N 1
ATOM 5760 C CA . VAL B 1 371 ? 8.789 -26.422 -5.871 1 97.56 371 VAL B CA 1
ATOM 5761 C C . VAL B 1 371 ? 9.945 -25.438 -5.699 1 97.56 371 VAL B C 1
ATOM 5763 O O . VAL B 1 371 ? 10.023 -24.438 -6.41 1 97.56 371 VAL B O 1
ATOM 5766 N N . GLY B 1 372 ? 10.836 -25.734 -4.766 1 96.19 372 GLY B N 1
ATOM 5767 C CA . GLY B 1 372 ? 11.984 -24.891 -4.453 1 96.19 372 GLY B CA 1
ATOM 5768 C C . GLY B 1 372 ? 13.289 -25.438 -5.004 1 96.19 372 GLY B C 1
ATOM 5769 O O . GLY B 1 372 ? 13.32 -26 -6.102 1 96.19 372 GLY B O 1
ATOM 5770 N N . LEU B 1 373 ? 14.398 -25.141 -4.25 1 94.62 373 LEU B N 1
ATOM 5771 C CA . LEU B 1 373 ? 15.734 -25.406 -4.777 1 94.62 373 LEU B CA 1
ATOM 5772 C C . LEU B 1 373 ? 16.406 -26.531 -4.012 1 94.62 373 LEU B C 1
ATOM 5774 O O . LEU B 1 373 ? 17.594 -26.812 -4.223 1 94.62 373 LEU B O 1
ATOM 5778 N N . GLU B 1 374 ? 15.711 -27.172 -3.104 1 92.62 374 GLU B N 1
ATOM 5779 C CA . GLU B 1 374 ? 16.281 -28.328 -2.42 1 92.62 374 GLU B CA 1
ATOM 5780 C C . GLU B 1 374 ? 16.703 -29.406 -3.414 1 92.62 374 GLU B C 1
ATOM 5782 O O . GLU B 1 374 ? 16.281 -29.391 -4.57 1 92.62 374 GLU B O 1
ATOM 5787 N N . TYR B 1 375 ? 17.578 -30.297 -2.904 1 92.44 375 TYR B N 1
ATOM 5788 C CA . TYR B 1 375 ? 17.922 -31.422 -3.754 1 92.44 375 TYR B CA 1
ATOM 5789 C C . TYR B 1 375 ? 16.656 -32.188 -4.156 1 92.44 375 TYR B C 1
ATOM 5791 O O . TYR B 1 375 ? 15.914 -32.656 -3.295 1 92.44 375 TYR B O 1
ATOM 5799 N N . VAL B 1 376 ? 16.453 -32.312 -5.457 1 96.25 376 VAL B N 1
ATOM 5800 C CA . VAL B 1 376 ? 15.195 -32.812 -5.992 1 96.25 376 VAL B CA 1
ATOM 5801 C C . VAL B 1 376 ? 14.945 -34.219 -5.516 1 96.25 376 VAL B C 1
ATOM 5803 O O . VAL B 1 376 ? 13.805 -34.625 -5.266 1 96.25 376 VAL B O 1
ATOM 5806 N N . GLY B 1 377 ? 15.961 -35.062 -5.395 1 95.38 377 GLY B N 1
ATOM 5807 C CA . GLY B 1 377 ? 15.805 -36.406 -4.867 1 95.38 377 GLY B CA 1
ATOM 5808 C C . GLY B 1 377 ? 15.227 -36.438 -3.467 1 95.38 377 GLY B C 1
ATOM 5809 O O . GLY B 1 377 ? 14.438 -37.312 -3.135 1 95.38 377 GLY B O 1
ATOM 5810 N N . ASP B 1 378 ? 15.633 -35.438 -2.615 1 95.94 378 ASP B N 1
ATOM 5811 C CA . ASP B 1 378 ? 15.086 -35.344 -1.264 1 95.94 378 ASP B CA 1
ATOM 5812 C C . ASP B 1 378 ? 13.602 -34.969 -1.292 1 95.94 378 ASP B C 1
ATOM 5814 O O . ASP B 1 378 ? 12.82 -35.469 -0.47 1 95.94 378 ASP B O 1
ATOM 5818 N N . LEU B 1 379 ? 13.211 -34.125 -2.199 1 96.81 379 LEU B N 1
ATOM 5819 C CA . LEU B 1 379 ? 11.812 -33.75 -2.342 1 96.81 379 LEU B CA 1
ATOM 5820 C C . LEU B 1 379 ? 10.961 -34.938 -2.77 1 96.81 379 LEU B C 1
ATOM 5822 O O . LEU B 1 379 ? 9.875 -35.156 -2.227 1 96.81 379 LEU B O 1
ATOM 5826 N N . ILE B 1 380 ? 11.469 -35.688 -3.707 1 97.5 380 ILE B N 1
ATOM 5827 C CA . ILE B 1 380 ? 10.75 -36.875 -4.195 1 97.5 380 ILE B CA 1
ATOM 5828 C C . ILE B 1 380 ? 10.633 -37.906 -3.08 1 97.5 380 ILE B C 1
ATOM 5830 O O . ILE B 1 380 ? 9.562 -38.5 -2.877 1 97.5 380 ILE B O 1
ATOM 5834 N N . ASP B 1 381 ? 11.703 -38.094 -2.307 1 96.19 381 ASP B N 1
ATOM 5835 C CA . ASP B 1 381 ? 11.672 -39.031 -1.188 1 96.19 381 ASP B CA 1
ATOM 5836 C C . ASP B 1 381 ? 10.648 -38.594 -0.139 1 96.19 381 ASP B C 1
ATOM 5838 O O . ASP B 1 381 ? 9.984 -39.438 0.462 1 96.19 381 ASP B O 1
ATOM 5842 N N . ASP B 1 382 ? 10.586 -37.344 0.088 1 96.62 382 ASP B N 1
ATOM 5843 C CA . ASP B 1 382 ? 9.617 -36.812 1.039 1 96.62 382 ASP B CA 1
ATOM 5844 C C . ASP B 1 382 ? 8.188 -37.125 0.592 1 96.62 382 ASP B C 1
ATOM 5846 O O . ASP B 1 382 ? 7.375 -37.594 1.38 1 96.62 382 ASP B O 1
ATOM 5850 N N . LEU B 1 383 ? 7.848 -36.875 -0.646 1 97.88 383 LEU B N 1
ATOM 5851 C CA . LEU B 1 383 ? 6.527 -37.156 -1.199 1 97.88 383 LEU B CA 1
ATOM 5852 C C . LEU B 1 383 ? 6.238 -38.656 -1.207 1 97.88 383 LEU B C 1
ATOM 5854 O O . LEU B 1 383 ? 5.109 -39.062 -0.947 1 97.88 383 LEU B O 1
ATOM 5858 N N . LYS B 1 384 ? 7.273 -39.406 -1.556 1 97.19 384 LYS B N 1
ATOM 5859 C CA . LYS B 1 384 ? 7.125 -40.844 -1.603 1 97.19 384 LYS B CA 1
ATOM 5860 C C . LYS B 1 384 ? 6.664 -41.406 -0.255 1 97.19 384 LYS B C 1
ATOM 5862 O O . LYS B 1 384 ? 5.695 -42.156 -0.187 1 97.19 384 LYS B O 1
ATOM 5867 N N . GLN B 1 385 ? 7.355 -41.031 0.747 1 96.38 385 GLN B N 1
ATOM 5868 C CA . GLN B 1 385 ? 6.988 -41.531 2.07 1 96.38 385 GLN B CA 1
ATOM 5869 C C . GLN B 1 385 ? 5.629 -40.969 2.504 1 96.38 385 GLN B C 1
ATOM 5871 O O . GLN B 1 385 ? 4.875 -41.656 3.203 1 96.38 385 GLN B O 1
ATOM 5876 N N . ALA B 1 386 ? 5.277 -39.75 2.156 1 96.19 386 ALA B N 1
ATOM 5877 C CA . ALA B 1 386 ? 3.99 -39.156 2.516 1 96.19 386 ALA B CA 1
ATOM 5878 C C . ALA B 1 386 ? 2.844 -39.875 1.806 1 96.19 386 ALA B C 1
ATOM 5880 O O . ALA B 1 386 ? 1.774 -40.094 2.387 1 96.19 386 ALA B O 1
ATOM 5881 N N . LEU B 1 387 ? 3.029 -40.281 0.573 1 96.44 387 LEU B N 1
ATOM 5882 C CA . LEU B 1 387 ? 2.012 -40.938 -0.23 1 96.44 387 LEU B CA 1
ATOM 5883 C C . LEU B 1 387 ? 1.83 -42.375 0.222 1 96.44 387 LEU B C 1
ATOM 5885 O O . LEU B 1 387 ? 0.776 -43 -0.007 1 96.44 387 LEU B O 1
ATOM 5889 N N . ALA B 1 388 ? 2.83 -42.906 0.817 1 92.56 388 ALA B N 1
ATOM 5890 C CA . ALA B 1 388 ? 2.791 -44.312 1.238 1 92.56 388 ALA B CA 1
ATOM 5891 C C . ALA B 1 388 ? 2.021 -44.469 2.547 1 92.56 388 ALA B C 1
ATOM 5893 O O . ALA B 1 388 ? 1.604 -45.562 2.898 1 92.56 388 ALA B O 1
ATOM 5894 N N . ARG B 1 389 ? 1.804 -43.406 3.314 1 85.81 389 ARG B N 1
ATOM 5895 C CA . ARG B 1 389 ? 1.103 -43.469 4.594 1 85.81 389 ARG B CA 1
ATOM 5896 C C . ARG B 1 389 ? -0.397 -43.656 4.387 1 85.81 389 ARG B C 1
ATOM 5898 O O . ARG B 1 389 ? -0.96 -43.156 3.404 1 85.81 389 ARG B O 1
#

Organism: Neisseria meningitidis serogroup B (strain ATCC BAA-335 / MC58) (NCBI:txid122586)

Foldseek 3Di:
DPDQDDLLCLLQPWLADDDPVRDPARDQDPDFADDAPDDVRVVCPVVVVDDDTGGVLQHDSLLRSLFRSLQSLLVFPTKAKFQALVLQVVLVDPLFDAAPAEEEEELQAQLVSVCCCVPPVVVRNYHYHYDHQADLVRVVVRDDLRYAEYEYEAPGPPQHNGHQLLSVLCVQVVSNHAYEYEDAQQRSQWFNSVVSRHAKYKYWLCAQLLQANDHTMIMIGHYPVSVVSSSVVSSVVSRGHRSVVSSSSSVSSSCSNVWWVLLLVLQAVLQVVLVPDPQWDDKRWLQDCPPPCVVSSVVGTDGTTQKMKIFGDFLVLQVLLLVQFDQADDDDGANYLGKHKYQCCCPSVNVDDPVSCVVSVRGRRMMMMGGHNPDSVSVNVRSVRSNVD/DPDLDDLLCLLAPWLADDDPVRDPARDQDDDFADDAPDDVRVVCPVVVVDDDTGGVLQPDSLLRSLFRSLQSLLVFPTKAKFQALVLQVVLVDPLFDAAPAEEEEELQAQLVSVCCCVPPVVVRNYHYHYDHQADLVRVLVRDDLRYAEYEYEAPGPPQRNGHQLLSVLCVQVVSNHAYEYEDAQQRSQWFNSVVSRHAKYKYWLCAQLLQANDHTMIMIGHYPVSVVSSSVVSSVVSRGHRSVVSSSSSVSSSCSNVWWVLLLVLQAVLQVVLVPDPQWDDKRWLQDCPPPCVVSSVVGTDGTTQKMKIFGDFLVLQVLLLVQFDQADDDDGANYLGKHKYQCCCPSVNVDDPVSCVVSVRGSRMMMMGGHNPDSVSVNVRSVRSNVD

S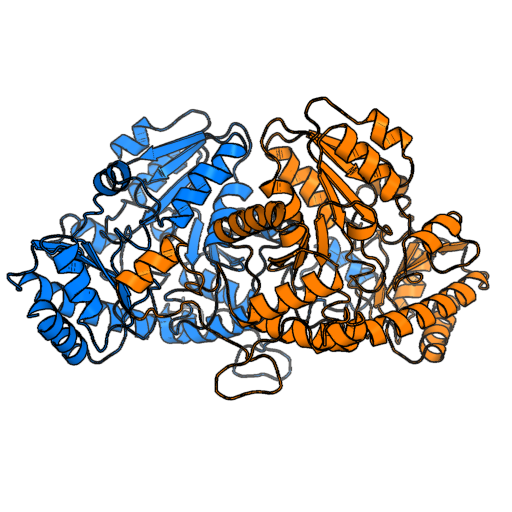econdary structure (DSSP, 8-state):
--SPPPHHHHHHHTT----TT--SSPP----SB---SSHHHHHHHHTTSS---SBTTT--HHHHHHHHHHHHHHT-SEEEEESSHHHHHHHHHHTT--TT-EEEEES---HHHHHIIIIIIGGGT-EEEEE-SS-HHHHHHH--TTEEEEEEESS-TTT-----HHHHHHHHHHTT-EEEEE-TTTHHHH--GGGGT-SEEEEEIIIIIT-SS----EEEEE-HHHHHHHHHHHHHHT-PPPHHHHHHHHHHHHTHHHHHHHHHHHHHHHHHHHHT-TT--EEE-TT-TT-TTHHHHHHH-SS--SEEEEE-SSHHHHHHHHHH-SSSEESS--S-SS-EEE-GGGTTTTTS-HHHHHHTT--TTEEEEE--SS-HHHHHHHHHHHHH-/--S---HHHHHHHTT----TT--SSPP----SB---SSHHHHHHHHTTSS---SBTTT--HHHHHHHHHHHHHHT-SEEEEESSHHHHHHHHHHTT--TT-EEEEES---HHHHHIIIIIIGGGT-EEEEE-SS-HHHHHHH--TTEEEEEEESS-TTT-----HHHHHHHHHHTT-EEEEE-TTTHHHH--GGGGT-SEEEEEIIIIIT-SS----EEEEE-HHHHHHHHHHHHHHT-PPPHHHHHHHHHHHHTHHHHHHHHHHHHHHHHHHHHT-TT--EEE-TT-TT-TTHHHHHHH-SS--SEEEEE-SSHHHHHHHHHH-SSSEESS--S-SS-EEE-GGGTTTTTS-HHHHHHTT--TTEEEEE--SS-HHHHHHHHHHHHH-

pLDDT: mean 94.4, std 6.16, range [34.59, 98.94]

Nearest PDB structures (foldseek):
  7d7o-assembly1_B-2  TM=9.557E-01  e=7.641E-43  Bacillus cereus ATCC 14579
  7md1-assembly1_H  TM=9.609E-01  e=4.542E-42  Staphylococcus aureus
  7mcb-assembly1_H  TM=9.616E-01  e=1.016E-41  Staphylococcus aureus
  7nl1-assembly1_B  TM=9.609E-01  e=2.400E-40  Toxoplasma gondii ME49
  6kgz-assembly1_A  TM=9.633E-01  e=1.070E-39  Staphylococcus aureus subsp. aureus Mu50

Solvent-accessible surface area (backbone atoms only — not comparable to full-atom values): 38026 Å² total; per-residue (Å²): 127,95,66,85,74,55,62,69,54,33,39,61,60,37,38,67,62,66,62,98,81,62,56,91,60,71,63,75,62,68,42,34,57,39,70,48,92,34,50,66,54,39,32,33,45,64,68,59,76,39,88,81,62,56,33,38,65,75,40,38,75,28,39,48,24,36,18,42,21,50,7,59,53,39,72,28,74,25,36,47,59,13,22,15,32,42,20,30,52,43,43,69,45,60,56,76,52,40,43,70,31,26,36,41,30,37,63,51,45,57,51,59,57,48,48,28,49,66,62,50,49,35,46,26,44,27,46,77,44,76,27,60,58,66,42,66,65,48,52,62,68,65,63,54,95,49,37,46,35,38,40,41,40,43,52,19,73,54,62,37,48,62,48,61,50,54,61,48,23,52,54,25,54,72,65,72,21,41,28,38,36,38,30,38,73,36,38,56,70,24,32,43,56,47,81,39,50,32,51,32,36,32,31,29,33,31,21,40,40,27,26,66,36,40,42,60,16,10,28,35,30,19,43,53,75,62,41,52,50,35,46,51,44,34,44,43,40,18,33,30,45,51,38,67,40,27,47,53,33,45,58,20,33,45,46,31,60,64,51,49,54,52,10,25,54,39,31,44,54,48,51,55,54,45,66,71,35,90,69,42,77,45,72,24,40,53,52,41,82,80,35,93,54,35,70,61,43,64,71,62,33,61,69,29,38,32,52,37,19,36,26,32,89,28,44,69,55,30,40,44,32,64,51,46,37,79,73,52,40,44,28,81,62,50,39,27,48,59,31,20,33,37,47,41,52,49,37,74,45,38,88,51,52,68,70,58,32,48,73,70,68,47,42,58,12,31,32,35,38,21,40,20,66,62,64,54,69,58,52,49,51,30,50,50,57,9,64,71,101,127,95,63,84,73,53,60,69,55,33,39,61,60,36,39,68,62,65,60,96,81,62,56,92,59,72,62,76,62,67,42,35,57,38,71,48,91,33,52,66,53,39,32,32,47,65,70,61,75,41,88,80,63,56,33,36,65,75,41,39,75,28,38,48,24,36,19,43,21,50,6,60,54,39,72,30,74,25,36,46,60,14,22,14,32,40,21,29,52,44,43,68,45,59,55,78,51,39,43,70,29,26,38,43,30,37,63,52,44,58,51,58,56,48,49,28,48,65,63,51,48,37,46,25,45,28,45,77,43,74,26,59,57,66,42,65,66,49,52,62,69,64,63,53,96,48,36,46,35,38,40,42,40,44,54,18,74,55,62,36,48,61,48,59,50,52,61,48,24,52,55,25,54,71,64,71,20,42,28,38,36,37,30,39,72,37,38,57,69,23,32,42,56,48,80,39,50,31,51,32,36,32,30,30,35,31,20,41,40,26,26,68,36,40,42,61,16,11,28,34,31,19,43,53,75,61,41,52,49,37,46,51,44,35,43,44,39,17,33,31,47,52,38,67,40,26,46,52,33,44,59,20,33,45,46,30,57,64,50,50,55,50,10,24,53,40,31,44,54,47,51,56,53,47,66,70,35,89,70,40,77,46,71,25,40,50,51,40,82,81,35,94,55,37,70,60,42,64,70,62,34,59,70,29,38,32,52,36,18,34,25,33,87,30,45,70,54,29,39,46,32,65,51,44,36,80,72,54,40,45,28,81,62,51,41,25,47,60,30,20,33,37,48,40,51,49,38,73,46,39,86,52,52,71,69,57,31,49,74,70,67,47,42,57,12,33,32,36,36,21,39,22,67,63,63,53,70,59,55,49,51,31,49,50,57,11,65,69,104

Radius of gyration: 26.97 Å; Cα contacts (8 Å, |Δi|>4): 1838; chains: 2; bounding box: 61×89×69 Å

Sequence (778 aa):
MSKKLHPQTLAIRGGKEQTEYREHNQALFLTSSFMWDNAQHAADLFSKKIKGFTYTRTANPTTAAFEKRIAALEGAERAVATSAGMSAIQAAFFTFLQAGDHVISSRSLFGTTVGFINNIVAKFGIEVSHVSPTDINEWKAAVKANTKLLFLETPSNPLGEVADLEALAELAHGIGALLVVDNSLLSPVGSQPLKHGADISVSSATKAIDGHGRVMGGVLAGSEELLAQVAMYCNSCGLAMSPFNAWQLLSGVETLSLRMEKQFDNALKIAQWLQAQPQVQAVYYTGLSDHPQAALIRKQQNGGGIVIGFEVADQEAAWKVVDGVELFSRTANLGDVRSTITHPWTTTHGRMQPEEKLAANIRPGLVRLSVGLEYVGDLIDDLKQALARMSKKLHPQTLAIRGGKEQTEYREHNQALFLTSSFMWDNAQHAADLFSKKIKGFTYTRTANPTTAAFEKRIAALEGAERAVATSAGMSAIQAAFFTFLQAGDHVISSRSLFGTTVGFINNIVAKFGIEVSHVSPTDINEWKAAVKANTKLLFLETPSNPLGEVADLEALAELAHGIGALLVVDNSLLSPVGSQPLKHGADISVSSATKAIDGHGRVMGGVLAGSEELLAQVAMYCNSCGLAMSPFNAWQLLSGVETLSLRMEKQFDNALKIAQWLQAQPQVQAVYYTGLSDHPQAALIRKQQNGGGIVIGFEVADQEAAWKVVDGVELFSRTANLGDVRSTITHPWTTTHGRMQPEEKLAANIRPGLVRLSVGLEYVGDLIDDLKQALAR